Protein 2YTE (pdb70)

Nearest PDB structures (foldseek):
  2emv-assembly1_A  TM=5.825E-01  e=1.015E-03  Homo sapiens
  2emm-assembly1_A  TM=7.007E-01  e=7.343E-03  Homo sapiens
  2eme-assembly1_A  TM=6.627E-01  e=1.140E-02  Homo sapiens
  2eoz-assembly1_A  TM=6.169E-01  e=3.682E-02  Homo sapiens
  2eps-assembly1_A  TM=5.722E-01  e=1.105E-01  Homo sapiens

Organism: Homo sapiens (NCBI:txid9606)

Secondary structure (DSSP, 8-state):
--SSS-S--S-B-TTT--B-SSHHHHHHHHHHTS--SS----

Solvent-accessible surface area: 3891 Å² total; per-residue (Å²): 136,101,126,50,122,67,64,174,63,112,73,84,15,101,121,58,149,74,47,12,66,65,63,114,163,16,70,106,21,105,128,121,73,98,97,185,120,44,132,112,123,120

Foldseek 3Di:
DDPDPADPAPDFDPPPGHHDNDVVVVVVVVCVVPDDDDPDDD

InterPro domains:
  IPR001909 Krueppel-associated box [PF01352] (6-46)
  IPR001909 Krueppel-associated box [PS50805] (6-75)
  IPR001909 Krueppel-associated box [SM00349] (6-64)
  IPR001909 Krueppel-associated box [cd07765] (6-45)
  IPR013087 Zinc finger C2H2-type [PF00096] (209-231)
  IPR013087 Zinc finger C2H2-type [PF00096] (320-342)
  IPR013087 Zinc finger C2H2-type [PF00096] (347-369)
  IPR013087 Zinc finger C2H2-type [PF00096] (376-397)
  IPR013087 Zinc finger C2H2-type [PF00096] (431-453)
  IPR013087 Zinc finger C2H2-type [PF00096] (459-481)
  IPR013087 Zinc finger C2H2-type [PF00096] (487-509)
  IPR013087 Zinc finger C2H2-type [PF00096] (591-613)
  IPR013087 Zinc finger C2H2-type [PF00096] (646-668)
  IPR013087 Zinc finger C2H2-type [PF00096] (674-696)
  IPR013087 Zinc finger C2H2-type [PF00096] (703-724)
  IPR013087 Zinc finger C2H2-type [PF00096] (730-752)
  IPR013087 Zinc finger C2H2-type [PF00096] (758-780)
  IPR013087 Zinc finger C2H2-type [PF00096] (786-808)
  IPR013087 Zinc finger C2H2-type [PF00096] (814-836)
  IPR013087 Zinc finger C2H2-type [PS00028] (211-231)

Sequence (42 aa):
GSSGSSGEKPYSCAECKETFSDNNRLVQHQKMHTVKSGPSSGGSSGSSGEKPYSCAECKETFSDNNRLVQHQKMHTVKSGPSSGGSSGSSGEKPYSCAECKETFSDNNRLVQHQKMHTVKSGPSSGGSSGSSGEKPYSCAECKETFSDNNRLVQHQKMHTVKSGPSSGGSSGSSGEKPYSCAECKETFSDNNRLVQHQKMHTVKSGPSSGGSSGSSGEKPYSCAECKETFSDNNRLVQHQKMHTVKSGPSSGGSSGSSGEKPYSCAECKETFSDNNRLVQHQKMHTVKSGPSSGGSSGSSGEKPYSCAECKETFSDNNRLVQHQKMHTVKSGPSSGGSSGSSGEKPYSCAECKETFSDNNRLVQHQKMHTVKSGPSSGGSSGSSGEKPYSCAECKETFSDNNRLVQHQKMHTVKSGPSSGGSSGSSGEKPYSCAECKETFSDNNRLVQHQKMHTVKSGPSSGGSSGSSGEKPYSCAECKETFSDNNRLVQHQKMHTVKSGPSSGGSSGSSGEKPYSCAECKETFSDNNRLVQHQKMHTVKSGPSSGGSSGSSGEKPYSCAECKETFSDNNRLVQHQKMHTVKSGPSSGGSSGSSGEKPYSCAECKETFSDNNRLVQHQKMHTVKSGPSSGGSSGSSGEKPYSCAECKETFSDNNRLVQHQKMHTVKSGPSSGGSSGSSGEKPYSCAECKETFSDNNRLVQHQKMHTVKSGPSSGGSSGSSGEKPYSCAECKETFSDNNRLVQHQKMHTVKSGPSSGGSSGSSGEKPYSCAECKETFSDNNRLVQHQKMHTVKSGPSSGGSSGSSGEKPYSCAECKETFSDNNRLVQHQKMHTVKSGPSSG

CATH classification: 3.30.160.60

GO terms:
  GO:0005515 protein binding (F, IPI)
  GO:0005654 nucleoplasm (C, TAS)
  GO:0005654 nucleoplasm (C, IDA)
  GO:0015030 Cajal body (C, IDA)
  GO:0006398 mRNA 3'-end processing by stem-loop binding and cleavage (P, IDA)

Structure (mmCIF, N/CA/C/O backbone):
data_2YTE
#
_entry.id   2YTE
#
loop_
_entity.id
_entity.type
_entity.pdbx_description
1 polymer 'Zinc finger protein 473'
2 non-polymer 'ZINC ION'
#
loop_
_atom_site.group_PDB
_atom_site.id
_atom_site.type_symbol
_atom_site.label_atom_id
_atom_site.label_alt_id
_atom_site.label_comp_id
_atom_site.label_asym_id
_atom_site.label_entity_id
_atom_site.label_seq_id
_atom_site.pdbx_PDB_ins_code
_atom_site.Cartn_x
_atom_site.Cartn_y
_atom_site.Cartn_z
_atom_site.occupancy
_atom_site.B_iso_or_equiv
_atom_site.auth_seq_id
_atom_site.auth_comp_id
_atom_site.auth_asym_id
_atom_site.auth_atom_id
_atom_site.pdbx_PDB_model_num
ATOM 1 N N . GLY A 1 1 ? -8.564 -13.292 10.729 1.00 0.00 1 GLY A N 1
ATOM 2 C CA . GLY A 1 1 ? -8.874 -11.891 10.949 1.00 0.00 1 GLY A CA 1
ATOM 3 C C . GLY A 1 1 ? -7.632 -11.025 11.009 1.00 0.00 1 GLY A C 1
ATOM 4 O O . GLY A 1 1 ? -7.216 -10.599 12.087 1.00 0.00 1 GLY A O 1
ATOM 8 N N . SER A 1 2 ? -7.036 -10.765 9.850 1.00 0.00 2 SER A N 1
ATOM 9 C CA . SER A 1 2 ? -5.830 -9.948 9.776 1.00 0.00 2 SER A CA 1
ATOM 10 C C . SER A 1 2 ? -5.811 -9.123 8.493 1.00 0.00 2 SER A C 1
ATOM 11 O O . SER A 1 2 ? -6.632 -9.326 7.599 1.00 0.00 2 SER A O 1
ATOM 19 N N . SER A 1 3 ? -4.867 -8.190 8.411 1.00 0.00 3 SER A N 1
ATOM 20 C CA . SER A 1 3 ? -4.742 -7.330 7.240 1.00 0.00 3 SER A CA 1
ATOM 21 C C . SER A 1 3 ? -3.411 -7.567 6.532 1.00 0.00 3 SER A C 1
ATOM 22 O O . SER A 1 3 ? -2.439 -6.847 6.757 1.00 0.00 3 SER A O 1
ATOM 30 N N . GLY A 1 4 ? -3.377 -8.582 5.674 1.00 0.00 4 GLY A N 1
ATOM 31 C CA . GLY A 1 4 ? -2.161 -8.896 4.945 1.00 0.00 4 GLY A CA 1
ATOM 32 C C . GLY A 1 4 ? -2.278 -10.181 4.149 1.00 0.00 4 GLY A C 1
ATOM 33 O O . GLY A 1 4 ? -2.652 -11.222 4.689 1.00 0.00 4 GLY A O 1
ATOM 37 N N . SER A 1 5 ? -1.959 -10.108 2.861 1.00 0.00 5 SER A N 1
ATOM 38 C CA . SER A 1 5 ? -2.036 -11.273 1.987 1.00 0.00 5 SER A CA 1
ATOM 39 C C . SER A 1 5 ? -3.354 -12.015 2.186 1.00 0.00 5 SER A C 1
ATOM 40 O O . SER A 1 5 ? -3.381 -13.243 2.266 1.00 0.00 5 SER A O 1
ATOM 48 N N . SER A 1 6 ? -4.445 -11.260 2.266 1.00 0.00 6 SER A N 1
ATOM 49 C CA . SER A 1 6 ? -5.767 -11.845 2.459 1.00 0.00 6 SER A CA 1
ATOM 50 C C . SER A 1 6 ? -6.792 -11.187 1.541 1.00 0.00 6 SER A C 1
ATOM 51 O O . SER A 1 6 ? -7.196 -10.046 1.760 1.00 0.00 6 SER A O 1
ATOM 59 N N . GLY A 1 7 ? -7.208 -11.916 0.510 1.00 0.00 7 GLY A N 1
ATOM 60 C CA . GLY A 1 7 ? -8.182 -11.388 -0.427 1.00 0.00 7 GLY A CA 1
ATOM 61 C C . GLY A 1 7 ? -7.534 -10.767 -1.649 1.00 0.00 7 GLY A C 1
ATOM 62 O O . GLY A 1 7 ? -6.317 -10.592 -1.692 1.00 0.00 7 GLY A O 1
ATOM 66 N N . GLU A 1 8 ? -8.349 -10.436 -2.646 1.00 0.00 8 GLU A N 1
ATOM 67 C CA . GLU A 1 8 ? -7.846 -9.834 -3.875 1.00 0.00 8 GLU A CA 1
ATOM 68 C C . GLU A 1 8 ? -8.288 -8.378 -3.989 1.00 0.00 8 GLU A C 1
ATOM 69 O O . GLU A 1 8 ? -9.470 -8.063 -3.845 1.00 0.00 8 GLU A O 1
ATOM 81 N N . LYS A 1 9 ? -7.331 -7.494 -4.247 1.00 0.00 9 LYS A N 1
ATOM 82 C CA . LYS A 1 9 ? -7.619 -6.071 -4.381 1.00 0.00 9 LYS A CA 1
ATOM 83 C C . LYS A 1 9 ? -7.112 -5.536 -5.716 1.00 0.00 9 LYS A C 1
ATOM 84 O O . LYS A 1 9 ? -6.066 -5.948 -6.220 1.00 0.00 9 LYS A O 1
ATOM 103 N N . PRO A 1 10 ? -7.867 -4.596 -6.303 1.00 0.00 10 PRO A N 1
ATOM 104 C CA . PRO A 1 10 ? -7.511 -3.983 -7.587 1.00 0.00 10 PRO A CA 1
ATOM 105 C C . PRO A 1 10 ? -6.292 -3.075 -7.478 1.00 0.00 10 PRO A C 1
ATOM 106 O O . PRO A 1 10 ? -5.847 -2.495 -8.469 1.00 0.00 10 PRO A O 1
ATOM 117 N N . TYR A 1 11 ? -5.755 -2.956 -6.269 1.00 0.00 11 TYR A N 1
ATOM 118 C CA . TYR A 1 11 ? -4.587 -2.116 -6.030 1.00 0.00 11 TYR A CA 1
ATOM 119 C C . TYR A 1 11 ? -3.488 -2.900 -5.319 1.00 0.00 11 TYR A C 1
ATOM 120 O O . TYR A 1 11 ? -3.626 -3.263 -4.151 1.00 0.00 11 TYR A O 1
ATOM 138 N N . SER A 1 12 ? -2.397 -3.157 -6.033 1.00 0.00 12 SER A N 1
ATOM 139 C CA . SER A 1 12 ? -1.275 -3.901 -5.472 1.00 0.00 12 SER A CA 1
ATOM 140 C C . SER A 1 12 ? 0.025 -3.115 -5.619 1.00 0.00 12 SER A C 1
ATOM 141 O O . SER A 1 12 ? 0.160 -2.277 -6.511 1.00 0.00 12 SER A O 1
ATOM 149 N N . CYS A 1 13 ? 0.979 -3.391 -4.736 1.00 0.00 13 CYS A N 1
ATOM 150 C CA . CYS A 1 13 ? 2.268 -2.711 -4.764 1.00 0.00 13 CYS A CA 1
ATOM 151 C C . CYS A 1 13 ? 3.372 -3.658 -5.226 1.00 0.00 13 CYS A C 1
ATOM 152 O O . CYS A 1 13 ? 3.625 -4.686 -4.597 1.00 0.00 13 CYS A O 1
ATOM 159 N N . ALA A 1 14 ? 4.026 -3.304 -6.327 1.00 0.00 14 ALA A N 1
ATOM 160 C CA . ALA A 1 14 ? 5.104 -4.120 -6.871 1.00 0.00 14 ALA A CA 1
ATOM 161 C C . ALA A 1 14 ? 6.440 -3.765 -6.228 1.00 0.00 14 ALA A C 1
ATOM 162 O O . ALA A 1 14 ? 7.491 -3.879 -6.857 1.00 0.00 14 ALA A O 1
ATOM 169 N N . GLU A 1 15 ? 6.391 -3.333 -4.972 1.00 0.00 15 GLU A N 1
ATOM 170 C CA . GLU A 1 15 ? 7.598 -2.959 -4.245 1.00 0.00 15 GLU A CA 1
ATOM 171 C C . GLU A 1 15 ? 7.698 -3.722 -2.927 1.00 0.00 15 GLU A C 1
ATOM 172 O O . GLU A 1 15 ? 8.700 -4.385 -2.655 1.00 0.00 15 GLU A O 1
ATOM 184 N N . CYS A 1 16 ? 6.654 -3.622 -2.112 1.00 0.00 16 CYS A N 1
ATOM 185 C CA . CYS A 1 16 ? 6.622 -4.301 -0.822 1.00 0.00 16 CYS A CA 1
ATOM 186 C C . CYS A 1 16 ? 5.643 -5.471 -0.847 1.00 0.00 16 CYS A C 1
ATOM 187 O O . CYS A 1 16 ? 5.576 -6.260 0.096 1.00 0.00 16 CYS A O 1
ATOM 194 N N . LYS A 1 17 ? 4.884 -5.577 -1.933 1.00 0.00 17 LYS A N 1
ATOM 195 C CA . LYS A 1 17 ? 3.909 -6.651 -2.083 1.00 0.00 17 LYS A CA 1
ATOM 196 C C . LYS A 1 17 ? 2.746 -6.470 -1.112 1.00 0.00 17 LYS A C 1
ATOM 197 O O . LYS A 1 17 ? 2.377 -7.397 -0.393 1.00 0.00 17 LYS A O 1
ATOM 216 N N . GLU A 1 18 ? 2.173 -5.271 -1.100 1.00 0.00 18 GLU A N 1
ATOM 217 C CA . GLU A 1 18 ? 1.052 -4.970 -0.218 1.00 0.00 18 GLU A CA 1
ATOM 218 C C . GLU A 1 18 ? -0.216 -4.699 -1.022 1.00 0.00 18 GLU A C 1
ATOM 219 O O . GLU A 1 18 ? -0.163 -4.139 -2.118 1.00 0.00 18 GLU A O 1
ATOM 231 N N . THR A 1 19 ? -1.357 -5.101 -0.471 1.00 0.00 19 THR A N 1
ATOM 232 C CA . THR A 1 19 ? -2.639 -4.905 -1.136 1.00 0.00 19 THR A CA 1
ATOM 233 C C . THR A 1 19 ? -3.432 -3.779 -0.481 1.00 0.00 19 THR A C 1
ATOM 234 O O . THR A 1 19 ? -3.300 -3.529 0.717 1.00 0.00 19 THR A O 1
ATOM 245 N N . PHE A 1 20 ? -4.256 -3.103 -1.274 1.00 0.00 20 PHE A N 1
ATOM 246 C CA . PHE A 1 20 ? -5.071 -2.003 -0.771 1.00 0.00 20 PHE A CA 1
ATOM 247 C C . PHE A 1 20 ? -6.465 -2.031 -1.391 1.00 0.00 20 PHE A C 1
ATOM 248 O O . PHE A 1 20 ? -6.639 -1.718 -2.569 1.00 0.00 20 PHE A O 1
ATOM 265 N N . SER A 1 21 ? -7.455 -2.408 -0.588 1.00 0.00 21 SER A N 1
ATOM 266 C CA . SER A 1 21 ? -8.834 -2.481 -1.058 1.00 0.00 21 SER A CA 1
ATOM 267 C C . SER A 1 21 ? -9.268 -1.157 -1.678 1.00 0.00 21 SER A C 1
ATOM 268 O O . SER A 1 21 ? -10.091 -1.127 -2.593 1.00 0.00 21 SER A O 1
ATOM 276 N N . ASP A 1 22 ? -8.708 -0.063 -1.172 1.00 0.00 22 ASP A N 1
ATOM 277 C CA . ASP A 1 22 ? -9.035 1.266 -1.676 1.00 0.00 22 ASP A CA 1
ATOM 278 C C . ASP A 1 22 ? -7.791 1.963 -2.217 1.00 0.00 22 ASP A C 1
ATOM 279 O O . ASP A 1 22 ? -6.699 1.821 -1.668 1.00 0.00 22 ASP A O 1
ATOM 288 N N . ASN A 1 23 ? -7.964 2.717 -3.298 1.00 0.00 23 ASN A N 1
ATOM 289 C CA . ASN A 1 23 ? -6.855 3.435 -3.915 1.00 0.00 23 ASN A CA 1
ATOM 290 C C . ASN A 1 23 ? -6.239 4.430 -2.936 1.00 0.00 23 ASN A C 1
ATOM 291 O O . ASN A 1 23 ? -5.036 4.403 -2.683 1.00 0.00 23 ASN A O 1
ATOM 302 N N . ASN A 1 24 ? -7.075 5.306 -2.388 1.00 0.00 24 ASN A N 1
ATOM 303 C CA . ASN A 1 24 ? -6.613 6.310 -1.436 1.00 0.00 24 ASN A CA 1
ATOM 304 C C . ASN A 1 24 ? -5.487 5.758 -0.566 1.00 0.00 24 ASN A C 1
ATOM 305 O O . ASN A 1 24 ? -4.393 6.319 -0.520 1.00 0.00 24 ASN A O 1
ATOM 316 N N . ARG A 1 25 ? -5.764 4.654 0.121 1.00 0.00 25 ARG A N 1
ATOM 317 C CA . ARG A 1 25 ? -4.776 4.026 0.989 1.00 0.00 25 ARG A CA 1
ATOM 318 C C . ARG A 1 25 ? -3.476 3.764 0.233 1.00 0.00 25 ARG A C 1
ATOM 319 O O . ARG A 1 25 ? -2.386 4.019 0.745 1.00 0.00 25 ARG A O 1
ATOM 340 N N . LEU A 1 26 ? -3.601 3.254 -0.987 1.00 0.00 26 LEU A N 1
ATOM 341 C CA . LEU A 1 26 ? -2.436 2.956 -1.814 1.00 0.00 26 LEU A CA 1
ATOM 342 C C . LEU A 1 26 ? -1.679 4.232 -2.167 1.00 0.00 26 LEU A C 1
ATOM 343 O O . LEU A 1 26 ? -0.457 4.299 -2.031 1.00 0.00 26 LEU A O 1
ATOM 359 N N . VAL A 1 27 ? -2.413 5.245 -2.617 1.00 0.00 27 VAL A N 1
ATOM 360 C CA . VAL A 1 27 ? -1.811 6.521 -2.986 1.00 0.00 27 VAL A CA 1
ATOM 361 C C . VAL A 1 27 ? -0.876 7.024 -1.892 1.00 0.00 27 VAL A C 1
ATOM 362 O O . VAL A 1 27 ? 0.289 7.327 -2.149 1.00 0.00 27 VAL A O 1
ATOM 375 N N . GLN A 1 28 ? -1.394 7.110 -0.671 1.00 0.00 28 GLN A N 1
ATOM 376 C CA . GLN A 1 28 ? -0.605 7.576 0.463 1.00 0.00 28 GLN A CA 1
ATOM 377 C C . GLN A 1 28 ? 0.533 6.608 0.769 1.00 0.00 28 GLN A C 1
ATOM 378 O O . GLN A 1 28 ? 1.615 7.019 1.189 1.00 0.00 28 GLN A O 1
ATOM 392 N N . HIS A 1 29 ? 0.280 5.320 0.558 1.00 0.00 29 HIS A N 1
ATOM 393 C CA . HIS A 1 29 ? 1.284 4.293 0.812 1.00 0.00 29 HIS A CA 1
ATOM 394 C C . HIS A 1 29 ? 2.429 4.392 -0.192 1.00 0.00 29 HIS A C 1
ATOM 395 O O . HIS A 1 29 ? 3.580 4.105 0.137 1.00 0.00 29 HIS A O 1
ATOM 409 N N . GLN A 1 30 ? 2.104 4.799 -1.414 1.00 0.00 30 GLN A N 1
ATOM 410 C CA . GLN A 1 30 ? 3.106 4.934 -2.465 1.00 0.00 30 GLN A CA 1
ATOM 411 C C . GLN A 1 30 ? 4.173 5.950 -2.072 1.00 0.00 30 GLN A C 1
ATOM 412 O O . GLN A 1 30 ? 5.369 5.660 -2.117 1.00 0.00 30 GLN A O 1
ATOM 426 N N . LYS A 1 31 ? 3.734 7.144 -1.688 1.00 0.00 31 LYS A N 1
ATOM 427 C CA . LYS A 1 31 ? 4.650 8.204 -1.286 1.00 0.00 31 LYS A CA 1
ATOM 428 C C . LYS A 1 31 ? 5.380 7.834 0.001 1.00 0.00 31 LYS A C 1
ATOM 429 O O . LYS A 1 31 ? 6.567 8.120 0.157 1.00 0.00 31 LYS A O 1
ATOM 448 N N . MET A 1 32 ? 4.664 7.194 0.920 1.00 0.00 32 MET A N 1
ATOM 449 C CA . MET A 1 32 ? 5.245 6.782 2.192 1.00 0.00 32 MET A CA 1
ATOM 450 C C . MET A 1 32 ? 6.580 6.076 1.976 1.00 0.00 32 MET A C 1
ATOM 451 O O . MET A 1 32 ? 7.458 6.108 2.839 1.00 0.00 32 MET A O 1
ATOM 465 N N . HIS A 1 33 ? 6.727 5.438 0.819 1.00 0.00 33 HIS A N 1
ATOM 466 C CA . HIS A 1 33 ? 7.956 4.724 0.490 1.00 0.00 33 HIS A CA 1
ATOM 467 C C . HIS A 1 33 ? 9.126 5.693 0.350 1.00 0.00 33 HIS A C 1
ATOM 468 O O . HIS A 1 33 ? 10.258 5.374 0.718 1.00 0.00 33 HIS A O 1
ATOM 482 N N . THR A 1 34 ? 8.847 6.878 -0.184 1.00 0.00 34 THR A N 1
ATOM 483 C CA . THR A 1 34 ? 9.876 7.892 -0.374 1.00 0.00 34 THR A CA 1
ATOM 484 C C . THR A 1 34 ? 9.743 9.010 0.654 1.00 0.00 34 THR A C 1
ATOM 485 O O . THR A 1 34 ? 9.159 10.057 0.376 1.00 0.00 34 THR A O 1
ATOM 496 N N . VAL A 1 35 ? 10.289 8.781 1.844 1.00 0.00 35 VAL A N 1
ATOM 497 C CA . VAL A 1 35 ? 10.233 9.769 2.914 1.00 0.00 35 VAL A CA 1
ATOM 498 C C . VAL A 1 35 ? 11.595 10.419 3.134 1.00 0.00 35 VAL A C 1
ATOM 499 O O . VAL A 1 35 ? 12.617 9.736 3.207 1.00 0.00 35 VAL A O 1
ATOM 512 N N . LYS A 1 36 ? 11.602 11.743 3.240 1.00 0.00 36 LYS A N 1
ATOM 513 C CA . LYS A 1 36 ? 12.838 12.488 3.454 1.00 0.00 36 LYS A CA 1
ATOM 514 C C . LYS A 1 36 ? 12.665 13.522 4.561 1.00 0.00 36 LYS A C 1
ATOM 515 O O . LYS A 1 36 ? 13.156 14.646 4.456 1.00 0.00 36 LYS A O 1
ATOM 534 N N . SER A 1 37 ? 11.966 13.134 5.623 1.00 0.00 37 SER A N 1
ATOM 535 C CA . SER A 1 37 ? 11.727 14.029 6.749 1.00 0.00 37 SER A CA 1
ATOM 536 C C . SER A 1 37 ? 12.323 13.459 8.033 1.00 0.00 37 SER A C 1
ATOM 537 O O . SER A 1 37 ? 13.153 14.094 8.681 1.00 0.00 37 SER A O 1
ATOM 545 N N . GLY A 1 38 ? 11.892 12.254 8.393 1.00 0.00 38 GLY A N 1
ATOM 546 C CA . GLY A 1 38 ? 12.392 11.616 9.597 1.00 0.00 38 GLY A CA 1
ATOM 547 C C . GLY A 1 38 ? 12.858 10.195 9.350 1.00 0.00 38 GLY A C 1
ATOM 548 O O . GLY A 1 38 ? 12.311 9.476 8.514 1.00 0.00 38 GLY A O 1
ATOM 552 N N . PRO A 1 39 ? 13.894 9.771 10.089 1.00 0.00 39 PRO A N 1
ATOM 553 C CA . PRO A 1 39 ? 14.457 8.424 9.963 1.00 0.00 39 PRO A CA 1
ATOM 554 C C . PRO A 1 39 ? 13.513 7.349 10.492 1.00 0.00 39 PRO A C 1
ATOM 555 O O . PRO A 1 39 ? 12.578 7.643 11.237 1.00 0.00 39 PRO A O 1
ATOM 566 N N . SER A 1 40 ? 13.765 6.103 10.103 1.00 0.00 40 SER A N 1
ATOM 567 C CA . SER A 1 40 ? 12.935 4.985 10.536 1.00 0.00 40 SER A CA 1
ATOM 568 C C . SER A 1 40 ? 12.768 4.988 12.053 1.00 0.00 40 SER A C 1
ATOM 569 O O . SER A 1 40 ? 13.329 5.834 12.749 1.00 0.00 40 SER A O 1
ATOM 577 N N . SER A 1 41 ? 11.992 4.034 12.558 1.00 0.00 41 SER A N 1
ATOM 578 C CA . SER A 1 41 ? 11.746 3.928 13.991 1.00 0.00 41 SER A CA 1
ATOM 579 C C . SER A 1 41 ? 12.513 2.751 14.588 1.00 0.00 41 SER A C 1
ATOM 580 O O . SER A 1 41 ? 13.186 2.888 15.608 1.00 0.00 41 SER A O 1
ATOM 588 N N . GLY A 1 42 ? 12.405 1.594 13.942 1.00 0.00 42 GLY A N 1
ATOM 589 C CA . GLY A 1 42 ? 13.092 0.409 14.422 1.00 0.00 42 GLY A CA 1
ATOM 590 C C . GLY A 1 42 ? 12.493 -0.128 15.706 1.00 0.00 42 GLY A C 1
ATOM 591 O O . GLY A 1 42 ? 13.203 -0.218 16.707 1.00 0.00 42 GLY A O 1
ATOM 596 N N . GLY A 1 1 ? 3.861 -11.689 2.597 1.00 0.00 1 GLY A N 2
ATOM 597 C CA . GLY A 1 1 ? 3.080 -12.697 1.905 1.00 0.00 1 GLY A CA 2
ATOM 598 C C . GLY A 1 1 ? 1.752 -12.968 2.582 1.00 0.00 1 GLY A C 2
ATOM 599 O O . GLY A 1 1 ? 1.518 -12.522 3.706 1.00 0.00 1 GLY A O 2
ATOM 603 N N . SER A 1 2 ? 0.878 -13.698 1.898 1.00 0.00 2 SER A N 2
ATOM 604 C CA . SER A 1 2 ? -0.437 -14.023 2.438 1.00 0.00 2 SER A CA 2
ATOM 605 C C . SER A 1 2 ? -0.311 -14.847 3.716 1.00 0.00 2 SER A C 2
ATOM 606 O O . SER A 1 2 ? -0.800 -14.451 4.774 1.00 0.00 2 SER A O 2
ATOM 614 N N . SER A 1 3 ? 0.349 -15.996 3.609 1.00 0.00 3 SER A N 2
ATOM 615 C CA . SER A 1 3 ? 0.537 -16.879 4.754 1.00 0.00 3 SER A CA 2
ATOM 616 C C . SER A 1 3 ? -0.807 -17.299 5.342 1.00 0.00 3 SER A C 2
ATOM 617 O O . SER A 1 3 ? -0.979 -17.341 6.560 1.00 0.00 3 SER A O 2
ATOM 625 N N . GLY A 1 4 ? -1.758 -17.609 4.467 1.00 0.00 4 GLY A N 2
ATOM 626 C CA . GLY A 1 4 ? -3.075 -18.022 4.917 1.00 0.00 4 GLY A CA 2
ATOM 627 C C . GLY A 1 4 ? -4.182 -17.506 4.020 1.00 0.00 4 GLY A C 2
ATOM 628 O O . GLY A 1 4 ? -4.088 -17.588 2.795 1.00 0.00 4 GLY A O 2
ATOM 632 N N . SER A 1 5 ? -5.236 -16.974 4.630 1.00 0.00 5 SER A N 2
ATOM 633 C CA . SER A 1 5 ? -6.370 -16.448 3.879 1.00 0.00 5 SER A CA 2
ATOM 634 C C . SER A 1 5 ? -6.248 -14.938 3.699 1.00 0.00 5 SER A C 2
ATOM 635 O O . SER A 1 5 ? -6.020 -14.204 4.661 1.00 0.00 5 SER A O 2
ATOM 643 N N . SER A 1 6 ? -6.403 -14.481 2.461 1.00 0.00 6 SER A N 2
ATOM 644 C CA . SER A 1 6 ? -6.307 -13.059 2.153 1.00 0.00 6 SER A CA 2
ATOM 645 C C . SER A 1 6 ? -7.177 -12.703 0.951 1.00 0.00 6 SER A C 2
ATOM 646 O O . SER A 1 6 ? -7.179 -13.407 -0.058 1.00 0.00 6 SER A O 2
ATOM 654 N N . GLY A 1 7 ? -7.915 -11.604 1.068 1.00 0.00 7 GLY A N 2
ATOM 655 C CA . GLY A 1 7 ? -8.780 -11.173 -0.015 1.00 0.00 7 GLY A CA 2
ATOM 656 C C . GLY A 1 7 ? -8.027 -10.419 -1.093 1.00 0.00 7 GLY A C 2
ATOM 657 O O . GLY A 1 7 ? -7.349 -9.432 -0.811 1.00 0.00 7 GLY A O 2
ATOM 661 N N . GLU A 1 8 ? -8.145 -10.887 -2.332 1.00 0.00 8 GLU A N 2
ATOM 662 C CA . GLU A 1 8 ? -7.467 -10.250 -3.456 1.00 0.00 8 GLU A CA 2
ATOM 663 C C . GLU A 1 8 ? -8.039 -8.861 -3.721 1.00 0.00 8 GLU A C 2
ATOM 664 O O . GLU A 1 8 ? -9.255 -8.683 -3.802 1.00 0.00 8 GLU A O 2
ATOM 676 N N . LYS A 1 9 ? -7.154 -7.879 -3.854 1.00 0.00 9 LYS A N 2
ATOM 677 C CA . LYS A 1 9 ? -7.569 -6.504 -4.111 1.00 0.00 9 LYS A CA 2
ATOM 678 C C . LYS A 1 9 ? -7.049 -6.022 -5.461 1.00 0.00 9 LYS A C 2
ATOM 679 O O . LYS A 1 9 ? -5.987 -6.436 -5.928 1.00 0.00 9 LYS A O 2
ATOM 698 N N . PRO A 1 10 ? -7.811 -5.125 -6.104 1.00 0.00 10 PRO A N 2
ATOM 699 C CA . PRO A 1 10 ? -7.445 -4.566 -7.409 1.00 0.00 10 PRO A CA 2
ATOM 700 C C . PRO A 1 10 ? -6.245 -3.629 -7.322 1.00 0.00 10 PRO A C 2
ATOM 701 O O . PRO A 1 10 ? -5.717 -3.185 -8.341 1.00 0.00 10 PRO A O 2
ATOM 712 N N . TYR A 1 11 ? -5.819 -3.333 -6.099 1.00 0.00 11 TYR A N 2
ATOM 713 C CA . TYR A 1 11 ? -4.682 -2.447 -5.879 1.00 0.00 11 TYR A CA 2
ATOM 714 C C . TYR A 1 11 ? -3.513 -3.205 -5.258 1.00 0.00 11 TYR A C 2
ATOM 715 O O . TYR A 1 11 ? -3.665 -3.869 -4.233 1.00 0.00 11 TYR A O 2
ATOM 733 N N . SER A 1 12 ? -2.347 -3.099 -5.886 1.00 0.00 12 SER A N 2
ATOM 734 C CA . SER A 1 12 ? -1.151 -3.776 -5.397 1.00 0.00 12 SER A CA 2
ATOM 735 C C . SER A 1 12 ? 0.066 -2.861 -5.488 1.00 0.00 12 SER A C 2
ATOM 736 O O . SER A 1 12 ? 0.174 -2.039 -6.398 1.00 0.00 12 SER A O 2
ATOM 744 N N . CYS A 1 13 ? 0.982 -3.010 -4.536 1.00 0.00 13 CYS A N 2
ATOM 745 C CA . CYS A 1 13 ? 2.193 -2.198 -4.506 1.00 0.00 13 CYS A CA 2
ATOM 746 C C . CYS A 1 13 ? 3.377 -2.965 -5.087 1.00 0.00 13 CYS A C 2
ATOM 747 O O . CYS A 1 13 ? 3.689 -4.071 -4.647 1.00 0.00 13 CYS A O 2
ATOM 754 N N . ALA A 1 14 ? 4.032 -2.370 -6.078 1.00 0.00 14 ALA A N 2
ATOM 755 C CA . ALA A 1 14 ? 5.182 -2.995 -6.718 1.00 0.00 14 ALA A CA 2
ATOM 756 C C . ALA A 1 14 ? 6.462 -2.722 -5.935 1.00 0.00 14 ALA A C 2
ATOM 757 O O . ALA A 1 14 ? 7.557 -2.732 -6.496 1.00 0.00 14 ALA A O 2
ATOM 764 N N . GLU A 1 15 ? 6.315 -2.477 -4.637 1.00 0.00 15 GLU A N 2
ATOM 765 C CA . GLU A 1 15 ? 7.460 -2.199 -3.778 1.00 0.00 15 GLU A CA 2
ATOM 766 C C . GLU A 1 15 ? 7.516 -3.181 -2.611 1.00 0.00 15 GLU A C 2
ATOM 767 O O . GLU A 1 15 ? 8.589 -3.653 -2.233 1.00 0.00 15 GLU A O 2
ATOM 779 N N . CYS A 1 16 ? 6.353 -3.484 -2.044 1.00 0.00 16 CYS A N 2
ATOM 780 C CA . CYS A 1 16 ? 6.267 -4.408 -0.920 1.00 0.00 16 CYS A CA 2
ATOM 781 C C . CYS A 1 16 ? 5.233 -5.497 -1.189 1.00 0.00 16 CYS A C 2
ATOM 782 O O . CYS A 1 16 ? 5.067 -6.422 -0.393 1.00 0.00 16 CYS A O 2
ATOM 789 N N . LYS A 1 17 ? 4.541 -5.382 -2.317 1.00 0.00 17 LYS A N 2
ATOM 790 C CA . LYS A 1 17 ? 3.524 -6.357 -2.694 1.00 0.00 17 LYS A CA 2
ATOM 791 C C . LYS A 1 17 ? 2.384 -6.374 -1.680 1.00 0.00 17 LYS A C 2
ATOM 792 O O . LYS A 1 17 ? 1.924 -7.438 -1.268 1.00 0.00 17 LYS A O 2
ATOM 811 N N . GLU A 1 18 ? 1.933 -5.188 -1.283 1.00 0.00 18 GLU A N 2
ATOM 812 C CA . GLU A 1 18 ? 0.847 -5.068 -0.318 1.00 0.00 18 GLU A CA 2
ATOM 813 C C . GLU A 1 18 ? -0.477 -4.786 -1.021 1.00 0.00 18 GLU A C 2
ATOM 814 O O . GLU A 1 18 ? -0.521 -4.076 -2.026 1.00 0.00 18 GLU A O 2
ATOM 826 N N . THR A 1 19 ? -1.556 -5.349 -0.486 1.00 0.00 19 THR A N 2
ATOM 827 C CA . THR A 1 19 ? -2.882 -5.160 -1.062 1.00 0.00 19 THR A CA 2
ATOM 828 C C . THR A 1 19 ? -3.638 -4.046 -0.348 1.00 0.00 19 THR A C 2
ATOM 829 O O . THR A 1 19 ? -3.484 -3.851 0.858 1.00 0.00 19 THR A O 2
ATOM 840 N N . PHE A 1 20 ? -4.457 -3.317 -1.099 1.00 0.00 20 PHE A N 2
ATOM 841 C CA . PHE A 1 20 ? -5.238 -2.222 -0.537 1.00 0.00 20 PHE A CA 2
ATOM 842 C C . PHE A 1 20 ? -6.674 -2.256 -1.054 1.00 0.00 20 PHE A C 2
ATOM 843 O O . PHE A 1 20 ? -6.909 -2.334 -2.260 1.00 0.00 20 PHE A O 2
ATOM 860 N N . SER A 1 21 ? -7.630 -2.197 -0.133 1.00 0.00 21 SER A N 2
ATOM 861 C CA . SER A 1 21 ? -9.042 -2.226 -0.494 1.00 0.00 21 SER A CA 2
ATOM 862 C C . SER A 1 21 ? -9.371 -1.116 -1.487 1.00 0.00 21 SER A C 2
ATOM 863 O O . SER A 1 21 ? -10.153 -1.313 -2.418 1.00 0.00 21 SER A O 2
ATOM 871 N N . ASP A 1 22 ? -8.770 0.050 -1.282 1.00 0.00 22 ASP A N 2
ATOM 872 C CA . ASP A 1 22 ? -8.997 1.193 -2.159 1.00 0.00 22 ASP A CA 2
ATOM 873 C C . ASP A 1 22 ? -7.674 1.781 -2.640 1.00 0.00 22 ASP A C 2
ATOM 874 O O . ASP A 1 22 ? -6.602 1.306 -2.269 1.00 0.00 22 ASP A O 2
ATOM 883 N N . ASN A 1 23 ? -7.759 2.817 -3.468 1.00 0.00 23 ASN A N 2
ATOM 884 C CA . ASN A 1 23 ? -6.568 3.469 -4.001 1.00 0.00 23 ASN A CA 2
ATOM 885 C C . ASN A 1 23 ? -5.996 4.463 -2.995 1.00 0.00 23 ASN A C 2
ATOM 886 O O . ASN A 1 23 ? -4.810 4.421 -2.672 1.00 0.00 23 ASN A O 2
ATOM 897 N N . ASN A 1 24 ? -6.849 5.356 -2.503 1.00 0.00 24 ASN A N 2
ATOM 898 C CA . ASN A 1 24 ? -6.428 6.360 -1.533 1.00 0.00 24 ASN A CA 2
ATOM 899 C C . ASN A 1 24 ? -5.395 5.786 -0.568 1.00 0.00 24 ASN A C 2
ATOM 900 O O . ASN A 1 24 ? -4.386 6.426 -0.270 1.00 0.00 24 ASN A O 2
ATOM 911 N N . ARG A 1 25 ? -5.653 4.576 -0.085 1.00 0.00 25 ARG A N 2
ATOM 912 C CA . ARG A 1 25 ? -4.747 3.916 0.847 1.00 0.00 25 ARG A CA 2
ATOM 913 C C . ARG A 1 25 ? -3.413 3.601 0.176 1.00 0.00 25 ARG A C 2
ATOM 914 O O . ARG A 1 25 ? -2.349 3.781 0.770 1.00 0.00 25 ARG A O 2
ATOM 935 N N . LEU A 1 26 ? -3.477 3.130 -1.065 1.00 0.00 26 LEU A N 2
ATOM 936 C CA . LEU A 1 26 ? -2.275 2.789 -1.817 1.00 0.00 26 LEU A CA 2
ATOM 937 C C . LEU A 1 26 ? -1.495 4.045 -2.196 1.00 0.00 26 LEU A C 2
ATOM 938 O O . LEU A 1 26 ? -0.319 4.184 -1.858 1.00 0.00 26 LEU A O 2
ATOM 954 N N . VAL A 1 27 ? -2.159 4.958 -2.897 1.00 0.00 27 VAL A N 2
ATOM 955 C CA . VAL A 1 27 ? -1.530 6.204 -3.318 1.00 0.00 27 VAL A CA 2
ATOM 956 C C . VAL A 1 27 ? -0.802 6.873 -2.158 1.00 0.00 27 VAL A C 2
ATOM 957 O O . VAL A 1 27 ? 0.301 7.393 -2.322 1.00 0.00 27 VAL A O 2
ATOM 970 N N . GLN A 1 28 ? -1.427 6.853 -0.985 1.00 0.00 28 GLN A N 2
ATOM 971 C CA . GLN A 1 28 ? -0.838 7.458 0.204 1.00 0.00 28 GLN A CA 2
ATOM 972 C C . GLN A 1 28 ? 0.297 6.596 0.748 1.00 0.00 28 GLN A C 2
ATOM 973 O O . GLN A 1 28 ? 1.158 7.077 1.486 1.00 0.00 28 GLN A O 2
ATOM 987 N N . HIS A 1 29 ? 0.292 5.319 0.379 1.00 0.00 29 HIS A N 2
ATOM 988 C CA . HIS A 1 29 ? 1.322 4.389 0.830 1.00 0.00 29 HIS A CA 2
ATOM 989 C C . HIS A 1 29 ? 2.518 4.402 -0.117 1.00 0.00 29 HIS A C 2
ATOM 990 O O . HIS A 1 29 ? 3.648 4.140 0.293 1.00 0.00 29 HIS A O 2
ATOM 1004 N N . GLN A 1 30 ? 2.260 4.707 -1.384 1.00 0.00 30 GLN A N 2
ATOM 1005 C CA . GLN A 1 30 ? 3.315 4.752 -2.389 1.00 0.00 30 GLN A CA 2
ATOM 1006 C C . GLN A 1 30 ? 4.354 5.813 -2.041 1.00 0.00 30 GLN A C 2
ATOM 1007 O O . GLN A 1 30 ? 5.557 5.587 -2.173 1.00 0.00 30 GLN A O 2
ATOM 1021 N N . LYS A 1 31 ? 3.881 6.973 -1.597 1.00 0.00 31 LYS A N 2
ATOM 1022 C CA . LYS A 1 31 ? 4.767 8.070 -1.228 1.00 0.00 31 LYS A CA 2
ATOM 1023 C C . LYS A 1 31 ? 5.525 7.750 0.056 1.00 0.00 31 LYS A C 2
ATOM 1024 O O . LYS A 1 31 ? 6.634 8.238 0.272 1.00 0.00 31 LYS A O 2
ATOM 1043 N N . MET A 1 32 ? 4.920 6.925 0.905 1.00 0.00 32 MET A N 2
ATOM 1044 C CA . MET A 1 32 ? 5.540 6.538 2.167 1.00 0.00 32 MET A CA 2
ATOM 1045 C C . MET A 1 32 ? 6.867 5.825 1.924 1.00 0.00 32 MET A C 2
ATOM 1046 O O . MET A 1 32 ? 7.777 5.889 2.751 1.00 0.00 32 MET A O 2
ATOM 1060 N N . HIS A 1 33 ? 6.970 5.147 0.786 1.00 0.00 33 HIS A N 2
ATOM 1061 C CA . HIS A 1 33 ? 8.186 4.423 0.435 1.00 0.00 33 HIS A CA 2
ATOM 1062 C C . HIS A 1 33 ? 9.343 5.388 0.195 1.00 0.00 33 HIS A C 2
ATOM 1063 O O . HIS A 1 33 ? 10.511 5.016 0.315 1.00 0.00 33 HIS A O 2
ATOM 1077 N N . THR A 1 34 ? 9.011 6.629 -0.145 1.00 0.00 34 THR A N 2
ATOM 1078 C CA . THR A 1 34 ? 10.022 7.647 -0.404 1.00 0.00 34 THR A CA 2
ATOM 1079 C C . THR A 1 34 ? 11.213 7.490 0.534 1.00 0.00 34 THR A C 2
ATOM 1080 O O . THR A 1 34 ? 11.062 7.069 1.681 1.00 0.00 34 THR A O 2
ATOM 1091 N N . VAL A 1 35 ? 12.399 7.831 0.040 1.00 0.00 35 VAL A N 2
ATOM 1092 C CA . VAL A 1 35 ? 13.617 7.729 0.835 1.00 0.00 35 VAL A CA 2
ATOM 1093 C C . VAL A 1 35 ? 14.168 9.109 1.176 1.00 0.00 35 VAL A C 2
ATOM 1094 O O . VAL A 1 35 ? 14.239 9.991 0.320 1.00 0.00 35 VAL A O 2
ATOM 1107 N N . LYS A 1 36 ? 14.556 9.290 2.434 1.00 0.00 36 LYS A N 2
ATOM 1108 C CA . LYS A 1 36 ? 15.103 10.563 2.890 1.00 0.00 36 LYS A CA 2
ATOM 1109 C C . LYS A 1 36 ? 16.421 10.355 3.629 1.00 0.00 36 LYS A C 2
ATOM 1110 O O . LYS A 1 36 ? 16.466 10.384 4.859 1.00 0.00 36 LYS A O 2
ATOM 1129 N N . SER A 1 37 ? 17.492 10.147 2.871 1.00 0.00 37 SER A N 2
ATOM 1130 C CA . SER A 1 37 ? 18.812 9.932 3.454 1.00 0.00 37 SER A CA 2
ATOM 1131 C C . SER A 1 37 ? 19.440 11.256 3.879 1.00 0.00 37 SER A C 2
ATOM 1132 O O . SER A 1 37 ? 19.392 12.242 3.146 1.00 0.00 37 SER A O 2
ATOM 1140 N N . GLY A 1 38 ? 20.029 11.268 5.071 1.00 0.00 38 GLY A N 2
ATOM 1141 C CA . GLY A 1 38 ? 20.658 12.475 5.575 1.00 0.00 38 GLY A CA 2
ATOM 1142 C C . GLY A 1 38 ? 20.387 12.698 7.049 1.00 0.00 38 GLY A C 2
ATOM 1143 O O . GLY A 1 38 ? 19.501 12.080 7.640 1.00 0.00 38 GLY A O 2
ATOM 1147 N N . PRO A 1 39 ? 21.163 13.601 7.668 1.00 0.00 39 PRO A N 2
ATOM 1148 C CA . PRO A 1 39 ? 21.022 13.924 9.091 1.00 0.00 39 PRO A CA 2
ATOM 1149 C C . PRO A 1 39 ? 19.734 14.684 9.387 1.00 0.00 39 PRO A C 2
ATOM 1150 O O . PRO A 1 39 ? 19.293 15.512 8.591 1.00 0.00 39 PRO A O 2
ATOM 1161 N N . SER A 1 40 ? 19.134 14.397 10.538 1.00 0.00 40 SER A N 2
ATOM 1162 C CA . SER A 1 40 ? 17.894 15.051 10.938 1.00 0.00 40 SER A CA 2
ATOM 1163 C C . SER A 1 40 ? 17.995 15.580 12.366 1.00 0.00 40 SER A C 2
ATOM 1164 O O . SER A 1 40 ? 17.501 14.958 13.306 1.00 0.00 40 SER A O 2
ATOM 1172 N N . SER A 1 41 ? 18.638 16.733 12.519 1.00 0.00 41 SER A N 2
ATOM 1173 C CA . SER A 1 41 ? 18.808 17.345 13.832 1.00 0.00 41 SER A CA 2
ATOM 1174 C C . SER A 1 41 ? 18.947 18.859 13.712 1.00 0.00 41 SER A C 2
ATOM 1175 O O . SER A 1 41 ? 19.248 19.383 12.640 1.00 0.00 41 SER A O 2
ATOM 1183 N N . GLY A 1 42 ? 18.725 19.558 14.821 1.00 0.00 42 GLY A N 2
ATOM 1184 C CA . GLY A 1 42 ? 18.829 21.005 14.819 1.00 0.00 42 GLY A CA 2
ATOM 1185 C C . GLY A 1 42 ? 17.693 21.669 15.573 1.00 0.00 42 GLY A C 2
ATOM 1186 O O . GLY A 1 42 ? 17.767 22.869 15.832 1.00 0.00 42 GLY A O 2
ATOM 1191 N N . GLY A 1 1 ? 0.466 -26.709 2.585 1.00 0.00 1 GLY A N 3
ATOM 1192 C CA . GLY A 1 1 ? 0.295 -25.650 3.562 1.00 0.00 1 GLY A CA 3
ATOM 1193 C C . GLY A 1 1 ? -0.437 -24.450 2.994 1.00 0.00 1 GLY A C 3
ATOM 1194 O O . GLY A 1 1 ? -1.512 -24.590 2.410 1.00 0.00 1 GLY A O 3
ATOM 1198 N N . SER A 1 2 ? 0.144 -23.268 3.168 1.00 0.00 2 SER A N 3
ATOM 1199 C CA . SER A 1 2 ? -0.463 -22.038 2.673 1.00 0.00 2 SER A CA 3
ATOM 1200 C C . SER A 1 2 ? -0.230 -21.881 1.174 1.00 0.00 2 SER A C 3
ATOM 1201 O O . SER A 1 2 ? 0.695 -21.191 0.747 1.00 0.00 2 SER A O 3
ATOM 1209 N N . SER A 1 3 ? -1.076 -22.528 0.379 1.00 0.00 3 SER A N 3
ATOM 1210 C CA . SER A 1 3 ? -0.961 -22.466 -1.073 1.00 0.00 3 SER A CA 3
ATOM 1211 C C . SER A 1 3 ? -2.291 -22.070 -1.707 1.00 0.00 3 SER A C 3
ATOM 1212 O O . SER A 1 3 ? -3.309 -22.732 -1.508 1.00 0.00 3 SER A O 3
ATOM 1220 N N . GLY A 1 4 ? -2.275 -20.983 -2.473 1.00 0.00 4 GLY A N 3
ATOM 1221 C CA . GLY A 1 4 ? -3.485 -20.516 -3.124 1.00 0.00 4 GLY A CA 3
ATOM 1222 C C . GLY A 1 4 ? -3.341 -19.111 -3.675 1.00 0.00 4 GLY A C 3
ATOM 1223 O O . GLY A 1 4 ? -2.229 -18.605 -3.823 1.00 0.00 4 GLY A O 3
ATOM 1227 N N . SER A 1 5 ? -4.470 -18.478 -3.980 1.00 0.00 5 SER A N 3
ATOM 1228 C CA . SER A 1 5 ? -4.466 -17.125 -4.522 1.00 0.00 5 SER A CA 3
ATOM 1229 C C . SER A 1 5 ? -4.236 -16.098 -3.418 1.00 0.00 5 SER A C 3
ATOM 1230 O O . SER A 1 5 ? -5.067 -15.933 -2.525 1.00 0.00 5 SER A O 3
ATOM 1238 N N . SER A 1 6 ? -3.101 -15.409 -3.486 1.00 0.00 6 SER A N 3
ATOM 1239 C CA . SER A 1 6 ? -2.758 -14.400 -2.490 1.00 0.00 6 SER A CA 3
ATOM 1240 C C . SER A 1 6 ? -2.884 -12.996 -3.074 1.00 0.00 6 SER A C 3
ATOM 1241 O O . SER A 1 6 ? -2.289 -12.685 -4.105 1.00 0.00 6 SER A O 3
ATOM 1249 N N . GLY A 1 7 ? -3.664 -12.152 -2.406 1.00 0.00 7 GLY A N 3
ATOM 1250 C CA . GLY A 1 7 ? -3.855 -10.791 -2.872 1.00 0.00 7 GLY A CA 3
ATOM 1251 C C . GLY A 1 7 ? -4.914 -10.691 -3.951 1.00 0.00 7 GLY A C 3
ATOM 1252 O O . GLY A 1 7 ? -4.603 -10.734 -5.141 1.00 0.00 7 GLY A O 3
ATOM 1256 N N . GLU A 1 8 ? -6.170 -10.560 -3.535 1.00 0.00 8 GLU A N 3
ATOM 1257 C CA . GLU A 1 8 ? -7.279 -10.457 -4.476 1.00 0.00 8 GLU A CA 3
ATOM 1258 C C . GLU A 1 8 ? -7.827 -9.033 -4.518 1.00 0.00 8 GLU A C 3
ATOM 1259 O O . GLU A 1 8 ? -9.039 -8.822 -4.544 1.00 0.00 8 GLU A O 3
ATOM 1271 N N . LYS A 1 9 ? -6.924 -8.058 -4.523 1.00 0.00 9 LYS A N 3
ATOM 1272 C CA . LYS A 1 9 ? -7.314 -6.654 -4.562 1.00 0.00 9 LYS A CA 3
ATOM 1273 C C . LYS A 1 9 ? -6.799 -5.981 -5.831 1.00 0.00 9 LYS A C 3
ATOM 1274 O O . LYS A 1 9 ? -5.711 -6.281 -6.323 1.00 0.00 9 LYS A O 3
ATOM 1293 N N . PRO A 1 10 ? -7.597 -5.049 -6.373 1.00 0.00 10 PRO A N 3
ATOM 1294 C CA . PRO A 1 10 ? -7.242 -4.314 -7.590 1.00 0.00 10 PRO A CA 3
ATOM 1295 C C . PRO A 1 10 ? -6.092 -3.338 -7.362 1.00 0.00 10 PRO A C 3
ATOM 1296 O O . PRO A 1 10 ? -5.578 -2.739 -8.307 1.00 0.00 10 PRO A O 3
ATOM 1307 N N . TYR A 1 11 ? -5.694 -3.183 -6.105 1.00 0.00 11 TYR A N 3
ATOM 1308 C CA . TYR A 1 11 ? -4.606 -2.278 -5.754 1.00 0.00 11 TYR A CA 3
ATOM 1309 C C . TYR A 1 11 ? -3.432 -3.045 -5.151 1.00 0.00 11 TYR A C 3
ATOM 1310 O O . TYR A 1 11 ? -3.545 -3.630 -4.074 1.00 0.00 11 TYR A O 3
ATOM 1328 N N . SER A 1 12 ? -2.305 -3.037 -5.856 1.00 0.00 12 SER A N 3
ATOM 1329 C CA . SER A 1 12 ? -1.110 -3.734 -5.394 1.00 0.00 12 SER A CA 3
ATOM 1330 C C . SER A 1 12 ? 0.100 -2.804 -5.406 1.00 0.00 12 SER A C 3
ATOM 1331 O O . SER A 1 12 ? 0.152 -1.844 -6.175 1.00 0.00 12 SER A O 3
ATOM 1339 N N . CYS A 1 13 ? 1.072 -3.097 -4.549 1.00 0.00 13 CYS A N 3
ATOM 1340 C CA . CYS A 1 13 ? 2.282 -2.290 -4.460 1.00 0.00 13 CYS A CA 3
ATOM 1341 C C . CYS A 1 13 ? 3.478 -3.034 -5.047 1.00 0.00 13 CYS A C 3
ATOM 1342 O O . CYS A 1 13 ? 3.824 -4.126 -4.598 1.00 0.00 13 CYS A O 3
ATOM 1349 N N . ALA A 1 14 ? 4.105 -2.434 -6.054 1.00 0.00 14 ALA A N 3
ATOM 1350 C CA . ALA A 1 14 ? 5.262 -3.038 -6.702 1.00 0.00 14 ALA A CA 3
ATOM 1351 C C . ALA A 1 14 ? 6.546 -2.714 -5.945 1.00 0.00 14 ALA A C 3
ATOM 1352 O O . ALA A 1 14 ? 7.608 -2.557 -6.547 1.00 0.00 14 ALA A O 3
ATOM 1359 N N . GLU A 1 15 ? 6.440 -2.615 -4.624 1.00 0.00 15 GLU A N 3
ATOM 1360 C CA . GLU A 1 15 ? 7.593 -2.308 -3.787 1.00 0.00 15 GLU A CA 3
ATOM 1361 C C . GLU A 1 15 ? 7.655 -3.242 -2.581 1.00 0.00 15 GLU A C 3
ATOM 1362 O O . GLU A 1 15 ? 8.711 -3.785 -2.256 1.00 0.00 15 GLU A O 3
ATOM 1374 N N . CYS A 1 16 ? 6.515 -3.424 -1.922 1.00 0.00 16 CYS A N 3
ATOM 1375 C CA . CYS A 1 16 ? 6.438 -4.290 -0.753 1.00 0.00 16 CYS A CA 3
ATOM 1376 C C . CYS A 1 16 ? 5.468 -5.444 -0.994 1.00 0.00 16 CYS A C 3
ATOM 1377 O O . CYS A 1 16 ? 5.317 -6.330 -0.152 1.00 0.00 16 CYS A O 3
ATOM 1384 N N . LYS A 1 17 ? 4.813 -5.427 -2.150 1.00 0.00 17 LYS A N 3
ATOM 1385 C CA . LYS A 1 17 ? 3.860 -6.471 -2.505 1.00 0.00 17 LYS A CA 3
ATOM 1386 C C . LYS A 1 17 ? 2.694 -6.501 -1.521 1.00 0.00 17 LYS A C 3
ATOM 1387 O O . LYS A 1 17 ? 2.329 -7.559 -1.010 1.00 0.00 17 LYS A O 3
ATOM 1406 N N . GLU A 1 18 ? 2.115 -5.333 -1.261 1.00 0.00 18 GLU A N 3
ATOM 1407 C CA . GLU A 1 18 ? 0.990 -5.228 -0.339 1.00 0.00 18 GLU A CA 3
ATOM 1408 C C . GLU A 1 18 ? -0.328 -5.117 -1.098 1.00 0.00 18 GLU A C 3
ATOM 1409 O O . GLU A 1 18 ? -0.346 -5.044 -2.328 1.00 0.00 18 GLU A O 3
ATOM 1421 N N . THR A 1 19 ? -1.432 -5.108 -0.358 1.00 0.00 19 THR A N 3
ATOM 1422 C CA . THR A 1 19 ? -2.756 -5.009 -0.960 1.00 0.00 19 THR A CA 3
ATOM 1423 C C . THR A 1 19 ? -3.601 -3.950 -0.260 1.00 0.00 19 THR A C 3
ATOM 1424 O O . THR A 1 19 ? -3.482 -3.746 0.948 1.00 0.00 19 THR A O 3
ATOM 1435 N N . PHE A 1 20 ? -4.454 -3.280 -1.027 1.00 0.00 20 PHE A N 3
ATOM 1436 C CA . PHE A 1 20 ? -5.320 -2.241 -0.479 1.00 0.00 20 PHE A CA 3
ATOM 1437 C C . PHE A 1 20 ? -6.729 -2.350 -1.053 1.00 0.00 20 PHE A C 3
ATOM 1438 O O . PHE A 1 20 ? -6.909 -2.582 -2.248 1.00 0.00 20 PHE A O 3
ATOM 1455 N N . SER A 1 21 ? -7.727 -2.181 -0.191 1.00 0.00 21 SER A N 3
ATOM 1456 C CA . SER A 1 21 ? -9.121 -2.265 -0.609 1.00 0.00 21 SER A CA 3
ATOM 1457 C C . SER A 1 21 ? -9.498 -1.073 -1.484 1.00 0.00 21 SER A C 3
ATOM 1458 O O . SER A 1 21 ? -10.234 -1.214 -2.460 1.00 0.00 21 SER A O 3
ATOM 1466 N N . ASP A 1 22 ? -8.988 0.100 -1.125 1.00 0.00 22 ASP A N 3
ATOM 1467 C CA . ASP A 1 22 ? -9.269 1.318 -1.877 1.00 0.00 22 ASP A CA 3
ATOM 1468 C C . ASP A 1 22 ? -7.996 1.875 -2.505 1.00 0.00 22 ASP A C 3
ATOM 1469 O O . ASP A 1 22 ? -6.898 1.382 -2.248 1.00 0.00 22 ASP A O 3
ATOM 1478 N N . ASN A 1 23 ? -8.151 2.905 -3.331 1.00 0.00 23 ASN A N 3
ATOM 1479 C CA . ASN A 1 23 ? -7.014 3.528 -3.998 1.00 0.00 23 ASN A CA 3
ATOM 1480 C C . ASN A 1 23 ? -6.327 4.533 -3.078 1.00 0.00 23 ASN A C 3
ATOM 1481 O O . ASN A 1 23 ? -5.103 4.543 -2.957 1.00 0.00 23 ASN A O 3
ATOM 1492 N N . ASN A 1 24 ? -7.125 5.376 -2.431 1.00 0.00 24 ASN A N 3
ATOM 1493 C CA . ASN A 1 24 ? -6.595 6.385 -1.522 1.00 0.00 24 ASN A CA 3
ATOM 1494 C C . ASN A 1 24 ? -5.454 5.816 -0.684 1.00 0.00 24 ASN A C 3
ATOM 1495 O O . ASN A 1 24 ? -4.422 6.463 -0.502 1.00 0.00 24 ASN A O 3
ATOM 1506 N N . ARG A 1 25 ? -5.645 4.602 -0.179 1.00 0.00 25 ARG A N 3
ATOM 1507 C CA . ARG A 1 25 ? -4.632 3.947 0.640 1.00 0.00 25 ARG A CA 3
ATOM 1508 C C . ARG A 1 25 ? -3.366 3.683 -0.170 1.00 0.00 25 ARG A C 3
ATOM 1509 O O . ARG A 1 25 ? -2.253 3.889 0.314 1.00 0.00 25 ARG A O 3
ATOM 1530 N N . LEU A 1 26 ? -3.545 3.226 -1.405 1.00 0.00 26 LEU A N 3
ATOM 1531 C CA . LEU A 1 26 ? -2.417 2.933 -2.282 1.00 0.00 26 LEU A CA 3
ATOM 1532 C C . LEU A 1 26 ? -1.617 4.197 -2.581 1.00 0.00 26 LEU A C 3
ATOM 1533 O O . LEU A 1 26 ? -0.387 4.193 -2.529 1.00 0.00 26 LEU A O 3
ATOM 1549 N N . VAL A 1 27 ? -2.324 5.278 -2.893 1.00 0.00 27 VAL A N 3
ATOM 1550 C CA . VAL A 1 27 ? -1.681 6.551 -3.197 1.00 0.00 27 VAL A CA 3
ATOM 1551 C C . VAL A 1 27 ? -0.813 7.019 -2.035 1.00 0.00 27 VAL A C 3
ATOM 1552 O O . VAL A 1 27 ? 0.391 7.223 -2.190 1.00 0.00 27 VAL A O 3
ATOM 1565 N N . GLN A 1 28 ? -1.432 7.187 -0.871 1.00 0.00 28 GLN A N 3
ATOM 1566 C CA . GLN A 1 28 ? -0.715 7.632 0.318 1.00 0.00 28 GLN A CA 3
ATOM 1567 C C . GLN A 1 28 ? 0.400 6.656 0.678 1.00 0.00 28 GLN A C 3
ATOM 1568 O O . GLN A 1 28 ? 1.511 7.065 1.018 1.00 0.00 28 GLN A O 3
ATOM 1582 N N . HIS A 1 29 ? 0.097 5.364 0.602 1.00 0.00 29 HIS A N 3
ATOM 1583 C CA . HIS A 1 29 ? 1.075 4.329 0.919 1.00 0.00 29 HIS A CA 3
ATOM 1584 C C . HIS A 1 29 ? 2.304 4.449 0.023 1.00 0.00 29 HIS A C 3
ATOM 1585 O O . HIS A 1 29 ? 3.432 4.518 0.509 1.00 0.00 29 HIS A O 3
ATOM 1599 N N . GLN A 1 30 ? 2.075 4.472 -1.286 1.00 0.00 30 GLN A N 3
ATOM 1600 C CA . GLN A 1 30 ? 3.164 4.583 -2.249 1.00 0.00 30 GLN A CA 3
ATOM 1601 C C . GLN A 1 30 ? 4.194 5.610 -1.791 1.00 0.00 30 GLN A C 3
ATOM 1602 O O . GLN A 1 30 ? 5.397 5.344 -1.796 1.00 0.00 30 GLN A O 3
ATOM 1616 N N . LYS A 1 31 ? 3.716 6.785 -1.396 1.00 0.00 31 LYS A N 3
ATOM 1617 C CA . LYS A 1 31 ? 4.594 7.853 -0.934 1.00 0.00 31 LYS A CA 3
ATOM 1618 C C . LYS A 1 31 ? 5.501 7.363 0.190 1.00 0.00 31 LYS A C 3
ATOM 1619 O O . LYS A 1 31 ? 6.664 7.755 0.277 1.00 0.00 31 LYS A O 3
ATOM 1638 N N . MET A 1 32 ? 4.961 6.504 1.049 1.00 0.00 32 MET A N 3
ATOM 1639 C CA . MET A 1 32 ? 5.724 5.959 2.166 1.00 0.00 32 MET A CA 3
ATOM 1640 C C . MET A 1 32 ? 7.063 5.406 1.691 1.00 0.00 32 MET A C 3
ATOM 1641 O O . MET A 1 32 ? 8.035 5.370 2.447 1.00 0.00 32 MET A O 3
ATOM 1655 N N . HIS A 1 33 ? 7.109 4.975 0.434 1.00 0.00 33 HIS A N 3
ATOM 1656 C CA . HIS A 1 33 ? 8.331 4.424 -0.141 1.00 0.00 33 HIS A CA 3
ATOM 1657 C C . HIS A 1 33 ? 9.208 5.531 -0.717 1.00 0.00 33 HIS A C 3
ATOM 1658 O O . HIS A 1 33 ? 10.074 5.280 -1.556 1.00 0.00 33 HIS A O 3
ATOM 1672 N N . THR A 1 34 ? 8.979 6.759 -0.261 1.00 0.00 34 THR A N 3
ATOM 1673 C CA . THR A 1 34 ? 9.746 7.905 -0.731 1.00 0.00 34 THR A CA 3
ATOM 1674 C C . THR A 1 34 ? 10.342 8.684 0.436 1.00 0.00 34 THR A C 3
ATOM 1675 O O . THR A 1 34 ? 10.299 9.914 0.460 1.00 0.00 34 THR A O 3
ATOM 1686 N N . VAL A 1 35 ? 10.898 7.961 1.402 1.00 0.00 35 VAL A N 3
ATOM 1687 C CA . VAL A 1 35 ? 11.504 8.586 2.572 1.00 0.00 35 VAL A CA 3
ATOM 1688 C C . VAL A 1 35 ? 13.020 8.426 2.557 1.00 0.00 35 VAL A C 3
ATOM 1689 O O . VAL A 1 35 ? 13.575 7.740 1.697 1.00 0.00 35 VAL A O 3
ATOM 1702 N N . LYS A 1 36 ? 13.687 9.063 3.513 1.00 0.00 36 LYS A N 3
ATOM 1703 C CA . LYS A 1 36 ? 15.140 8.991 3.613 1.00 0.00 36 LYS A CA 3
ATOM 1704 C C . LYS A 1 36 ? 15.565 8.438 4.969 1.00 0.00 36 LYS A C 3
ATOM 1705 O O . LYS A 1 36 ? 15.166 8.953 6.013 1.00 0.00 36 LYS A O 3
ATOM 1724 N N . SER A 1 37 ? 16.379 7.387 4.945 1.00 0.00 37 SER A N 3
ATOM 1725 C CA . SER A 1 37 ? 16.858 6.763 6.173 1.00 0.00 37 SER A CA 3
ATOM 1726 C C . SER A 1 37 ? 18.009 7.562 6.776 1.00 0.00 37 SER A C 3
ATOM 1727 O O . SER A 1 37 ? 18.711 8.288 6.073 1.00 0.00 37 SER A O 3
ATOM 1735 N N . GLY A 1 38 ? 18.196 7.422 8.085 1.00 0.00 38 GLY A N 3
ATOM 1736 C CA . GLY A 1 38 ? 19.263 8.137 8.762 1.00 0.00 38 GLY A CA 3
ATOM 1737 C C . GLY A 1 38 ? 20.578 8.061 8.013 1.00 0.00 38 GLY A C 3
ATOM 1738 O O . GLY A 1 38 ? 20.878 7.074 7.340 1.00 0.00 38 GLY A O 3
ATOM 1742 N N . PRO A 1 39 ? 21.389 9.123 8.124 1.00 0.00 39 PRO A N 3
ATOM 1743 C CA . PRO A 1 39 ? 22.693 9.197 7.458 1.00 0.00 39 PRO A CA 3
ATOM 1744 C C . PRO A 1 39 ? 23.709 8.235 8.063 1.00 0.00 39 PRO A C 3
ATOM 1745 O O . PRO A 1 39 ? 24.437 7.552 7.343 1.00 0.00 39 PRO A O 3
ATOM 1756 N N . SER A 1 40 ? 23.753 8.185 9.391 1.00 0.00 40 SER A N 3
ATOM 1757 C CA . SER A 1 40 ? 24.682 7.308 10.093 1.00 0.00 40 SER A CA 3
ATOM 1758 C C . SER A 1 40 ? 23.953 6.107 10.686 1.00 0.00 40 SER A C 3
ATOM 1759 O O . SER A 1 40 ? 22.726 6.023 10.633 1.00 0.00 40 SER A O 3
ATOM 1767 N N . SER A 1 41 ? 24.718 5.178 11.251 1.00 0.00 41 SER A N 3
ATOM 1768 C CA . SER A 1 41 ? 24.146 3.979 11.852 1.00 0.00 41 SER A CA 3
ATOM 1769 C C . SER A 1 41 ? 24.439 3.928 13.348 1.00 0.00 41 SER A C 3
ATOM 1770 O O . SER A 1 41 ? 23.527 3.833 14.168 1.00 0.00 41 SER A O 3
ATOM 1778 N N . GLY A 1 42 ? 25.721 3.992 13.697 1.00 0.00 42 GLY A N 3
ATOM 1779 C CA . GLY A 1 42 ? 26.113 3.952 15.093 1.00 0.00 42 GLY A CA 3
ATOM 1780 C C . GLY A 1 42 ? 25.294 2.961 15.897 1.00 0.00 42 GLY A C 3
ATOM 1781 O O . GLY A 1 42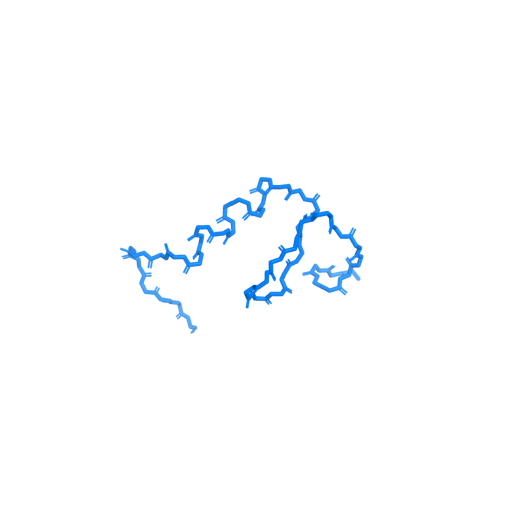 ? 25.029 1.865 15.405 1.00 0.00 42 GLY A O 3
ATOM 1786 N N . GLY A 1 1 ? -17.896 -27.454 1.521 1.00 0.00 1 GLY A N 4
ATOM 1787 C CA . GLY A 1 1 ? -18.633 -26.219 1.330 1.00 0.00 1 GLY A CA 4
ATOM 1788 C C . GLY A 1 1 ? -18.019 -25.055 2.082 1.00 0.00 1 GLY A C 4
ATOM 1789 O O . GLY A 1 1 ? -17.637 -25.190 3.245 1.00 0.00 1 GLY A O 4
ATOM 1793 N N . SER A 1 2 ? -17.921 -23.909 1.417 1.00 0.00 2 SER A N 4
ATOM 1794 C CA . SER A 1 2 ? -17.343 -22.717 2.027 1.00 0.00 2 SER A CA 4
ATOM 1795 C C . SER A 1 2 ? -18.020 -21.455 1.503 1.00 0.00 2 SER A C 4
ATOM 1796 O O . SER A 1 2 ? -18.230 -21.304 0.300 1.00 0.00 2 SER A O 4
ATOM 1804 N N . SER A 1 3 ? -18.359 -20.550 2.416 1.00 0.00 3 SER A N 4
ATOM 1805 C CA . SER A 1 3 ? -19.017 -19.302 2.047 1.00 0.00 3 SER A CA 4
ATOM 1806 C C . SER A 1 3 ? -18.272 -18.611 0.909 1.00 0.00 3 SER A C 4
ATOM 1807 O O . SER A 1 3 ? -18.874 -18.204 -0.084 1.00 0.00 3 SER A O 4
ATOM 1815 N N . GLY A 1 4 ? -16.957 -18.484 1.061 1.00 0.00 4 GLY A N 4
ATOM 1816 C CA . GLY A 1 4 ? -16.151 -17.843 0.039 1.00 0.00 4 GLY A CA 4
ATOM 1817 C C . GLY A 1 4 ? -15.071 -16.955 0.624 1.00 0.00 4 GLY A C 4
ATOM 1818 O O . GLY A 1 4 ? -15.366 -15.928 1.235 1.00 0.00 4 GLY A O 4
ATOM 1822 N N . SER A 1 5 ? -13.816 -17.353 0.440 1.00 0.00 5 SER A N 4
ATOM 1823 C CA . SER A 1 5 ? -12.688 -16.588 0.959 1.00 0.00 5 SER A CA 4
ATOM 1824 C C . SER A 1 5 ? -11.967 -15.852 -0.165 1.00 0.00 5 SER A C 4
ATOM 1825 O O . SER A 1 5 ? -10.817 -16.155 -0.483 1.00 0.00 5 SER A O 4
ATOM 1833 N N . SER A 1 6 ? -12.651 -14.882 -0.763 1.00 0.00 6 SER A N 4
ATOM 1834 C CA . SER A 1 6 ? -12.079 -14.104 -1.855 1.00 0.00 6 SER A CA 4
ATOM 1835 C C . SER A 1 6 ? -10.643 -13.696 -1.537 1.00 0.00 6 SER A C 4
ATOM 1836 O O . SER A 1 6 ? -10.315 -13.378 -0.395 1.00 0.00 6 SER A O 4
ATOM 1844 N N . GLY A 1 7 ? -9.791 -13.708 -2.558 1.00 0.00 7 GLY A N 4
ATOM 1845 C CA . GLY A 1 7 ? -8.401 -13.338 -2.368 1.00 0.00 7 GLY A CA 4
ATOM 1846 C C . GLY A 1 7 ? -7.832 -12.592 -3.559 1.00 0.00 7 GLY A C 4
ATOM 1847 O O . GLY A 1 7 ? -7.112 -13.169 -4.374 1.00 0.00 7 GLY A O 4
ATOM 1851 N N . GLU A 1 8 ? -8.156 -11.307 -3.660 1.00 0.00 8 GLU A N 4
ATOM 1852 C CA . GLU A 1 8 ? -7.673 -10.483 -4.762 1.00 0.00 8 GLU A CA 4
ATOM 1853 C C . GLU A 1 8 ? -8.087 -9.026 -4.574 1.00 0.00 8 GLU A C 4
ATOM 1854 O O . GLU A 1 8 ? -9.165 -8.737 -4.055 1.00 0.00 8 GLU A O 4
ATOM 1866 N N . LYS A 1 9 ? -7.222 -8.112 -5.000 1.00 0.00 9 LYS A N 4
ATOM 1867 C CA . LYS A 1 9 ? -7.496 -6.685 -4.881 1.00 0.00 9 LYS A CA 4
ATOM 1868 C C . LYS A 1 9 ? -7.002 -5.931 -6.112 1.00 0.00 9 LYS A C 4
ATOM 1869 O O . LYS A 1 9 ? -5.974 -6.264 -6.702 1.00 0.00 9 LYS A O 4
ATOM 1888 N N . PRO A 1 10 ? -7.749 -4.890 -6.508 1.00 0.00 10 PRO A N 4
ATOM 1889 C CA . PRO A 1 10 ? -7.405 -4.066 -7.671 1.00 0.00 10 PRO A CA 4
ATOM 1890 C C . PRO A 1 10 ? -6.165 -3.211 -7.430 1.00 0.00 10 PRO A C 4
ATOM 1891 O O . PRO A 1 10 ? -5.516 -2.762 -8.374 1.00 0.00 10 PRO A O 4
ATOM 1902 N N . TYR A 1 11 ? -5.843 -2.991 -6.160 1.00 0.00 11 TYR A N 4
ATOM 1903 C CA . TYR A 1 11 ? -4.682 -2.187 -5.795 1.00 0.00 11 TYR A CA 4
ATOM 1904 C C . TYR A 1 11 ? -3.606 -3.050 -5.143 1.00 0.00 11 TYR A C 4
ATOM 1905 O O . TYR A 1 11 ? -3.819 -3.627 -4.077 1.00 0.00 11 TYR A O 4
ATOM 1923 N N . SER A 1 12 ? -2.449 -3.133 -5.792 1.00 0.00 12 SER A N 4
ATOM 1924 C CA . SER A 1 12 ? -1.339 -3.927 -5.278 1.00 0.00 12 SER A CA 4
ATOM 1925 C C . SER A 1 12 ? -0.009 -3.217 -5.512 1.00 0.00 12 SER A C 4
ATOM 1926 O O . SER A 1 12 ? 0.263 -2.728 -6.608 1.00 0.00 12 SER A O 4
ATOM 1934 N N . CYS A 1 13 ? 0.818 -3.166 -4.473 1.00 0.00 13 CYS A N 4
ATOM 1935 C CA . CYS A 1 13 ? 2.120 -2.516 -4.562 1.00 0.00 13 CYS A CA 4
ATOM 1936 C C . CYS A 1 13 ? 3.147 -3.443 -5.207 1.00 0.00 13 CYS A C 4
ATOM 1937 O O . CYS A 1 13 ? 2.931 -4.650 -5.308 1.00 0.00 13 CYS A O 4
ATOM 1944 N N . ALA A 1 14 ? 4.263 -2.868 -5.642 1.00 0.00 14 ALA A N 4
ATOM 1945 C CA . ALA A 1 14 ? 5.324 -3.642 -6.275 1.00 0.00 14 ALA A CA 4
ATOM 1946 C C . ALA A 1 14 ? 6.569 -3.689 -5.396 1.00 0.00 14 ALA A C 4
ATOM 1947 O O . ALA A 1 14 ? 7.260 -4.705 -5.339 1.00 0.00 14 ALA A O 4
ATOM 1954 N N . GLU A 1 15 ? 6.847 -2.584 -4.712 1.00 0.00 15 GLU A N 4
ATOM 1955 C CA . GLU A 1 15 ? 8.010 -2.501 -3.836 1.00 0.00 15 GLU A CA 4
ATOM 1956 C C . GLU A 1 15 ? 7.831 -3.389 -2.608 1.00 0.00 15 GLU A C 4
ATOM 1957 O O . GLU A 1 15 ? 8.674 -4.236 -2.313 1.00 0.00 15 GLU A O 4
ATOM 1969 N N . CYS A 1 16 ? 6.727 -3.188 -1.896 1.00 0.00 16 CYS A N 4
ATOM 1970 C CA . CYS A 1 16 ? 6.436 -3.968 -0.700 1.00 0.00 16 CYS A CA 4
ATOM 1971 C C . CYS A 1 16 ? 5.523 -5.146 -1.027 1.00 0.00 16 CYS A C 4
ATOM 1972 O O . CYS A 1 16 ? 5.495 -6.144 -0.306 1.00 0.00 16 CYS A O 4
ATOM 1979 N N . LYS A 1 17 ? 4.778 -5.024 -2.120 1.00 0.00 17 LYS A N 4
ATOM 1980 C CA . LYS A 1 17 ? 3.864 -6.077 -2.546 1.00 0.00 17 LYS A CA 4
ATOM 1981 C C . LYS A 1 17 ? 2.701 -6.217 -1.569 1.00 0.00 17 LYS A C 4
ATOM 1982 O O . LYS A 1 17 ? 2.407 -7.312 -1.093 1.00 0.00 17 LYS A O 4
ATOM 2001 N N . GLU A 1 18 ? 2.043 -5.099 -1.276 1.00 0.00 18 GLU A N 4
ATOM 2002 C CA . GLU A 1 18 ? 0.912 -5.099 -0.356 1.00 0.00 18 GLU A CA 4
ATOM 2003 C C . GLU A 1 18 ? -0.394 -4.836 -1.100 1.00 0.00 18 GLU A C 4
ATOM 2004 O O . GLU A 1 18 ? -0.464 -3.967 -1.971 1.00 0.00 18 GLU A O 4
ATOM 2016 N N . THR A 1 19 ? -1.430 -5.594 -0.752 1.00 0.00 19 THR A N 4
ATOM 2017 C CA . THR A 1 19 ? -2.733 -5.446 -1.387 1.00 0.00 19 THR A CA 4
ATOM 2018 C C . THR A 1 19 ? -3.614 -4.473 -0.613 1.00 0.00 19 THR A C 4
ATOM 2019 O O . THR A 1 19 ? -3.749 -4.577 0.607 1.00 0.00 19 THR A O 4
ATOM 2030 N N . PHE A 1 20 ? -4.214 -3.527 -1.328 1.00 0.00 20 PHE A N 4
ATOM 2031 C CA . PHE A 1 20 ? -5.083 -2.534 -0.707 1.00 0.00 20 PHE A CA 4
ATOM 2032 C C . PHE A 1 20 ? -6.499 -2.623 -1.270 1.00 0.00 20 PHE A C 4
ATOM 2033 O O . PHE A 1 20 ? -6.707 -3.108 -2.382 1.00 0.00 20 PHE A O 4
ATOM 2050 N N . SER A 1 21 ? -7.468 -2.151 -0.492 1.00 0.00 21 SER A N 4
ATOM 2051 C CA . SER A 1 21 ? -8.865 -2.181 -0.910 1.00 0.00 21 SER A CA 4
ATOM 2052 C C . SER A 1 21 ? -9.254 -0.875 -1.597 1.00 0.00 21 SER A C 4
ATOM 2053 O O . SER A 1 21 ? -9.929 -0.881 -2.627 1.00 0.00 21 SER A O 4
ATOM 2061 N N . ASP A 1 22 ? -8.824 0.241 -1.020 1.00 0.00 22 ASP A N 4
ATOM 2062 C CA . ASP A 1 22 ? -9.126 1.555 -1.577 1.00 0.00 22 ASP A CA 4
ATOM 2063 C C . ASP A 1 22 ? -7.874 2.194 -2.171 1.00 0.00 22 ASP A C 4
ATOM 2064 O O . ASP A 1 22 ? -6.768 1.999 -1.669 1.00 0.00 22 ASP A O 4
ATOM 2073 N N . ASN A 1 23 ? -8.058 2.956 -3.244 1.00 0.00 23 ASN A N 4
ATOM 2074 C CA . ASN A 1 23 ? -6.943 3.623 -3.907 1.00 0.00 23 ASN A CA 4
ATOM 2075 C C . ASN A 1 23 ? -6.271 4.622 -2.971 1.00 0.00 23 ASN A C 4
ATOM 2076 O O . ASN A 1 23 ? -5.052 4.608 -2.804 1.00 0.00 23 ASN A O 4
ATOM 2087 N N . ASN A 1 24 ? -7.075 5.487 -2.362 1.00 0.00 24 ASN A N 4
ATOM 2088 C CA . ASN A 1 24 ? -6.558 6.494 -1.442 1.00 0.00 24 ASN A CA 4
ATOM 2089 C C . ASN A 1 24 ? -5.509 5.892 -0.511 1.00 0.00 24 ASN A C 4
ATOM 2090 O O . ASN A 1 24 ? -4.516 6.538 -0.179 1.00 0.00 24 ASN A O 4
ATOM 2101 N N . ARG A 1 25 ? -5.738 4.651 -0.094 1.00 0.00 25 ARG A N 4
ATOM 2102 C CA . ARG A 1 25 ? -4.814 3.962 0.799 1.00 0.00 25 ARG A CA 4
ATOM 2103 C C . ARG A 1 25 ? -3.506 3.639 0.083 1.00 0.00 25 ARG A C 4
ATOM 2104 O O . ARG A 1 25 ? -2.429 3.694 0.679 1.00 0.00 25 ARG A O 4
ATOM 2125 N N . LEU A 1 26 ? -3.607 3.300 -1.198 1.00 0.00 26 LEU A N 4
ATOM 2126 C CA . LEU A 1 26 ? -2.432 2.967 -1.996 1.00 0.00 26 LEU A CA 4
ATOM 2127 C C . LEU A 1 26 ? -1.676 4.228 -2.405 1.00 0.00 26 LEU A C 4
ATOM 2128 O O . LEU A 1 26 ? -0.487 4.372 -2.119 1.00 0.00 26 LEU A O 4
ATOM 2144 N N . VAL A 1 27 ? -2.374 5.140 -3.074 1.00 0.00 27 VAL A N 4
ATOM 2145 C CA . VAL A 1 27 ? -1.770 6.390 -3.519 1.00 0.00 27 VAL A CA 4
ATOM 2146 C C . VAL A 1 27 ? -1.072 7.103 -2.367 1.00 0.00 27 VAL A C 4
ATOM 2147 O O . VAL A 1 27 ? -0.090 7.816 -2.571 1.00 0.00 27 VAL A O 4
ATOM 2160 N N . GLN A 1 28 ? -1.586 6.906 -1.157 1.00 0.00 28 GLN A N 4
ATOM 2161 C CA . GLN A 1 28 ? -1.011 7.532 0.028 1.00 0.00 28 GLN A CA 4
ATOM 2162 C C . GLN A 1 28 ? 0.117 6.680 0.600 1.00 0.00 28 GLN A C 4
ATOM 2163 O O . GLN A 1 28 ? 1.130 7.203 1.064 1.00 0.00 28 GLN A O 4
ATOM 2177 N N . HIS A 1 29 ? -0.066 5.363 0.565 1.00 0.00 29 HIS A N 4
ATOM 2178 C CA . HIS A 1 29 ? 0.936 4.438 1.081 1.00 0.00 29 HIS A CA 4
ATOM 2179 C C . HIS A 1 29 ? 2.224 4.523 0.266 1.00 0.00 29 HIS A C 4
ATOM 2180 O O . HIS A 1 29 ? 3.321 4.544 0.824 1.00 0.00 29 HIS A O 4
ATOM 2194 N N . GLN A 1 30 ? 2.081 4.571 -1.054 1.00 0.00 30 GLN A N 4
ATOM 2195 C CA . GLN A 1 30 ? 3.233 4.652 -1.944 1.00 0.00 30 GLN A CA 4
ATOM 2196 C C . GLN A 1 30 ? 4.155 5.798 -1.539 1.00 0.00 30 GLN A C 4
ATOM 2197 O O . GLN A 1 30 ? 5.363 5.748 -1.767 1.00 0.00 30 GLN A O 4
ATOM 2211 N N . LYS A 1 31 ? 3.576 6.832 -0.937 1.00 0.00 31 LYS A N 4
ATOM 2212 C CA . LYS A 1 31 ? 4.344 7.991 -0.498 1.00 0.00 31 LYS A CA 4
ATOM 2213 C C . LYS A 1 31 ? 5.484 7.571 0.424 1.00 0.00 31 LYS A C 4
ATOM 2214 O O . LYS A 1 31 ? 6.572 8.144 0.381 1.00 0.00 31 LYS A O 4
ATOM 2233 N N . MET A 1 32 ? 5.227 6.567 1.255 1.00 0.00 32 MET A N 4
ATOM 2234 C CA . MET A 1 32 ? 6.234 6.069 2.186 1.00 0.00 32 MET A CA 4
ATOM 2235 C C . MET A 1 32 ? 7.423 5.478 1.435 1.00 0.00 32 MET A C 4
ATOM 2236 O O . MET A 1 32 ? 8.523 5.373 1.979 1.00 0.00 32 MET A O 4
ATOM 2250 N N . HIS A 1 33 ? 7.195 5.094 0.183 1.00 0.00 33 HIS A N 4
ATOM 2251 C CA . HIS A 1 33 ? 8.249 4.514 -0.643 1.00 0.00 33 HIS A CA 4
ATOM 2252 C C . HIS A 1 33 ? 9.090 5.606 -1.296 1.00 0.00 33 HIS A C 4
ATOM 2253 O O . HIS A 1 33 ? 9.751 5.374 -2.309 1.00 0.00 33 HIS A O 4
ATOM 2267 N N . THR A 1 34 ? 9.061 6.799 -0.711 1.00 0.00 34 THR A N 4
ATOM 2268 C CA . THR A 1 34 ? 9.819 7.927 -1.237 1.00 0.00 34 THR A CA 4
ATOM 2269 C C . THR A 1 34 ? 11.158 8.071 -0.522 1.00 0.00 34 THR A C 4
ATOM 2270 O O . THR A 1 34 ? 11.268 7.799 0.674 1.00 0.00 34 THR A O 4
ATOM 2281 N N . VAL A 1 35 ? 12.175 8.503 -1.261 1.00 0.00 35 VAL A N 4
ATOM 2282 C CA . VAL A 1 35 ? 13.507 8.685 -0.697 1.00 0.00 35 VAL A CA 4
ATOM 2283 C C . VAL A 1 35 ? 13.693 10.105 -0.176 1.00 0.00 35 VAL A C 4
ATOM 2284 O O . VAL A 1 35 ? 13.788 11.057 -0.952 1.00 0.00 35 VAL A O 4
ATOM 2297 N N . LYS A 1 36 ? 13.746 10.243 1.145 1.00 0.00 36 LYS A N 4
ATOM 2298 C CA . LYS A 1 36 ? 13.923 11.547 1.772 1.00 0.00 36 LYS A CA 4
ATOM 2299 C C . LYS A 1 36 ? 15.384 11.775 2.149 1.00 0.00 36 LYS A C 4
ATOM 2300 O O . LYS A 1 36 ? 15.870 12.906 2.129 1.00 0.00 36 LYS A O 4
ATOM 2319 N N . SER A 1 37 ? 16.078 10.695 2.491 1.00 0.00 37 SER A N 4
ATOM 2320 C CA . SER A 1 37 ? 17.483 10.779 2.874 1.00 0.00 37 SER A CA 4
ATOM 2321 C C . SER A 1 37 ? 18.386 10.333 1.728 1.00 0.00 37 SER A C 4
ATOM 2322 O O . SER A 1 37 ? 18.808 9.179 1.668 1.00 0.00 37 SER A O 4
ATOM 2330 N N . GLY A 1 38 ? 18.679 11.259 0.820 1.00 0.00 38 GLY A N 4
ATOM 2331 C CA . GLY A 1 38 ? 19.530 10.944 -0.312 1.00 0.00 38 GLY A CA 4
ATOM 2332 C C . GLY A 1 38 ? 19.189 11.766 -1.540 1.00 0.00 38 GLY A C 4
ATOM 2333 O O . GLY A 1 38 ? 18.238 12.547 -1.546 1.00 0.00 38 GLY A O 4
ATOM 2337 N N . PRO A 1 39 ? 19.980 11.594 -2.610 1.00 0.00 39 PRO A N 4
ATOM 2338 C CA . PRO A 1 39 ? 19.777 12.318 -3.868 1.00 0.00 39 PRO A CA 4
ATOM 2339 C C . PRO A 1 39 ? 18.520 11.864 -4.602 1.00 0.00 39 PRO A C 4
ATOM 2340 O O . PRO A 1 39 ? 18.119 10.704 -4.508 1.00 0.00 39 PRO A O 4
ATOM 2351 N N . SER A 1 40 ? 17.902 12.786 -5.334 1.00 0.00 40 SER A N 4
ATOM 2352 C CA . SER A 1 40 ? 16.688 12.481 -6.081 1.00 0.00 40 SER A CA 4
ATOM 2353 C C . SER A 1 40 ? 16.912 11.304 -7.025 1.00 0.00 40 SER A C 4
ATOM 2354 O O . SER A 1 40 ? 17.818 11.326 -7.859 1.00 0.00 40 SER A O 4
ATOM 2362 N N . SER A 1 41 ? 16.081 10.276 -6.887 1.00 0.00 41 SER A N 4
ATOM 2363 C CA . SER A 1 41 ? 16.190 9.087 -7.724 1.00 0.00 41 SER A CA 4
ATOM 2364 C C . SER A 1 41 ? 17.622 8.562 -7.738 1.00 0.00 41 SER A C 4
ATOM 2365 O O . SER A 1 41 ? 18.170 8.249 -8.794 1.00 0.00 41 SER A O 4
ATOM 2373 N N . GLY A 1 42 ? 18.223 8.468 -6.555 1.00 0.00 42 GLY A N 4
ATOM 2374 C CA . GLY A 1 42 ? 19.586 7.980 -6.452 1.00 0.00 42 GLY A CA 4
ATOM 2375 C C . GLY A 1 42 ? 19.667 6.468 -6.507 1.00 0.00 42 GLY A C 4
ATOM 2376 O O . GLY A 1 42 ? 19.297 5.885 -7.525 1.00 0.00 42 GLY A O 4
ATOM 2381 N N . GLY A 1 1 ? -11.867 -28.039 -5.900 1.00 0.00 1 GLY A N 5
ATOM 2382 C CA . GLY A 1 1 ? -13.074 -27.316 -5.545 1.00 0.00 1 GLY A CA 5
ATOM 2383 C C . GLY A 1 1 ? -12.833 -25.828 -5.388 1.00 0.00 1 GLY A C 5
ATOM 2384 O O . GLY A 1 1 ? -11.741 -25.405 -5.009 1.00 0.00 1 GLY A O 5
ATOM 2388 N N . SER A 1 2 ? -13.855 -25.030 -5.683 1.00 0.00 2 SER A N 5
ATOM 2389 C CA . SER A 1 2 ? -13.747 -23.580 -5.578 1.00 0.00 2 SER A CA 5
ATOM 2390 C C . SER A 1 2 ? -14.278 -23.092 -4.233 1.00 0.00 2 SER A C 5
ATOM 2391 O O . SER A 1 2 ? -14.974 -22.079 -4.159 1.00 0.00 2 SER A O 5
ATOM 2399 N N . SER A 1 3 ? -13.942 -23.819 -3.173 1.00 0.00 3 SER A N 5
ATOM 2400 C CA . SER A 1 3 ? -14.387 -23.464 -1.830 1.00 0.00 3 SER A CA 5
ATOM 2401 C C . SER A 1 3 ? -13.566 -22.304 -1.275 1.00 0.00 3 SER A C 5
ATOM 2402 O O . SER A 1 3 ? -14.100 -21.236 -0.981 1.00 0.00 3 SER A O 5
ATOM 2410 N N . GLY A 1 4 ? -12.262 -22.524 -1.135 1.00 0.00 4 GLY A N 5
ATOM 2411 C CA . GLY A 1 4 ? -11.387 -21.489 -0.615 1.00 0.00 4 GLY A CA 5
ATOM 2412 C C . GLY A 1 4 ? -11.260 -20.310 -1.559 1.00 0.00 4 GLY A C 5
ATOM 2413 O O . GLY A 1 4 ? -10.619 -20.410 -2.605 1.00 0.00 4 GLY A O 5
ATOM 2417 N N . SER A 1 5 ? -11.873 -19.190 -1.190 1.00 0.00 5 SER A N 5
ATOM 2418 C CA . SER A 1 5 ? -11.830 -17.988 -2.015 1.00 0.00 5 SER A CA 5
ATOM 2419 C C . SER A 1 5 ? -10.555 -17.193 -1.750 1.00 0.00 5 SER A C 5
ATOM 2420 O O . SER A 1 5 ? -10.445 -16.491 -0.745 1.00 0.00 5 SER A O 5
ATOM 2428 N N . SER A 1 6 ? -9.593 -17.311 -2.660 1.00 0.00 6 SER A N 5
ATOM 2429 C CA . SER A 1 6 ? -8.323 -16.607 -2.525 1.00 0.00 6 SER A CA 5
ATOM 2430 C C . SER A 1 6 ? -7.998 -15.824 -3.793 1.00 0.00 6 SER A C 5
ATOM 2431 O O . SER A 1 6 ? -7.347 -16.337 -4.703 1.00 0.00 6 SER A O 5
ATOM 2439 N N . GLY A 1 7 ? -8.456 -14.577 -3.845 1.00 0.00 7 GLY A N 5
ATOM 2440 C CA . GLY A 1 7 ? -8.205 -13.742 -5.006 1.00 0.00 7 GLY A CA 5
ATOM 2441 C C . GLY A 1 7 ? -7.219 -12.628 -4.716 1.00 0.00 7 GLY A C 5
ATOM 2442 O O . GLY A 1 7 ? -6.378 -12.752 -3.827 1.00 0.00 7 GLY A O 5
ATOM 2446 N N . GLU A 1 8 ? -7.323 -11.538 -5.469 1.00 0.00 8 GLU A N 5
ATOM 2447 C CA . GLU A 1 8 ? -6.431 -10.398 -5.289 1.00 0.00 8 GLU A CA 5
ATOM 2448 C C . GLU A 1 8 ? -7.173 -9.085 -5.517 1.00 0.00 8 GLU A C 5
ATOM 2449 O O . GLU A 1 8 ? -8.128 -9.024 -6.292 1.00 0.00 8 GLU A O 5
ATOM 2461 N N . LYS A 1 9 ? -6.727 -8.034 -4.836 1.00 0.00 9 LYS A N 5
ATOM 2462 C CA . LYS A 1 9 ? -7.347 -6.721 -4.964 1.00 0.00 9 LYS A CA 5
ATOM 2463 C C . LYS A 1 9 ? -6.739 -5.943 -6.126 1.00 0.00 9 LYS A C 5
ATOM 2464 O O . LYS A 1 9 ? -5.587 -6.150 -6.508 1.00 0.00 9 LYS A O 5
ATOM 2483 N N . PRO A 1 10 ? -7.529 -5.025 -6.703 1.00 0.00 10 PRO A N 5
ATOM 2484 C CA . PRO A 1 10 ? -7.088 -4.196 -7.829 1.00 0.00 10 PRO A CA 5
ATOM 2485 C C . PRO A 1 10 ? -6.034 -3.174 -7.419 1.00 0.00 10 PRO A C 5
ATOM 2486 O O . PRO A 1 10 ? -5.523 -2.426 -8.253 1.00 0.00 10 PRO A O 5
ATOM 2497 N N . TYR A 1 11 ? -5.714 -3.146 -6.130 1.00 0.00 11 TYR A N 5
ATOM 2498 C CA . TYR A 1 11 ? -4.721 -2.213 -5.609 1.00 0.00 11 TYR A CA 5
ATOM 2499 C C . TYR A 1 11 ? -3.558 -2.960 -4.963 1.00 0.00 11 TYR A C 5
ATOM 2500 O O . TYR A 1 11 ? -3.663 -3.437 -3.834 1.00 0.00 11 TYR A O 5
ATOM 2518 N N . SER A 1 12 ? -2.449 -3.056 -5.690 1.00 0.00 12 SER A N 5
ATOM 2519 C CA . SER A 1 12 ? -1.266 -3.747 -5.190 1.00 0.00 12 SER A CA 5
ATOM 2520 C C . SER A 1 12 ? -0.031 -2.858 -5.302 1.00 0.00 12 SER A C 5
ATOM 2521 O O . SER A 1 12 ? -0.001 -1.911 -6.088 1.00 0.00 12 SER A O 5
ATOM 2529 N N . CYS A 1 13 ? 0.989 -3.171 -4.508 1.00 0.00 13 CYS A N 5
ATOM 2530 C CA . CYS A 1 13 ? 2.228 -2.402 -4.516 1.00 0.00 13 CYS A CA 5
ATOM 2531 C C . CYS A 1 13 ? 3.383 -3.238 -5.059 1.00 0.00 13 CYS A C 5
ATOM 2532 O O . CYS A 1 13 ? 3.693 -4.305 -4.531 1.00 0.00 13 CYS A O 5
ATOM 2539 N N . ALA A 1 14 ? 4.016 -2.744 -6.118 1.00 0.00 14 ALA A N 5
ATOM 2540 C CA . ALA A 1 14 ? 5.138 -3.443 -6.732 1.00 0.00 14 ALA A CA 5
ATOM 2541 C C . ALA A 1 14 ? 6.450 -3.088 -6.041 1.00 0.00 14 ALA A C 5
ATOM 2542 O O . ALA A 1 14 ? 7.522 -3.188 -6.637 1.00 0.00 14 ALA A O 5
ATOM 2549 N N . GLU A 1 15 ? 6.357 -2.674 -4.781 1.00 0.00 15 GLU A N 5
ATOM 2550 C CA . GLU A 1 15 ? 7.538 -2.303 -4.011 1.00 0.00 15 GLU A CA 5
ATOM 2551 C C . GLU A 1 15 ? 7.674 -3.178 -2.768 1.00 0.00 15 GLU A C 5
ATOM 2552 O O . GLU A 1 15 ? 8.776 -3.584 -2.398 1.00 0.00 15 GLU A O 5
ATOM 2564 N N . CYS A 1 16 ? 6.546 -3.464 -2.127 1.00 0.00 16 CYS A N 5
ATOM 2565 C CA . CYS A 1 16 ? 6.536 -4.290 -0.926 1.00 0.00 16 CYS A CA 5
ATOM 2566 C C . CYS A 1 16 ? 5.528 -5.428 -1.056 1.00 0.00 16 CYS A C 5
ATOM 2567 O O . CYS A 1 16 ? 5.424 -6.284 -0.176 1.00 0.00 16 CYS A O 5
ATOM 2574 N N . LYS A 1 17 ? 4.788 -5.432 -2.159 1.00 0.00 17 LYS A N 5
ATOM 2575 C CA . LYS A 1 17 ? 3.789 -6.465 -2.407 1.00 0.00 17 LYS A CA 5
ATOM 2576 C C . LYS A 1 17 ? 2.676 -6.406 -1.366 1.00 0.00 17 LYS A C 5
ATOM 2577 O O . LYS A 1 17 ? 2.371 -7.404 -0.713 1.00 0.00 17 LYS A O 5
ATOM 2596 N N . GLU A 1 18 ? 2.072 -5.231 -1.217 1.00 0.00 18 GLU A N 5
ATOM 2597 C CA . GLU A 1 18 ? 0.992 -5.044 -0.256 1.00 0.00 18 GLU A CA 5
ATOM 2598 C C . GLU A 1 18 ? -0.314 -4.695 -0.965 1.00 0.00 18 GLU A C 5
ATOM 2599 O O . GLU A 1 18 ? -0.368 -3.764 -1.769 1.00 0.00 18 GLU A O 5
ATOM 2611 N N . THR A 1 19 ? -1.365 -5.449 -0.661 1.00 0.00 19 THR A N 5
ATOM 2612 C CA . THR A 1 19 ? -2.670 -5.222 -1.269 1.00 0.00 19 THR A CA 5
ATOM 2613 C C . THR A 1 19 ? -3.490 -4.226 -0.457 1.00 0.00 19 THR A C 5
ATOM 2614 O O . THR A 1 19 ? -3.323 -4.114 0.758 1.00 0.00 19 THR A O 5
ATOM 2625 N N . PHE A 1 20 ? -4.376 -3.504 -1.135 1.00 0.00 20 PHE A N 5
ATOM 2626 C CA . PHE A 1 20 ? -5.222 -2.516 -0.475 1.00 0.00 20 PHE A CA 5
ATOM 2627 C C . PHE A 1 20 ? -6.657 -2.602 -0.985 1.00 0.00 20 PHE A C 5
ATOM 2628 O O . PHE A 1 20 ? -6.911 -3.118 -2.074 1.00 0.00 20 PHE A O 5
ATOM 2645 N N . SER A 1 21 ? -7.593 -2.094 -0.190 1.00 0.00 21 SER A N 5
ATOM 2646 C CA . SER A 1 21 ? -9.004 -2.117 -0.558 1.00 0.00 21 SER A CA 5
ATOM 2647 C C . SER A 1 21 ? -9.348 -0.941 -1.466 1.00 0.00 21 SER A C 5
ATOM 2648 O O . SER A 1 21 ? -9.944 -1.116 -2.529 1.00 0.00 21 SER A O 5
ATOM 2656 N N . ASP A 1 22 ? -8.968 0.259 -1.039 1.00 0.00 22 ASP A N 5
ATOM 2657 C CA . ASP A 1 22 ? -9.234 1.465 -1.814 1.00 0.00 22 ASP A CA 5
ATOM 2658 C C . ASP A 1 22 ? -7.952 2.001 -2.443 1.00 0.00 22 ASP A C 5
ATOM 2659 O O . ASP A 1 22 ? -6.853 1.567 -2.101 1.00 0.00 22 ASP A O 5
ATOM 2668 N N . ASN A 1 23 ? -8.102 2.946 -3.366 1.00 0.00 23 ASN A N 5
ATOM 2669 C CA . ASN A 1 23 ? -6.957 3.540 -4.045 1.00 0.00 23 ASN A CA 5
ATOM 2670 C C . ASN A 1 23 ? -6.253 4.549 -3.143 1.00 0.00 23 ASN A C 5
ATOM 2671 O O . ASN A 1 23 ? -5.028 4.544 -3.026 1.00 0.00 23 ASN A O 5
ATOM 2682 N N . ASN A 1 24 ? -7.037 5.414 -2.508 1.00 0.00 24 ASN A N 5
ATOM 2683 C CA . ASN A 1 24 ? -6.489 6.430 -1.616 1.00 0.00 24 ASN A CA 5
ATOM 2684 C C . ASN A 1 24 ? -5.374 5.851 -0.752 1.00 0.00 24 ASN A C 5
ATOM 2685 O O . ASN A 1 24 ? -4.279 6.409 -0.678 1.00 0.00 24 ASN A O 5
ATOM 2696 N N . ARG A 1 25 ? -5.659 4.729 -0.100 1.00 0.00 25 ARG A N 5
ATOM 2697 C CA . ARG A 1 25 ? -4.681 4.074 0.759 1.00 0.00 25 ARG A CA 5
ATOM 2698 C C . ARG A 1 25 ? -3.414 3.733 -0.020 1.00 0.00 25 ARG A C 5
ATOM 2699 O O . ARG A 1 25 ? -2.301 4.000 0.435 1.00 0.00 25 ARG A O 5
ATOM 2720 N N . LEU A 1 26 ? -3.591 3.142 -1.197 1.00 0.00 26 LEU A N 5
ATOM 2721 C CA . LEU A 1 26 ? -2.462 2.764 -2.040 1.00 0.00 26 LEU A CA 5
ATOM 2722 C C . LEU A 1 26 ? -1.613 3.982 -2.391 1.00 0.00 26 LEU A C 5
ATOM 2723 O O . LEU A 1 26 ? -0.395 3.976 -2.209 1.00 0.00 26 LEU A O 5
ATOM 2739 N N . VAL A 1 27 ? -2.263 5.026 -2.894 1.00 0.00 27 VAL A N 5
ATOM 2740 C CA . VAL A 1 27 ? -1.569 6.252 -3.267 1.00 0.00 27 VAL A CA 5
ATOM 2741 C C . VAL A 1 27 ? -0.735 6.786 -2.107 1.00 0.00 27 VAL A C 5
ATOM 2742 O O . VAL A 1 27 ? 0.482 6.928 -2.220 1.00 0.00 27 VAL A O 5
ATOM 2755 N N . GLN A 1 28 ? -1.400 7.080 -0.995 1.00 0.00 28 GLN A N 5
ATOM 2756 C CA . GLN A 1 28 ? -0.719 7.599 0.186 1.00 0.00 28 GLN A CA 5
ATOM 2757 C C . GLN A 1 28 ? 0.376 6.644 0.647 1.00 0.00 28 GLN A C 5
ATOM 2758 O O . GLN A 1 28 ? 1.414 7.071 1.154 1.00 0.00 28 GLN A O 5
ATOM 2772 N N . HIS A 1 29 ? 0.139 5.348 0.468 1.00 0.00 29 HIS A N 5
ATOM 2773 C CA . HIS A 1 29 ? 1.106 4.331 0.865 1.00 0.00 29 HIS A CA 5
ATOM 2774 C C . HIS A 1 29 ? 2.355 4.399 -0.008 1.00 0.00 29 HIS A C 5
ATOM 2775 O O . HIS A 1 29 ? 3.478 4.351 0.494 1.00 0.00 29 HIS A O 5
ATOM 2789 N N . GLN A 1 30 ? 2.151 4.510 -1.317 1.00 0.00 30 GLN A N 5
ATOM 2790 C CA . GLN A 1 30 ? 3.262 4.583 -2.259 1.00 0.00 30 GLN A CA 5
ATOM 2791 C C . GLN A 1 30 ? 4.172 5.764 -1.939 1.00 0.00 30 GLN A C 5
ATOM 2792 O O . GLN A 1 30 ? 5.350 5.768 -2.294 1.00 0.00 30 GLN A O 5
ATOM 2806 N N . LYS A 1 31 ? 3.617 6.766 -1.265 1.00 0.00 31 LYS A N 5
ATOM 2807 C CA . LYS A 1 31 ? 4.378 7.953 -0.895 1.00 0.00 31 LYS A CA 5
ATOM 2808 C C . LYS A 1 31 ? 5.392 7.631 0.198 1.00 0.00 31 LYS A C 5
ATOM 2809 O O . LYS A 1 31 ? 6.551 8.037 0.122 1.00 0.00 31 LYS A O 5
ATOM 2828 N N . MET A 1 32 ? 4.948 6.897 1.213 1.00 0.00 32 MET A N 5
ATOM 2829 C CA . MET A 1 32 ? 5.818 6.518 2.320 1.00 0.00 32 MET A CA 5
ATOM 2830 C C . MET A 1 32 ? 7.080 5.830 1.809 1.00 0.00 32 MET A C 5
ATOM 2831 O O . MET A 1 32 ? 8.138 5.909 2.433 1.00 0.00 32 MET A O 5
ATOM 2845 N N . HIS A 1 33 ? 6.960 5.155 0.670 1.00 0.00 33 HIS A N 5
ATOM 2846 C CA . HIS A 1 33 ? 8.092 4.453 0.075 1.00 0.00 33 HIS A CA 5
ATOM 2847 C C . HIS A 1 33 ? 9.147 5.440 -0.414 1.00 0.00 33 HIS A C 5
ATOM 2848 O O . HIS A 1 33 ? 10.334 5.117 -0.476 1.00 0.00 33 HIS A O 5
ATOM 2862 N N . THR A 1 34 ? 8.708 6.646 -0.761 1.00 0.00 34 THR A N 5
ATOM 2863 C CA . THR A 1 34 ? 9.614 7.680 -1.245 1.00 0.00 34 THR A CA 5
ATOM 2864 C C . THR A 1 34 ? 10.972 7.586 -0.559 1.00 0.00 34 THR A C 5
ATOM 2865 O O . THR A 1 34 ? 11.066 7.189 0.602 1.00 0.00 34 THR A O 5
ATOM 2876 N N . VAL A 1 35 ? 12.023 7.956 -1.284 1.00 0.00 35 VAL A N 5
ATOM 2877 C CA . VAL A 1 35 ? 13.377 7.915 -0.744 1.00 0.00 35 VAL A CA 5
ATOM 2878 C C . VAL A 1 35 ? 13.878 9.317 -0.412 1.00 0.00 35 VAL A C 5
ATOM 2879 O O . VAL A 1 35 ? 14.115 10.131 -1.305 1.00 0.00 35 VAL A O 5
ATOM 2892 N N . LYS A 1 36 ? 14.038 9.592 0.877 1.00 0.00 36 LYS A N 5
ATOM 2893 C CA . LYS A 1 36 ? 14.513 10.894 1.329 1.00 0.00 36 LYS A CA 5
ATOM 2894 C C . LYS A 1 36 ? 15.355 10.758 2.594 1.00 0.00 36 LYS A C 5
ATOM 2895 O O . LYS A 1 36 ? 14.993 10.028 3.516 1.00 0.00 36 LYS A O 5
ATOM 2914 N N . SER A 1 37 ? 16.479 11.466 2.630 1.00 0.00 37 SER A N 5
ATOM 2915 C CA . SER A 1 37 ? 17.374 11.421 3.780 1.00 0.00 37 SER A CA 5
ATOM 2916 C C . SER A 1 37 ? 17.173 12.643 4.672 1.00 0.00 37 SER A C 5
ATOM 2917 O O . SER A 1 37 ? 17.318 13.781 4.228 1.00 0.00 37 SER A O 5
ATOM 2925 N N . GLY A 1 38 ? 16.838 12.397 5.935 1.00 0.00 38 GLY A N 5
ATOM 2926 C CA . GLY A 1 38 ? 16.622 13.485 6.871 1.00 0.00 38 GLY A CA 5
ATOM 2927 C C . GLY A 1 38 ? 15.155 13.841 7.017 1.00 0.00 38 GLY A C 5
ATOM 2928 O O . GLY A 1 38 ? 14.271 13.133 6.534 1.00 0.00 38 GLY A O 5
ATOM 2932 N N . PRO A 1 39 ? 14.880 14.962 7.700 1.00 0.00 39 PRO A N 5
ATOM 2933 C CA . PRO A 1 39 ? 13.511 15.435 7.926 1.00 0.00 39 PRO A CA 5
ATOM 2934 C C . PRO A 1 39 ? 12.852 15.936 6.646 1.00 0.00 39 PRO A C 5
ATOM 2935 O O . PRO A 1 39 ? 13.417 15.819 5.559 1.00 0.00 39 PRO A O 5
ATOM 2946 N N . SER A 1 40 ? 11.654 16.495 6.782 1.00 0.00 40 SER A N 5
ATOM 2947 C CA . SER A 1 40 ? 10.917 17.012 5.635 1.00 0.00 40 SER A CA 5
ATOM 2948 C C . SER A 1 40 ? 11.342 18.442 5.315 1.00 0.00 40 SER A C 5
ATOM 2949 O O . SER A 1 40 ? 11.385 19.300 6.196 1.00 0.00 40 SER A O 5
ATOM 2957 N N . SER A 1 41 ? 11.655 18.689 4.047 1.00 0.00 41 SER A N 5
ATOM 2958 C CA . SER A 1 41 ? 12.081 20.013 3.610 1.00 0.00 41 SER A CA 5
ATOM 2959 C C . SER A 1 41 ? 13.359 20.438 4.327 1.00 0.00 41 SER A C 5
ATOM 2960 O O . SER A 1 41 ? 13.495 21.585 4.750 1.00 0.00 41 SER A O 5
ATOM 2968 N N . GLY A 1 42 ? 14.294 19.502 4.462 1.00 0.00 42 GLY A N 5
ATOM 2969 C CA . GLY A 1 42 ? 15.549 19.797 5.128 1.00 0.00 42 GLY A CA 5
ATOM 2970 C C . GLY A 1 42 ? 15.365 20.686 6.342 1.00 0.00 42 GLY A C 5
ATOM 2971 O O . GLY A 1 42 ? 15.236 20.168 7.450 1.00 0.00 42 GLY A O 5
ATOM 2976 N N . GLY A 1 1 ? 2.572 -13.778 2.916 1.00 0.00 1 GLY A N 6
ATOM 2977 C CA . GLY A 1 1 ? 1.157 -13.529 2.712 1.00 0.00 1 GLY A CA 6
ATOM 2978 C C . GLY A 1 1 ? 0.291 -14.230 3.739 1.00 0.00 1 GLY A C 6
ATOM 2979 O O . GLY A 1 1 ? 0.449 -15.427 3.982 1.00 0.00 1 GLY A O 6
ATOM 2983 N N . SER A 1 2 ? -0.627 -13.484 4.346 1.00 0.00 2 SER A N 6
ATOM 2984 C CA . SER A 1 2 ? -1.518 -14.041 5.357 1.00 0.00 2 SER A CA 6
ATOM 2985 C C . SER A 1 2 ? -2.629 -14.862 4.710 1.00 0.00 2 SER A C 6
ATOM 2986 O O . SER A 1 2 ? -3.178 -14.479 3.677 1.00 0.00 2 SER A O 6
ATOM 2994 N N . SER A 1 3 ? -2.953 -15.996 5.324 1.00 0.00 3 SER A N 6
ATOM 2995 C CA . SER A 1 3 ? -3.995 -16.875 4.807 1.00 0.00 3 SER A CA 6
ATOM 2996 C C . SER A 1 3 ? -5.327 -16.138 4.708 1.00 0.00 3 SER A C 6
ATOM 2997 O O . SER A 1 3 ? -5.771 -15.504 5.664 1.00 0.00 3 SER A O 6
ATOM 3005 N N . GLY A 1 4 ? -5.961 -16.228 3.542 1.00 0.00 4 GLY A N 6
ATOM 3006 C CA . GLY A 1 4 ? -7.236 -15.566 3.338 1.00 0.00 4 GLY A CA 6
ATOM 3007 C C . GLY A 1 4 ? -8.243 -16.451 2.631 1.00 0.00 4 GLY A C 6
ATOM 3008 O O . GLY A 1 4 ? -8.089 -17.672 2.596 1.00 0.00 4 GLY A O 6
ATOM 3012 N N . SER A 1 5 ? -9.277 -15.836 2.067 1.00 0.00 5 SER A N 6
ATOM 3013 C CA . SER A 1 5 ? -10.316 -16.577 1.362 1.00 0.00 5 SER A CA 6
ATOM 3014 C C . SER A 1 5 ? -10.276 -16.279 -0.134 1.00 0.00 5 SER A C 6
ATOM 3015 O O . SER A 1 5 ? -11.303 -15.992 -0.748 1.00 0.00 5 SER A O 6
ATOM 3023 N N . SER A 1 6 ? -9.082 -16.350 -0.713 1.00 0.00 6 SER A N 6
ATOM 3024 C CA . SER A 1 6 ? -8.906 -16.084 -2.136 1.00 0.00 6 SER A CA 6
ATOM 3025 C C . SER A 1 6 ? -9.311 -14.653 -2.476 1.00 0.00 6 SER A C 6
ATOM 3026 O O . SER A 1 6 ? -10.001 -14.410 -3.465 1.00 0.00 6 SER A O 6
ATOM 3034 N N . GLY A 1 7 ? -8.876 -13.709 -1.647 1.00 0.00 7 GLY A N 6
ATOM 3035 C CA . GLY A 1 7 ? -9.203 -12.313 -1.876 1.00 0.00 7 GLY A CA 6
ATOM 3036 C C . GLY A 1 7 ? -8.068 -11.552 -2.531 1.00 0.00 7 GLY A C 6
ATOM 3037 O O . GLY A 1 7 ? -6.981 -11.440 -1.967 1.00 0.00 7 GLY A O 6
ATOM 3041 N N . GLU A 1 8 ? -8.322 -11.028 -3.726 1.00 0.00 8 GLU A N 6
ATOM 3042 C CA . GLU A 1 8 ? -7.311 -10.275 -4.460 1.00 0.00 8 GLU A CA 6
ATOM 3043 C C . GLU A 1 8 ? -7.781 -8.848 -4.724 1.00 0.00 8 GLU A C 6
ATOM 3044 O O . GLU A 1 8 ? -8.792 -8.627 -5.391 1.00 0.00 8 GLU A O 6
ATOM 3056 N N . LYS A 1 9 ? -7.040 -7.880 -4.194 1.00 0.00 9 LYS A N 6
ATOM 3057 C CA . LYS A 1 9 ? -7.378 -6.473 -4.372 1.00 0.00 9 LYS A CA 6
ATOM 3058 C C . LYS A 1 9 ? -6.752 -5.920 -5.648 1.00 0.00 9 LYS A C 6
ATOM 3059 O O . LYS A 1 9 ? -5.643 -6.287 -6.034 1.00 0.00 9 LYS A O 6
ATOM 3078 N N . PRO A 1 10 ? -7.479 -5.014 -6.320 1.00 0.00 10 PRO A N 6
ATOM 3079 C CA . PRO A 1 10 ? -7.014 -4.390 -7.562 1.00 0.00 10 PRO A CA 6
ATOM 3080 C C . PRO A 1 10 ? -5.852 -3.430 -7.328 1.00 0.00 10 PRO A C 6
ATOM 3081 O O . PRO A 1 10 ? -5.191 -2.999 -8.273 1.00 0.00 10 PRO A O 6
ATOM 3092 N N . TYR A 1 11 ? -5.609 -3.099 -6.065 1.00 0.00 11 TYR A N 6
ATOM 3093 C CA . TYR A 1 11 ? -4.528 -2.188 -5.708 1.00 0.00 11 TYR A CA 6
ATOM 3094 C C . TYR A 1 11 ? -3.375 -2.941 -5.051 1.00 0.00 11 TYR A C 6
ATOM 3095 O O . TYR A 1 11 ? -3.453 -3.320 -3.882 1.00 0.00 11 TYR A O 6
ATOM 3113 N N . SER A 1 12 ? -2.306 -3.154 -5.812 1.00 0.00 12 SER A N 6
ATOM 3114 C CA . SER A 1 12 ? -1.138 -3.865 -5.306 1.00 0.00 12 SER A CA 6
ATOM 3115 C C . SER A 1 12 ? 0.116 -3.003 -5.425 1.00 0.00 12 SER A C 6
ATOM 3116 O O . SER A 1 12 ? 0.369 -2.396 -6.465 1.00 0.00 12 SER A O 6
ATOM 3124 N N . CYS A 1 13 ? 0.896 -2.954 -4.350 1.00 0.00 13 CYS A N 6
ATOM 3125 C CA . CYS A 1 13 ? 2.123 -2.167 -4.332 1.00 0.00 13 CYS A CA 6
ATOM 3126 C C . CYS A 1 13 ? 3.268 -2.928 -4.996 1.00 0.00 13 CYS A C 6
ATOM 3127 O O . CYS A 1 13 ? 3.592 -4.048 -4.603 1.00 0.00 13 CYS A O 6
ATOM 3134 N N . ALA A 1 14 ? 3.875 -2.310 -6.004 1.00 0.00 14 ALA A N 6
ATOM 3135 C CA . ALA A 1 14 ? 4.984 -2.927 -6.721 1.00 0.00 14 ALA A CA 6
ATOM 3136 C C . ALA A 1 14 ? 6.302 -2.711 -5.985 1.00 0.00 14 ALA A C 6
ATOM 3137 O O . ALA A 1 14 ? 7.376 -2.797 -6.579 1.00 0.00 14 ALA A O 6
ATOM 3144 N N . GLU A 1 15 ? 6.211 -2.429 -4.689 1.00 0.00 15 GLU A N 6
ATOM 3145 C CA . GLU A 1 15 ? 7.397 -2.199 -3.873 1.00 0.00 15 GLU A CA 6
ATOM 3146 C C . GLU A 1 15 ? 7.504 -3.240 -2.762 1.00 0.00 15 GLU A C 6
ATOM 3147 O O . GLU A 1 15 ? 8.521 -3.922 -2.631 1.00 0.00 15 GLU A O 6
ATOM 3159 N N . CYS A 1 16 ? 6.447 -3.357 -1.965 1.00 0.00 16 CYS A N 6
ATOM 3160 C CA . CYS A 1 16 ? 6.421 -4.313 -0.865 1.00 0.00 16 CYS A CA 6
ATOM 3161 C C . CYS A 1 16 ? 5.408 -5.423 -1.134 1.00 0.00 16 CYS A C 6
ATOM 3162 O O . CYS A 1 16 ? 5.276 -6.362 -0.348 1.00 0.00 16 CYS A O 6
ATOM 3169 N N . LYS A 1 17 ? 4.695 -5.309 -2.249 1.00 0.00 17 LYS A N 6
ATOM 3170 C CA . LYS A 1 17 ? 3.695 -6.301 -2.624 1.00 0.00 17 LYS A CA 6
ATOM 3171 C C . LYS A 1 17 ? 2.568 -6.353 -1.598 1.00 0.00 17 LYS A C 6
ATOM 3172 O O . LYS A 1 17 ? 2.234 -7.419 -1.084 1.00 0.00 17 LYS A O 6
ATOM 3191 N N . GLU A 1 1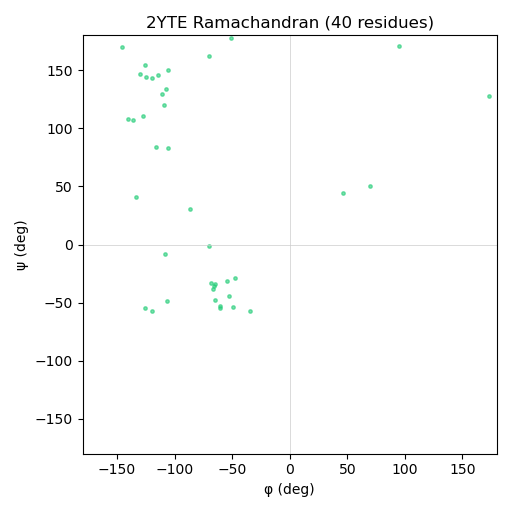8 ? 1.986 -5.194 -1.306 1.0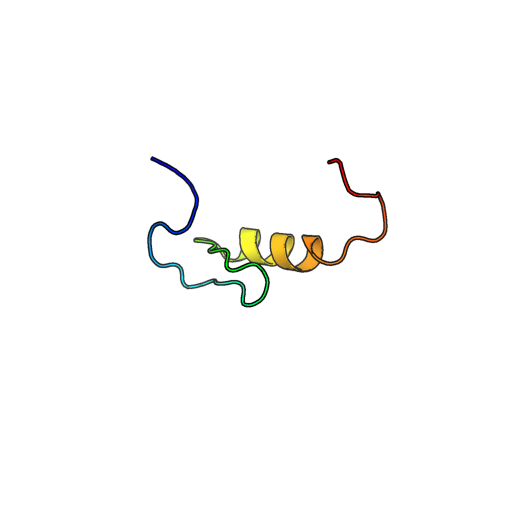0 0.00 18 GLU A N 6
ATOM 3192 C CA . GLU A 1 18 ? 0.896 -5.109 -0.342 1.00 0.00 18 GLU A CA 6
ATOM 3193 C C . GLU A 1 18 ? -0.438 -4.876 -1.047 1.00 0.00 18 GLU A C 6
ATOM 3194 O O . GLU A 1 18 ? -0.496 -4.228 -2.093 1.00 0.00 18 GLU A O 6
ATOM 3206 N N . THR A 1 19 ? -1.508 -5.410 -0.467 1.00 0.00 19 THR A N 6
ATOM 3207 C CA . THR A 1 19 ? -2.840 -5.263 -1.040 1.00 0.00 19 THR A CA 6
ATOM 3208 C C . THR A 1 19 ? -3.630 -4.174 -0.323 1.00 0.00 19 THR A C 6
ATOM 3209 O O . THR A 1 19 ? -3.468 -3.966 0.880 1.00 0.00 19 THR A O 6
ATOM 3220 N N . PHE A 1 20 ? -4.485 -3.482 -1.068 1.00 0.00 20 PHE A N 6
ATOM 3221 C CA . PHE A 1 20 ? -5.300 -2.413 -0.502 1.00 0.00 20 PHE A CA 6
ATOM 3222 C C . PHE A 1 20 ? -6.731 -2.485 -1.027 1.00 0.00 20 PHE A C 6
ATOM 3223 O O . PHE A 1 20 ? -6.960 -2.786 -2.198 1.00 0.00 20 PHE A O 6
ATOM 3240 N N . SER A 1 21 ? -7.691 -2.207 -0.150 1.00 0.00 21 SER A N 6
ATOM 3241 C CA . SER A 1 21 ? -9.101 -2.245 -0.522 1.00 0.00 21 SER A CA 6
ATOM 3242 C C . SER A 1 21 ? -9.443 -1.099 -1.470 1.00 0.00 21 SER A C 6
ATOM 3243 O O . SER A 1 21 ? -10.128 -1.294 -2.474 1.00 0.00 21 SER A O 6
ATOM 3251 N N . ASP A 1 22 ? -8.961 0.095 -1.143 1.00 0.00 22 ASP A N 6
ATOM 3252 C CA . ASP A 1 22 ? -9.214 1.272 -1.965 1.00 0.00 22 ASP A CA 6
ATOM 3253 C C . ASP A 1 22 ? -7.920 1.790 -2.585 1.00 0.00 22 ASP A C 6
ATOM 3254 O O . ASP A 1 22 ? -6.840 1.260 -2.327 1.00 0.00 22 ASP A O 6
ATOM 3263 N N . ASN A 1 23 ? -8.037 2.829 -3.406 1.00 0.00 23 ASN A N 6
ATOM 3264 C CA . ASN A 1 23 ? -6.877 3.418 -4.064 1.00 0.00 23 ASN A CA 6
ATOM 3265 C C . ASN A 1 23 ? -6.190 4.431 -3.153 1.00 0.00 23 ASN A C 6
ATOM 3266 O O . ASN A 1 23 ? -4.986 4.348 -2.913 1.00 0.00 23 ASN A O 6
ATOM 3277 N N . ASN A 1 24 ? -6.964 5.385 -2.648 1.00 0.00 24 ASN A N 6
ATOM 3278 C CA . ASN A 1 24 ? -6.431 6.414 -1.763 1.00 0.00 24 ASN A CA 6
ATOM 3279 C C . ASN A 1 24 ? -5.363 5.837 -0.839 1.00 0.00 24 ASN A C 6
ATOM 3280 O O . ASN A 1 24 ? -4.255 6.366 -0.748 1.00 0.00 24 ASN A O 6
ATOM 3291 N N . ARG A 1 25 ? -5.704 4.748 -0.157 1.00 0.00 25 ARG A N 6
ATOM 3292 C CA . ARG A 1 25 ? -4.774 4.099 0.760 1.00 0.00 25 ARG A CA 6
ATOM 3293 C C . ARG A 1 25 ? -3.465 3.755 0.055 1.00 0.00 25 ARG A C 6
ATOM 3294 O O . ARG A 1 25 ? -2.380 3.983 0.591 1.00 0.00 25 ARG A O 6
ATOM 3315 N N . LEU A 1 26 ? -3.575 3.206 -1.150 1.00 0.00 26 LEU A N 6
ATOM 3316 C CA . LEU A 1 26 ? -2.400 2.830 -1.929 1.00 0.00 26 LEU A CA 6
ATOM 3317 C C . LEU A 1 26 ? -1.546 4.053 -2.250 1.00 0.00 26 LEU A C 6
ATOM 3318 O O . LEU A 1 26 ? -0.362 4.100 -1.916 1.00 0.00 26 LEU A O 6
ATOM 3334 N N . VAL A 1 27 ? -2.155 5.041 -2.898 1.00 0.00 27 VAL A N 6
ATOM 3335 C CA . VAL A 1 27 ? -1.451 6.265 -3.261 1.00 0.00 27 VAL A CA 6
ATOM 3336 C C . VAL A 1 27 ? -0.746 6.872 -2.053 1.00 0.00 27 VAL A C 6
ATOM 3337 O O . VAL A 1 27 ? 0.411 7.282 -2.140 1.00 0.00 27 VAL A O 6
ATOM 3350 N N . GLN A 1 28 ? -1.452 6.925 -0.928 1.00 0.00 28 GLN A N 6
ATOM 3351 C CA . GLN A 1 28 ? -0.893 7.483 0.298 1.00 0.00 28 GLN A CA 6
ATOM 3352 C C . GLN A 1 28 ? 0.193 6.573 0.864 1.00 0.00 28 GLN A C 6
ATOM 3353 O O . GLN A 1 28 ? 1.017 7.002 1.672 1.00 0.00 28 GLN A O 6
ATOM 3367 N N . HIS A 1 29 ? 0.187 5.315 0.435 1.00 0.00 29 HIS A N 6
ATOM 3368 C CA . HIS A 1 29 ? 1.172 4.345 0.899 1.00 0.00 29 HIS A CA 6
ATOM 3369 C C . HIS A 1 29 ? 2.382 4.312 -0.030 1.00 0.00 29 HIS A C 6
ATOM 3370 O O . HIS A 1 29 ? 3.497 4.014 0.399 1.00 0.00 29 HIS A O 6
ATOM 3384 N N . GLN A 1 30 ? 2.154 4.619 -1.302 1.00 0.00 30 GLN A N 6
ATOM 3385 C CA . GLN A 1 30 ? 3.226 4.622 -2.291 1.00 0.00 30 GLN A CA 6
ATOM 3386 C C . GLN A 1 30 ? 4.314 5.620 -1.909 1.00 0.00 30 GLN A C 6
ATOM 3387 O O . GLN A 1 30 ? 5.503 5.300 -1.939 1.00 0.00 30 GLN A O 6
ATOM 3401 N N . LYS A 1 31 ? 3.901 6.831 -1.551 1.00 0.00 31 LYS A N 6
ATOM 3402 C CA . LYS A 1 31 ? 4.840 7.876 -1.163 1.00 0.00 31 LYS A CA 6
ATOM 3403 C C . LYS A 1 31 ? 5.652 7.453 0.057 1.00 0.00 31 LYS A C 6
ATOM 3404 O O . LYS A 1 31 ? 6.835 7.772 0.169 1.00 0.00 31 LYS A O 6
ATOM 3423 N N . MET A 1 32 ? 5.008 6.731 0.969 1.00 0.00 32 MET A N 6
ATOM 3424 C CA . MET A 1 32 ? 5.672 6.262 2.180 1.00 0.00 32 MET A CA 6
ATOM 3425 C C . MET A 1 32 ? 6.991 5.572 1.844 1.00 0.00 32 MET A C 6
ATOM 3426 O O . MET A 1 32 ? 7.854 5.407 2.707 1.00 0.00 32 MET A O 6
ATOM 3440 N N . HIS A 1 33 ? 7.140 5.171 0.586 1.00 0.00 33 HIS A N 6
ATOM 3441 C CA . HIS A 1 33 ? 8.355 4.499 0.137 1.00 0.00 33 HIS A CA 6
ATOM 3442 C C . HIS A 1 33 ? 9.398 5.513 -0.323 1.00 0.00 33 HIS A C 6
ATOM 3443 O O . HIS A 1 33 ? 10.317 5.179 -1.072 1.00 0.00 33 HIS A O 6
ATOM 3457 N N . THR A 1 34 ? 9.250 6.754 0.130 1.00 0.00 34 THR A N 6
ATOM 3458 C CA . THR A 1 34 ? 10.177 7.817 -0.236 1.00 0.00 34 THR A CA 6
ATOM 3459 C C . THR A 1 34 ? 11.336 7.899 0.751 1.00 0.00 34 THR A C 6
ATOM 3460 O O . THR A 1 34 ? 12.068 8.889 0.784 1.00 0.00 34 THR A O 6
ATOM 3471 N N . VAL A 1 35 ? 11.500 6.852 1.553 1.00 0.00 35 VAL A N 6
ATOM 3472 C CA . VAL A 1 35 ? 12.572 6.805 2.540 1.00 0.00 35 VAL A CA 6
ATOM 3473 C C . VAL A 1 35 ? 12.679 5.421 3.170 1.00 0.00 35 VAL A C 6
ATOM 3474 O O . VAL A 1 35 ? 11.683 4.710 3.308 1.00 0.00 35 VAL A O 6
ATOM 3487 N N . LYS A 1 36 ? 13.894 5.043 3.552 1.00 0.00 36 LYS A N 6
ATOM 3488 C CA . LYS A 1 36 ? 14.133 3.744 4.170 1.00 0.00 36 LYS A CA 6
ATOM 3489 C C . LYS A 1 36 ? 13.239 3.549 5.390 1.00 0.00 36 LYS A C 6
ATOM 3490 O O . LYS A 1 36 ? 12.618 2.499 5.556 1.00 0.00 36 LYS A O 6
ATOM 3509 N N . SER A 1 37 ? 13.176 4.568 6.241 1.00 0.00 37 SER A N 6
ATOM 3510 C CA . SER A 1 37 ? 12.359 4.508 7.448 1.00 0.00 37 SER A CA 6
ATOM 3511 C C . SER A 1 37 ? 12.604 3.206 8.205 1.00 0.00 37 SER A C 6
ATOM 3512 O O . SER A 1 37 ? 11.664 2.496 8.561 1.00 0.00 37 SER A O 6
ATOM 3520 N N . GLY A 1 38 ? 13.875 2.899 8.447 1.00 0.00 38 GLY A N 6
ATOM 3521 C CA . GLY A 1 38 ? 14.222 1.684 9.160 1.00 0.00 38 GLY A CA 6
ATOM 3522 C C . GLY A 1 38 ? 14.363 0.490 8.236 1.00 0.00 38 GLY A C 6
ATOM 3523 O O . GLY A 1 38 ? 13.466 -0.346 8.125 1.00 0.00 38 GLY A O 6
ATOM 3527 N N . PRO A 1 39 ? 15.513 0.400 7.551 1.00 0.00 39 PRO A N 6
ATOM 3528 C CA . PRO A 1 39 ? 15.795 -0.695 6.618 1.00 0.00 39 PRO A CA 6
ATOM 3529 C C . PRO A 1 39 ? 16.004 -2.026 7.333 1.00 0.00 39 PRO A C 6
ATOM 3530 O O . PRO A 1 39 ? 15.947 -3.089 6.716 1.00 0.00 39 PRO A O 6
ATOM 3541 N N . SER A 1 40 ? 16.244 -1.959 8.639 1.00 0.00 40 SER A N 6
ATOM 3542 C CA . SER A 1 40 ? 16.465 -3.159 9.438 1.00 0.00 40 SER A CA 6
ATOM 3543 C C . SER A 1 40 ? 15.598 -4.311 8.938 1.00 0.00 40 SER A C 6
ATOM 3544 O O . SER A 1 40 ? 14.435 -4.119 8.585 1.00 0.00 40 SER A O 6
ATOM 3552 N N . SER A 1 41 ? 16.175 -5.508 8.911 1.00 0.00 41 SER A N 6
ATOM 3553 C CA . SER A 1 41 ? 15.458 -6.692 8.451 1.00 0.00 41 SER A CA 6
ATOM 3554 C C . SER A 1 41 ? 14.567 -6.358 7.258 1.00 0.00 41 SER A C 6
ATOM 3555 O O . SER A 1 41 ? 13.407 -6.762 7.203 1.00 0.00 41 SER A O 6
ATOM 3563 N N . GLY A 1 42 ? 15.121 -5.616 6.303 1.00 0.00 42 GLY A N 6
ATOM 3564 C CA . GLY A 1 42 ? 14.364 -5.239 5.124 1.00 0.00 42 GLY A CA 6
ATOM 3565 C C . GLY A 1 42 ? 13.973 -3.774 5.129 1.00 0.00 42 GLY A C 6
ATOM 3566 O O . GLY A 1 42 ? 14.653 -2.971 4.492 1.00 0.00 42 GLY A O 6
ATOM 3571 N N . GLY A 1 1 ? 0.837 -19.282 -1.805 1.00 0.00 1 GLY A N 7
ATOM 3572 C CA . GLY A 1 1 ? -0.601 -19.430 -1.677 1.00 0.00 1 GLY A CA 7
ATOM 3573 C C . GLY A 1 1 ? -1.361 -18.278 -2.303 1.00 0.00 1 GLY A C 7
ATOM 3574 O O . GLY A 1 1 ? -0.987 -17.784 -3.367 1.00 0.00 1 GLY A O 7
ATOM 3578 N N . SER A 1 2 ? -2.432 -17.849 -1.643 1.00 0.00 2 SER A N 7
ATOM 3579 C CA . SER A 1 2 ? -3.250 -16.752 -2.145 1.00 0.00 2 SER A CA 7
ATOM 3580 C C . SER A 1 2 ? -3.287 -15.600 -1.145 1.00 0.00 2 SER A C 7
ATOM 3581 O O . SER A 1 2 ? -4.275 -15.410 -0.436 1.00 0.00 2 SER A O 7
ATOM 3589 N N . SER A 1 3 ? -2.202 -14.834 -1.093 1.00 0.00 3 SER A N 7
ATOM 3590 C CA . SER A 1 3 ? -2.107 -13.704 -0.178 1.00 0.00 3 SER A CA 7
ATOM 3591 C C . SER A 1 3 ? -2.836 -14.000 1.129 1.00 0.00 3 SER A C 7
ATOM 3592 O O . SER A 1 3 ? -3.526 -13.141 1.677 1.00 0.00 3 SER A O 7
ATOM 3600 N N . GLY A 1 4 ? -2.677 -15.224 1.624 1.00 0.00 4 GLY A N 7
ATOM 3601 C CA . GLY A 1 4 ? -3.326 -15.614 2.862 1.00 0.00 4 GLY A CA 7
ATOM 3602 C C . GLY A 1 4 ? -4.754 -16.077 2.648 1.00 0.00 4 GLY A C 7
ATOM 3603 O O . GLY A 1 4 ? -5.665 -15.649 3.356 1.00 0.00 4 GLY A O 7
ATOM 3607 N N . SER A 1 5 ? -4.949 -16.952 1.667 1.00 0.00 5 SER A N 7
ATOM 3608 C CA . SER A 1 5 ? -6.277 -17.470 1.358 1.00 0.00 5 SER A CA 7
ATOM 3609 C C . SER A 1 5 ? -7.334 -16.381 1.515 1.00 0.00 5 SER A C 7
ATOM 3610 O O . SER A 1 5 ? -8.413 -16.621 2.057 1.00 0.00 5 SER A O 7
ATOM 3618 N N . SER A 1 6 ? -7.016 -15.182 1.037 1.00 0.00 6 SER A N 7
ATOM 3619 C CA . SER A 1 6 ? -7.936 -14.054 1.127 1.00 0.00 6 SER A CA 7
ATOM 3620 C C . SER A 1 6 ? -8.087 -13.367 -0.227 1.00 0.00 6 SER A C 7
ATOM 3621 O O . SER A 1 6 ? -7.132 -13.272 -0.997 1.00 0.00 6 SER A O 7
ATOM 3629 N N . GLY A 1 7 ? -9.295 -12.890 -0.510 1.00 0.00 7 GLY A N 7
ATOM 3630 C CA . GLY A 1 7 ? -9.551 -12.218 -1.770 1.00 0.00 7 GLY A CA 7
ATOM 3631 C C . GLY A 1 7 ? -8.400 -11.327 -2.196 1.00 0.00 7 GLY A C 7
ATOM 3632 O O . GLY A 1 7 ? -7.619 -10.871 -1.362 1.00 0.00 7 GLY A O 7
ATOM 3636 N N . GLU A 1 8 ? -8.295 -11.081 -3.499 1.00 0.00 8 GLU A N 7
ATOM 3637 C CA . GLU A 1 8 ? -7.229 -10.242 -4.033 1.00 0.00 8 GLU A CA 7
ATOM 3638 C C . GLU A 1 8 ? -7.744 -8.838 -4.337 1.00 0.00 8 GLU A C 7
ATOM 3639 O O . GLU A 1 8 ? -8.714 -8.666 -5.076 1.00 0.00 8 GLU A O 7
ATOM 3651 N N . LYS A 1 9 ? -7.087 -7.836 -3.762 1.00 0.00 9 LYS A N 7
ATOM 3652 C CA . LYS A 1 9 ? -7.476 -6.446 -3.971 1.00 0.00 9 LYS A CA 7
ATOM 3653 C C . LYS A 1 9 ? -7.009 -5.950 -5.336 1.00 0.00 9 LYS A C 7
ATOM 3654 O O . LYS A 1 9 ? -5.985 -6.383 -5.864 1.00 0.00 9 LYS A O 7
ATOM 3673 N N . PRO A 1 10 ? -7.776 -5.018 -5.922 1.00 0.00 10 PRO A N 7
ATOM 3674 C CA . PRO A 1 10 ? -7.459 -4.441 -7.232 1.00 0.00 10 PRO A CA 7
ATOM 3675 C C . PRO A 1 10 ? -6.229 -3.541 -7.187 1.00 0.00 10 PRO A C 7
ATOM 3676 O O . PRO A 1 10 ? -5.598 -3.285 -8.212 1.00 0.00 10 PRO A O 7
ATOM 3687 N N . TYR A 1 11 ? -5.893 -3.066 -5.993 1.00 0.00 11 TYR A N 7
ATOM 3688 C CA . TYR A 1 11 ? -4.739 -2.193 -5.815 1.00 0.00 11 TYR A CA 7
ATOM 3689 C C . TYR A 1 11 ? -3.618 -2.915 -5.073 1.00 0.00 11 TYR A C 7
ATOM 3690 O O . TYR A 1 11 ? -3.828 -3.464 -3.992 1.00 0.00 11 TYR A O 7
ATOM 3708 N N . SER A 1 12 ? -2.427 -2.910 -5.664 1.00 0.00 12 SER A N 7
ATOM 3709 C CA . SER A 1 12 ? -1.273 -3.566 -5.062 1.00 0.00 12 SER A CA 7
ATOM 3710 C C . SER A 1 12 ? -0.019 -2.713 -5.220 1.00 0.00 12 SER A C 7
ATOM 3711 O O . SER A 1 12 ? 0.034 -1.816 -6.063 1.00 0.00 12 SER A O 7
ATOM 3719 N N . CYS A 1 13 ? 0.990 -2.998 -4.404 1.00 0.00 13 CYS A N 7
ATOM 3720 C CA . CYS A 1 13 ? 2.246 -2.258 -4.451 1.00 0.00 13 CYS A CA 7
ATOM 3721 C C . CYS A 1 13 ? 3.346 -3.094 -5.098 1.00 0.00 13 CYS A C 7
ATOM 3722 O O . CYS A 1 13 ? 3.595 -4.230 -4.695 1.00 0.00 13 CYS A O 7
ATOM 3729 N N . ALA A 1 14 ? 4.001 -2.523 -6.104 1.00 0.00 14 ALA A N 7
ATOM 3730 C CA . ALA A 1 14 ? 5.076 -3.214 -6.805 1.00 0.00 14 ALA A CA 7
ATOM 3731 C C . ALA A 1 14 ? 6.420 -2.967 -6.129 1.00 0.00 14 ALA A C 7
ATOM 3732 O O . ALA A 1 14 ? 7.468 -3.030 -6.771 1.00 0.00 14 ALA A O 7
ATOM 3739 N N . GLU A 1 15 ? 6.381 -2.686 -4.830 1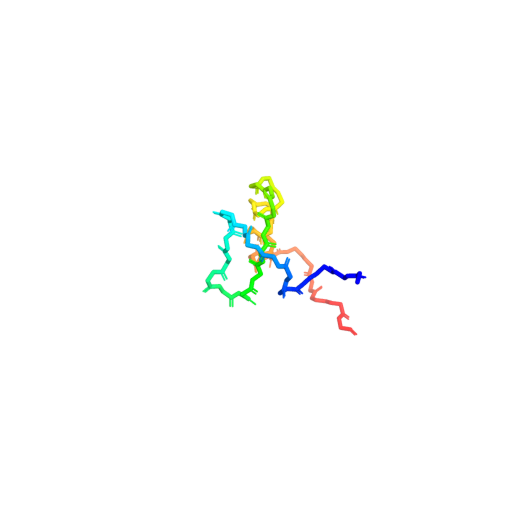.00 0.00 15 GLU A N 7
ATOM 3740 C CA . GLU A 1 15 ? 7.598 -2.428 -4.069 1.00 0.00 15 GLU A CA 7
ATOM 3741 C C . GLU A 1 15 ? 7.680 -3.342 -2.849 1.00 0.00 15 GLU A C 7
ATOM 3742 O O . GLU A 1 15 ? 8.710 -3.968 -2.597 1.00 0.00 15 GLU A O 7
ATOM 3754 N N . CYS A 1 16 ? 6.588 -3.413 -2.096 1.00 0.00 16 CYS A N 7
ATOM 3755 C CA . CYS A 1 16 ? 6.535 -4.249 -0.903 1.00 0.00 16 CYS A CA 7
ATOM 3756 C C . CYS A 1 16 ? 5.564 -5.410 -1.094 1.00 0.00 16 CYS A C 7
ATOM 3757 O O . CYS A 1 16 ? 5.446 -6.284 -0.235 1.00 0.00 16 CYS A O 7
ATOM 3764 N N . LYS A 1 17 ? 4.870 -5.413 -2.228 1.00 0.00 17 LYS A N 7
ATOM 3765 C CA . LYS A 1 17 ? 3.910 -6.466 -2.535 1.00 0.00 17 LYS A CA 7
ATOM 3766 C C . LYS A 1 17 ? 2.746 -6.447 -1.549 1.00 0.00 17 LYS A C 7
ATOM 3767 O O . LYS A 1 17 ? 2.372 -7.481 -0.996 1.00 0.00 17 LYS A O 7
ATOM 3786 N N . GLU A 1 18 ? 2.178 -5.264 -1.334 1.00 0.00 18 GLU A N 7
ATOM 3787 C CA . GLU A 1 18 ? 1.056 -5.112 -0.415 1.00 0.00 18 GLU A CA 7
ATOM 3788 C C . GLU A 1 18 ? -0.265 -5.046 -1.175 1.00 0.00 18 GLU A C 7
ATOM 3789 O O . GLU A 1 18 ? -0.293 -5.127 -2.403 1.00 0.00 18 GLU A O 7
ATOM 3801 N N . THR A 1 19 ? -1.360 -4.898 -0.435 1.00 0.00 19 THR A N 7
ATOM 3802 C CA . THR A 1 19 ? -2.685 -4.823 -1.037 1.00 0.00 19 THR A CA 7
ATOM 3803 C C . THR A 1 19 ? -3.562 -3.809 -0.311 1.00 0.00 19 THR A C 7
ATOM 3804 O O . THR A 1 19 ? -3.496 -3.679 0.912 1.00 0.00 19 THR A O 7
ATOM 3815 N N . PHE A 1 20 ? -4.384 -3.094 -1.071 1.00 0.00 20 PHE A N 7
ATOM 3816 C CA . PHE A 1 20 ? -5.275 -2.091 -0.499 1.00 0.00 20 PHE A CA 7
ATOM 3817 C C . PHE A 1 20 ? -6.636 -2.115 -1.189 1.00 0.00 20 PHE A C 7
ATOM 3818 O O . PHE A 1 20 ? -6.731 -1.932 -2.403 1.00 0.00 20 PHE A O 7
ATOM 3835 N N . SER A 1 21 ? -7.686 -2.342 -0.407 1.00 0.00 21 SER A N 7
ATOM 3836 C CA . SER A 1 21 ? -9.041 -2.395 -0.942 1.00 0.00 21 SER A CA 7
ATOM 3837 C C . SER A 1 21 ? -9.357 -1.137 -1.746 1.00 0.00 21 SER A C 7
ATOM 3838 O O . SER A 1 21 ? -9.952 -1.207 -2.821 1.00 0.00 21 SER A O 7
ATOM 3846 N N . ASP A 1 22 ? -8.954 0.013 -1.216 1.00 0.00 22 ASP A N 7
ATOM 3847 C CA . ASP A 1 22 ? -9.193 1.287 -1.882 1.00 0.00 22 ASP A CA 7
ATOM 3848 C C . ASP A 1 22 ? -7.905 1.831 -2.493 1.00 0.00 22 ASP A C 7
ATOM 3849 O O . ASP A 1 22 ? -6.808 1.407 -2.131 1.00 0.00 22 ASP A O 7
ATOM 3858 N N . ASN A 1 23 ? -8.047 2.770 -3.422 1.00 0.00 23 ASN A N 7
ATOM 3859 C CA . ASN A 1 23 ? -6.894 3.370 -4.085 1.00 0.00 23 ASN A CA 7
ATOM 3860 C C . ASN A 1 23 ? -6.210 4.384 -3.173 1.00 0.00 23 ASN A C 7
ATOM 3861 O O . ASN A 1 23 ? -5.001 4.318 -2.952 1.00 0.00 23 ASN A O 7
ATOM 3872 N N . ASN A 1 24 ? -6.992 5.321 -2.646 1.00 0.00 24 ASN A N 7
ATOM 3873 C CA . ASN A 1 24 ? -6.461 6.349 -1.758 1.00 0.00 24 ASN A CA 7
ATOM 3874 C C . ASN A 1 24 ? -5.385 5.774 -0.842 1.00 0.00 24 ASN A C 7
ATOM 3875 O O . ASN A 1 24 ? -4.265 6.283 -0.788 1.00 0.00 24 ASN A O 7
ATOM 3886 N N . ARG A 1 25 ? -5.732 4.710 -0.125 1.00 0.00 25 ARG A N 7
ATOM 3887 C CA . ARG A 1 25 ? -4.797 4.066 0.789 1.00 0.00 25 ARG A CA 7
ATOM 3888 C C . ARG A 1 25 ? -3.484 3.741 0.083 1.00 0.00 25 ARG A C 7
ATOM 3889 O O . ARG A 1 25 ? -2.401 3.981 0.619 1.00 0.00 25 ARG A O 7
ATOM 3910 N N . LEU A 1 26 ? -3.586 3.193 -1.123 1.00 0.00 26 LEU A N 7
ATOM 3911 C CA . LEU A 1 26 ? -2.407 2.834 -1.904 1.00 0.00 26 LEU A CA 7
ATOM 3912 C C . LEU A 1 26 ? -1.578 4.070 -2.237 1.00 0.00 26 LEU A C 7
ATOM 3913 O O . LEU A 1 26 ? -0.407 4.162 -1.869 1.00 0.00 26 LEU A O 7
ATOM 3929 N N . VAL A 1 27 ? -2.194 5.019 -2.934 1.00 0.00 27 VAL A N 7
ATOM 3930 C CA . VAL A 1 27 ? -1.513 6.252 -3.314 1.00 0.00 27 VAL A CA 7
ATOM 3931 C C . VAL A 1 27 ? -0.751 6.845 -2.135 1.00 0.00 27 VAL A C 7
ATOM 3932 O O . VAL A 1 27 ? 0.416 7.214 -2.261 1.00 0.00 27 VAL A O 7
ATOM 3945 N N . GLN A 1 28 ? -1.419 6.933 -0.989 1.00 0.00 28 GLN A N 7
ATOM 3946 C CA . GLN A 1 28 ? -0.804 7.481 0.214 1.00 0.00 28 GLN A CA 7
ATOM 3947 C C . GLN A 1 28 ? 0.297 6.561 0.730 1.00 0.00 28 GLN A C 7
ATOM 3948 O O . GLN A 1 28 ? 1.222 7.005 1.411 1.00 0.00 28 GLN A O 7
ATOM 3962 N N . HIS A 1 29 ? 0.192 5.278 0.401 1.00 0.00 29 HIS A N 7
ATOM 3963 C CA . HIS A 1 29 ? 1.179 4.295 0.832 1.00 0.00 29 HIS A CA 7
ATOM 3964 C C . HIS A 1 29 ? 2.373 4.272 -0.118 1.00 0.00 29 HIS A C 7
ATOM 3965 O O . HIS A 1 29 ? 3.485 3.921 0.277 1.00 0.00 29 HIS A O 7
ATOM 3979 N N . GLN A 1 30 ? 2.134 4.646 -1.370 1.00 0.00 30 GLN A N 7
ATOM 3980 C CA . GLN A 1 30 ? 3.189 4.667 -2.376 1.00 0.00 30 GLN A CA 7
ATOM 3981 C C . GLN A 1 30 ? 4.295 5.643 -1.985 1.00 0.00 30 GLN A C 7
ATOM 3982 O O . GLN A 1 30 ? 5.480 5.328 -2.087 1.00 0.00 30 GLN A O 7
ATOM 3996 N N . LYS A 1 31 ? 3.898 6.830 -1.538 1.00 0.00 31 LYS A N 7
ATOM 3997 C CA . LYS A 1 31 ? 4.854 7.853 -1.131 1.00 0.00 31 LYS A CA 7
ATOM 3998 C C . LYS A 1 31 ? 5.588 7.436 0.140 1.00 0.00 31 LYS A C 7
ATOM 3999 O O . LYS A 1 31 ? 6.780 7.700 0.294 1.00 0.00 31 LYS A O 7
ATOM 4018 N N . MET A 1 32 ? 4.868 6.784 1.047 1.00 0.00 32 MET A N 7
ATOM 4019 C CA . MET A 1 32 ? 5.453 6.329 2.303 1.00 0.00 32 MET A CA 7
ATOM 4020 C C . MET A 1 32 ? 6.778 5.615 2.058 1.00 0.00 32 MET A C 7
ATOM 4021 O O . MET A 1 32 ? 7.601 5.484 2.966 1.00 0.00 32 MET A O 7
ATOM 4035 N N . HIS A 1 33 ? 6.979 5.155 0.828 1.00 0.00 33 HIS A N 7
ATOM 4036 C CA . HIS A 1 33 ? 8.206 4.454 0.465 1.00 0.00 33 HIS A CA 7
ATOM 4037 C C . HIS A 1 33 ? 9.312 5.443 0.110 1.00 0.00 33 HIS A C 7
ATOM 4038 O O . HIS A 1 33 ? 10.286 5.090 -0.557 1.00 0.00 33 HIS A O 7
ATOM 4052 N N . THR A 1 34 ? 9.156 6.685 0.558 1.00 0.00 34 THR A N 7
ATOM 4053 C CA . THR A 1 34 ? 10.139 7.725 0.287 1.00 0.00 34 THR A CA 7
ATOM 4054 C C . THR A 1 34 ? 11.203 7.775 1.378 1.00 0.00 34 THR A C 7
ATOM 4055 O O . THR A 1 34 ? 10.992 7.285 2.487 1.00 0.00 34 THR A O 7
ATOM 4066 N N . VAL A 1 35 ? 12.347 8.371 1.056 1.00 0.00 35 VAL A N 7
ATOM 4067 C CA . VAL A 1 35 ? 13.443 8.486 2.010 1.00 0.00 35 VAL A CA 7
ATOM 4068 C C . VAL A 1 35 ? 13.843 9.943 2.213 1.00 0.00 35 VAL A C 7
ATOM 4069 O O . VAL A 1 35 ? 15.028 10.280 2.206 1.00 0.00 35 VAL A O 7
ATOM 4082 N N . LYS A 1 36 ? 12.848 10.804 2.396 1.00 0.00 36 LYS A N 7
ATOM 4083 C CA . LYS A 1 36 ? 13.095 12.226 2.603 1.00 0.00 36 LYS A CA 7
ATOM 4084 C C . LYS A 1 36 ? 13.110 12.564 4.090 1.00 0.00 36 LYS A C 7
ATOM 4085 O O . LYS A 1 36 ? 12.060 12.670 4.724 1.00 0.00 36 LYS A O 7
ATOM 4104 N N . SER A 1 37 ? 14.308 12.735 4.642 1.00 0.00 37 SER A N 7
ATOM 4105 C CA . SER A 1 37 ? 14.460 13.059 6.055 1.00 0.00 37 SER A CA 7
ATOM 4106 C C . SER A 1 37 ? 15.889 13.498 6.362 1.00 0.00 37 SER A C 7
ATOM 4107 O O . SER A 1 37 ? 16.777 13.394 5.516 1.00 0.00 37 SER A O 7
ATOM 4115 N N . GLY A 1 38 ? 16.102 13.989 7.579 1.00 0.00 38 GLY A N 7
ATOM 4116 C CA . GLY A 1 38 ? 17.424 14.437 7.976 1.00 0.00 38 GLY A CA 7
ATOM 4117 C C . GLY A 1 38 ? 18.458 13.330 7.901 1.00 0.00 38 GLY A C 7
ATOM 4118 O O . GLY A 1 38 ? 18.136 12.167 7.660 1.00 0.00 38 GLY A O 7
ATOM 4122 N N . PRO A 1 39 ? 19.733 13.691 8.110 1.00 0.00 39 PRO A N 7
ATOM 4123 C CA . PRO A 1 39 ? 20.843 12.735 8.069 1.00 0.00 39 PRO A CA 7
ATOM 4124 C C . PRO A 1 39 ? 20.820 11.769 9.248 1.00 0.00 39 PRO A C 7
ATOM 4125 O O . PRO A 1 39 ? 20.969 12.177 10.400 1.00 0.00 39 PRO A O 7
ATOM 4136 N N . SER A 1 40 ? 20.633 10.487 8.954 1.00 0.00 40 SER A N 7
ATOM 4137 C CA . SER A 1 40 ? 20.588 9.463 9.991 1.00 0.00 40 SER A CA 7
ATOM 4138 C C . SER A 1 40 ? 19.930 10.001 11.258 1.00 0.00 40 SER A C 7
ATOM 4139 O O . SER A 1 40 ? 20.394 9.744 12.369 1.00 0.00 40 SER A O 7
ATOM 4147 N N . SER A 1 41 ? 18.846 10.750 11.081 1.00 0.00 41 SER A N 7
ATOM 4148 C CA . SER A 1 41 ? 18.126 11.329 12.209 1.00 0.00 41 SER A CA 7
ATOM 4149 C C . SER A 1 41 ? 16.708 10.770 12.293 1.00 0.00 41 SER A C 7
ATOM 4150 O O . SER A 1 41 ? 15.752 11.405 11.850 1.00 0.00 41 SER A O 7
ATOM 4158 N N . GLY A 1 42 ? 16.582 9.576 12.864 1.00 0.00 42 GLY A N 7
ATOM 4159 C CA . GLY A 1 42 ? 15.279 8.951 12.996 1.00 0.00 42 GLY A CA 7
ATOM 4160 C C . GLY A 1 42 ? 15.152 7.695 12.158 1.00 0.00 42 GLY A C 7
ATOM 4161 O O . GLY A 1 42 ? 16.172 7.120 11.781 1.00 0.00 42 GLY A O 7
ATOM 4166 N N . GLY A 1 1 ? 6.089 -24.488 3.451 1.00 0.00 1 GLY A N 8
ATOM 4167 C CA . GLY A 1 1 ? 4.698 -24.390 3.852 1.00 0.00 1 GLY A CA 8
ATOM 4168 C C . GLY A 1 1 ? 3.917 -23.410 3.000 1.00 0.00 1 GLY A C 8
ATOM 4169 O O . GLY A 1 1 ? 4.474 -22.436 2.493 1.00 0.00 1 GLY A O 8
ATOM 4173 N N . SER A 1 2 ? 2.623 -23.667 2.839 1.00 0.00 2 SER A N 8
ATOM 4174 C CA . SER A 1 2 ? 1.765 -22.802 2.038 1.00 0.00 2 SER A CA 8
ATOM 4175 C C . SER A 1 2 ? 1.198 -21.666 2.883 1.00 0.00 2 SER A C 8
ATOM 4176 O O . SER A 1 2 ? 0.465 -21.898 3.844 1.00 0.00 2 SER A O 8
ATOM 4184 N N . SER A 1 3 ? 1.542 -20.436 2.516 1.00 0.00 3 SER A N 8
ATOM 4185 C CA . SER A 1 3 ? 1.071 -19.262 3.242 1.00 0.00 3 SER A CA 8
ATOM 4186 C C . SER A 1 3 ? -0.260 -18.773 2.679 1.00 0.00 3 SER A C 8
ATOM 4187 O O . SER A 1 3 ? -1.233 -18.606 3.413 1.00 0.00 3 SER A O 8
ATOM 4195 N N . GLY A 1 4 ? -0.293 -18.544 1.370 1.00 0.00 4 GLY A N 8
ATOM 4196 C CA . GLY A 1 4 ? -1.508 -18.076 0.729 1.00 0.00 4 GLY A CA 8
ATOM 4197 C C . GLY A 1 4 ? -1.374 -16.666 0.190 1.00 0.00 4 GLY A C 8
ATOM 4198 O O . GLY A 1 4 ? -0.539 -15.892 0.659 1.00 0.00 4 GLY A O 8
ATOM 4202 N N . SER A 1 5 ? -2.196 -16.331 -0.799 1.00 0.00 5 SER A N 8
ATOM 4203 C CA . SER A 1 5 ? -2.162 -15.006 -1.406 1.00 0.00 5 SER A CA 8
ATOM 4204 C C . SER A 1 5 ? -2.692 -13.951 -0.439 1.00 0.00 5 SER A C 8
ATOM 4205 O O . SER A 1 5 ? -2.048 -12.928 -0.205 1.00 0.00 5 SER A O 8
ATOM 4213 N N . SER A 1 6 ? -3.870 -14.209 0.120 1.00 0.00 6 SER A N 8
ATOM 4214 C CA . SER A 1 6 ? -4.490 -13.281 1.059 1.00 0.00 6 SER A CA 8
ATOM 4215 C C . SER A 1 6 ? -4.525 -11.869 0.483 1.00 0.00 6 SER A C 8
ATOM 4216 O O . SER A 1 6 ? -4.263 -10.893 1.185 1.00 0.00 6 SER A O 8
ATOM 4224 N N . GLY A 1 7 ? -4.852 -11.768 -0.802 1.00 0.00 7 GLY A N 8
ATOM 4225 C CA . GLY A 1 7 ? -4.916 -10.472 -1.452 1.00 0.00 7 GLY A CA 8
ATOM 4226 C C . GLY A 1 7 ? -5.914 -10.444 -2.593 1.00 0.00 7 GLY A C 8
ATOM 4227 O O . GLY A 1 7 ? -5.541 -10.603 -3.755 1.00 0.00 7 GLY A O 8
ATOM 4231 N N . GLU A 1 8 ? -7.185 -10.243 -2.261 1.00 0.00 8 GLU A N 8
ATOM 4232 C CA . GLU A 1 8 ? -8.239 -10.198 -3.267 1.00 0.00 8 GLU A CA 8
ATOM 4233 C C . GLU A 1 8 ? -8.599 -8.757 -3.614 1.00 0.00 8 GLU A C 8
ATOM 4234 O O . GLU A 1 8 ? -9.774 -8.410 -3.738 1.00 0.00 8 GLU A O 8
ATOM 4246 N N . LYS A 1 9 ? -7.578 -7.920 -3.770 1.00 0.00 9 LYS A N 8
ATOM 4247 C CA . LYS A 1 9 ? -7.784 -6.515 -4.104 1.00 0.00 9 LYS A CA 8
ATOM 4248 C C . LYS A 1 9 ? -7.054 -6.149 -5.392 1.00 0.00 9 LYS A C 8
ATOM 4249 O O . LYS A 1 9 ? -5.962 -6.641 -5.676 1.00 0.00 9 LYS A O 8
ATOM 4268 N N . PRO A 1 10 ? -7.670 -5.265 -6.191 1.00 0.00 10 PRO A N 8
ATOM 4269 C CA . PRO A 1 10 ? -7.095 -4.812 -7.461 1.00 0.00 10 PRO A CA 8
ATOM 4270 C C . PRO A 1 10 ? -5.870 -3.927 -7.260 1.00 0.00 10 PRO A C 8
ATOM 4271 O O . PRO A 1 10 ? -5.035 -3.794 -8.155 1.00 0.00 10 PRO A O 8
ATOM 4282 N N . TYR A 1 11 ? -5.768 -3.324 -6.081 1.00 0.00 11 TYR A N 8
ATOM 4283 C CA . TYR A 1 11 ? -4.646 -2.449 -5.764 1.00 0.00 11 TYR A CA 8
ATOM 4284 C C . TYR A 1 11 ? -3.476 -3.248 -5.197 1.00 0.00 11 TYR A C 8
ATOM 4285 O O . TYR A 1 11 ? -3.589 -3.871 -4.141 1.00 0.00 11 TYR A O 8
ATOM 4303 N N . SER A 1 12 ? -2.352 -3.224 -5.906 1.00 0.00 12 SER A N 8
ATOM 4304 C CA . SER A 1 12 ? -1.162 -3.948 -5.477 1.00 0.00 12 SER A CA 8
ATOM 4305 C C . SER A 1 12 ? 0.082 -3.075 -5.608 1.00 0.00 12 SER A C 8
ATOM 4306 O O . SER A 1 12 ? 0.200 -2.277 -6.538 1.00 0.00 12 SER A O 8
ATOM 4314 N N . CYS A 1 13 ? 1.009 -3.231 -4.668 1.00 0.00 13 CYS A N 8
ATOM 4315 C CA . CYS A 1 13 ? 2.244 -2.457 -4.676 1.00 0.00 13 CYS A CA 8
ATOM 4316 C C . CYS A 1 13 ? 3.406 -3.294 -5.204 1.00 0.00 13 CYS A C 8
ATOM 4317 O O . CYS A 1 13 ? 3.718 -4.354 -4.662 1.00 0.00 13 CYS A O 8
ATOM 4324 N N . ALA A 1 14 ? 4.043 -2.808 -6.264 1.00 0.00 14 ALA A N 8
ATOM 4325 C CA . ALA A 1 14 ? 5.172 -3.509 -6.864 1.00 0.00 14 ALA A CA 8
ATOM 4326 C C . ALA A 1 14 ? 6.473 -3.175 -6.142 1.00 0.00 14 ALA A C 8
ATOM 4327 O O . ALA A 1 14 ? 7.542 -3.150 -6.750 1.00 0.00 14 ALA A O 8
ATOM 4334 N N . GLU A 1 15 ? 6.373 -2.918 -4.841 1.00 0.00 15 GLU A N 8
ATOM 4335 C CA . GLU A 1 15 ? 7.542 -2.583 -4.037 1.00 0.00 15 GLU A CA 8
ATOM 4336 C C . GLU A 1 15 ? 7.596 -3.436 -2.773 1.00 0.00 15 GLU A C 8
ATOM 4337 O O . GLU A 1 15 ? 8.590 -4.113 -2.509 1.00 0.00 15 GLU A O 8
ATOM 4349 N N . CYS A 1 16 ? 6.519 -3.398 -1.995 1.00 0.00 16 CYS A N 8
ATOM 4350 C CA . CYS A 1 16 ? 6.442 -4.166 -0.758 1.00 0.00 16 CYS A CA 8
ATOM 4351 C C . CYS A 1 16 ? 5.520 -5.371 -0.923 1.00 0.00 16 CYS A C 8
ATOM 4352 O O . CYS A 1 16 ? 5.411 -6.210 -0.028 1.00 0.00 16 CYS A O 8
ATOM 4359 N N . LYS A 1 17 ? 4.859 -5.451 -2.072 1.00 0.00 17 LYS A N 8
ATOM 4360 C CA . LYS A 1 17 ? 3.948 -6.553 -2.357 1.00 0.00 17 LYS A CA 8
ATOM 4361 C C . LYS A 1 17 ? 2.755 -6.532 -1.406 1.00 0.00 17 LYS A C 8
ATOM 4362 O O . LYS A 1 17 ? 2.433 -7.541 -0.780 1.00 0.00 17 LYS A O 8
ATOM 4381 N N . GLU A 1 18 ? 2.104 -5.378 -1.305 1.00 0.00 18 GLU A N 8
ATOM 4382 C CA . GLU A 1 18 ? 0.947 -5.228 -0.430 1.00 0.00 18 GLU A CA 8
ATOM 4383 C C . GLU A 1 18 ? -0.333 -5.069 -1.245 1.00 0.00 18 GLU A C 8
ATOM 4384 O O . GLU A 1 18 ? -0.294 -4.965 -2.472 1.00 0.00 18 GLU A O 8
ATOM 4396 N N . THR A 1 19 ? -1.469 -5.051 -0.554 1.00 0.00 19 THR A N 8
ATOM 4397 C CA . THR A 1 19 ? -2.762 -4.906 -1.212 1.00 0.00 19 THR A CA 8
ATOM 4398 C C . THR A 1 19 ? -3.665 -3.949 -0.444 1.00 0.00 19 THR A C 8
ATOM 4399 O O . THR A 1 19 ? -3.667 -3.933 0.787 1.00 0.00 19 THR A O 8
ATOM 4410 N N . PHE A 1 20 ? -4.433 -3.150 -1.178 1.00 0.00 20 PHE A N 8
ATOM 4411 C CA . PHE A 1 20 ? -5.342 -2.189 -0.565 1.00 0.00 20 PHE A CA 8
ATOM 4412 C C . PHE A 1 20 ? -6.738 -2.295 -1.174 1.00 0.00 20 PHE A C 8
ATOM 4413 O O . PHE A 1 20 ? -6.887 -2.473 -2.383 1.00 0.00 20 PHE A O 8
ATOM 4430 N N . SER A 1 21 ? -7.756 -2.185 -0.327 1.00 0.00 21 SER A N 8
ATOM 4431 C CA . SER A 1 21 ? -9.140 -2.273 -0.779 1.00 0.00 21 SER A CA 8
ATOM 4432 C C . SER A 1 21 ? -9.618 -0.932 -1.327 1.00 0.00 21 SER A C 8
ATOM 4433 O O . SER A 1 21 ? -10.819 -0.696 -1.459 1.00 0.00 21 SER A O 8
ATOM 4441 N N . ASP A 1 22 ? -8.670 -0.058 -1.645 1.00 0.00 22 ASP A N 8
ATOM 4442 C CA . ASP A 1 22 ? -8.993 1.260 -2.180 1.00 0.00 22 ASP A CA 8
ATOM 4443 C C . ASP A 1 22 ? -7.754 1.926 -2.769 1.00 0.00 22 ASP A C 8
ATOM 4444 O O . ASP A 1 22 ? -6.654 1.377 -2.709 1.00 0.00 22 ASP A O 8
ATOM 4453 N N . ASN A 1 23 ? -7.940 3.112 -3.340 1.00 0.00 23 ASN A N 8
ATOM 4454 C CA . ASN A 1 23 ? -6.837 3.852 -3.942 1.00 0.00 23 ASN A CA 8
ATOM 4455 C C . ASN A 1 23 ? -6.237 4.840 -2.946 1.00 0.00 23 ASN A C 8
ATOM 4456 O O . ASN A 1 23 ? -5.018 4.949 -2.824 1.00 0.00 23 ASN A O 8
ATOM 4467 N N . ASN A 1 24 ? -7.103 5.556 -2.237 1.00 0.00 24 ASN A N 8
ATOM 4468 C CA . ASN A 1 24 ? -6.658 6.535 -1.251 1.00 0.00 24 ASN A CA 8
ATOM 4469 C C . ASN A 1 24 ? -5.601 5.936 -0.328 1.00 0.00 24 ASN A C 8
ATOM 4470 O O . ASN A 1 24 ? -4.660 6.617 0.079 1.00 0.00 24 ASN A O 8
ATOM 4481 N N . ARG A 1 25 ? -5.764 4.658 -0.002 1.00 0.00 25 ARG A N 8
ATOM 4482 C CA . ARG A 1 25 ? -4.825 3.967 0.873 1.00 0.00 25 ARG A CA 8
ATOM 4483 C C . ARG A 1 25 ? -3.509 3.695 0.152 1.00 0.00 25 ARG A C 8
ATOM 4484 O O . ARG A 1 25 ? -2.433 3.778 0.747 1.00 0.00 25 ARG A O 8
ATOM 4505 N N . LEU A 1 26 ? -3.600 3.369 -1.133 1.00 0.00 26 LEU A N 8
ATOM 4506 C CA . LEU A 1 26 ? -2.417 3.084 -1.936 1.00 0.00 26 LEU A CA 8
ATOM 4507 C C . LEU A 1 26 ? -1.638 4.362 -2.231 1.00 0.00 26 LEU A C 8
ATOM 4508 O O . LEU A 1 26 ? -0.455 4.470 -1.906 1.00 0.00 26 LEU A O 8
ATOM 4524 N N . VAL A 1 27 ? -2.310 5.329 -2.847 1.00 0.00 27 VAL A N 8
ATOM 4525 C CA . VAL A 1 27 ? -1.683 6.602 -3.183 1.00 0.00 27 VAL A CA 8
ATOM 4526 C C . VAL A 1 27 ? -0.878 7.145 -2.007 1.00 0.00 27 VAL A C 8
ATOM 4527 O O . VAL A 1 27 ? 0.272 7.553 -2.166 1.00 0.00 27 VAL A O 8
ATOM 4540 N N . GLN A 1 28 ? -1.491 7.146 -0.828 1.00 0.00 28 GLN A N 8
ATOM 4541 C CA . GLN A 1 28 ? -0.832 7.640 0.375 1.00 0.00 28 GLN A CA 8
ATOM 4542 C C . GLN A 1 28 ? 0.339 6.742 0.761 1.00 0.00 28 GLN A C 8
ATOM 4543 O O . GLN A 1 28 ? 1.367 7.218 1.244 1.00 0.00 28 GLN A O 8
ATOM 4557 N N . HIS A 1 29 ? 0.177 5.440 0.545 1.00 0.00 29 HIS A N 8
ATOM 4558 C CA . HIS A 1 29 ? 1.221 4.476 0.870 1.00 0.00 29 HIS A CA 8
ATOM 4559 C C . HIS A 1 29 ? 2.433 4.660 -0.039 1.00 0.00 29 HIS A C 8
ATOM 4560 O O . HIS A 1 29 ? 3.536 4.936 0.432 1.00 0.00 29 HIS A O 8
ATOM 4574 N N . GLN A 1 30 ? 2.219 4.503 -1.341 1.00 0.00 30 GLN A N 8
ATOM 4575 C CA . GLN A 1 30 ? 3.295 4.651 -2.315 1.00 0.00 30 GLN A CA 8
ATOM 4576 C C . GLN A 1 30 ? 4.241 5.778 -1.914 1.00 0.00 30 GLN A C 8
ATOM 4577 O O . GLN A 1 30 ? 5.451 5.692 -2.124 1.00 0.00 30 GLN A O 8
ATOM 4591 N N . LYS A 1 31 ? 3.681 6.836 -1.336 1.00 0.00 31 LYS A N 8
ATOM 4592 C CA . LYS A 1 31 ? 4.474 7.981 -0.904 1.00 0.00 31 LYS A CA 8
ATOM 4593 C C . LYS A 1 31 ? 5.455 7.581 0.193 1.00 0.00 31 LYS A C 8
ATOM 4594 O O . LYS A 1 31 ? 6.640 7.910 0.129 1.00 0.00 31 LYS A O 8
ATOM 4613 N N . MET A 1 32 ? 4.955 6.868 1.197 1.00 0.00 32 MET A N 8
ATOM 4614 C CA . MET A 1 32 ? 5.790 6.422 2.306 1.00 0.00 32 MET A CA 8
ATOM 4615 C C . MET A 1 32 ? 7.092 5.813 1.796 1.00 0.00 32 MET A C 8
ATOM 4616 O O . MET A 1 32 ? 8.145 5.963 2.418 1.00 0.00 32 MET A O 8
ATOM 4630 N N . HIS A 1 33 ? 7.014 5.125 0.662 1.00 0.00 33 HIS A N 8
ATOM 4631 C CA . HIS A 1 33 ? 8.188 4.494 0.068 1.00 0.00 33 HIS A CA 8
ATOM 4632 C C . HIS A 1 33 ? 9.215 5.541 -0.350 1.00 0.00 33 HIS A C 8
ATOM 4633 O O . HIS A 1 33 ? 10.422 5.317 -0.251 1.00 0.00 33 HIS A O 8
ATOM 4647 N N . THR A 1 34 ? 8.729 6.687 -0.818 1.00 0.00 34 THR A N 8
ATOM 4648 C CA . THR A 1 34 ? 9.604 7.768 -1.253 1.00 0.00 34 THR A CA 8
ATOM 4649 C C . THR A 1 34 ? 9.999 8.660 -0.082 1.00 0.00 34 THR A C 8
ATOM 4650 O O . THR A 1 34 ? 9.142 9.225 0.598 1.00 0.00 34 THR A O 8
ATOM 4661 N N . VAL A 1 35 ? 11.302 8.784 0.149 1.00 0.00 35 VAL A N 8
ATOM 4662 C CA . VAL A 1 35 ? 11.810 9.610 1.238 1.00 0.00 35 VAL A CA 8
ATOM 4663 C C . VAL A 1 35 ? 11.995 11.056 0.791 1.00 0.00 35 VAL A C 8
ATOM 4664 O O . VAL A 1 35 ? 11.413 11.975 1.368 1.00 0.00 35 VAL A O 8
ATOM 4677 N N . LYS A 1 36 ? 12.807 11.251 -0.242 1.00 0.00 36 LYS A N 8
ATOM 4678 C CA . LYS A 1 36 ? 13.068 12.585 -0.770 1.00 0.00 36 LYS A CA 8
ATOM 4679 C C . LYS A 1 36 ? 13.260 13.590 0.361 1.00 0.00 36 LYS A C 8
ATOM 4680 O O . LYS A 1 36 ? 12.754 14.711 0.301 1.00 0.00 36 LYS A O 8
ATOM 4699 N N . SER A 1 37 ? 13.994 13.182 1.391 1.00 0.00 37 SER A N 8
ATOM 4700 C CA . SER A 1 37 ? 14.251 14.046 2.538 1.00 0.00 37 SER A CA 8
ATOM 4701 C C . SER A 1 37 ? 15.148 15.216 2.146 1.00 0.00 37 SER A C 8
ATOM 4702 O O . SER A 1 37 ? 14.903 16.358 2.534 1.00 0.00 37 SER A O 8
ATOM 4710 N N . GLY A 1 38 ? 16.189 14.923 1.372 1.00 0.00 38 GLY A N 8
ATOM 4711 C CA . GLY A 1 38 ? 17.107 15.960 0.940 1.00 0.00 38 GLY A CA 8
ATOM 4712 C C . GLY A 1 38 ? 18.490 15.419 0.633 1.00 0.00 38 GLY A C 8
ATOM 4713 O O . GLY A 1 38 ? 18.763 14.944 -0.469 1.00 0.00 38 GLY A O 8
ATOM 4717 N N . PRO A 1 39 ? 19.390 15.489 1.625 1.00 0.00 39 PRO A N 8
ATOM 4718 C CA . PRO A 1 39 ? 20.767 15.008 1.479 1.00 0.00 39 PRO A CA 8
ATOM 4719 C C . PRO A 1 39 ? 20.844 13.488 1.385 1.00 0.00 39 PRO A C 8
ATOM 4720 O O . PRO A 1 39 ? 21.930 12.915 1.306 1.00 0.00 39 PRO A O 8
ATOM 4731 N N . SER A 1 40 ? 19.683 12.840 1.393 1.00 0.00 40 SER A N 8
ATOM 4732 C CA . SER A 1 40 ? 19.619 11.385 1.312 1.00 0.00 40 SER A CA 8
ATOM 4733 C C . SER A 1 40 ? 20.735 10.841 0.427 1.00 0.00 40 SER A C 8
ATOM 4734 O O . SER A 1 40 ? 20.994 11.364 -0.657 1.00 0.00 40 SER A O 8
ATOM 4742 N N . SER A 1 41 ? 21.394 9.786 0.897 1.00 0.00 41 SER A N 8
ATOM 4743 C CA . SER A 1 41 ? 22.486 9.172 0.151 1.00 0.00 41 SER A CA 8
ATOM 4744 C C . SER A 1 41 ? 21.972 8.528 -1.133 1.00 0.00 41 SER A C 8
ATOM 4745 O O . SER A 1 41 ? 22.540 8.719 -2.208 1.00 0.00 41 SER A O 8
ATOM 4753 N N . GLY A 1 42 ? 20.890 7.763 -1.013 1.00 0.00 42 GLY A N 8
ATOM 4754 C CA . GLY A 1 42 ? 20.317 7.102 -2.170 1.00 0.00 42 GLY A CA 8
ATOM 4755 C C . GLY A 1 42 ? 19.085 6.289 -1.823 1.00 0.00 42 GLY A C 8
ATOM 4756 O O . GLY A 1 42 ? 18.213 6.795 -1.119 1.00 0.00 42 GLY A O 8
ATOM 4761 N N . GLY A 1 1 ? 3.290 -25.318 3.170 1.00 0.00 1 GLY A N 9
ATOM 4762 C CA . GLY A 1 1 ? 2.019 -25.639 3.793 1.00 0.00 1 GLY A CA 9
ATOM 4763 C C . GLY A 1 1 ? 1.155 -24.413 4.013 1.00 0.00 1 GLY A C 9
ATOM 4764 O O . GLY A 1 1 ? 1.217 -23.455 3.242 1.00 0.00 1 GLY A O 9
ATOM 4768 N N . SER A 1 2 ? 0.346 -24.443 5.067 1.00 0.00 2 SER A N 9
ATOM 4769 C CA . SER A 1 2 ? -0.539 -23.327 5.383 1.00 0.00 2 SER A CA 9
ATOM 4770 C C . SER A 1 2 ? 0.208 -22.000 5.297 1.00 0.00 2 SER A C 9
ATOM 4771 O O . SER A 1 2 ? 0.911 -21.609 6.228 1.00 0.00 2 SER A O 9
ATOM 4779 N N . SER A 1 3 ? 0.049 -21.311 4.171 1.00 0.00 3 SER A N 9
ATOM 4780 C CA . SER A 1 3 ? 0.711 -20.029 3.960 1.00 0.00 3 SER A CA 9
ATOM 4781 C C . SER A 1 3 ? -0.161 -18.879 4.454 1.00 0.00 3 SER A C 9
ATOM 4782 O O . SER A 1 3 ? 0.272 -18.060 5.263 1.00 0.00 3 SER A O 9
ATOM 4790 N N . GLY A 1 4 ? -1.395 -18.826 3.960 1.00 0.00 4 GLY A N 9
ATOM 4791 C CA . GLY A 1 4 ? -2.310 -17.773 4.362 1.00 0.00 4 GLY A CA 9
ATOM 4792 C C . GLY A 1 4 ? -2.544 -16.757 3.261 1.00 0.00 4 GLY A C 9
ATOM 4793 O O . GLY A 1 4 ? -1.858 -15.738 3.192 1.00 0.00 4 GLY A O 9
ATOM 4797 N N . SER A 1 5 ? -3.515 -17.036 2.398 1.00 0.00 5 SER A N 9
ATOM 4798 C CA . SER A 1 5 ? -3.834 -16.141 1.291 1.00 0.00 5 SER A CA 9
ATOM 4799 C C . SER A 1 5 ? -4.865 -15.099 1.716 1.00 0.00 5 SER A C 9
ATOM 4800 O O . SER A 1 5 ? -5.714 -15.361 2.567 1.00 0.00 5 SER A O 9
ATOM 4808 N N . SER A 1 6 ? -4.782 -13.916 1.115 1.00 0.00 6 SER A N 9
ATOM 4809 C CA . SER A 1 6 ? -5.704 -12.832 1.433 1.00 0.00 6 SER A CA 9
ATOM 4810 C C . SER A 1 6 ? -6.760 -12.680 0.342 1.00 0.00 6 SER A C 9
ATOM 4811 O O . SER A 1 6 ? -7.959 -12.713 0.615 1.00 0.00 6 SER A O 9
ATOM 4819 N N . GLY A 1 7 ? -6.304 -12.513 -0.896 1.00 0.00 7 GLY A N 9
ATOM 4820 C CA . GLY A 1 7 ? -7.222 -12.359 -2.009 1.00 0.00 7 GLY A CA 9
ATOM 4821 C C . GLY A 1 7 ? -6.584 -11.659 -3.193 1.00 0.00 7 GLY A C 9
ATOM 4822 O O . GLY A 1 7 ? -5.364 -11.680 -3.350 1.00 0.00 7 GLY A O 9
ATOM 4826 N N . GLU A 1 8 ? -7.411 -11.039 -4.029 1.00 0.00 8 GLU A N 9
ATOM 4827 C CA . GLU A 1 8 ? -6.919 -10.333 -5.206 1.00 0.00 8 GLU A CA 9
ATOM 4828 C C . GLU A 1 8 ? -7.562 -8.953 -5.320 1.00 0.00 8 GLU A C 9
ATOM 4829 O O . GLU A 1 8 ? -8.608 -8.793 -5.950 1.00 0.00 8 GLU A O 9
ATOM 4841 N N . LYS A 1 9 ? -6.929 -7.959 -4.707 1.00 0.00 9 LYS A N 9
ATOM 4842 C CA . LYS A 1 9 ? -7.436 -6.593 -4.739 1.00 0.00 9 LYS A CA 9
ATOM 4843 C C . LYS A 1 9 ? -6.945 -5.859 -5.983 1.00 0.00 9 LYS A C 9
ATOM 4844 O O . LYS A 1 9 ? -5.848 -6.104 -6.485 1.00 0.00 9 LYS A O 9
ATOM 4863 N N . PRO A 1 10 ? -7.774 -4.937 -6.494 1.00 0.00 10 PRO A N 9
ATOM 4864 C CA . PRO A 1 10 ? -7.444 -4.147 -7.684 1.00 0.00 10 PRO A CA 9
ATOM 4865 C C . PRO A 1 10 ? -6.328 -3.142 -7.422 1.00 0.00 10 PRO A C 9
ATOM 4866 O O . PRO A 1 10 ? -5.942 -2.383 -8.311 1.00 0.00 10 PRO A O 9
ATOM 4877 N N . TYR A 1 11 ? -5.815 -3.141 -6.197 1.00 0.00 11 TYR A N 9
ATOM 4878 C CA . TYR A 1 11 ? -4.744 -2.227 -5.817 1.00 0.00 11 TYR A CA 9
ATOM 4879 C C . TYR A 1 11 ? -3.582 -2.983 -5.181 1.00 0.00 11 TYR A C 9
ATOM 4880 O O . TYR A 1 11 ? -3.696 -3.497 -4.068 1.00 0.00 11 TYR A O 9
ATOM 4898 N N . SER A 1 12 ? -2.463 -3.046 -5.895 1.00 0.00 12 SER A N 9
ATOM 4899 C CA . SER A 1 12 ? -1.280 -3.741 -5.403 1.00 0.00 12 SER A CA 9
ATOM 4900 C C . SER A 1 12 ? -0.049 -2.843 -5.482 1.00 0.00 12 SER A C 9
ATOM 4901 O O . SER A 1 12 ? 0.003 -1.911 -6.285 1.00 0.00 12 SER A O 9
ATOM 4909 N N . CYS A 1 13 ? 0.939 -3.129 -4.642 1.00 0.00 13 CYS A N 9
ATOM 4910 C CA . CYS A 1 13 ? 2.170 -2.348 -4.614 1.00 0.00 13 CYS A CA 9
ATOM 4911 C C . CYS A 1 13 ? 3.287 -3.066 -5.367 1.00 0.00 13 CYS A C 9
ATOM 4912 O O . CYS A 1 13 ? 3.194 -4.261 -5.644 1.00 0.00 13 CYS A O 9
ATOM 4919 N N . ALA A 1 14 ? 4.342 -2.327 -5.695 1.00 0.00 14 ALA A N 9
ATOM 4920 C CA . ALA A 1 14 ? 5.477 -2.892 -6.413 1.00 0.00 14 ALA A CA 9
ATOM 4921 C C . ALA A 1 14 ? 6.716 -2.948 -5.526 1.00 0.00 14 ALA A C 9
ATOM 4922 O O . ALA A 1 14 ? 7.654 -3.695 -5.801 1.00 0.00 14 ALA A O 9
ATOM 4929 N N . GLU A 1 15 ? 6.712 -2.152 -4.461 1.00 0.00 15 GLU A N 9
ATOM 4930 C CA . GLU A 1 15 ? 7.837 -2.110 -3.535 1.00 0.00 15 GLU A CA 9
ATOM 4931 C C . GLU A 1 15 ? 7.691 -3.177 -2.453 1.00 0.00 15 GLU A C 9
ATOM 4932 O O . GLU A 1 15 ? 8.608 -3.962 -2.212 1.00 0.00 15 GLU A O 9
ATOM 4944 N N . CYS A 1 16 ? 6.532 -3.198 -1.804 1.00 0.00 16 CYS A N 9
ATOM 4945 C CA . CYS A 1 16 ? 6.264 -4.166 -0.748 1.00 0.00 16 CYS A CA 9
ATOM 4946 C C . CYS A 1 16 ? 5.261 -5.217 -1.214 1.00 0.00 16 CYS A C 9
ATOM 4947 O O . CYS A 1 16 ? 5.120 -6.274 -0.598 1.00 0.00 16 CYS A O 9
ATOM 4954 N N . LYS A 1 17 ? 4.567 -4.921 -2.308 1.00 0.00 17 LYS A N 9
ATOM 4955 C CA . LYS A 1 17 ? 3.579 -5.839 -2.860 1.00 0.00 17 LYS A CA 9
ATOM 4956 C C . LYS A 1 17 ? 2.438 -6.068 -1.874 1.00 0.00 17 LYS A C 9
ATOM 4957 O O . LYS A 1 17 ? 2.021 -7.203 -1.647 1.00 0.00 17 LYS A O 9
ATOM 4976 N N . GLU A 1 18 ? 1.937 -4.982 -1.293 1.00 0.00 18 GLU A N 9
ATOM 4977 C CA . GLU A 1 18 ? 0.844 -5.066 -0.332 1.00 0.00 18 GLU A CA 9
ATOM 4978 C C . GLU A 1 18 ? -0.498 -4.803 -1.010 1.00 0.00 18 GLU A C 9
ATOM 4979 O O . GLU A 1 18 ? -0.574 -4.081 -2.004 1.00 0.00 18 GLU A O 9
ATOM 4991 N N . THR A 1 19 ? -1.556 -5.397 -0.465 1.00 0.00 19 THR A N 9
ATOM 4992 C CA . THR A 1 19 ? -2.894 -5.229 -1.017 1.00 0.00 19 THR A CA 9
ATOM 4993 C C . THR A 1 19 ? -3.649 -4.115 -0.301 1.00 0.00 19 THR A C 9
ATOM 4994 O O . THR A 1 19 ? -3.426 -3.862 0.883 1.00 0.00 19 THR A O 9
ATOM 5005 N N . PHE A 1 20 ? -4.543 -3.452 -1.026 1.00 0.00 20 PHE A N 9
ATOM 5006 C CA . PHE A 1 20 ? -5.331 -2.363 -0.460 1.00 0.00 20 PHE A CA 9
ATOM 5007 C C . PHE A 1 20 ? -6.763 -2.398 -0.985 1.00 0.00 20 PHE A C 9
ATOM 5008 O O . PHE A 1 20 ? -6.991 -2.505 -2.190 1.00 0.00 20 PHE A O 9
ATOM 5025 N N . SER A 1 21 ? -7.725 -2.306 -0.072 1.00 0.00 21 SER A N 9
ATOM 5026 C CA . SER A 1 21 ? -9.135 -2.331 -0.442 1.00 0.00 21 SER A CA 9
ATOM 5027 C C . SER A 1 21 ? -9.473 -1.172 -1.375 1.00 0.00 21 SER A C 9
ATOM 5028 O O . SER A 1 21 ? -10.166 -1.348 -2.377 1.00 0.00 21 SER A O 9
ATOM 5036 N N . ASP A 1 22 ? -8.978 0.014 -1.038 1.00 0.00 22 ASP A N 9
ATOM 5037 C CA . ASP A 1 22 ? -9.225 1.203 -1.845 1.00 0.00 22 ASP A CA 9
ATOM 5038 C C . ASP A 1 22 ? -7.933 1.707 -2.481 1.00 0.00 22 ASP A C 9
ATOM 5039 O O . ASP A 1 22 ? -6.857 1.161 -2.239 1.00 0.00 22 ASP A O 9
ATOM 5048 N N . ASN A 1 23 ? -8.048 2.750 -3.296 1.00 0.00 23 ASN A N 9
ATOM 5049 C CA . ASN A 1 23 ? -6.889 3.326 -3.969 1.00 0.00 23 ASN A CA 9
ATOM 5050 C C . ASN A 1 23 ? -6.189 4.342 -3.072 1.00 0.00 23 ASN A C 9
ATOM 5051 O O . ASN A 1 23 ? -4.971 4.303 -2.906 1.00 0.00 23 ASN A O 9
ATOM 5062 N N . ASN A 1 24 ? -6.969 5.251 -2.496 1.00 0.00 24 ASN A N 9
ATOM 5063 C CA . ASN A 1 24 ? -6.424 6.278 -1.615 1.00 0.00 24 ASN A CA 9
ATOM 5064 C C . ASN A 1 24 ? -5.299 5.714 -0.752 1.00 0.00 24 ASN A C 9
ATOM 5065 O O . ASN A 1 24 ? -4.204 6.273 -0.700 1.00 0.00 24 ASN A O 9
ATOM 5076 N N . ARG A 1 25 ? -5.578 4.603 -0.078 1.00 0.00 25 ARG A N 9
ATOM 5077 C CA . ARG A 1 25 ? -4.591 3.963 0.783 1.00 0.00 25 ARG A CA 9
ATOM 5078 C C . ARG A 1 25 ? -3.317 3.645 0.006 1.00 0.00 25 ARG A C 9
ATOM 5079 O O . ARG A 1 25 ? -2.211 3.947 0.455 1.00 0.00 25 ARG A O 9
ATOM 5100 N N . LEU A 1 26 ? -3.480 3.033 -1.162 1.00 0.00 26 LEU A N 9
ATOM 5101 C CA . LEU A 1 26 ? -2.343 2.673 -2.002 1.00 0.00 26 LEU A CA 9
ATOM 5102 C C . LEU A 1 26 ? -1.561 3.913 -2.421 1.00 0.00 26 LEU A C 9
ATOM 5103 O O . LEU A 1 26 ? -0.336 3.957 -2.304 1.00 0.00 26 LEU A O 9
ATOM 5119 N N . VAL A 1 27 ? -2.277 4.921 -2.909 1.00 0.00 27 VAL A N 9
ATOM 5120 C CA . VAL A 1 27 ? -1.651 6.165 -3.342 1.00 0.00 27 VAL A CA 9
ATOM 5121 C C . VAL A 1 27 ? -0.793 6.763 -2.233 1.00 0.00 27 VAL A C 9
ATOM 5122 O O . VAL A 1 27 ? 0.409 6.967 -2.407 1.00 0.00 27 VAL A O 9
ATOM 5135 N N . GLN A 1 28 ? -1.418 7.042 -1.094 1.00 0.00 28 GLN A N 9
ATOM 5136 C CA . GLN A 1 28 ? -0.711 7.618 0.044 1.00 0.00 28 GLN A CA 9
ATOM 5137 C C . GLN A 1 28 ? 0.423 6.705 0.499 1.00 0.00 28 GLN A C 9
ATOM 5138 O O . GLN A 1 28 ? 1.524 7.168 0.801 1.00 0.00 28 GLN A O 9
ATOM 5152 N N . HIS A 1 29 ? 0.147 5.406 0.546 1.00 0.00 29 HIS A N 9
ATOM 5153 C CA . HIS A 1 29 ? 1.144 4.427 0.965 1.00 0.00 29 HIS A CA 9
ATOM 5154 C C . HIS A 1 29 ? 2.382 4.499 0.076 1.00 0.00 29 HIS A C 9
ATOM 5155 O O . HIS A 1 29 ? 3.506 4.588 0.570 1.00 0.00 29 HIS A O 9
ATOM 5169 N N . GLN A 1 30 ? 2.167 4.459 -1.235 1.00 0.00 30 GLN A N 9
ATOM 5170 C CA . GLN A 1 30 ? 3.266 4.518 -2.191 1.00 0.00 30 GLN A CA 9
ATOM 5171 C C . GLN A 1 30 ? 4.313 5.538 -1.754 1.00 0.00 30 GLN A C 9
ATOM 5172 O O . GLN A 1 30 ? 5.477 5.198 -1.544 1.00 0.00 30 GLN A O 9
ATOM 5186 N N . LYS A 1 31 ? 3.891 6.791 -1.619 1.00 0.00 31 LYS A N 9
ATOM 5187 C CA . LYS A 1 31 ? 4.791 7.861 -1.207 1.00 0.00 31 LYS A CA 9
ATOM 5188 C C . LYS A 1 31 ? 5.657 7.422 -0.030 1.00 0.00 31 LYS A C 9
ATOM 5189 O O . LYS A 1 31 ? 6.850 7.719 0.019 1.00 0.00 31 LYS A O 9
ATOM 5208 N N . MET A 1 32 ? 5.048 6.712 0.914 1.00 0.00 32 MET A N 9
ATOM 5209 C CA . MET A 1 32 ? 5.764 6.229 2.088 1.00 0.00 32 MET A CA 9
ATOM 5210 C C . MET A 1 32 ? 7.114 5.635 1.696 1.00 0.00 32 MET A C 9
ATOM 5211 O O . MET A 1 32 ? 8.126 5.880 2.354 1.00 0.00 32 MET A O 9
ATOM 5225 N N . HIS A 1 33 ? 7.121 4.854 0.620 1.00 0.00 33 HIS A N 9
ATOM 5226 C CA . HIS A 1 33 ? 8.347 4.226 0.141 1.00 0.00 33 HIS A CA 9
ATOM 5227 C C . HIS A 1 33 ? 9.346 5.276 -0.335 1.00 0.00 33 HIS A C 9
ATOM 5228 O O . HIS A 1 33 ? 10.554 5.132 -0.143 1.00 0.00 33 HIS A O 9
ATOM 5242 N N . THR A 1 34 ? 8.834 6.334 -0.957 1.00 0.00 34 THR A N 9
ATOM 5243 C CA . THR A 1 34 ? 9.681 7.408 -1.461 1.00 0.00 34 THR A CA 9
ATOM 5244 C C . THR A 1 34 ? 10.043 8.390 -0.353 1.00 0.00 34 THR A C 9
ATOM 5245 O O . THR A 1 34 ? 9.184 9.107 0.159 1.00 0.00 34 THR A O 9
ATOM 5256 N N . VAL A 1 35 ? 11.320 8.417 0.013 1.00 0.00 35 VAL A N 9
ATOM 5257 C CA . VAL A 1 35 ? 11.797 9.313 1.061 1.00 0.00 35 VAL A CA 9
ATOM 5258 C C . VAL A 1 35 ? 12.852 10.274 0.524 1.00 0.00 35 VAL A C 9
ATOM 5259 O O . VAL A 1 35 ? 13.648 9.917 -0.344 1.00 0.00 35 VAL A O 9
ATOM 5272 N N . LYS A 1 36 ? 12.852 11.495 1.047 1.00 0.00 36 LYS A N 9
ATOM 5273 C CA . LYS A 1 36 ? 13.811 12.509 0.624 1.00 0.00 36 LYS A CA 9
ATOM 5274 C C . LYS A 1 36 ? 14.663 12.977 1.799 1.00 0.00 36 LYS A C 9
ATOM 5275 O O . LYS A 1 36 ? 14.212 13.764 2.630 1.00 0.00 36 LYS A O 9
ATOM 5294 N N . SER A 1 37 ? 15.898 12.489 1.860 1.00 0.00 37 SER A N 9
ATOM 5295 C CA . SER A 1 37 ? 16.813 12.856 2.935 1.00 0.00 37 SER A CA 9
ATOM 5296 C C . SER A 1 37 ? 18.105 13.439 2.372 1.00 0.00 37 SER A C 9
ATOM 5297 O O . SER A 1 37 ? 18.325 13.438 1.162 1.00 0.00 37 SER A O 9
ATOM 5305 N N . GLY A 1 38 ? 18.958 13.938 3.262 1.00 0.00 38 GLY A N 9
ATOM 5306 C CA . GLY A 1 38 ? 20.219 14.518 2.837 1.00 0.00 38 GLY A CA 9
ATOM 5307 C C . GLY A 1 38 ? 21.139 13.499 2.196 1.00 0.00 38 GLY A C 9
ATOM 5308 O O . GLY A 1 38 ? 21.480 13.593 1.016 1.00 0.00 38 GLY A O 9
ATOM 5312 N N . PRO A 1 39 ? 21.560 12.498 2.984 1.00 0.00 39 PRO A N 9
ATOM 5313 C CA . PRO A 1 39 ? 22.453 11.438 2.508 1.00 0.00 39 PRO A CA 9
ATOM 5314 C C . PRO A 1 39 ? 21.767 10.502 1.518 1.00 0.00 39 PRO A C 9
ATOM 5315 O O . PRO A 1 39 ? 20.633 10.076 1.736 1.00 0.00 39 PRO A O 9
ATOM 5326 N N . SER A 1 40 ? 22.463 10.186 0.430 1.00 0.00 40 SER A N 9
ATOM 5327 C CA . SER A 1 40 ? 21.919 9.303 -0.595 1.00 0.00 40 SER A CA 9
ATOM 5328 C C . SER A 1 40 ? 22.608 7.943 -0.562 1.00 0.00 40 SER A C 9
ATOM 5329 O O . SER A 1 40 ? 21.953 6.904 -0.488 1.00 0.00 40 SER A O 9
ATOM 5337 N N . SER A 1 41 ? 23.936 7.958 -0.618 1.00 0.00 41 SER A N 9
ATOM 5338 C CA . SER A 1 41 ? 24.717 6.727 -0.599 1.00 0.00 41 SER A CA 9
ATOM 5339 C C . SER A 1 41 ? 25.488 6.593 0.711 1.00 0.00 41 SER A C 9
ATOM 5340 O O . SER A 1 41 ? 25.428 5.560 1.377 1.00 0.00 41 SER A O 9
ATOM 5348 N N . GLY A 1 42 ? 26.214 7.647 1.073 1.00 0.00 42 GLY A N 9
ATOM 5349 C CA . GLY A 1 42 ? 26.987 7.628 2.301 1.00 0.00 42 GLY A CA 9
ATOM 5350 C C . GLY A 1 42 ? 26.412 8.543 3.363 1.00 0.00 42 GLY A C 9
ATOM 5351 O O . GLY A 1 42 ? 27.163 9.028 4.207 1.00 0.00 42 GLY A O 9
ATOM 5356 N N . GLY A 1 1 ? 4.863 -10.295 -13.409 1.00 0.00 1 GLY A N 10
ATOM 5357 C CA . GLY A 1 1 ? 3.773 -11.242 -13.554 1.00 0.00 1 GLY A CA 10
ATOM 5358 C C . GLY A 1 1 ? 3.121 -11.584 -12.229 1.00 0.00 1 GLY A C 10
ATOM 5359 O O . GLY A 1 1 ? 2.381 -10.776 -11.667 1.00 0.00 1 GLY A O 10
ATOM 5363 N N . SER A 1 2 ? 3.394 -12.784 -11.729 1.00 0.00 2 SER A N 10
ATOM 5364 C CA . SER A 1 2 ? 2.824 -13.233 -10.464 1.00 0.00 2 SER A CA 10
ATOM 5365 C C . SER A 1 2 ? 3.912 -13.401 -9.407 1.00 0.00 2 SER A C 10
ATOM 5366 O O . SER A 1 2 ? 4.610 -14.415 -9.374 1.00 0.00 2 SER A O 10
ATOM 5374 N N . SER A 1 3 ? 4.050 -12.400 -8.544 1.00 0.00 3 SER A N 10
ATOM 5375 C CA . SER A 1 3 ? 5.054 -12.434 -7.488 1.00 0.00 3 SER A CA 10
ATOM 5376 C C . SER A 1 3 ? 4.415 -12.758 -6.141 1.00 0.00 3 SER A C 10
ATOM 5377 O O . SER A 1 3 ? 4.738 -13.767 -5.515 1.00 0.00 3 SER A O 10
ATOM 5385 N N . GLY A 1 4 ? 3.506 -11.894 -5.701 1.00 0.00 4 GLY A N 10
ATOM 5386 C CA . GLY A 1 4 ? 2.836 -12.105 -4.431 1.00 0.00 4 GLY A CA 10
ATOM 5387 C C . GLY A 1 4 ? 2.271 -13.506 -4.299 1.00 0.00 4 GLY A C 10
ATOM 5388 O O . GLY A 1 4 ? 1.994 -14.167 -5.300 1.00 0.00 4 GLY A O 10
ATOM 5392 N N . SER A 1 5 ? 2.100 -13.959 -3.062 1.00 0.00 5 SER A N 10
ATOM 5393 C CA . SER A 1 5 ? 1.570 -15.293 -2.803 1.00 0.00 5 SER A CA 10
ATOM 5394 C C . SER A 1 5 ? 0.045 -15.289 -2.846 1.00 0.00 5 SER A C 10
ATOM 5395 O O . SER A 1 5 ? -0.568 -16.021 -3.623 1.00 0.00 5 SER A O 10
ATOM 5403 N N . SER A 1 6 ? -0.563 -14.457 -2.005 1.00 0.00 6 SER A N 10
ATOM 5404 C CA . SER A 1 6 ? -2.016 -14.359 -1.943 1.00 0.00 6 SER A CA 10
ATOM 5405 C C . SER A 1 6 ? -2.466 -12.903 -2.011 1.00 0.00 6 SER A C 10
ATOM 5406 O O . SER A 1 6 ? -1.674 -11.986 -1.796 1.00 0.00 6 SER A O 10
ATOM 5414 N N . GLY A 1 7 ? -3.745 -12.698 -2.312 1.00 0.00 7 GLY A N 10
ATOM 5415 C CA . GLY A 1 7 ? -4.279 -11.352 -2.403 1.00 0.00 7 GLY A CA 10
ATOM 5416 C C . GLY A 1 7 ? -5.154 -11.157 -3.625 1.00 0.00 7 GLY A C 10
ATOM 5417 O O . GLY A 1 7 ? -4.731 -11.428 -4.748 1.00 0.00 7 GLY A O 10
ATOM 5421 N N . GLU A 1 8 ? -6.378 -10.687 -3.406 1.00 0.00 8 GLU A N 10
ATOM 5422 C CA . GLU A 1 8 ? -7.316 -10.459 -4.499 1.00 0.00 8 GLU A CA 10
ATOM 5423 C C . GLU A 1 8 ? -7.862 -9.035 -4.460 1.00 0.00 8 GLU A C 10
ATOM 5424 O O . GLU A 1 8 ? -9.071 -8.823 -4.365 1.00 0.00 8 GLU A O 10
ATOM 5436 N N . LYS A 1 9 ? -6.962 -8.060 -4.532 1.00 0.00 9 LYS A N 10
ATOM 5437 C CA . LYS A 1 9 ? -7.351 -6.655 -4.505 1.00 0.00 9 LYS A CA 10
ATOM 5438 C C . LYS A 1 9 ? -6.924 -5.948 -5.788 1.00 0.00 9 LYS A C 10
ATOM 5439 O O . LYS A 1 9 ? -5.873 -6.233 -6.362 1.00 0.00 9 LYS A O 10
ATOM 5458 N N . PRO A 1 10 ? -7.756 -5.003 -6.249 1.00 0.00 10 PRO A N 10
ATOM 5459 C CA . PRO A 1 10 ? -7.485 -4.234 -7.467 1.00 0.00 10 PRO A CA 10
ATOM 5460 C C . PRO A 1 10 ? -6.322 -3.263 -7.293 1.00 0.00 10 PRO A C 10
ATOM 5461 O O . PRO A 1 10 ? -5.925 -2.579 -8.237 1.00 0.00 10 PRO A O 10
ATOM 5472 N N . TYR A 1 11 ? -5.780 -3.209 -6.082 1.00 0.00 11 TYR A N 10
ATOM 5473 C CA . TYR A 1 11 ? -4.663 -2.320 -5.784 1.00 0.00 11 TYR A CA 10
ATOM 5474 C C . TYR A 1 11 ? -3.503 -3.092 -5.163 1.00 0.00 11 TYR A C 10
ATOM 5475 O O . TYR A 1 11 ? -3.634 -3.671 -4.084 1.00 0.00 11 TYR A O 10
ATOM 5493 N N . SER A 1 12 ? -2.366 -3.095 -5.852 1.00 0.00 12 SER A N 10
ATOM 5494 C CA . SER A 1 12 ? -1.182 -3.798 -5.371 1.00 0.00 12 SER A CA 10
ATOM 5495 C C . SER A 1 12 ? 0.068 -2.942 -5.551 1.00 0.00 12 SER A C 10
ATOM 5496 O O . SER A 1 12 ? 0.117 -2.067 -6.416 1.00 0.00 12 SER A O 10
ATOM 5504 N N . CYS A 1 13 ? 1.077 -3.200 -4.726 1.00 0.00 13 CYS A N 10
ATOM 5505 C CA . CYS A 1 13 ? 2.329 -2.455 -4.791 1.00 0.00 13 CYS A CA 10
ATOM 5506 C C . CYS A 1 13 ? 3.465 -3.343 -5.289 1.00 0.00 13 CYS A C 10
ATOM 5507 O O . CYS A 1 13 ? 3.689 -4.434 -4.765 1.00 0.00 13 CYS A O 10
ATOM 5514 N N . ALA A 1 14 ? 4.180 -2.867 -6.303 1.00 0.00 14 ALA A N 10
ATOM 5515 C CA . ALA A 1 14 ? 5.295 -3.616 -6.870 1.00 0.00 14 ALA A CA 10
ATOM 5516 C C . ALA A 1 14 ? 6.591 -3.320 -6.123 1.00 0.00 14 ALA A C 10
ATOM 5517 O O . ALA A 1 14 ? 7.682 -3.486 -6.667 1.00 0.00 14 ALA A O 10
ATOM 5524 N N . GLU A 1 15 ? 6.463 -2.880 -4.876 1.00 0.00 15 GLU A N 10
ATOM 5525 C CA . GLU A 1 15 ? 7.626 -2.559 -4.056 1.00 0.00 15 GLU A CA 10
ATOM 5526 C C . GLU A 1 15 ? 7.663 -3.426 -2.801 1.00 0.00 15 GLU A C 10
ATOM 5527 O O . GLU A 1 15 ? 8.680 -4.046 -2.490 1.00 0.00 15 GLU A O 10
ATOM 5539 N N . CYS A 1 16 ? 6.546 -3.463 -2.082 1.00 0.00 16 CYS A N 10
ATOM 5540 C CA . CYS A 1 16 ? 6.449 -4.251 -0.859 1.00 0.00 16 CYS A CA 10
ATOM 5541 C C . CYS A 1 16 ? 5.426 -5.373 -1.016 1.00 0.00 16 CYS A C 10
ATOM 5542 O O . CYS A 1 16 ? 5.248 -6.196 -0.117 1.00 0.00 16 CYS A O 10
ATOM 5549 N N . LYS A 1 17 ? 4.755 -5.399 -2.163 1.00 0.00 17 LYS A N 10
ATOM 5550 C CA . LYS A 1 17 ? 3.751 -6.420 -2.439 1.00 0.00 17 LYS A CA 10
ATOM 5551 C C . LYS A 1 17 ? 2.606 -6.342 -1.435 1.00 0.00 17 LYS A C 10
ATOM 5552 O O . LYS A 1 17 ? 2.202 -7.354 -0.862 1.00 0.00 17 LYS A O 10
ATOM 5571 N N . GLU A 1 18 ? 2.087 -5.136 -1.228 1.00 0.00 18 GLU A N 10
ATOM 5572 C CA . GLU A 1 18 ? 0.987 -4.929 -0.292 1.00 0.00 18 GLU A CA 10
ATOM 5573 C C . GLU A 1 18 ? -0.333 -4.748 -1.036 1.00 0.00 18 GLU A C 10
ATOM 5574 O O . GLU A 1 18 ? -0.366 -4.218 -2.148 1.00 0.00 18 GLU A O 10
ATOM 5586 N N . THR A 1 19 ? -1.421 -5.192 -0.415 1.00 0.00 19 THR A N 10
ATOM 5587 C CA . THR A 1 19 ? -2.744 -5.081 -1.018 1.00 0.00 19 THR A CA 10
ATOM 5588 C C . THR A 1 19 ? -3.579 -4.014 -0.319 1.00 0.00 19 THR A C 10
ATOM 5589 O O . THR A 1 19 ? -3.430 -3.783 0.881 1.00 0.00 19 THR A O 10
ATOM 5600 N N . PHE A 1 20 ? -4.457 -3.367 -1.077 1.00 0.00 20 PHE A N 10
ATOM 5601 C CA . PHE A 1 20 ? -5.316 -2.323 -0.530 1.00 0.00 20 PHE A CA 10
ATOM 5602 C C . PHE A 1 20 ? -6.722 -2.414 -1.115 1.00 0.00 20 PHE A C 10
ATOM 5603 O O . PHE A 1 20 ? -6.894 -2.619 -2.317 1.00 0.00 20 PHE A O 10
ATOM 5620 N N . SER A 1 21 ? -7.725 -2.260 -0.257 1.00 0.00 21 SER A N 10
ATOM 5621 C CA . SER A 1 21 ? -9.117 -2.328 -0.687 1.00 0.00 21 SER A CA 10
ATOM 5622 C C . SER A 1 21 ? -9.491 -1.102 -1.515 1.00 0.00 21 SER A C 10
ATOM 5623 O O . SER A 1 21 ? -10.260 -1.197 -2.471 1.00 0.00 21 SER A O 10
ATOM 5631 N N . ASP A 1 22 ? -8.941 0.047 -1.139 1.00 0.00 22 ASP A N 10
ATOM 5632 C CA . ASP A 1 22 ? -9.215 1.293 -1.847 1.00 0.00 22 ASP A CA 10
ATOM 5633 C C . ASP A 1 22 ? -7.938 1.864 -2.456 1.00 0.00 22 ASP A C 10
ATOM 5634 O O . ASP A 1 22 ? -6.836 1.414 -2.145 1.00 0.00 22 ASP A O 10
ATOM 5643 N N . ASN A 1 23 ? -8.095 2.856 -3.325 1.00 0.00 23 ASN A N 10
ATOM 5644 C CA . ASN A 1 23 ? -6.955 3.488 -3.979 1.00 0.00 23 ASN A CA 10
ATOM 5645 C C . ASN A 1 23 ? -6.251 4.454 -3.032 1.00 0.00 23 ASN A C 10
ATOM 5646 O O . ASN A 1 23 ? -5.034 4.398 -2.862 1.00 0.00 23 ASN A O 10
ATOM 5657 N N . ASN A 1 24 ? -7.027 5.341 -2.416 1.00 0.00 24 ASN A N 10
ATOM 5658 C CA . ASN A 1 24 ? -6.478 6.320 -1.485 1.00 0.00 24 ASN A CA 10
ATOM 5659 C C . ASN A 1 24 ? -5.306 5.733 -0.706 1.00 0.00 24 ASN A C 10
ATOM 5660 O O . ASN A 1 24 ? -4.196 6.266 -0.738 1.00 0.00 24 ASN A O 10
ATOM 5671 N N . ARG A 1 25 ? -5.559 4.631 -0.007 1.00 0.00 25 ARG A N 10
ATOM 5672 C CA . ARG A 1 25 ? -4.525 3.971 0.781 1.00 0.00 25 ARG A CA 10
ATOM 5673 C C . ARG A 1 25 ? -3.271 3.736 -0.056 1.00 0.00 25 ARG A C 10
ATOM 5674 O O . ARG A 1 25 ? -2.162 4.071 0.361 1.00 0.00 25 ARG A O 10
ATOM 5695 N N . LEU A 1 26 ? -3.455 3.157 -1.238 1.00 0.00 26 LEU A N 10
ATOM 5696 C CA . LEU A 1 26 ? -2.339 2.876 -2.134 1.00 0.00 26 LEU A CA 10
ATOM 5697 C C . LEU A 1 26 ? -1.611 4.161 -2.518 1.00 0.00 26 LEU A C 10
ATOM 5698 O O . LEU A 1 26 ? -0.382 4.219 -2.500 1.00 0.00 26 LEU A O 10
ATOM 5714 N N . VAL A 1 27 ? -2.380 5.189 -2.862 1.00 0.00 27 VAL A N 10
ATOM 5715 C CA . VAL A 1 27 ? -1.809 6.475 -3.246 1.00 0.00 27 VAL A CA 10
ATOM 5716 C C . VAL A 1 27 ? -0.897 7.020 -2.153 1.00 0.00 27 VAL A C 10
ATOM 5717 O O . VAL A 1 27 ? 0.281 7.286 -2.391 1.00 0.00 27 VAL A O 10
ATOM 5730 N N . GLN A 1 28 ? -1.449 7.183 -0.956 1.00 0.00 28 GLN A N 10
ATOM 5731 C CA . GLN A 1 28 ? -0.684 7.697 0.174 1.00 0.00 28 GLN A CA 10
ATOM 5732 C C . GLN A 1 28 ? 0.468 6.760 0.523 1.00 0.00 28 GLN A C 10
ATOM 5733 O O . GLN A 1 28 ? 1.581 7.206 0.803 1.00 0.00 28 GLN A O 10
ATOM 5747 N N . HIS A 1 29 ? 0.193 5.460 0.505 1.00 0.00 29 HIS A N 10
ATOM 5748 C CA . HIS A 1 29 ? 1.207 4.460 0.819 1.00 0.00 29 HIS A CA 10
ATOM 5749 C C . HIS A 1 29 ? 2.429 4.624 -0.079 1.00 0.00 29 HIS A C 10
ATOM 5750 O O . HIS A 1 29 ? 3.553 4.752 0.405 1.00 0.00 29 HIS A O 10
ATOM 5764 N N . GLN A 1 30 ? 2.201 4.619 -1.389 1.00 0.00 30 GLN A N 10
ATOM 5765 C CA . GLN A 1 30 ? 3.284 4.766 -2.353 1.00 0.00 30 GLN A CA 10
ATOM 5766 C C . GLN A 1 30 ? 4.290 5.813 -1.886 1.00 0.00 30 GLN A C 10
ATOM 5767 O O . GLN A 1 30 ? 5.501 5.600 -1.954 1.00 0.00 30 GLN A O 10
ATOM 5781 N N . LYS A 1 31 ? 3.782 6.945 -1.412 1.00 0.00 31 LYS A N 10
ATOM 5782 C CA . LYS A 1 31 ? 4.635 8.026 -0.933 1.00 0.00 31 LYS A CA 10
ATOM 5783 C C . LYS A 1 31 ? 5.449 7.580 0.278 1.00 0.00 31 LYS A C 10
ATOM 5784 O O . LYS A 1 31 ? 6.626 7.916 0.404 1.00 0.00 31 LYS A O 10
ATOM 5803 N N . MET A 1 32 ? 4.814 6.821 1.165 1.00 0.00 32 MET A N 10
ATOM 5804 C CA . MET A 1 32 ? 5.481 6.328 2.364 1.00 0.00 32 MET A CA 10
ATOM 5805 C C . MET A 1 32 ? 6.852 5.752 2.026 1.00 0.00 32 MET A C 10
ATOM 5806 O O . MET A 1 32 ? 7.784 5.830 2.827 1.00 0.00 32 MET A O 10
ATOM 5820 N N . HIS A 1 33 ? 6.969 5.174 0.834 1.00 0.00 33 HIS A N 10
ATOM 5821 C CA . HIS A 1 33 ? 8.227 4.585 0.390 1.00 0.00 33 HIS A CA 10
ATOM 5822 C C . HIS A 1 33 ? 9.295 5.660 0.206 1.00 0.00 33 HIS A C 10
ATOM 5823 O O . HIS A 1 33 ? 10.476 5.428 0.464 1.00 0.00 33 HIS A O 10
ATOM 5837 N N . THR A 1 34 ? 8.871 6.837 -0.244 1.00 0.00 34 THR A N 10
ATOM 5838 C CA . THR A 1 34 ? 9.790 7.947 -0.465 1.00 0.00 34 THR A CA 10
ATOM 5839 C C . THR A 1 34 ? 9.977 8.767 0.806 1.00 0.00 34 THR A C 10
ATOM 5840 O O . THR A 1 34 ? 9.246 9.727 1.051 1.00 0.00 34 THR A O 10
ATOM 5851 N N . VAL A 1 35 ? 10.961 8.383 1.613 1.00 0.00 35 VAL A N 10
ATOM 5852 C CA . VAL A 1 35 ? 11.245 9.085 2.859 1.00 0.00 35 VAL A CA 10
ATOM 5853 C C . VAL A 1 35 ? 11.402 10.583 2.623 1.00 0.00 35 VAL A C 10
ATOM 5854 O O . VAL A 1 35 ? 12.000 11.008 1.634 1.00 0.00 35 VAL A O 10
ATOM 5867 N N . LYS A 1 36 ? 10.860 11.380 3.538 1.00 0.00 36 LYS A N 10
ATOM 5868 C CA . LYS A 1 36 ? 10.940 12.832 3.432 1.00 0.00 36 LYS A CA 10
ATOM 5869 C C . LYS A 1 36 ? 10.772 13.487 4.799 1.00 0.00 36 LYS A C 10
ATOM 5870 O O . LYS A 1 36 ? 9.980 13.031 5.624 1.00 0.00 36 LYS A O 10
ATOM 5889 N N . SER A 1 37 ? 11.521 14.561 5.032 1.00 0.00 37 SER A N 10
ATOM 5890 C CA . SER A 1 37 ? 11.456 15.277 6.301 1.00 0.00 37 SER A CA 10
ATOM 5891 C C . SER A 1 37 ? 10.192 16.128 6.380 1.00 0.00 37 SER A C 10
ATOM 5892 O O . SER A 1 37 ? 9.890 16.898 5.469 1.00 0.00 37 SER A O 10
ATOM 5900 N N . GLY A 1 38 ? 9.455 15.982 7.477 1.00 0.00 38 GLY A N 10
ATOM 5901 C CA . GLY A 1 38 ? 8.232 16.742 7.657 1.00 0.00 38 GLY A CA 10
ATOM 5902 C C . GLY A 1 38 ? 8.391 18.197 7.263 1.00 0.00 38 GLY A C 10
ATOM 5903 O O . GLY A 1 38 ? 9.454 18.795 7.430 1.00 0.00 38 GLY A O 10
ATOM 5907 N N . PRO A 1 39 ? 7.314 18.789 6.725 1.00 0.00 39 PRO A N 10
ATOM 5908 C CA . PRO A 1 39 ? 7.314 20.190 6.294 1.00 0.00 39 PRO A CA 10
ATOM 5909 C C . PRO A 1 39 ? 7.380 21.158 7.470 1.00 0.00 39 PRO A C 10
ATOM 5910 O O . PRO A 1 39 ? 7.462 22.372 7.282 1.00 0.00 39 PRO A O 10
ATOM 5921 N N . SER A 1 40 ? 7.345 20.614 8.682 1.00 0.00 40 SER A N 10
ATOM 5922 C CA . SER A 1 40 ? 7.397 21.430 9.889 1.00 0.00 40 SER A CA 10
ATOM 5923 C C . SER A 1 40 ? 8.296 22.646 9.683 1.00 0.00 40 SER A C 10
ATOM 5924 O O . SER A 1 40 ? 9.425 22.524 9.209 1.00 0.00 40 SER A O 10
ATOM 5932 N N . SER A 1 41 ? 7.785 23.819 10.043 1.00 0.00 41 SER A N 10
ATOM 5933 C CA . SER A 1 41 ? 8.539 25.059 9.895 1.00 0.00 41 SER A CA 10
ATOM 5934 C C . SER A 1 41 ? 7.993 26.140 10.822 1.00 0.00 41 SER A C 10
ATOM 5935 O O . SER A 1 41 ? 6.781 26.299 10.963 1.00 0.00 41 SER A O 10
ATOM 5943 N N . GLY A 1 42 ? 8.898 26.883 11.453 1.00 0.00 42 GLY A N 10
ATOM 5944 C CA . GLY A 1 42 ? 8.488 27.940 12.359 1.00 0.00 42 GLY A CA 10
ATOM 5945 C C . GLY A 1 42 ? 7.232 28.649 11.893 1.00 0.00 42 GLY A C 10
ATOM 5946 O O . GLY A 1 42 ? 7.231 29.876 11.815 1.00 0.00 42 GLY A O 10
ATOM 5951 N N . GLY A 1 1 ? 2.002 -27.679 2.536 1.00 0.00 1 GLY A N 11
ATOM 5952 C CA . GLY A 1 1 ? 2.684 -26.605 3.234 1.00 0.00 1 GLY A CA 11
ATOM 5953 C C . GLY A 1 1 ? 2.504 -25.264 2.552 1.00 0.00 1 GLY A C 11
ATOM 5954 O O . GLY A 1 1 ? 3.477 -24.642 2.124 1.00 0.00 1 GLY A O 11
ATOM 5958 N N . SER A 1 2 ? 1.257 -24.817 2.448 1.00 0.00 2 SER A N 11
ATOM 5959 C CA . SER A 1 2 ? 0.952 -23.542 1.807 1.00 0.00 2 SER A CA 11
ATOM 5960 C C . SER A 1 2 ? -0.512 -23.167 2.014 1.00 0.00 2 SER A C 11
ATOM 5961 O O . SER A 1 2 ? -1.393 -24.027 1.998 1.00 0.00 2 SER A O 11
ATOM 5969 N N . SER A 1 3 ? -0.764 -21.876 2.207 1.00 0.00 3 SER A N 11
ATOM 5970 C CA . SER A 1 3 ? -2.120 -21.386 2.420 1.00 0.00 3 SER A CA 11
ATOM 5971 C C . SER A 1 3 ? -2.675 -20.751 1.149 1.00 0.00 3 SER A C 11
ATOM 5972 O O . SER A 1 3 ? -3.828 -20.974 0.782 1.00 0.00 3 SER A O 11
ATOM 5980 N N . GLY A 1 4 ? -1.844 -19.957 0.480 1.00 0.00 4 GLY A N 11
ATOM 5981 C CA . GLY A 1 4 ? -2.268 -19.302 -0.744 1.00 0.00 4 GLY A CA 11
ATOM 5982 C C . GLY A 1 4 ? -2.889 -17.943 -0.488 1.00 0.00 4 GLY A C 11
ATOM 5983 O O . GLY A 1 4 ? -2.802 -17.412 0.619 1.00 0.00 4 GLY A O 11
ATOM 5987 N N . SER A 1 5 ? -3.515 -17.377 -1.515 1.00 0.00 5 SER A N 11
ATOM 5988 C CA . SER A 1 5 ? -4.148 -16.069 -1.398 1.00 0.00 5 SER A CA 11
ATOM 5989 C C . SER A 1 5 ? -5.634 -16.210 -1.081 1.00 0.00 5 SER A C 11
ATOM 5990 O O . SER A 1 5 ? -6.273 -17.186 -1.473 1.00 0.00 5 SER A O 11
ATOM 5998 N N . SER A 1 6 ? -6.176 -15.228 -0.368 1.00 0.00 6 SER A N 11
ATOM 5999 C CA . SER A 1 6 ? -7.585 -15.244 0.006 1.00 0.00 6 SER A CA 11
ATOM 6000 C C . SER A 1 6 ? -8.446 -14.631 -1.094 1.00 0.00 6 SER A C 11
ATOM 6001 O O . SER A 1 6 ? -9.394 -15.251 -1.574 1.00 0.00 6 SER A O 11
ATOM 6009 N N . GLY A 1 7 ? -8.108 -13.407 -1.489 1.00 0.00 7 GLY A N 11
ATOM 6010 C CA . GLY A 1 7 ? -8.859 -12.730 -2.530 1.00 0.00 7 GLY A CA 11
ATOM 6011 C C . GLY A 1 7 ? -8.144 -11.500 -3.054 1.00 0.00 7 GLY A C 11
ATOM 6012 O O . GLY A 1 7 ? -8.388 -10.388 -2.588 1.00 0.00 7 GLY A O 11
ATOM 6016 N N . GLU A 1 8 ? -7.257 -11.701 -4.024 1.00 0.00 8 GLU A N 11
ATOM 6017 C CA . GLU A 1 8 ? -6.503 -10.598 -4.608 1.00 0.00 8 GLU A CA 11
ATOM 6018 C C . GLU A 1 8 ? -7.355 -9.334 -4.679 1.00 0.00 8 GLU A C 11
ATOM 6019 O O . GLU A 1 8 ? -8.580 -9.401 -4.775 1.00 0.00 8 GLU A O 11
ATOM 6031 N N . LYS A 1 9 ? -6.696 -8.181 -4.630 1.00 0.00 9 LYS A N 11
ATOM 6032 C CA . LYS A 1 9 ? -7.390 -6.900 -4.689 1.00 0.00 9 LYS A CA 11
ATOM 6033 C C . LYS A 1 9 ? -7.015 -6.136 -5.955 1.00 0.00 9 LYS A C 11
ATOM 6034 O O . LYS A 1 9 ? -5.992 -6.398 -6.587 1.00 0.00 9 LYS A O 11
ATOM 6053 N N . PRO A 1 10 ? -7.861 -5.167 -6.335 1.00 0.00 10 PRO A N 11
ATOM 6054 C CA . PRO A 1 10 ? -7.638 -4.344 -7.527 1.00 0.00 10 PRO A CA 11
ATOM 6055 C C . PRO A 1 10 ? -6.463 -3.387 -7.360 1.00 0.00 10 PRO A C 11
ATOM 6056 O O . PRO A 1 10 ? -6.042 -2.733 -8.314 1.00 0.00 10 PRO A O 11
ATOM 6067 N N . TYR A 1 11 ? -5.937 -3.310 -6.142 1.00 0.00 11 TYR A N 11
ATOM 6068 C CA . TYR A 1 11 ? -4.811 -2.432 -5.850 1.00 0.00 11 TYR A CA 11
ATOM 6069 C C . TYR A 1 11 ? -3.643 -3.219 -5.265 1.00 0.00 11 TYR A C 11
ATOM 6070 O O . TYR A 1 11 ? -3.770 -3.855 -4.219 1.00 0.00 11 TYR A O 11
ATOM 6088 N N . SER A 1 12 ? -2.504 -3.172 -5.950 1.00 0.00 12 SER A N 11
ATOM 6089 C CA . SER A 1 12 ? -1.313 -3.883 -5.501 1.00 0.00 12 SER A CA 11
ATOM 6090 C C . SER A 1 12 ? -0.079 -2.990 -5.596 1.00 0.00 12 SER A C 11
ATOM 6091 O O . SER A 1 12 ? -0.036 -2.054 -6.395 1.00 0.00 12 SER A O 11
ATOM 6099 N N . CYS A 1 13 ? 0.922 -3.287 -4.775 1.00 0.00 13 CYS A N 11
ATOM 6100 C CA . CYS A 1 13 ? 2.157 -2.512 -4.764 1.00 0.00 13 CYS A CA 11
ATOM 6101 C C . CYS A 1 13 ? 3.320 -3.334 -5.313 1.00 0.00 13 CYS A C 11
ATOM 6102 O O . CYS A 1 13 ? 3.456 -4.518 -5.007 1.00 0.00 13 CYS A O 11
ATOM 6109 N N . ALA A 1 14 ? 4.155 -2.697 -6.127 1.00 0.00 14 ALA A N 11
ATOM 6110 C CA . ALA A 1 14 ? 5.307 -3.368 -6.717 1.00 0.00 14 ALA A CA 11
ATOM 6111 C C . ALA A 1 14 ? 6.589 -3.019 -5.969 1.00 0.00 14 ALA A C 11
ATOM 6112 O O . ALA A 1 14 ? 7.668 -2.973 -6.557 1.00 0.00 14 ALA A O 11
ATOM 6119 N N . GLU A 1 15 ? 6.461 -2.774 -4.668 1.00 0.00 15 GLU A N 11
ATOM 6120 C CA . GLU A 1 15 ? 7.611 -2.428 -3.840 1.00 0.00 15 GLU A CA 11
ATOM 6121 C C . GLU A 1 15 ? 7.656 -3.293 -2.584 1.00 0.00 15 GLU A C 11
ATOM 6122 O O . GLU A 1 15 ? 8.716 -3.784 -2.193 1.00 0.00 15 GLU A O 11
ATOM 6134 N N . CYS A 1 16 ? 6.500 -3.474 -1.955 1.00 0.00 16 CYS A N 11
ATOM 6135 C CA . CYS A 1 16 ? 6.406 -4.278 -0.743 1.00 0.00 16 CYS A CA 11
ATOM 6136 C C . CYS A 1 16 ? 5.393 -5.407 -0.915 1.00 0.00 16 CYS A C 11
ATOM 6137 O O . CYS A 1 16 ? 5.222 -6.243 -0.029 1.00 0.00 16 CYS A O 11
ATOM 6144 N N . LYS A 1 17 ? 4.725 -5.423 -2.063 1.00 0.00 17 LYS A N 11
ATOM 6145 C CA . LYS A 1 17 ? 3.730 -6.448 -2.355 1.00 0.00 17 LYS A CA 11
ATOM 6146 C C . LYS A 1 17 ? 2.568 -6.375 -1.369 1.00 0.00 17 LYS A C 11
ATOM 6147 O O . LYS A 1 17 ? 2.120 -7.396 -0.849 1.00 0.00 17 LYS A O 11
ATOM 6166 N N . GLU A 1 18 ? 2.085 -5.162 -1.120 1.00 0.00 18 GLU A N 11
ATOM 6167 C CA . GLU A 1 18 ? 0.974 -4.958 -0.198 1.00 0.00 18 GLU A CA 11
ATOM 6168 C C . GLU A 1 18 ? -0.321 -4.685 -0.957 1.00 0.00 18 GLU A C 11
ATOM 6169 O O . GLU A 1 18 ? -0.373 -3.816 -1.828 1.00 0.00 18 GLU A O 11
ATOM 6181 N N . THR A 1 19 ? -1.366 -5.435 -0.621 1.00 0.00 19 THR A N 11
ATOM 6182 C CA . THR A 1 19 ? -2.661 -5.277 -1.271 1.00 0.00 19 THR A CA 11
ATOM 6183 C C . THR A 1 19 ? -3.524 -4.257 -0.537 1.00 0.00 19 THR A C 11
ATOM 6184 O O . THR A 1 19 ? -3.609 -4.271 0.691 1.00 0.00 19 THR A O 11
ATOM 6195 N N . PHE A 1 20 ? -4.164 -3.374 -1.296 1.00 0.00 20 PHE A N 11
ATOM 6196 C CA . PHE A 1 20 ? -5.021 -2.347 -0.717 1.00 0.00 20 PHE A CA 11
ATOM 6197 C C . PHE A 1 20 ? -6.449 -2.471 -1.239 1.00 0.00 20 PHE A C 11
ATOM 6198 O O . PHE A 1 20 ? -6.670 -2.852 -2.389 1.00 0.00 20 PHE A O 11
ATOM 6215 N N . SER A 1 21 ? -7.416 -2.148 -0.386 1.00 0.00 21 SER A N 11
ATOM 6216 C CA . SER A 1 21 ? -8.823 -2.228 -0.759 1.00 0.00 21 SER A CA 11
ATOM 6217 C C . SER A 1 21 ? -9.272 -0.950 -1.460 1.00 0.00 21 SER A C 11
ATOM 6218 O O . SER A 1 21 ? -10.107 -0.985 -2.364 1.00 0.00 21 SER A O 11
ATOM 6226 N N . ASP A 1 22 ? -8.712 0.178 -1.037 1.00 0.00 22 ASP A N 11
ATOM 6227 C CA . ASP A 1 22 ? -9.054 1.468 -1.624 1.00 0.00 22 ASP A CA 11
ATOM 6228 C C . ASP A 1 22 ? -7.826 2.122 -2.249 1.00 0.00 22 ASP A C 11
ATOM 6229 O O . ASP A 1 22 ? -6.729 2.064 -1.695 1.00 0.00 22 ASP A O 11
ATOM 6238 N N . ASN A 1 23 ? -8.018 2.744 -3.408 1.00 0.00 23 ASN A N 11
ATOM 6239 C CA . ASN A 1 23 ? -6.926 3.408 -4.110 1.00 0.00 23 ASN A CA 11
ATOM 6240 C C . ASN A 1 23 ? -6.270 4.462 -3.224 1.00 0.00 23 ASN A C 11
ATOM 6241 O O . ASN A 1 23 ? -5.047 4.510 -3.100 1.00 0.00 23 ASN A O 11
ATOM 6252 N N . ASN A 1 24 ? -7.093 5.305 -2.608 1.00 0.00 24 ASN A N 11
ATOM 6253 C CA . ASN A 1 24 ? -6.593 6.358 -1.733 1.00 0.00 24 ASN A CA 11
ATOM 6254 C C . ASN A 1 24 ? -5.486 5.832 -0.825 1.00 0.00 24 ASN A C 11
ATOM 6255 O O . ASN A 1 24 ? -4.408 6.420 -0.739 1.00 0.00 24 ASN A O 11
ATOM 6266 N N . ARG A 1 25 ? -5.759 4.720 -0.151 1.00 0.00 25 ARG A N 11
ATOM 6267 C CA . ARG A 1 25 ? -4.787 4.114 0.750 1.00 0.00 25 ARG A CA 11
ATOM 6268 C C . ARG A 1 25 ? -3.486 3.801 0.016 1.00 0.00 25 ARG A C 11
ATOM 6269 O O . ARG A 1 25 ? -2.396 4.086 0.513 1.00 0.00 25 ARG A O 11
ATOM 6290 N N . LEU A 1 26 ? -3.609 3.212 -1.168 1.00 0.00 26 LEU A N 11
ATOM 6291 C CA . LEU A 1 26 ? -2.444 2.858 -1.972 1.00 0.00 26 LEU A CA 11
ATOM 6292 C C . LEU A 1 26 ? -1.641 4.101 -2.342 1.00 0.00 26 LEU A C 11
ATOM 6293 O O . LEU A 1 26 ? -0.436 4.169 -2.099 1.00 0.00 26 LEU A O 11
ATOM 6309 N N . VAL A 1 27 ? -2.317 5.084 -2.928 1.00 0.00 27 VAL A N 11
ATOM 6310 C CA . VAL A 1 27 ? -1.667 6.326 -3.329 1.00 0.00 27 VAL A CA 11
ATOM 6311 C C . VAL A 1 27 ? -0.848 6.912 -2.184 1.00 0.00 27 VAL A C 11
ATOM 6312 O O . VAL A 1 27 ? 0.343 7.180 -2.335 1.00 0.00 27 VAL A O 11
ATOM 6325 N N . GLN A 1 28 ? -1.496 7.107 -1.040 1.00 0.00 28 GLN A N 11
ATOM 6326 C CA . GLN A 1 28 ? -0.827 7.661 0.131 1.00 0.00 28 GLN A CA 11
ATOM 6327 C C . GLN A 1 28 ? 0.317 6.759 0.583 1.00 0.00 28 GLN A C 11
ATOM 6328 O O . GLN A 1 28 ? 1.412 7.233 0.888 1.00 0.00 28 GLN A O 11
ATOM 6342 N N . HIS A 1 29 ? 0.056 5.456 0.623 1.00 0.00 29 HIS A N 11
ATOM 6343 C CA . HIS A 1 29 ? 1.064 4.487 1.037 1.00 0.00 29 HIS A CA 11
ATOM 6344 C C . HIS A 1 29 ? 2.345 4.656 0.227 1.00 0.00 29 HIS A C 11
ATOM 6345 O O . HIS A 1 29 ? 3.442 4.688 0.783 1.00 0.00 29 HIS A O 11
ATOM 6359 N N . GLN A 1 30 ? 2.197 4.761 -1.090 1.00 0.00 30 GLN A N 11
ATOM 6360 C CA . GLN A 1 30 ? 3.344 4.925 -1.976 1.00 0.00 30 GLN A CA 11
ATOM 6361 C C . GLN A 1 30 ? 4.264 6.033 -1.477 1.00 0.00 30 GLN A C 11
ATOM 6362 O O . GLN A 1 30 ? 5.486 5.940 -1.594 1.00 0.00 30 GLN A O 11
ATOM 6376 N N . LYS A 1 31 ? 3.670 7.083 -0.919 1.00 0.00 31 LYS A N 11
ATOM 6377 C CA . LYS A 1 31 ? 4.435 8.210 -0.400 1.00 0.00 31 LYS A CA 11
ATOM 6378 C C . LYS A 1 31 ? 5.551 7.731 0.523 1.00 0.00 31 LYS A C 11
ATOM 6379 O O . LYS A 1 31 ? 6.685 8.201 0.437 1.00 0.00 31 LYS A O 11
ATOM 6398 N N . MET A 1 32 ? 5.222 6.792 1.404 1.00 0.00 32 MET A N 11
ATOM 6399 C CA . MET A 1 32 ? 6.197 6.248 2.341 1.00 0.00 32 MET A CA 11
ATOM 6400 C C . MET A 1 32 ? 7.381 5.636 1.599 1.00 0.00 32 MET A C 11
ATOM 6401 O O . MET A 1 32 ? 8.522 5.717 2.056 1.00 0.00 32 MET A O 11
ATOM 6415 N N . HIS A 1 33 ? 7.103 5.023 0.453 1.00 0.00 33 HIS A N 11
ATOM 6416 C CA . HIS A 1 33 ? 8.145 4.397 -0.352 1.00 0.00 33 HIS A CA 11
ATOM 6417 C C . HIS A 1 33 ? 9.065 5.450 -0.963 1.00 0.00 33 HIS A C 11
ATOM 6418 O O . HIS A 1 33 ? 10.273 5.239 -1.086 1.00 0.00 33 HIS A O 11
ATOM 6432 N N . THR A 1 34 ? 8.487 6.584 -1.346 1.00 0.00 34 THR A N 11
ATOM 6433 C CA . THR A 1 34 ? 9.254 7.669 -1.946 1.00 0.00 34 THR A CA 11
ATOM 6434 C C . THR A 1 34 ? 10.029 8.445 -0.887 1.00 0.00 34 THR A C 11
ATOM 6435 O O . THR A 1 34 ? 9.492 9.351 -0.250 1.00 0.00 34 THR A O 11
ATOM 6446 N N . VAL A 1 35 ? 11.295 8.084 -0.704 1.00 0.00 35 VAL A N 11
ATOM 6447 C CA . VAL A 1 35 ? 12.145 8.748 0.277 1.00 0.00 35 VAL A CA 11
ATOM 6448 C C . VAL A 1 35 ? 12.625 10.101 -0.238 1.00 0.00 35 VAL A C 11
ATOM 6449 O O . VAL A 1 35 ? 12.823 10.286 -1.439 1.00 0.00 35 VAL A O 11
ATOM 6462 N N . LYS A 1 36 ? 12.810 11.044 0.679 1.00 0.00 36 LYS A N 11
ATOM 6463 C CA . LYS A 1 36 ? 13.268 12.381 0.320 1.00 0.00 36 LYS A CA 11
ATOM 6464 C C . LYS A 1 36 ? 14.676 12.634 0.849 1.00 0.00 36 LYS A C 11
ATOM 6465 O O . LYS A 1 36 ? 14.858 13.328 1.849 1.00 0.00 36 LYS A O 11
ATOM 6484 N N . SER A 1 37 ? 15.669 12.068 0.170 1.00 0.00 37 SER A N 11
ATOM 6485 C CA . SER A 1 37 ? 17.061 12.230 0.574 1.00 0.00 37 SER A CA 11
ATOM 6486 C C . SER A 1 37 ? 17.361 13.687 0.915 1.00 0.00 37 SER A C 11
ATOM 6487 O O . SER A 1 37 ? 16.758 14.604 0.360 1.00 0.00 37 SER A O 11
ATOM 6495 N N . GLY A 1 38 ? 18.299 13.891 1.835 1.00 0.00 38 GLY A N 11
ATOM 6496 C CA . GLY A 1 38 ? 18.664 15.237 2.236 1.00 0.00 38 GLY A CA 11
ATOM 6497 C C . GLY A 1 38 ? 20.164 15.454 2.242 1.00 0.00 38 GLY A C 11
ATOM 6498 O O . GLY A 1 38 ? 20.744 15.958 1.279 1.00 0.00 38 GLY A O 11
ATOM 6502 N N . PRO A 1 39 ? 20.818 15.070 3.348 1.00 0.00 39 PRO A N 11
ATOM 6503 C CA . PRO A 1 39 ? 22.268 15.217 3.502 1.00 0.00 39 PRO A CA 11
ATOM 6504 C C . PRO A 1 39 ? 23.046 14.269 2.595 1.00 0.00 39 PRO A C 11
ATOM 6505 O O . PRO A 1 39 ? 24.274 14.323 2.533 1.00 0.00 39 PRO A O 11
ATOM 6516 N N . SER A 1 40 ? 22.323 13.402 1.893 1.00 0.00 40 SER A N 11
ATOM 6517 C CA . SER A 1 40 ? 22.946 12.440 0.992 1.00 0.00 40 SER A CA 11
ATOM 6518 C C . SER A 1 40 ? 22.883 12.929 -0.452 1.00 0.00 40 SER A C 11
ATOM 6519 O O . SER A 1 40 ? 21.848 13.412 -0.911 1.00 0.00 40 SER A O 11
ATOM 6527 N N . SER A 1 41 ? 23.998 12.798 -1.164 1.00 0.00 41 SER A N 11
ATOM 6528 C CA . SER A 1 41 ? 24.072 13.230 -2.555 1.00 0.00 41 SER A CA 11
ATOM 6529 C C . SER A 1 41 ? 22.740 13.005 -3.265 1.00 0.00 41 SER A C 11
ATOM 6530 O O . SER A 1 41 ? 22.302 11.869 -3.441 1.00 0.00 41 SER A O 11
ATOM 6538 N N . GLY A 1 42 ? 22.101 14.098 -3.670 1.00 0.00 42 GLY A N 11
ATOM 6539 C CA . GLY A 1 42 ? 20.826 14.000 -4.356 1.00 0.00 42 GLY A CA 11
ATOM 6540 C C . GLY A 1 42 ? 20.530 15.218 -5.208 1.00 0.00 42 GLY A C 11
ATOM 6541 O O . GLY A 1 42 ? 21.190 15.409 -6.229 1.00 0.00 42 GLY A O 11
ATOM 6546 N N . GLY A 1 1 ? 1.727 -22.057 2.319 1.00 0.00 1 GLY A N 12
ATOM 6547 C CA . GLY A 1 1 ? 2.098 -20.892 3.100 1.00 0.00 1 GLY A CA 12
ATOM 6548 C C . GLY A 1 1 ? 0.936 -19.942 3.311 1.00 0.00 1 GLY A C 12
ATOM 6549 O O . GLY A 1 1 ? 0.975 -18.794 2.866 1.00 0.00 1 GLY A O 12
ATOM 6553 N N . SER A 1 2 ? -0.102 -20.420 3.989 1.00 0.00 2 SER A N 12
ATOM 6554 C CA . SER A 1 2 ? -1.283 -19.607 4.253 1.00 0.00 2 SER A CA 12
ATOM 6555 C C . SER A 1 2 ? -1.226 -19.003 5.653 1.00 0.00 2 SER A C 12
ATOM 6556 O O . SER A 1 2 ? -1.607 -19.644 6.633 1.00 0.00 2 SER A O 12
ATOM 6564 N N . SER A 1 3 ? -0.746 -17.767 5.739 1.00 0.00 3 SER A N 12
ATOM 6565 C CA . SER A 1 3 ? -0.634 -17.077 7.019 1.00 0.00 3 SER A CA 12
ATOM 6566 C C . SER A 1 3 ? -1.810 -16.128 7.229 1.00 0.00 3 SER A C 12
ATOM 6567 O O . SER A 1 3 ? -1.735 -14.946 6.895 1.00 0.00 3 SER A O 12
ATOM 6575 N N . GLY A 1 4 ? -2.897 -16.655 7.785 1.00 0.00 4 GLY A N 12
ATOM 6576 C CA . GLY A 1 4 ? -4.073 -15.842 8.030 1.00 0.00 4 GLY A CA 12
ATOM 6577 C C . GLY A 1 4 ? -4.796 -15.468 6.751 1.00 0.00 4 GLY A C 12
ATOM 6578 O O . GLY A 1 4 ? -4.363 -14.573 6.025 1.00 0.00 4 GLY A O 12
ATOM 6582 N N . SER A 1 5 ? -5.899 -16.155 6.474 1.00 0.00 5 SER A N 12
ATOM 6583 C CA . SER A 1 5 ? -6.681 -15.893 5.271 1.00 0.00 5 SER A CA 12
ATOM 6584 C C . SER A 1 5 ? -7.423 -14.565 5.383 1.00 0.00 5 SER A C 12
ATOM 6585 O O . SER A 1 5 ? -8.518 -14.498 5.943 1.00 0.00 5 SER A O 12
ATOM 6593 N N . SER A 1 6 ? -6.819 -13.509 4.848 1.00 0.00 6 SER A N 12
ATOM 6594 C CA . SER A 1 6 ? -7.419 -12.181 4.891 1.00 0.00 6 SER A CA 12
ATOM 6595 C C . SER A 1 6 ? -8.210 -11.900 3.616 1.00 0.00 6 SER A C 12
ATOM 6596 O O . SER A 1 6 ? -9.415 -11.657 3.661 1.00 0.00 6 SER A O 12
ATOM 6604 N N . GLY A 1 7 ? -7.520 -11.936 2.480 1.00 0.00 7 GLY A N 12
ATOM 6605 C CA . GLY A 1 7 ? -8.173 -11.684 1.208 1.00 0.00 7 GLY A CA 12
ATOM 6606 C C . GLY A 1 7 ? -7.265 -10.979 0.221 1.00 0.00 7 GLY A C 12
ATOM 6607 O O . GLY A 1 7 ? -6.159 -10.567 0.570 1.00 0.00 7 GLY A O 12
ATOM 6611 N N . GLU A 1 8 ? -7.732 -10.841 -1.016 1.00 0.00 8 GLU A N 12
ATOM 6612 C CA . GLU A 1 8 ? -6.952 -10.183 -2.058 1.00 0.00 8 GLU A CA 12
ATOM 6613 C C . GLU A 1 8 ? -7.696 -8.970 -2.610 1.00 0.00 8 GLU A C 12
ATOM 6614 O O . GLU A 1 8 ? -8.924 -8.965 -2.693 1.00 0.00 8 GLU A O 12
ATOM 6626 N N . LYS A 1 9 ? -6.943 -7.942 -2.986 1.00 0.00 9 LYS A N 12
ATOM 6627 C CA . LYS A 1 9 ? -7.528 -6.723 -3.531 1.00 0.00 9 LYS A CA 12
ATOM 6628 C C . LYS A 1 9 ? -6.954 -6.414 -4.910 1.00 0.00 9 LYS A C 12
ATOM 6629 O O . LYS A 1 9 ? -5.880 -6.886 -5.283 1.00 0.00 9 LYS A O 12
ATOM 6648 N N . PRO A 1 10 ? -7.685 -5.600 -5.687 1.00 0.00 10 PRO A N 12
ATOM 6649 C CA . PRO A 1 10 ? -7.267 -5.208 -7.036 1.00 0.00 10 PRO A CA 12
ATOM 6650 C C . PRO A 1 10 ? -6.063 -4.273 -7.022 1.00 0.00 10 PRO A C 12
ATOM 6651 O O . PRO A 1 10 ? -5.390 -4.096 -8.037 1.00 0.00 10 PRO A O 12
ATOM 6662 N N . TYR A 1 11 ? -5.796 -3.678 -5.865 1.00 0.00 11 TYR A N 12
ATOM 6663 C CA . TYR A 1 11 ? -4.673 -2.759 -5.718 1.00 0.00 11 TYR A CA 12
ATOM 6664 C C . TYR A 1 11 ? -3.501 -3.439 -5.018 1.00 0.00 11 TYR A C 12
ATOM 6665 O O . TYR A 1 11 ? -3.597 -3.822 -3.852 1.00 0.00 11 TYR A O 12
ATOM 6683 N N . SER A 1 12 ? -2.393 -3.584 -5.738 1.00 0.00 12 SER A N 12
ATOM 6684 C CA . SER A 1 12 ? -1.202 -4.220 -5.188 1.00 0.00 12 SER A CA 12
ATOM 6685 C C . SER A 1 12 ? 0.037 -3.368 -5.446 1.00 0.00 12 SER A C 12
ATOM 6686 O O . SER A 1 12 ? 0.357 -3.046 -6.591 1.00 0.00 12 SER A O 12
ATOM 6694 N N . CYS A 1 13 ? 0.731 -3.004 -4.373 1.00 0.00 13 CYS A N 12
ATOM 6695 C CA . CYS A 1 13 ? 1.935 -2.189 -4.480 1.00 0.00 13 CYS A CA 12
ATOM 6696 C C . CYS A 1 13 ? 3.054 -2.960 -5.175 1.00 0.00 13 CYS A C 12
ATOM 6697 O O . CYS A 1 13 ? 3.415 -4.060 -4.758 1.00 0.00 13 CYS A O 12
ATOM 6704 N N . ALA A 1 14 ? 3.599 -2.373 -6.236 1.00 0.00 14 ALA A N 12
ATOM 6705 C CA . ALA A 1 14 ? 4.678 -3.003 -6.987 1.00 0.00 14 ALA A CA 12
ATOM 6706 C C . ALA A 1 14 ? 6.033 -2.708 -6.353 1.00 0.00 14 ALA A C 12
ATOM 6707 O O . ALA A 1 14 ? 7.064 -2.755 -7.022 1.00 0.00 14 ALA A O 12
ATOM 6714 N N . GLU A 1 15 ? 6.022 -2.403 -5.059 1.00 0.00 15 GLU A N 12
ATOM 6715 C CA . GLU A 1 15 ? 7.251 -2.099 -4.336 1.00 0.00 15 GLU A CA 12
ATOM 6716 C C . GLU A 1 15 ? 7.409 -3.011 -3.123 1.00 0.00 15 GLU A C 12
ATOM 6717 O O . GLU A 1 15 ? 8.482 -3.567 -2.885 1.00 0.00 15 GLU A O 12
ATOM 6729 N N . CYS A 1 16 ? 6.333 -3.160 -2.359 1.00 0.00 16 CYS A N 12
ATOM 6730 C CA . CYS A 1 16 ? 6.350 -4.003 -1.169 1.00 0.00 16 CYS A CA 12
ATOM 6731 C C . CYS A 1 16 ? 5.383 -5.174 -1.319 1.00 0.00 16 CYS A C 12
ATOM 6732 O O . CYS A 1 16 ? 5.302 -6.042 -0.449 1.00 0.00 16 CYS A O 12
ATOM 6739 N N . LYS A 1 17 ? 4.651 -5.192 -2.427 1.00 0.00 17 LYS A N 12
ATOM 6740 C CA . LYS A 1 17 ? 3.690 -6.256 -2.694 1.00 0.00 17 LYS A CA 12
ATOM 6741 C C . LYS A 1 17 ? 2.590 -6.272 -1.637 1.00 0.00 17 LYS A C 12
ATOM 6742 O O . LYS A 1 17 ? 2.242 -7.327 -1.107 1.00 0.00 17 LYS A O 12
ATOM 6761 N N . GLU A 1 18 ? 2.046 -5.097 -1.337 1.00 0.00 18 GLU A N 12
ATOM 6762 C CA . GLU A 1 18 ? 0.985 -4.978 -0.344 1.00 0.00 18 GLU A CA 12
ATOM 6763 C C . GLU A 1 18 ? -0.366 -4.751 -1.017 1.00 0.00 18 GLU A C 12
ATOM 6764 O O . GLU A 1 18 ? -0.442 -4.204 -2.117 1.00 0.00 18 GLU A O 12
ATOM 6776 N N . THR A 1 19 ? -1.433 -5.176 -0.346 1.00 0.00 19 THR A N 12
ATOM 6777 C CA . THR A 1 19 ? -2.781 -5.022 -0.878 1.00 0.00 19 THR A CA 12
ATOM 6778 C C . THR A 1 19 ? -3.519 -3.883 -0.184 1.00 0.00 19 THR A C 12
ATOM 6779 O O . THR A 1 19 ? -3.251 -3.573 0.977 1.00 0.00 19 THR A O 12
ATOM 6790 N N . PHE A 1 20 ? -4.450 -3.263 -0.901 1.00 0.00 20 PHE A N 12
ATOM 6791 C CA . PHE A 1 20 ? -5.227 -2.157 -0.353 1.00 0.00 20 PHE A CA 12
ATOM 6792 C C . PHE A 1 20 ? -6.666 -2.201 -0.858 1.00 0.00 20 PHE A C 12
ATOM 6793 O O . PHE A 1 20 ? -6.935 -2.678 -1.961 1.00 0.00 20 PHE A O 12
ATOM 6810 N N . SER A 1 21 ? -7.589 -1.702 -0.042 1.00 0.00 21 SER A N 12
ATOM 6811 C CA . SER A 1 21 ? -9.002 -1.687 -0.403 1.00 0.00 21 SER A CA 12
ATOM 6812 C C . SER A 1 21 ? -9.233 -0.854 -1.660 1.00 0.00 21 SER A C 12
ATOM 6813 O O . SER A 1 21 ? -9.809 -1.332 -2.637 1.00 0.00 21 SER A O 12
ATOM 6821 N N . ASP A 1 22 ? -8.780 0.394 -1.626 1.00 0.00 22 ASP A N 12
ATOM 6822 C CA . ASP A 1 22 ? -8.936 1.295 -2.762 1.00 0.00 22 ASP A CA 12
ATOM 6823 C C . ASP A 1 22 ? -7.605 1.945 -3.126 1.00 0.00 22 ASP A C 12
ATOM 6824 O O . ASP A 1 22 ? -6.584 1.694 -2.487 1.00 0.00 22 ASP A O 12
ATOM 6833 N N . ASN A 1 23 ? -7.624 2.782 -4.159 1.00 0.00 23 ASN A N 12
ATOM 6834 C CA . ASN A 1 23 ? -6.418 3.468 -4.609 1.00 0.00 23 ASN A CA 12
ATOM 6835 C C . ASN A 1 23 ? -5.934 4.463 -3.560 1.00 0.00 23 ASN A C 12
ATOM 6836 O O . ASN A 1 23 ? -4.799 4.385 -3.092 1.00 0.00 23 ASN A O 12
ATOM 6847 N N . ASN A 1 24 ? -6.804 5.399 -3.194 1.00 0.00 24 ASN A N 12
ATOM 6848 C CA . ASN A 1 24 ? -6.465 6.411 -2.200 1.00 0.00 24 ASN A CA 12
ATOM 6849 C C . ASN A 1 24 ? -5.543 5.835 -1.130 1.00 0.00 24 ASN A C 12
ATOM 6850 O O . ASN A 1 24 ? -4.490 6.400 -0.834 1.00 0.00 24 ASN A O 12
ATOM 6861 N N . ARG A 1 25 ? -5.945 4.707 -0.554 1.00 0.00 25 ARG A N 12
ATOM 6862 C CA . ARG A 1 25 ? -5.155 4.054 0.483 1.00 0.00 25 ARG A CA 12
ATOM 6863 C C . ARG A 1 25 ? -3.767 3.693 -0.037 1.00 0.00 25 ARG A C 12
ATOM 6864 O O . ARG A 1 25 ? -2.759 3.952 0.621 1.00 0.00 25 ARG A O 12
ATOM 6885 N N . LEU A 1 26 ? -3.723 3.093 -1.222 1.00 0.00 26 LEU A N 12
ATOM 6886 C CA . LEU A 1 26 ? -2.459 2.695 -1.831 1.00 0.00 26 LEU A CA 12
ATOM 6887 C C . LEU A 1 26 ? -1.572 3.909 -2.088 1.00 0.00 26 LEU A C 12
ATOM 6888 O O . LEU A 1 26 ? -0.416 3.947 -1.666 1.00 0.00 26 LEU A O 12
ATOM 6904 N N . VAL A 1 27 ? -2.122 4.901 -2.781 1.00 0.00 27 VAL A N 12
ATOM 6905 C CA . VAL A 1 27 ? -1.383 6.119 -3.091 1.00 0.00 27 VAL A CA 12
ATOM 6906 C C . VAL A 1 27 ? -0.738 6.704 -1.839 1.00 0.00 27 VAL A C 12
ATOM 6907 O O . VAL A 1 27 ? 0.470 6.935 -1.803 1.00 0.00 27 VAL A O 12
ATOM 6920 N N . GLN A 1 28 ? -1.552 6.941 -0.816 1.00 0.00 28 GLN A N 12
ATOM 6921 C CA . GLN A 1 28 ? -1.061 7.499 0.438 1.00 0.00 28 GLN A CA 12
ATOM 6922 C C . GLN A 1 28 ? 0.099 6.673 0.984 1.00 0.00 28 GLN A C 12
ATOM 6923 O O . GLN A 1 28 ? 1.030 7.212 1.583 1.00 0.00 28 GLN A O 12
ATOM 6937 N N . HIS A 1 29 ? 0.037 5.362 0.773 1.00 0.00 29 HIS A N 12
ATOM 6938 C CA . HIS A 1 29 ? 1.083 4.462 1.244 1.00 0.00 29 HIS A CA 12
ATOM 6939 C C . HIS A 1 29 ? 2.375 4.673 0.461 1.00 0.00 29 HIS A C 12
ATOM 6940 O O . HIS A 1 29 ? 3.442 4.859 1.045 1.00 0.00 29 HIS A O 12
ATOM 6954 N N . GLN A 1 30 ? 2.271 4.641 -0.864 1.00 0.00 30 GLN A N 12
ATOM 6955 C CA . GLN A 1 30 ? 3.432 4.827 -1.726 1.00 0.00 30 GLN A CA 12
ATOM 6956 C C . GLN A 1 30 ? 4.368 5.888 -1.157 1.00 0.00 30 GLN A C 12
ATOM 6957 O O . GLN A 1 30 ? 5.588 5.726 -1.168 1.00 0.00 30 GLN A O 12
ATOM 6971 N N . LYS A 1 31 ? 3.788 6.975 -0.659 1.00 0.00 31 LYS A N 12
ATOM 6972 C CA . LYS A 1 31 ? 4.569 8.064 -0.084 1.00 0.00 31 LYS A CA 12
ATOM 6973 C C . LYS A 1 31 ? 5.710 7.522 0.771 1.00 0.00 31 LYS A C 12
ATOM 6974 O O . LYS A 1 31 ? 6.848 7.981 0.668 1.00 0.00 31 LYS A O 12
ATOM 6993 N N . MET A 1 32 ? 5.399 6.543 1.614 1.00 0.00 32 MET A N 12
ATOM 6994 C CA . MET A 1 32 ? 6.400 5.938 2.485 1.00 0.00 32 MET A CA 12
ATOM 6995 C C . MET A 1 32 ? 7.638 5.535 1.692 1.00 0.00 32 MET A C 12
ATOM 6996 O O . MET A 1 32 ? 8.766 5.689 2.162 1.00 0.00 32 MET A O 12
ATOM 7010 N N . HIS A 1 33 ? 7.421 5.017 0.486 1.00 0.00 33 HIS A N 12
ATOM 7011 C CA . HIS A 1 33 ? 8.521 4.592 -0.372 1.00 0.00 33 HIS A CA 12
ATOM 7012 C C . HIS A 1 33 ? 9.337 5.792 -0.843 1.00 0.00 33 HIS A C 12
ATOM 7013 O O . HIS A 1 33 ? 10.560 5.714 -0.971 1.00 0.00 33 HIS A O 12
ATOM 7027 N N . THR A 1 34 ? 8.654 6.903 -1.101 1.00 0.00 34 THR A N 12
ATOM 7028 C CA . THR A 1 34 ? 9.315 8.118 -1.560 1.00 0.00 34 THR A CA 12
ATOM 7029 C C . THR A 1 34 ? 9.394 9.155 -0.446 1.00 0.00 34 THR A C 12
ATOM 7030 O O . THR A 1 34 ? 8.378 9.714 -0.030 1.00 0.00 34 THR A O 12
ATOM 7041 N N . VAL A 1 35 ? 10.607 9.409 0.035 1.00 0.00 35 VAL A N 12
ATOM 7042 C CA . VAL A 1 35 ? 10.819 10.381 1.101 1.00 0.00 35 VAL A CA 12
ATOM 7043 C C . VAL A 1 35 ? 10.731 11.807 0.569 1.00 0.00 35 VAL A C 12
ATOM 7044 O O . VAL A 1 35 ? 11.417 12.169 -0.387 1.00 0.00 35 VAL A O 12
ATOM 7057 N N . LYS A 1 36 ? 9.883 12.615 1.196 1.00 0.00 36 LYS A N 12
ATOM 7058 C CA . LYS A 1 36 ? 9.705 14.004 0.788 1.00 0.00 36 LYS A CA 12
ATOM 7059 C C . LYS A 1 36 ? 8.797 14.746 1.764 1.00 0.00 36 LYS A C 12
ATOM 7060 O O . LYS A 1 36 ? 8.258 14.152 2.698 1.00 0.00 36 LYS A O 12
ATOM 7079 N N . SER A 1 37 ? 8.631 16.045 1.540 1.00 0.00 37 SER A N 12
ATOM 7080 C CA . SER A 1 37 ? 7.78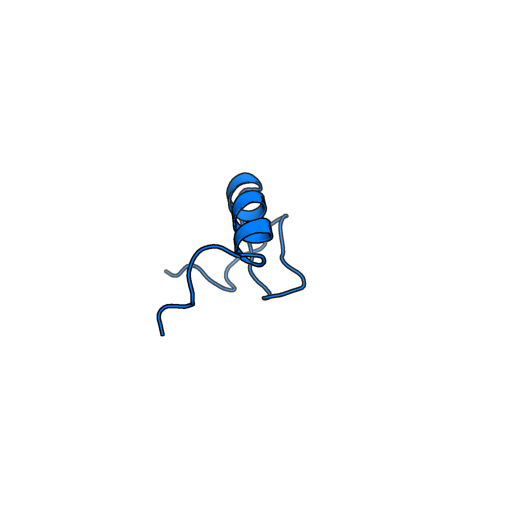9 16.868 2.400 1.00 0.00 37 SER A CA 12
ATOM 7081 C C . SER A 1 37 ? 8.050 16.559 3.871 1.00 0.00 37 SER A C 12
ATOM 7082 O O . SER A 1 37 ? 7.120 16.453 4.670 1.00 0.00 37 SER A O 12
ATOM 7090 N N . GLY A 1 38 ? 9.325 16.415 4.222 1.00 0.00 38 GLY A N 12
ATOM 7091 C CA . GLY A 1 38 ? 9.687 16.119 5.596 1.00 0.00 38 GLY A CA 12
ATOM 7092 C C . GLY A 1 38 ? 9.986 14.649 5.813 1.00 0.00 38 GLY A C 12
ATOM 7093 O O . GLY A 1 38 ? 9.544 13.785 5.055 1.00 0.00 38 GLY A O 12
ATOM 7097 N N . PRO A 1 39 ? 10.755 14.347 6.870 1.00 0.00 39 PRO A N 12
ATOM 7098 C CA . PRO A 1 39 ? 11.131 12.971 7.208 1.00 0.00 39 PRO A CA 12
ATOM 7099 C C . PRO A 1 39 ? 9.947 12.154 7.713 1.00 0.00 39 PRO A C 12
ATOM 7100 O O . PRO A 1 39 ? 9.859 10.952 7.465 1.00 0.00 39 PRO A O 12
ATOM 7111 N N . SER A 1 40 ? 9.037 12.815 8.423 1.00 0.00 40 SER A N 12
ATOM 7112 C CA . SER A 1 40 ? 7.860 12.148 8.966 1.00 0.00 40 SER A CA 12
ATOM 7113 C C . SER A 1 40 ? 6.913 13.157 9.610 1.00 0.00 40 SER A C 12
ATOM 7114 O O . SER A 1 40 ? 7.215 14.348 9.686 1.00 0.00 40 SER A O 12
ATOM 7122 N N . SER A 1 41 ? 5.766 12.671 10.073 1.00 0.00 41 SER A N 12
ATOM 7123 C CA . SER A 1 41 ? 4.773 13.529 10.708 1.00 0.00 41 SER A CA 12
ATOM 7124 C C . SER A 1 41 ? 5.446 14.605 11.555 1.00 0.00 41 SER A C 12
ATOM 7125 O O . SER A 1 41 ? 5.239 15.799 11.343 1.00 0.00 41 SER A O 12
ATOM 7133 N N . GLY A 1 42 ? 6.254 14.171 12.519 1.00 0.00 42 GLY A N 12
ATOM 7134 C CA . GLY A 1 42 ? 6.945 15.108 13.385 1.00 0.00 42 GLY A CA 12
ATOM 7135 C C . GLY A 1 42 ? 8.097 14.465 14.131 1.00 0.00 42 GLY A C 12
ATOM 7136 O O . GLY A 1 42 ? 8.070 13.255 14.347 1.00 0.00 42 GLY A O 12
ATOM 7141 N N . GLY A 1 1 ? 2.443 -23.460 -5.506 1.00 0.00 1 GLY A N 13
ATOM 7142 C CA . GLY A 1 1 ? 1.130 -23.694 -4.934 1.00 0.00 1 GLY A CA 13
ATOM 7143 C C . GLY A 1 1 ? 0.035 -22.949 -5.671 1.00 0.00 1 GLY A C 13
ATOM 7144 O O . GLY A 1 1 ? 0.207 -21.788 -6.041 1.00 0.00 1 GLY A O 13
ATOM 7148 N N . SER A 1 2 ? -1.093 -23.618 -5.886 1.00 0.00 2 SER A N 13
ATOM 7149 C CA . SER A 1 2 ? -2.219 -23.013 -6.588 1.00 0.00 2 SER A CA 13
ATOM 7150 C C . SER A 1 2 ? -2.811 -21.865 -5.778 1.00 0.00 2 SER A C 13
ATOM 7151 O O . SER A 1 2 ? -2.824 -20.718 -6.223 1.00 0.00 2 SER A O 13
ATOM 7159 N N . SER A 1 3 ? -3.301 -22.183 -4.584 1.00 0.00 3 SER A N 13
ATOM 7160 C CA . SER A 1 3 ? -3.900 -21.179 -3.711 1.00 0.00 3 SER A CA 13
ATOM 7161 C C . SER A 1 3 ? -2.978 -20.861 -2.538 1.00 0.00 3 SER A C 13
ATOM 7162 O O . SER A 1 3 ? -2.389 -21.758 -1.935 1.00 0.00 3 SER A O 13
ATOM 7170 N N . GLY A 1 4 ? -2.857 -19.576 -2.219 1.00 0.00 4 GLY A N 13
ATOM 7171 C CA . GLY A 1 4 ? -2.006 -19.160 -1.120 1.00 0.00 4 GLY A CA 13
ATOM 7172 C C . GLY A 1 4 ? -1.816 -17.657 -1.070 1.00 0.00 4 GLY A C 13
ATOM 7173 O O . GLY A 1 4 ? -0.725 -17.153 -1.337 1.00 0.00 4 GLY A O 13
ATOM 7177 N N . SER A 1 5 ? -2.881 -16.938 -0.729 1.00 0.00 5 SER A N 13
ATOM 7178 C CA . SER A 1 5 ? -2.828 -15.483 -0.650 1.00 0.00 5 SER A CA 13
ATOM 7179 C C . SER A 1 5 ? -3.734 -14.966 0.463 1.00 0.00 5 SER A C 13
ATOM 7180 O O . SER A 1 5 ? -4.554 -15.706 1.005 1.00 0.00 5 SER A O 13
ATOM 7188 N N . SER A 1 6 ? -3.578 -13.689 0.798 1.00 0.00 6 SER A N 13
ATOM 7189 C CA . SER A 1 6 ? -4.379 -13.072 1.849 1.00 0.00 6 SER A CA 13
ATOM 7190 C C . SER A 1 6 ? -5.441 -12.152 1.254 1.00 0.00 6 SER A C 13
ATOM 7191 O O . SER A 1 6 ? -6.584 -12.130 1.708 1.00 0.00 6 SER A O 13
ATOM 7199 N N . GLY A 1 7 ? -5.053 -11.394 0.233 1.00 0.00 7 GLY A N 13
ATOM 7200 C CA . GLY A 1 7 ? -5.982 -10.482 -0.409 1.00 0.00 7 GLY A CA 13
ATOM 7201 C C . GLY A 1 7 ? -5.683 -10.291 -1.882 1.00 0.00 7 GLY A C 13
ATOM 7202 O O . GLY A 1 7 ? -4.526 -10.139 -2.272 1.00 0.00 7 GLY A O 13
ATOM 7206 N N . GLU A 1 8 ? -6.728 -10.301 -2.703 1.00 0.00 8 GLU A N 13
ATOM 7207 C CA . GLU A 1 8 ? -6.570 -10.130 -4.143 1.00 0.00 8 GLU A CA 13
ATOM 7208 C C . GLU A 1 8 ? -7.230 -8.837 -4.613 1.00 0.00 8 GLU A C 13
ATOM 7209 O O . GLU A 1 8 ? -7.983 -8.828 -5.587 1.00 0.00 8 GLU A O 13
ATOM 7221 N N . LYS A 1 9 ? -6.943 -7.745 -3.912 1.00 0.00 9 LYS A N 13
ATOM 7222 C CA . LYS A 1 9 ? -7.506 -6.444 -4.256 1.00 0.00 9 LYS A CA 13
ATOM 7223 C C . LYS A 1 9 ? -6.918 -5.926 -5.565 1.00 0.00 9 LYS A C 13
ATOM 7224 O O . LYS A 1 9 ? -5.823 -6.309 -5.977 1.00 0.00 9 LYS A O 13
ATOM 7243 N N . PRO A 1 10 ? -7.661 -5.033 -6.235 1.00 0.00 10 PRO A N 13
ATOM 7244 C CA . PRO A 1 10 ? -7.233 -4.441 -7.506 1.00 0.00 10 PRO A CA 13
ATOM 7245 C C . PRO A 1 10 ? -6.060 -3.482 -7.333 1.00 0.00 10 PRO A C 13
ATOM 7246 O O . PRO A 1 10 ? -5.448 -3.052 -8.311 1.00 0.00 10 PRO A O 13
ATOM 7257 N N . TYR A 1 11 ? -5.752 -3.152 -6.084 1.00 0.00 11 TYR A N 13
ATOM 7258 C CA . TYR A 1 11 ? -4.653 -2.242 -5.783 1.00 0.00 11 TYR A CA 13
ATOM 7259 C C . TYR A 1 11 ? -3.516 -2.975 -5.079 1.00 0.00 11 TYR A C 13
ATOM 7260 O O . TYR A 1 11 ? -3.647 -3.388 -3.927 1.00 0.00 11 TYR A O 13
ATOM 7278 N N . SER A 1 12 ? -2.398 -3.132 -5.781 1.00 0.00 12 SER A N 13
ATOM 7279 C CA . SER A 1 12 ? -1.237 -3.818 -5.226 1.00 0.00 12 SER A CA 13
ATOM 7280 C C . SER A 1 12 ? 0.009 -2.943 -5.324 1.00 0.00 12 SER A C 13
ATOM 7281 O O . SER A 1 12 ? 0.098 -2.062 -6.180 1.00 0.00 12 SER A O 13
ATOM 7289 N N . CYS A 1 13 ? 0.970 -3.191 -4.440 1.00 0.00 13 CYS A N 13
ATOM 7290 C CA . CYS A 1 13 ? 2.211 -2.427 -4.424 1.00 0.00 13 CYS A CA 13
ATOM 7291 C C . CYS A 1 13 ? 3.377 -3.273 -4.928 1.00 0.00 13 CYS A C 13
ATOM 7292 O O . CYS A 1 13 ? 3.781 -4.240 -4.282 1.00 0.00 13 CYS A O 13
ATOM 7299 N N . ALA A 1 14 ? 3.913 -2.902 -6.086 1.00 0.00 14 ALA A N 13
ATOM 7300 C CA . ALA A 1 14 ? 5.033 -3.624 -6.676 1.00 0.00 14 ALA A CA 13
ATOM 7301 C C . ALA A 1 14 ? 6.338 -3.293 -5.960 1.00 0.00 14 ALA A C 13
ATOM 7302 O O . ALA A 1 14 ? 7.414 -3.705 -6.391 1.00 0.00 14 ALA A O 13
ATOM 7309 N N . GLU A 1 15 ? 6.234 -2.547 -4.865 1.00 0.00 15 GLU A N 13
ATOM 7310 C CA . GLU A 1 15 ? 7.408 -2.160 -4.091 1.00 0.00 15 GLU A CA 13
ATOM 7311 C C . GLU A 1 15 ? 7.596 -3.083 -2.890 1.00 0.00 15 GLU A C 13
ATOM 7312 O O . GLU A 1 15 ? 8.688 -3.599 -2.654 1.00 0.00 15 GLU A O 13
ATOM 7324 N N . CYS A 1 16 ? 6.522 -3.286 -2.133 1.00 0.00 16 CYS A N 13
ATOM 7325 C CA . CYS A 1 16 ? 6.567 -4.145 -0.956 1.00 0.00 16 CYS A CA 13
ATOM 7326 C C . CYS A 1 16 ? 5.626 -5.336 -1.116 1.00 0.00 16 CYS A C 13
ATOM 7327 O O . CYS A 1 16 ? 5.588 -6.230 -0.270 1.00 0.00 16 CYS A O 13
ATOM 7334 N N . LYS A 1 17 ? 4.867 -5.341 -2.207 1.00 0.00 17 LYS A N 13
ATOM 7335 C CA . LYS A 1 17 ? 3.926 -6.421 -2.480 1.00 0.00 17 LYS A CA 13
ATOM 7336 C C . LYS A 1 17 ? 2.779 -6.411 -1.474 1.00 0.00 17 LYS A C 13
ATOM 7337 O O . LYS A 1 17 ? 2.442 -7.443 -0.895 1.00 0.00 17 LYS A O 13
ATOM 7356 N N . GLU A 1 18 ? 2.184 -5.240 -1.274 1.00 0.00 18 GLU A N 13
ATOM 7357 C CA . GLU A 1 18 ? 1.075 -5.098 -0.338 1.00 0.00 18 GLU A CA 13
ATOM 7358 C C . GLU A 1 18 ? -0.235 -4.851 -1.081 1.00 0.00 18 GLU A C 13
ATOM 7359 O O . GLU A 1 18 ? -0.241 -4.332 -2.198 1.00 0.00 18 GLU A O 13
ATOM 7371 N N . THR A 1 19 ? -1.345 -5.228 -0.454 1.00 0.00 19 THR A N 13
ATOM 7372 C CA . THR A 1 19 ? -2.661 -5.049 -1.054 1.00 0.00 19 THR A CA 13
ATOM 7373 C C . THR A 1 19 ? -3.456 -3.971 -0.328 1.00 0.00 19 THR A C 13
ATOM 7374 O O . THR A 1 19 ? -3.264 -3.743 0.867 1.00 0.00 19 THR A O 13
ATOM 7385 N N . PHE A 1 20 ? -4.350 -3.310 -1.055 1.00 0.00 20 PHE A N 13
ATOM 7386 C CA . PHE A 1 20 ? -5.175 -2.254 -0.479 1.00 0.00 20 PHE A CA 13
ATOM 7387 C C . PHE A 1 20 ? -6.614 -2.357 -0.974 1.00 0.00 20 PHE A C 13
ATOM 7388 O O . PHE A 1 20 ? -6.868 -2.818 -2.087 1.00 0.00 20 PHE A O 13
ATOM 7405 N N . SER A 1 21 ? -7.553 -1.924 -0.139 1.00 0.00 21 SER A N 13
ATOM 7406 C CA . SER A 1 21 ? -8.968 -1.971 -0.489 1.00 0.00 21 SER A CA 13
ATOM 7407 C C . SER A 1 21 ? -9.297 -0.939 -1.563 1.00 0.00 21 SER A C 13
ATOM 7408 O O . SER A 1 21 ? -9.921 -1.257 -2.575 1.00 0.00 21 SER A O 13
ATOM 7416 N N . ASP A 1 22 ? -8.872 0.299 -1.334 1.00 0.00 22 ASP A N 13
ATOM 7417 C CA . ASP A 1 22 ? -9.119 1.380 -2.282 1.00 0.00 22 ASP A CA 13
ATOM 7418 C C . ASP A 1 22 ? -7.808 2.010 -2.741 1.00 0.00 22 ASP A C 13
ATOM 7419 O O . ASP A 1 22 ? -6.767 1.828 -2.112 1.00 0.00 22 ASP A O 13
ATOM 7428 N N . ASN A 1 23 ? -7.868 2.753 -3.841 1.00 0.00 23 ASN A N 13
ATOM 7429 C CA . ASN A 1 23 ? -6.685 3.409 -4.386 1.00 0.00 23 ASN A CA 13
ATOM 7430 C C . ASN A 1 23 ? -6.112 4.412 -3.389 1.00 0.00 23 ASN A C 13
ATOM 7431 O O . ASN A 1 23 ? -4.929 4.365 -3.056 1.00 0.00 23 ASN A O 13
ATOM 7442 N N . ASN A 1 24 ? -6.961 5.318 -2.915 1.00 0.00 24 ASN A N 13
ATOM 7443 C CA . 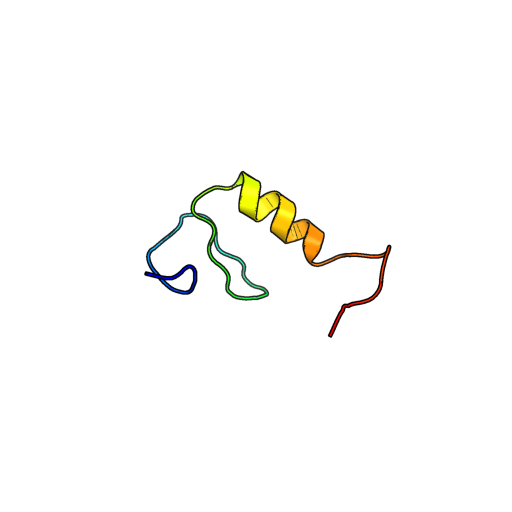ASN A 1 24 ? -6.540 6.333 -1.956 1.00 0.00 24 ASN A CA 13
ATOM 7444 C C . ASN A 1 24 ? -5.540 5.756 -0.959 1.00 0.00 24 ASN A C 13
ATOM 7445 O O . ASN A 1 24 ? -4.417 6.247 -0.836 1.00 0.00 24 ASN A O 13
ATOM 7456 N N . ARG A 1 25 ? -5.955 4.712 -0.249 1.00 0.00 25 ARG A N 13
ATOM 7457 C CA . ARG A 1 25 ? -5.096 4.069 0.738 1.00 0.00 25 ARG A CA 13
ATOM 7458 C C . ARG A 1 25 ? -3.733 3.737 0.138 1.00 0.00 25 ARG A C 13
ATOM 7459 O O . ARG A 1 25 ? -2.699 3.920 0.782 1.00 0.00 25 ARG A O 13
ATOM 7480 N N . LEU A 1 26 ? -3.739 3.248 -1.097 1.00 0.00 26 LEU A N 13
ATOM 7481 C CA . LEU A 1 26 ? -2.503 2.890 -1.784 1.00 0.00 26 LEU A CA 13
ATOM 7482 C C . LEU A 1 26 ? -1.675 4.132 -2.099 1.00 0.00 26 LEU A C 13
ATOM 7483 O O . LEU A 1 26 ? -0.501 4.216 -1.740 1.00 0.00 26 LEU A O 13
ATOM 7499 N N . VAL A 1 27 ? -2.297 5.096 -2.771 1.00 0.00 27 VAL A N 13
ATOM 7500 C CA . VAL A 1 27 ? -1.620 6.335 -3.132 1.00 0.00 27 VAL A CA 13
ATOM 7501 C C . VAL A 1 27 ? -0.880 6.925 -1.937 1.00 0.00 27 VAL A C 13
ATOM 7502 O O . VAL A 1 27 ? 0.278 7.328 -2.049 1.00 0.00 27 VAL A O 13
ATOM 7515 N N . GLN A 1 28 ? -1.556 6.973 -0.794 1.00 0.00 28 GLN A N 13
ATOM 7516 C CA . GLN A 1 28 ? -0.962 7.514 0.423 1.00 0.00 28 GLN A CA 13
ATOM 7517 C C . GLN A 1 28 ? 0.215 6.659 0.881 1.00 0.00 28 GLN A C 13
ATOM 7518 O O . GLN A 1 28 ? 1.238 7.181 1.326 1.00 0.00 28 GLN A O 13
ATOM 7532 N N . HIS A 1 29 ? 0.064 5.344 0.768 1.00 0.00 29 HIS A N 13
ATOM 7533 C CA . HIS A 1 29 ? 1.115 4.416 1.171 1.00 0.00 29 HIS A CA 13
ATOM 7534 C C . HIS A 1 29 ? 2.328 4.539 0.254 1.00 0.00 29 HIS A C 13
ATOM 7535 O O . HIS A 1 29 ? 3.470 4.436 0.703 1.00 0.00 29 HIS A O 13
ATOM 7549 N N . GLN A 1 30 ? 2.073 4.758 -1.032 1.00 0.00 30 GLN A N 13
ATOM 7550 C CA . GLN A 1 30 ? 3.144 4.893 -2.011 1.00 0.00 30 GLN A CA 13
ATOM 7551 C C . GLN A 1 30 ? 4.136 5.972 -1.588 1.00 0.00 30 GLN A C 13
ATOM 7552 O O . GLN A 1 30 ? 5.328 5.886 -1.886 1.00 0.00 30 GLN A O 13
ATOM 7566 N N . LYS A 1 31 ? 3.636 6.988 -0.892 1.00 0.00 31 LYS A N 13
ATOM 7567 C CA . LYS A 1 31 ? 4.477 8.084 -0.427 1.00 0.00 31 LYS A CA 13
ATOM 7568 C C . LYS A 1 31 ? 5.525 7.584 0.563 1.00 0.00 31 LYS A C 13
ATOM 7569 O O . LYS A 1 31 ? 6.593 8.178 0.703 1.00 0.00 31 LYS A O 13
ATOM 7588 N N . MET A 1 32 ? 5.212 6.487 1.245 1.00 0.00 32 MET A N 13
ATOM 7589 C CA . MET A 1 32 ? 6.128 5.906 2.219 1.00 0.00 32 MET A CA 13
ATOM 7590 C C . MET A 1 32 ? 7.252 5.146 1.522 1.00 0.00 32 MET A C 13
ATOM 7591 O O . MET A 1 32 ? 8.156 4.620 2.173 1.00 0.00 32 MET A O 13
ATOM 7605 N N . HIS A 1 33 ? 7.190 5.091 0.196 1.00 0.00 33 HIS A N 13
ATOM 7606 C CA . HIS A 1 33 ? 8.204 4.395 -0.589 1.00 0.00 33 HIS A CA 13
ATOM 7607 C C . HIS A 1 33 ? 9.140 5.389 -1.270 1.00 0.00 33 HIS A C 13
ATOM 7608 O O . HIS A 1 33 ? 9.799 5.062 -2.258 1.00 0.00 33 HIS A O 13
ATOM 7622 N N . THR A 1 34 ? 9.195 6.605 -0.736 1.00 0.00 34 THR A N 13
ATOM 7623 C CA . THR A 1 34 ? 10.049 7.647 -1.292 1.00 0.00 34 THR A CA 13
ATOM 7624 C C . THR A 1 34 ? 11.027 8.172 -0.248 1.00 0.00 34 THR A C 13
ATOM 7625 O O . THR A 1 34 ? 10.726 8.190 0.946 1.00 0.00 34 THR A O 13
ATOM 7636 N N . VAL A 1 35 ? 12.200 8.600 -0.705 1.00 0.00 35 VAL A N 13
ATOM 7637 C CA . VAL A 1 35 ? 13.222 9.128 0.190 1.00 0.00 35 VAL A CA 13
ATOM 7638 C C . VAL A 1 35 ? 13.811 10.426 -0.352 1.00 0.00 35 VAL A C 13
ATOM 7639 O O . VAL A 1 35 ? 14.300 10.475 -1.480 1.00 0.00 35 VAL A O 13
ATOM 7652 N N . LYS A 1 36 ? 13.760 11.476 0.460 1.00 0.00 36 LYS A N 13
ATOM 7653 C CA . LYS A 1 36 ? 14.289 12.776 0.065 1.00 0.00 36 LYS A CA 13
ATOM 7654 C C . LYS A 1 36 ? 15.793 12.849 0.309 1.00 0.00 36 LYS A C 13
ATOM 7655 O O . LYS A 1 36 ? 16.560 13.207 -0.584 1.00 0.00 36 LYS A O 13
ATOM 7674 N N . SER A 1 37 ? 16.208 12.505 1.525 1.00 0.00 37 SER A N 13
ATOM 7675 C CA . SER A 1 37 ? 17.620 12.534 1.887 1.00 0.00 37 SER A CA 13
ATOM 7676 C C . SER A 1 37 ? 18.309 11.233 1.488 1.00 0.00 37 SER A C 13
ATOM 7677 O O . SER A 1 37 ? 17.721 10.155 1.568 1.00 0.00 37 SER A O 13
ATOM 7685 N N . GLY A 1 38 ? 19.563 11.342 1.058 1.00 0.00 38 GLY A N 13
ATOM 7686 C CA . GLY A 1 38 ? 20.313 10.168 0.652 1.00 0.00 38 GLY A CA 13
ATOM 7687 C C . GLY A 1 38 ? 19.529 9.276 -0.289 1.00 0.00 38 GLY A C 13
ATOM 7688 O O . GLY A 1 38 ? 19.077 8.192 0.081 1.00 0.00 38 GLY A O 13
ATOM 7692 N N . PRO A 1 39 ? 19.357 9.733 -1.538 1.00 0.00 39 PRO A N 13
ATOM 7693 C CA . PRO A 1 39 ? 18.621 8.984 -2.561 1.00 0.00 39 PRO A CA 13
ATOM 7694 C C . PRO A 1 39 ? 19.368 7.735 -3.016 1.00 0.00 39 PRO A C 13
ATOM 7695 O O . PRO A 1 39 ? 20.559 7.791 -3.325 1.00 0.00 39 PRO A O 13
ATOM 7706 N N . SER A 1 40 ? 18.662 6.610 -3.056 1.00 0.00 40 SER A N 13
ATOM 7707 C CA . SER A 1 40 ? 19.261 5.346 -3.471 1.00 0.00 40 SER A CA 13
ATOM 7708 C C . SER A 1 40 ? 18.190 4.367 -3.941 1.00 0.00 40 SER A C 13
ATOM 7709 O O . SER A 1 40 ? 17.196 4.139 -3.252 1.00 0.00 40 SER A O 13
ATOM 7717 N N . SER A 1 41 ? 18.401 3.790 -5.120 1.00 0.00 41 SER A N 13
ATOM 7718 C CA . SER A 1 41 ? 17.453 2.838 -5.686 1.00 0.00 41 SER A CA 13
ATOM 7719 C C . SER A 1 41 ? 18.100 2.027 -6.805 1.00 0.00 41 SER A C 13
ATOM 7720 O O . SER A 1 41 ? 18.573 2.582 -7.796 1.00 0.00 41 SER A O 13
ATOM 7728 N N . GLY A 1 42 ? 18.118 0.708 -6.638 1.00 0.00 42 GLY A N 13
ATOM 7729 C CA . GLY A 1 42 ? 18.709 -0.159 -7.640 1.00 0.00 42 GLY A CA 13
ATOM 7730 C C . GLY A 1 42 ? 19.992 0.409 -8.214 1.00 0.00 42 GLY A C 13
ATOM 7731 O O . GLY A 1 42 ? 20.921 -0.355 -8.474 1.00 0.00 42 GLY A O 13
ATOM 7736 N N . GLY A 1 1 ? -11.951 -8.940 -15.847 1.00 0.00 1 GLY A N 14
ATOM 7737 C CA . GLY A 1 1 ? -12.941 -10.000 -15.861 1.00 0.00 1 GLY A CA 14
ATOM 7738 C C . GLY A 1 1 ? -12.332 -11.358 -16.147 1.00 0.00 1 GLY A C 14
ATOM 7739 O O . GLY A 1 1 ? -12.620 -11.971 -17.175 1.00 0.00 1 GLY A O 14
ATOM 7743 N N . SER A 1 2 ? -11.488 -11.830 -15.235 1.00 0.00 2 SER A N 14
ATOM 7744 C CA . SER A 1 2 ? -10.832 -13.123 -15.397 1.00 0.00 2 SER A CA 14
ATOM 7745 C C . SER A 1 2 ? -11.093 -14.019 -14.191 1.00 0.00 2 SER A C 14
ATOM 7746 O O . SER A 1 2 ? -11.175 -13.546 -13.058 1.00 0.00 2 SER A O 14
ATOM 7754 N N . SER A 1 3 ? -11.223 -15.318 -14.443 1.00 0.00 3 SER A N 14
ATOM 7755 C CA . SER A 1 3 ? -11.479 -16.282 -13.380 1.00 0.00 3 SER A CA 14
ATOM 7756 C C . SER A 1 3 ? -10.257 -17.164 -13.140 1.00 0.00 3 SER A C 14
ATOM 7757 O O . SER A 1 3 ? -9.658 -17.683 -14.081 1.00 0.00 3 SER A O 14
ATOM 7765 N N . GLY A 1 4 ? -9.892 -17.327 -11.872 1.00 0.00 4 GLY A N 14
ATOM 7766 C CA . GLY A 1 4 ? -8.744 -18.146 -11.530 1.00 0.00 4 GLY A CA 14
ATOM 7767 C C . GLY A 1 4 ? -8.621 -18.378 -10.037 1.00 0.00 4 GLY A C 14
ATOM 7768 O O . GLY A 1 4 ? -9.467 -17.934 -9.261 1.00 0.00 4 GLY A O 14
ATOM 7772 N N . SER A 1 5 ? -7.564 -19.076 -9.633 1.00 0.00 5 SER A N 14
ATOM 7773 C CA . SER A 1 5 ? -7.336 -19.371 -8.224 1.00 0.00 5 SER A CA 14
ATOM 7774 C C . SER A 1 5 ? -6.677 -18.188 -7.521 1.00 0.00 5 SER A C 14
ATOM 7775 O O . SER A 1 5 ? -5.781 -18.363 -6.695 1.00 0.00 5 SER A O 14
ATOM 7783 N N . SER A 1 6 ? -7.127 -16.983 -7.856 1.00 0.00 6 SER A N 14
ATOM 7784 C CA . SER A 1 6 ? -6.579 -15.770 -7.260 1.00 0.00 6 SER A CA 14
ATOM 7785 C C . SER A 1 6 ? -7.419 -14.553 -7.636 1.00 0.00 6 SER A C 14
ATOM 7786 O O . SER A 1 6 ? -7.764 -14.359 -8.801 1.00 0.00 6 SER A O 14
ATOM 7794 N N . GLY A 1 7 ? -7.745 -13.736 -6.640 1.00 0.00 7 GLY A N 14
ATOM 7795 C CA . GLY A 1 7 ? -8.542 -12.548 -6.885 1.00 0.00 7 GLY A CA 14
ATOM 7796 C C . GLY A 1 7 ? -8.168 -11.399 -5.969 1.00 0.00 7 GLY A C 14
ATOM 7797 O O . GLY A 1 7 ? -9.035 -10.783 -5.351 1.00 0.00 7 GLY A O 14
ATOM 7801 N N . GLU A 1 8 ? -6.873 -11.113 -5.881 1.00 0.00 8 GLU A N 14
ATOM 7802 C CA . GLU A 1 8 ? -6.387 -10.032 -5.031 1.00 0.00 8 GLU A CA 14
ATOM 7803 C C . GLU A 1 8 ? -7.071 -8.714 -5.382 1.00 0.00 8 GLU A C 14
ATOM 7804 O O . GLU A 1 8 ? -7.573 -8.538 -6.492 1.00 0.00 8 GLU A O 14
ATOM 7816 N N . LYS A 1 9 ? -7.089 -7.791 -4.427 1.00 0.00 9 LYS A N 14
ATOM 7817 C CA . LYS A 1 9 ? -7.710 -6.488 -4.632 1.00 0.00 9 LYS A CA 14
ATOM 7818 C C . LYS A 1 9 ? -7.177 -5.825 -5.898 1.00 0.00 9 LYS A C 14
ATOM 7819 O O . LYS A 1 9 ? -6.094 -6.146 -6.387 1.00 0.00 9 LYS A O 14
ATOM 7838 N N . PRO A 1 10 ? -7.953 -4.875 -6.441 1.00 0.00 10 PRO A N 14
ATOM 7839 C CA . PRO A 1 10 ? -7.578 -4.145 -7.656 1.00 0.00 10 PRO A CA 14
ATOM 7840 C C . PRO A 1 10 ? -6.409 -3.194 -7.422 1.00 0.00 10 PRO A C 14
ATOM 7841 O O . PRO A 1 10 ? -5.933 -2.540 -8.351 1.00 0.00 10 PRO A O 14
ATOM 7852 N N . TYR A 1 11 ? -5.950 -3.122 -6.178 1.00 0.00 11 TYR A N 14
ATOM 7853 C CA . TYR A 1 11 ? -4.838 -2.249 -5.823 1.00 0.00 11 TYR A CA 14
ATOM 7854 C C . TYR A 1 11 ? -3.729 -3.035 -5.129 1.00 0.00 11 TYR A C 14
ATOM 7855 O O . TYR A 1 11 ? -3.945 -3.641 -4.080 1.00 0.00 11 TYR A O 14
ATOM 7873 N N . SER A 1 12 ? -2.540 -3.018 -5.724 1.00 0.00 12 SER A N 14
ATOM 7874 C CA . SER A 1 12 ? -1.397 -3.731 -5.166 1.00 0.00 12 SER A CA 14
ATOM 7875 C C . SER A 1 12 ? -0.117 -2.917 -5.330 1.00 0.00 12 SER A C 14
ATOM 7876 O O . SER A 1 12 ? -0.002 -2.095 -6.239 1.00 0.00 12 SER A O 14
ATOM 7884 N N . CYS A 1 13 ? 0.844 -3.153 -4.443 1.00 0.00 13 CYS A N 14
ATOM 7885 C CA . CYS A 1 13 ? 2.117 -2.443 -4.488 1.00 0.00 13 CYS A CA 14
ATOM 7886 C C . CYS A 1 13 ? 3.154 -3.235 -5.279 1.00 0.00 13 CYS A C 14
ATOM 7887 O O . CYS A 1 13 ? 2.982 -4.428 -5.528 1.00 0.00 13 CYS A O 14
ATOM 7894 N N . ALA A 1 14 ? 4.232 -2.562 -5.669 1.00 0.00 14 ALA A N 14
ATOM 7895 C CA . ALA A 1 14 ? 5.298 -3.203 -6.430 1.00 0.00 14 ALA A CA 14
ATOM 7896 C C . ALA A 1 14 ? 6.571 -3.320 -5.598 1.00 0.00 14 ALA A C 14
ATOM 7897 O O . ALA A 1 14 ? 7.365 -4.240 -5.790 1.00 0.00 14 ALA A O 14
ATOM 7904 N N . GLU A 1 15 ? 6.758 -2.381 -4.676 1.00 0.00 15 GLU A N 14
ATOM 7905 C CA . GLU A 1 15 ? 7.937 -2.380 -3.817 1.00 0.00 15 GLU A CA 14
ATOM 7906 C C . GLU A 1 15 ? 7.786 -3.392 -2.684 1.00 0.00 15 GLU A C 14
ATOM 7907 O O . GLU A 1 15 ? 8.643 -4.254 -2.488 1.00 0.00 15 GLU A O 14
ATOM 7919 N N . CYS A 1 16 ? 6.690 -3.280 -1.941 1.00 0.00 16 CYS A N 14
ATOM 7920 C CA . CYS A 1 16 ? 6.425 -4.182 -0.827 1.00 0.00 16 CYS A CA 14
ATOM 7921 C C . CYS A 1 16 ? 5.474 -5.300 -1.247 1.00 0.00 16 CYS A C 14
ATOM 7922 O O . CYS A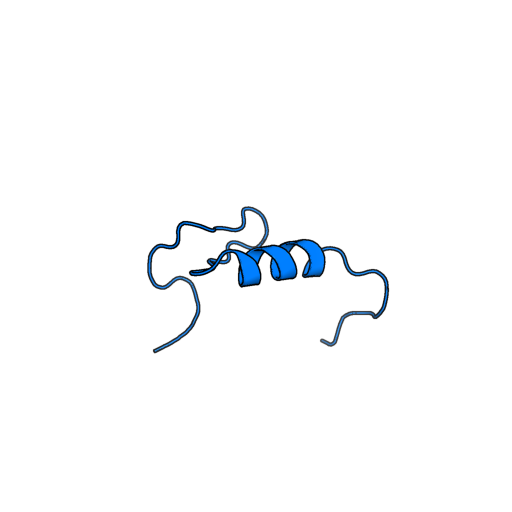 1 16 ? 5.417 -6.353 -0.613 1.00 0.00 16 CYS A O 14
ATOM 7929 N N . LYS A 1 17 ? 4.729 -5.062 -2.321 1.00 0.00 17 LYS A N 14
ATOM 7930 C CA . LYS A 1 17 ? 3.781 -6.048 -2.828 1.00 0.00 17 LYS A CA 14
ATOM 7931 C C . LYS A 1 17 ? 2.642 -6.267 -1.838 1.00 0.00 17 LYS A C 14
ATOM 7932 O O . LYS A 1 17 ? 2.278 -7.404 -1.541 1.00 0.00 17 LYS A O 14
ATOM 7951 N N . GLU A 1 18 ? 2.084 -5.172 -1.331 1.00 0.00 18 GLU A N 14
ATOM 7952 C CA . GLU A 1 18 ? 0.986 -5.247 -0.375 1.00 0.00 18 GLU A CA 14
ATOM 7953 C C . GLU A 1 18 ? -0.351 -4.980 -1.059 1.00 0.00 18 GLU A C 14
ATOM 7954 O O . GLU A 1 18 ? -0.404 -4.376 -2.131 1.00 0.00 18 GLU A O 14
ATOM 7966 N N . THR A 1 19 ? -1.431 -5.436 -0.432 1.00 0.00 19 THR A N 14
ATOM 7967 C CA . THR A 1 19 ? -2.769 -5.249 -0.981 1.00 0.00 19 THR A CA 14
ATOM 7968 C C . THR A 1 19 ? -3.477 -4.075 -0.314 1.00 0.00 19 THR A C 14
ATOM 7969 O O . THR A 1 19 ? -3.188 -3.733 0.833 1.00 0.00 19 THR A O 14
ATOM 7980 N N . PHE A 1 20 ? -4.407 -3.463 -1.038 1.00 0.00 20 PHE A N 14
ATOM 7981 C CA . PHE A 1 20 ? -5.158 -2.326 -0.516 1.00 0.00 20 PHE A CA 14
ATOM 7982 C C . PHE A 1 20 ? -6.619 -2.394 -0.949 1.00 0.00 20 PHE A C 14
ATOM 7983 O O . PHE A 1 20 ? -6.928 -2.810 -2.065 1.00 0.00 20 PHE A O 14
ATOM 8000 N N . SER A 1 21 ? -7.514 -1.984 -0.056 1.00 0.00 21 SER A N 14
ATOM 8001 C CA . SER A 1 21 ? -8.944 -2.002 -0.343 1.00 0.00 21 SER A CA 14
ATOM 8002 C C . SER A 1 21 ? -9.296 -0.977 -1.417 1.00 0.00 21 SER A C 14
ATOM 8003 O O . SER A 1 21 ? -9.964 -1.297 -2.400 1.00 0.00 21 SER A O 14
ATOM 8011 N N . ASP A 1 22 ? -8.841 0.255 -1.221 1.00 0.00 22 ASP A N 14
ATOM 8012 C CA . ASP A 1 22 ? -9.106 1.328 -2.172 1.00 0.00 22 ASP A CA 14
ATOM 8013 C C . ASP A 1 22 ? -7.803 1.947 -2.670 1.00 0.00 22 ASP A C 14
ATOM 8014 O O . ASP A 1 22 ? -6.732 1.684 -2.125 1.00 0.00 22 ASP A O 14
ATOM 8023 N N . ASN A 1 23 ? -7.904 2.770 -3.708 1.00 0.00 23 ASN A N 14
ATOM 8024 C CA . ASN A 1 23 ? -6.733 3.426 -4.280 1.00 0.00 23 ASN A CA 14
ATOM 8025 C C . ASN A 1 23 ? -6.132 4.423 -3.294 1.00 0.00 23 ASN A C 14
ATOM 8026 O O . ASN A 1 23 ? -4.948 4.351 -2.968 1.00 0.00 23 ASN A O 14
ATOM 8037 N N . ASN A 1 24 ? -6.957 5.352 -2.823 1.00 0.00 24 ASN A N 14
ATOM 8038 C CA . ASN A 1 24 ? -6.507 6.364 -1.874 1.00 0.00 24 ASN A CA 14
ATOM 8039 C C . ASN A 1 24 ? -5.501 5.777 -0.889 1.00 0.00 24 ASN A C 14
ATOM 8040 O O . ASN A 1 24 ? -4.440 6.355 -0.651 1.00 0.00 24 ASN A O 14
ATOM 8051 N N . ARG A 1 25 ? -5.841 4.624 -0.321 1.00 0.00 25 ARG A N 14
ATOM 8052 C CA . ARG A 1 25 ? -4.968 3.959 0.639 1.00 0.00 25 ARG A CA 14
ATOM 8053 C C . ARG A 1 25 ? -3.630 3.600 -0.002 1.00 0.00 25 ARG A C 14
ATOM 8054 O O . ARG A 1 25 ? -2.569 3.828 0.581 1.00 0.00 25 ARG A O 14
ATOM 8075 N N . LEU A 1 26 ? -3.687 3.037 -1.204 1.00 0.00 26 LEU A N 14
ATOM 8076 C CA . LEU A 1 26 ? -2.481 2.646 -1.924 1.00 0.00 26 LEU A CA 14
ATOM 8077 C C . LEU A 1 26 ? -1.630 3.866 -2.264 1.00 0.00 26 LEU A C 14
ATOM 8078 O O . LEU A 1 26 ? -0.438 3.910 -1.956 1.00 0.00 26 LEU A O 14
ATOM 8094 N N . VAL A 1 27 ? -2.250 4.855 -2.898 1.00 0.00 27 VAL A N 14
ATOM 8095 C CA . VAL A 1 27 ? -1.550 6.077 -3.277 1.00 0.00 27 VAL A CA 14
ATOM 8096 C C . VAL A 1 27 ? -0.788 6.663 -2.094 1.00 0.00 27 VAL A C 14
ATOM 8097 O O . VAL A 1 27 ? 0.421 6.881 -2.169 1.00 0.00 27 VAL A O 14
ATOM 8110 N N . GLN A 1 28 ? -1.503 6.915 -1.002 1.00 0.00 28 GLN A N 14
ATOM 8111 C CA . GLN A 1 28 ? -0.893 7.476 0.198 1.00 0.00 28 GLN A CA 14
ATOM 8112 C C . GLN A 1 28 ? 0.252 6.597 0.688 1.00 0.00 28 GLN A C 14
ATOM 8113 O O . GLN A 1 28 ? 1.324 7.094 1.038 1.00 0.00 28 GLN A O 14
ATOM 8127 N N . HIS A 1 29 ? 0.020 5.289 0.710 1.00 0.00 29 HIS A N 14
ATOM 8128 C CA . HIS A 1 29 ? 1.034 4.340 1.157 1.00 0.00 29 HIS A CA 14
ATOM 8129 C C . HIS A 1 29 ? 2.330 4.520 0.374 1.00 0.00 29 HIS A C 14
ATOM 8130 O O . HIS A 1 29 ? 3.405 4.655 0.958 1.00 0.00 29 HIS A O 14
ATOM 8144 N N . GLN A 1 30 ? 2.220 4.520 -0.951 1.00 0.00 30 GLN A N 14
ATOM 8145 C CA . GLN A 1 30 ? 3.384 4.681 -1.814 1.00 0.00 30 GLN A CA 14
ATOM 8146 C C . GLN A 1 30 ? 4.240 5.859 -1.358 1.00 0.00 30 GLN A C 14
ATOM 8147 O O . GLN A 1 30 ? 5.469 5.796 -1.389 1.00 0.00 30 GLN A O 14
ATOM 8161 N N . LYS A 1 31 ? 3.583 6.933 -0.935 1.00 0.00 31 LYS A N 14
ATOM 8162 C CA . LYS A 1 31 ? 4.282 8.125 -0.471 1.00 0.00 31 LYS A CA 14
ATOM 8163 C C . LYS A 1 31 ? 5.493 7.751 0.377 1.00 0.00 31 LYS A C 14
ATOM 8164 O O . LYS A 1 31 ? 6.583 8.293 0.193 1.00 0.00 31 LYS A O 14
ATOM 8183 N N . MET A 1 32 ? 5.296 6.820 1.304 1.00 0.00 32 MET A N 14
ATOM 8184 C CA . MET A 1 32 ? 6.374 6.371 2.178 1.00 0.00 32 MET A CA 14
ATOM 8185 C C . MET A 1 32 ? 7.532 5.801 1.365 1.00 0.00 32 MET A C 14
ATOM 8186 O O . MET A 1 32 ? 8.698 6.058 1.663 1.00 0.00 32 MET A O 14
ATOM 8200 N N . HIS A 1 33 ? 7.202 5.026 0.336 1.00 0.00 33 HIS A N 14
ATOM 8201 C CA . HIS A 1 33 ? 8.215 4.421 -0.521 1.00 0.00 33 HIS A CA 14
ATOM 8202 C C . HIS A 1 33 ? 9.009 5.491 -1.263 1.00 0.00 33 HIS A C 14
ATOM 8203 O O . HIS A 1 33 ? 10.216 5.354 -1.467 1.00 0.00 33 HIS A O 14
ATOM 8217 N N . THR A 1 34 ? 8.324 6.557 -1.666 1.00 0.00 34 THR A N 14
ATOM 8218 C CA . THR A 1 34 ? 8.965 7.649 -2.388 1.00 0.00 34 THR A CA 14
ATOM 8219 C C . THR A 1 34 ? 9.784 8.524 -1.446 1.00 0.00 34 THR A C 14
ATOM 8220 O O . THR A 1 34 ? 9.258 9.072 -0.476 1.00 0.00 34 THR A O 14
ATOM 8231 N N . VAL A 1 35 ? 11.074 8.653 -1.737 1.00 0.00 35 VAL A N 14
ATOM 8232 C CA . VAL A 1 35 ? 11.966 9.464 -0.916 1.00 0.00 35 VAL A CA 14
ATOM 8233 C C . VAL A 1 35 ? 12.138 10.859 -1.506 1.00 0.00 35 VAL A C 14
ATOM 8234 O O . VAL A 1 35 ? 12.115 11.858 -0.785 1.00 0.00 35 VAL A O 14
ATOM 8247 N N . LYS A 1 36 ? 12.310 10.922 -2.822 1.00 0.00 36 LYS A N 14
ATOM 8248 C CA . LYS A 1 36 ? 12.485 12.195 -3.511 1.00 0.00 36 LYS A CA 14
ATOM 8249 C C . LYS A 1 36 ? 13.338 13.150 -2.682 1.00 0.00 36 LYS A C 14
ATOM 8250 O O . LYS A 1 36 ? 13.108 14.359 -2.678 1.00 0.00 36 LYS A O 14
ATOM 8269 N N . SER A 1 37 ? 14.326 12.599 -1.983 1.00 0.00 37 SER A N 14
ATOM 8270 C CA . SER A 1 37 ? 15.213 13.402 -1.150 1.00 0.00 37 SER A CA 14
ATOM 8271 C C . SER A 1 37 ? 16.669 13.202 -1.556 1.00 0.00 37 SER A C 14
ATOM 8272 O O . SER A 1 37 ? 17.550 13.070 -0.707 1.00 0.00 37 SER A O 14
ATOM 8280 N N . GLY A 1 38 ? 16.915 13.182 -2.863 1.00 0.00 38 GLY A N 14
ATOM 8281 C CA . GLY A 1 38 ? 18.266 12.997 -3.361 1.00 0.00 38 GLY A CA 14
ATOM 8282 C C . GLY A 1 38 ? 18.323 12.944 -4.874 1.00 0.00 38 GLY A C 14
ATOM 8283 O O . GLY A 1 38 ? 17.301 12.996 -5.558 1.00 0.00 38 GLY A O 14
ATOM 8287 N N . PRO A 1 39 ? 19.544 12.840 -5.421 1.00 0.00 39 PRO A N 14
ATOM 8288 C CA . PRO A 1 39 ? 19.760 12.779 -6.869 1.00 0.00 39 PRO A CA 14
ATOM 8289 C C . PRO A 1 39 ? 19.271 11.468 -7.474 1.00 0.00 39 PRO A C 14
ATOM 8290 O O . PRO A 1 39 ? 19.422 11.232 -8.673 1.00 0.00 39 PRO A O 14
ATOM 8301 N N . SER A 1 40 ? 18.683 10.619 -6.637 1.00 0.00 40 SER A N 14
ATOM 8302 C CA . SER A 1 40 ? 18.174 9.330 -7.089 1.00 0.00 40 SER A CA 14
ATOM 8303 C C . SER A 1 40 ? 16.725 9.134 -6.653 1.00 0.00 40 SER A C 14
ATOM 8304 O O . SER A 1 40 ? 16.420 9.127 -5.460 1.00 0.00 40 SER A O 14
ATOM 8312 N N . SER A 1 41 ? 15.836 8.976 -7.628 1.00 0.00 41 SER A N 14
ATOM 8313 C CA . SER A 1 41 ? 14.418 8.784 -7.347 1.00 0.00 41 SER A CA 14
ATOM 8314 C C . SER A 1 41 ? 13.932 7.444 -7.891 1.00 0.00 41 SER A C 14
ATOM 8315 O O . SER A 1 41 ? 13.208 6.714 -7.216 1.00 0.00 41 SER A O 14
ATOM 8323 N N . GLY A 1 42 ? 14.338 7.129 -9.117 1.00 0.00 42 GLY A N 14
ATOM 8324 C CA . GLY A 1 42 ? 13.935 5.878 -9.732 1.00 0.00 42 GLY A CA 14
ATOM 8325 C C . GLY A 1 42 ? 14.085 4.696 -8.795 1.00 0.00 42 GLY A C 14
ATOM 8326 O O . GLY A 1 42 ? 15.029 4.673 -8.007 1.00 0.00 42 GLY A O 14
ATOM 8331 N N . GLY A 1 1 ? -0.776 -23.281 1.255 1.00 0.00 1 GLY A N 15
ATOM 8332 C CA . GLY A 1 1 ? -1.818 -23.931 0.482 1.00 0.00 1 GLY A CA 15
ATOM 8333 C C . GLY A 1 1 ? -2.920 -22.974 0.074 1.00 0.00 1 GLY A C 15
ATOM 8334 O O . GLY A 1 1 ? -2.840 -21.775 0.341 1.00 0.00 1 GLY A O 15
ATOM 8338 N N . SER A 1 2 ? -3.951 -23.503 -0.578 1.00 0.00 2 SER A N 15
ATOM 8339 C CA . SER A 1 2 ? -5.071 -22.686 -1.029 1.00 0.00 2 SER A CA 15
ATOM 8340 C C . SER A 1 2 ? -6.335 -23.014 -0.240 1.00 0.00 2 SER A C 15
ATOM 8341 O O . SER A 1 2 ? -7.414 -23.169 -0.811 1.00 0.00 2 SER A O 15
ATOM 8349 N N . SER A 1 3 ? -6.192 -23.118 1.078 1.00 0.00 3 SER A N 15
ATOM 8350 C CA . SER A 1 3 ? -7.321 -23.431 1.946 1.00 0.00 3 SER A CA 15
ATOM 8351 C C . SER A 1 3 ? -8.138 -22.178 2.248 1.00 0.00 3 SER A C 15
ATOM 8352 O O . SER A 1 3 ? -8.519 -21.933 3.392 1.00 0.00 3 SER A O 15
ATOM 8360 N N . GLY A 1 4 ? -8.403 -21.388 1.212 1.00 0.00 4 GLY A N 15
ATOM 8361 C CA . GLY A 1 4 ? -9.173 -20.170 1.386 1.00 0.00 4 GLY A CA 15
ATOM 8362 C C . GLY A 1 4 ? -9.538 -19.522 0.065 1.00 0.00 4 GLY A C 15
ATOM 8363 O O . GLY A 1 4 ? -8.765 -18.736 -0.483 1.00 0.00 4 GLY A O 15
ATOM 8367 N N . SER A 1 5 ? -10.718 -19.853 -0.448 1.00 0.00 5 SER A N 15
ATOM 8368 C CA . SER A 1 5 ? -11.182 -19.301 -1.716 1.00 0.00 5 SER A CA 15
ATOM 8369 C C . SER A 1 5 ? -11.802 -17.922 -1.514 1.00 0.00 5 SER A C 15
ATOM 8370 O O . SER A 1 5 ? -12.995 -17.800 -1.235 1.00 0.00 5 SER A O 15
ATOM 8378 N N . SER A 1 6 ? -10.983 -16.885 -1.657 1.00 0.00 6 SER A N 15
ATOM 8379 C CA . SER A 1 6 ? -11.449 -15.514 -1.487 1.00 0.00 6 SER A CA 15
ATOM 8380 C C . SER A 1 6 ? -11.186 -14.690 -2.744 1.00 0.00 6 SER A C 15
ATOM 8381 O O . SER A 1 6 ? -12.115 -14.203 -3.386 1.00 0.00 6 SER A O 15
ATOM 8389 N N . GLY A 1 7 ? -9.911 -14.541 -3.090 1.00 0.00 7 GLY A N 15
ATOM 8390 C CA . GLY A 1 7 ? -9.547 -13.776 -4.269 1.00 0.00 7 GLY A CA 15
ATOM 8391 C C . GLY A 1 7 ? -8.370 -12.853 -4.021 1.00 0.00 7 GLY A C 15
ATOM 8392 O O . GLY A 1 7 ? -7.317 -13.291 -3.558 1.00 0.00 7 GLY A O 15
ATOM 8396 N N . GLU A 1 8 ? -8.548 -11.573 -4.330 1.00 0.00 8 GLU A N 15
ATOM 8397 C CA . GLU A 1 8 ? -7.491 -10.587 -4.140 1.00 0.00 8 GLU A CA 15
ATOM 8398 C C . GLU A 1 8 ? -8.019 -9.173 -4.362 1.00 0.00 8 GLU A C 15
ATOM 8399 O O . GLU A 1 8 ? -9.158 -8.983 -4.789 1.00 0.00 8 GLU A O 15
ATOM 8411 N N . LYS A 1 9 ? -7.183 -8.183 -4.070 1.00 0.00 9 LYS A N 15
ATOM 8412 C CA . LYS A 1 9 ? -7.563 -6.785 -4.238 1.00 0.00 9 LYS A CA 15
ATOM 8413 C C . LYS A 1 9 ? -7.042 -6.235 -5.562 1.00 0.00 9 LYS A C 15
ATOM 8414 O O . LYS A 1 9 ? -5.951 -6.579 -6.018 1.00 0.00 9 LYS A O 15
ATOM 8433 N N . PRO A 1 10 ? -7.837 -5.358 -6.193 1.00 0.00 10 PRO A N 15
ATOM 8434 C CA . PRO A 1 10 ? -7.475 -4.741 -7.472 1.00 0.00 10 PRO A CA 15
ATOM 8435 C C . PRO A 1 10 ? -6.326 -3.747 -7.332 1.00 0.00 10 PRO A C 15
ATOM 8436 O O . PRO A 1 10 ? -5.816 -3.230 -8.326 1.00 0.00 10 PRO A O 15
ATOM 8447 N N . TYR A 1 11 ? -5.925 -3.486 -6.094 1.00 0.00 11 TYR A N 15
ATOM 8448 C CA . TYR A 1 11 ? -4.837 -2.553 -5.824 1.00 0.00 11 TYR A CA 15
ATOM 8449 C C . TYR A 1 11 ? -3.619 -3.282 -5.265 1.00 0.00 11 TYR A C 15
ATOM 8450 O O . TYR A 1 11 ? -3.733 -4.080 -4.335 1.00 0.00 11 TYR A O 15
ATOM 8468 N N . SER A 1 12 ? -2.454 -3.001 -5.839 1.00 0.00 12 SER A N 15
ATOM 8469 C CA . SER A 1 12 ? -1.214 -3.632 -5.402 1.00 0.00 12 SER A CA 15
ATOM 8470 C C . SER A 1 12 ? -0.062 -2.632 -5.416 1.00 0.00 12 SER A C 15
ATOM 8471 O O . SER A 1 12 ? -0.072 -1.666 -6.179 1.00 0.00 12 SER A O 15
ATOM 8479 N N . CYS A 1 13 ? 0.930 -2.871 -4.565 1.00 0.00 13 CYS A N 15
ATOM 8480 C CA . CYS A 1 13 ? 2.091 -1.993 -4.477 1.00 0.00 13 CYS A CA 15
ATOM 8481 C C . CYS A 1 13 ? 3.315 -2.644 -5.114 1.00 0.00 13 CYS A C 15
ATOM 8482 O O . CYS A 1 13 ? 3.665 -3.779 -4.793 1.00 0.00 13 CYS A O 15
ATOM 8489 N N . ALA A 1 14 ? 3.962 -1.916 -6.018 1.00 0.00 14 ALA A N 15
ATOM 8490 C CA . ALA A 1 14 ? 5.148 -2.421 -6.699 1.00 0.00 14 ALA A CA 15
ATOM 8491 C C . ALA A 1 14 ? 6.406 -2.152 -5.881 1.00 0.00 14 ALA A C 15
ATOM 8492 O O . ALA A 1 14 ? 7.483 -1.933 -6.436 1.00 0.00 14 ALA A O 15
ATOM 8499 N N . GLU A 1 15 ? 6.263 -2.171 -4.560 1.00 0.00 15 GLU A N 15
ATOM 8500 C CA . GLU A 1 15 ? 7.389 -1.928 -3.666 1.00 0.00 15 GLU A CA 15
ATOM 8501 C C . GLU A 1 15 ? 7.439 -2.974 -2.556 1.00 0.00 15 GLU A C 15
ATOM 8502 O O . GLU A 1 15 ? 8.443 -3.666 -2.384 1.00 0.00 15 GLU A O 15
ATOM 8514 N N . CYS A 1 16 ? 6.349 -3.083 -1.805 1.00 0.00 16 CYS A N 15
ATOM 8515 C CA . CYS A 1 16 ? 6.266 -4.043 -0.711 1.00 0.00 16 CYS A CA 15
ATOM 8516 C C . CYS A 1 16 ? 5.306 -5.178 -1.054 1.00 0.00 16 CYS A C 15
ATOM 8517 O O . CYS A 1 16 ? 5.158 -6.133 -0.292 1.00 0.00 16 CYS A O 15
ATOM 8524 N N . LYS A 1 17 ? 4.655 -5.067 -2.207 1.00 0.00 17 LYS A N 15
ATOM 8525 C CA . LYS A 1 17 ? 3.710 -6.083 -2.654 1.00 0.00 17 LYS A CA 15
ATOM 8526 C C . LYS A 1 17 ? 2.545 -6.210 -1.677 1.00 0.00 17 LYS A C 15
ATOM 8527 O O . LYS A 1 17 ? 2.108 -7.316 -1.361 1.00 0.00 17 LYS A O 15
ATOM 8546 N N . GLU A 1 18 ? 2.048 -5.072 -1.205 1.00 0.00 18 GLU A N 15
ATOM 8547 C CA . GLU A 1 18 ? 0.933 -5.057 -0.265 1.00 0.00 18 GLU A CA 15
ATOM 8548 C C . GLU A 1 18 ? -0.391 -4.855 -0.995 1.00 0.00 18 GLU A C 15
ATOM 8549 O O . GLU A 1 18 ? -0.447 -4.200 -2.036 1.00 0.00 18 GLU A O 15
ATOM 8561 N N . THR A 1 19 ? -1.458 -5.422 -0.440 1.00 0.00 19 THR A N 15
ATOM 8562 C CA . THR A 1 19 ? -2.783 -5.306 -1.038 1.00 0.00 19 THR A CA 15
ATOM 8563 C C . THR A 1 19 ? -3.648 -4.315 -0.268 1.00 0.00 19 THR A C 15
ATOM 8564 O O . THR A 1 19 ? -3.642 -4.296 0.963 1.00 0.00 19 THR A O 15
ATOM 8575 N N . PHE A 1 20 ? -4.393 -3.494 -1.001 1.00 0.00 20 PHE A N 15
ATOM 8576 C CA . PHE A 1 20 ? -5.264 -2.499 -0.386 1.00 0.00 20 PHE A CA 15
ATOM 8577 C C . PHE A 1 20 ? -6.687 -2.614 -0.926 1.00 0.00 20 PHE A C 15
ATOM 8578 O O . PHE A 1 20 ? -6.909 -3.153 -2.011 1.00 0.00 20 PHE A O 15
ATOM 8595 N N . SER A 1 21 ? -7.647 -2.105 -0.161 1.00 0.00 21 SER A N 15
ATOM 8596 C CA . SER A 1 21 ? -9.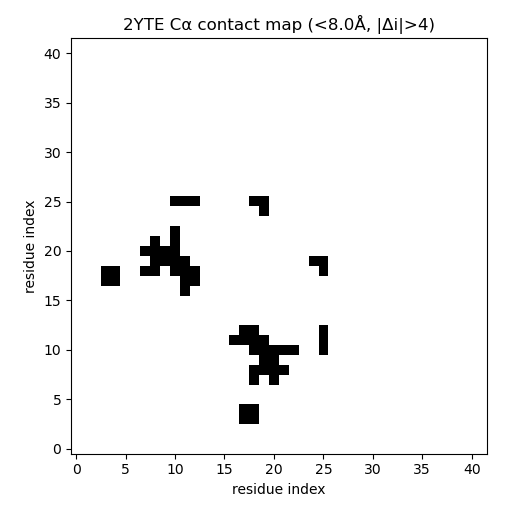049 -2.154 -0.560 1.00 0.00 21 SER A CA 15
ATOM 8597 C C . SER A 1 21 ? -9.407 -0.957 -1.436 1.00 0.00 21 SER A C 15
ATOM 8598 O O . SER A 1 21 ? -10.152 -1.085 -2.407 1.00 0.00 21 SER A O 15
ATOM 8606 N N . ASP A 1 22 ? -8.870 0.206 -1.084 1.00 0.00 22 ASP A N 15
ATOM 8607 C CA . ASP A 1 22 ? -9.131 1.427 -1.838 1.00 0.00 22 ASP A CA 15
ATOM 8608 C C . ASP A 1 22 ? -7.855 1.945 -2.492 1.00 0.00 22 ASP A C 15
ATOM 8609 O O . ASP A 1 22 ? -6.749 1.616 -2.065 1.00 0.00 22 ASP A O 15
ATOM 8618 N N . ASN A 1 23 ? -8.016 2.757 -3.532 1.00 0.00 23 ASN A N 15
ATOM 8619 C CA . ASN A 1 23 ? -6.876 3.319 -4.247 1.00 0.00 23 ASN A CA 15
ATOM 8620 C C . ASN A 1 23 ? -6.167 4.371 -3.399 1.00 0.00 23 ASN A C 15
ATOM 8621 O O . ASN A 1 23 ? -4.944 4.353 -3.264 1.00 0.00 23 ASN A O 15
ATOM 8632 N N . ASN A 1 24 ? -6.944 5.286 -2.829 1.00 0.00 24 ASN A N 15
ATOM 8633 C CA . ASN A 1 24 ? -6.391 6.346 -1.994 1.00 0.00 24 ASN A CA 15
ATOM 8634 C C . ASN A 1 24 ? -5.298 5.803 -1.079 1.00 0.00 24 ASN A C 15
ATOM 8635 O O . ASN A 1 24 ? -4.160 6.273 -1.107 1.00 0.00 24 ASN A O 15
ATOM 8646 N N . ARG A 1 25 ? -5.650 4.810 -0.270 1.00 0.00 25 ARG A N 15
ATOM 8647 C CA . ARG A 1 25 ? -4.700 4.202 0.654 1.00 0.00 25 ARG A CA 15
ATOM 8648 C C . ARG A 1 25 ? -3.419 3.799 -0.071 1.00 0.00 25 ARG A C 15
ATOM 8649 O O . ARG A 1 25 ? -2.315 4.099 0.385 1.00 0.00 25 ARG A O 15
ATOM 8670 N N . LEU A 1 26 ? -3.575 3.118 -1.200 1.00 0.00 26 LEU A N 15
ATOM 8671 C CA . LEU A 1 26 ? -2.431 2.673 -1.989 1.00 0.00 26 LEU A CA 15
ATOM 8672 C C . LEU A 1 26 ? -1.537 3.850 -2.364 1.00 0.00 26 LEU A C 15
ATOM 8673 O O . LEU A 1 26 ? -0.329 3.828 -2.124 1.00 0.00 26 LEU A O 15
ATOM 8689 N N . VAL A 1 27 ? -2.138 4.879 -2.953 1.00 0.00 27 VAL A N 15
ATOM 8690 C CA . VAL A 1 27 ? -1.397 6.068 -3.358 1.00 0.00 27 VAL A CA 15
ATOM 8691 C C . VAL A 1 27 ? -0.617 6.655 -2.188 1.00 0.00 27 VAL A C 15
ATOM 8692 O O . VAL A 1 27 ? 0.610 6.741 -2.227 1.00 0.00 27 VAL A O 15
ATOM 8705 N N . GLN A 1 28 ? -1.338 7.058 -1.146 1.00 0.00 28 GLN A N 15
ATOM 8706 C CA . GLN A 1 28 ? -0.714 7.638 0.037 1.00 0.00 28 GLN A CA 15
ATOM 8707 C C . GLN A 1 28 ? 0.375 6.721 0.583 1.00 0.00 28 GLN A C 15
ATOM 8708 O O . GLN A 1 28 ? 1.422 7.184 1.038 1.00 0.00 28 GLN A O 15
ATOM 8722 N N . HIS A 1 29 ? 0.122 5.416 0.534 1.00 0.00 29 HIS A N 15
ATOM 8723 C CA . HIS A 1 29 ? 1.081 4.433 1.024 1.00 0.00 29 HIS A CA 15
ATOM 8724 C C . HIS A 1 29 ? 2.355 4.451 0.184 1.00 0.00 29 HIS A C 15
ATOM 8725 O O . HIS A 1 29 ? 3.462 4.490 0.720 1.00 0.00 29 HIS A O 15
ATOM 8739 N N . GLN A 1 30 ? 2.189 4.421 -1.134 1.00 0.00 30 GLN A N 15
ATOM 8740 C CA . GLN A 1 30 ? 3.325 4.432 -2.047 1.00 0.00 30 GLN A CA 15
ATOM 8741 C C . GLN A 1 30 ? 4.337 5.499 -1.644 1.00 0.00 30 GLN A C 15
ATOM 8742 O O . GLN A 1 30 ? 5.545 5.317 -1.804 1.00 0.00 30 GLN A O 15
ATOM 8756 N N . LYS A 1 31 ? 3.838 6.613 -1.119 1.00 0.00 31 LYS A N 15
ATOM 8757 C CA . LYS A 1 31 ? 4.698 7.710 -0.691 1.00 0.00 31 LYS A CA 15
ATOM 8758 C C . LYS A 1 31 ? 5.684 7.244 0.375 1.00 0.00 31 LYS A C 15
ATOM 8759 O O . LYS A 1 31 ? 6.845 7.654 0.381 1.00 0.00 31 LYS A O 15
ATOM 8778 N N . MET A 1 32 ? 5.215 6.385 1.273 1.00 0.00 32 MET A N 15
ATOM 8779 C CA . MET A 1 32 ? 6.058 5.861 2.342 1.00 0.00 32 MET A CA 15
ATOM 8780 C C . MET A 1 32 ? 7.301 5.186 1.773 1.00 0.00 32 MET A C 15
ATOM 8781 O O . MET A 1 32 ? 8.255 4.903 2.499 1.00 0.00 32 MET A O 15
ATOM 8795 N N . HIS A 1 33 ? 7.285 4.929 0.469 1.00 0.00 33 HIS A N 15
ATOM 8796 C CA . HIS A 1 33 ? 8.412 4.286 -0.198 1.00 0.00 33 HIS A CA 15
ATOM 8797 C C . HIS A 1 33 ? 9.299 5.320 -0.884 1.00 0.00 33 HIS A C 15
ATOM 8798 O O . HIS A 1 33 ? 10.519 5.166 -0.945 1.00 0.00 33 HIS A O 15
ATOM 8812 N N . THR A 1 34 ? 8.678 6.376 -1.402 1.00 0.00 34 THR A N 15
ATOM 8813 C CA . THR A 1 34 ? 9.410 7.434 -2.086 1.00 0.00 34 THR A CA 15
ATOM 8814 C C . THR A 1 34 ? 9.896 8.491 -1.101 1.00 0.00 34 THR A C 15
ATOM 8815 O O . THR A 1 34 ? 10.103 9.648 -1.468 1.00 0.00 34 THR A O 15
ATOM 8826 N N . VAL A 1 35 ? 10.077 8.087 0.153 1.00 0.00 35 VAL A N 15
ATOM 8827 C CA . VAL A 1 35 ? 10.541 9.000 1.191 1.00 0.00 35 VAL A CA 15
ATOM 8828 C C . VAL A 1 35 ? 12.059 8.959 1.320 1.00 0.00 35 VAL A C 15
ATOM 8829 O O . VAL A 1 35 ? 12.701 7.985 0.926 1.00 0.00 35 VAL A O 15
ATOM 8842 N N . LYS A 1 36 ? 12.629 10.023 1.875 1.00 0.00 36 LYS A N 15
ATOM 8843 C CA . LYS A 1 36 ? 14.073 10.110 2.059 1.00 0.00 36 LYS A CA 15
ATOM 8844 C C . LYS A 1 36 ? 14.421 10.352 3.525 1.00 0.00 36 LYS A C 15
ATOM 8845 O O . LYS A 1 36 ? 15.258 11.197 3.842 1.00 0.00 36 LYS A O 15
ATOM 8864 N N . SER A 1 37 ? 13.774 9.604 4.413 1.00 0.00 37 SER A N 15
ATOM 8865 C CA . SER A 1 37 ? 14.014 9.740 5.845 1.00 0.00 37 SER A CA 15
ATOM 8866 C C . SER A 1 37 ? 14.901 8.608 6.357 1.00 0.00 37 SER A C 15
ATOM 8867 O O . SER A 1 37 ? 14.699 8.096 7.457 1.00 0.00 37 SER A O 15
ATOM 8875 N N . GLY A 1 38 ? 15.884 8.223 5.549 1.00 0.00 38 GLY A N 15
ATOM 8876 C CA . GLY A 1 38 ? 16.786 7.155 5.936 1.00 0.00 38 GLY A CA 15
ATOM 8877 C C . GLY A 1 38 ? 17.402 6.454 4.741 1.00 0.00 38 GLY A C 15
ATOM 8878 O O . GLY A 1 38 ? 18.415 6.891 4.192 1.00 0.00 38 GLY A O 15
ATOM 8882 N N . PRO A 1 39 ? 16.785 5.340 4.320 1.00 0.00 39 PRO A N 15
ATOM 8883 C CA . PRO A 1 39 ? 17.263 4.554 3.179 1.00 0.00 39 PRO A CA 15
ATOM 8884 C C . PRO A 1 39 ? 17.067 5.280 1.852 1.00 0.00 39 PRO A C 15
ATOM 8885 O O . PRO A 1 39 ? 16.345 6.274 1.779 1.00 0.00 39 PRO A O 15
ATOM 8896 N N . SER A 1 40 ? 17.714 4.776 0.806 1.00 0.00 40 SER A N 15
ATOM 8897 C CA . SER A 1 40 ? 17.614 5.379 -0.518 1.00 0.00 40 SER A CA 15
ATOM 8898 C C . SER A 1 40 ? 16.463 4.764 -1.309 1.00 0.00 40 SER A C 15
ATOM 8899 O O . SER A 1 40 ? 16.118 3.598 -1.118 1.00 0.00 40 SER A O 15
ATOM 8907 N N . SER A 1 41 ? 15.874 5.557 -2.198 1.00 0.00 41 SER A N 15
ATOM 8908 C CA . SER A 1 41 ? 14.760 5.093 -3.017 1.00 0.00 41 SER A CA 15
ATOM 8909 C C . SER A 1 41 ? 14.931 5.533 -4.467 1.00 0.00 41 SER A C 15
ATOM 8910 O O . SER A 1 41 ? 14.904 6.725 -4.773 1.00 0.00 41 SER A O 15
ATOM 8918 N N . GLY A 1 42 ? 15.108 4.562 -5.357 1.00 0.00 42 GLY A N 15
ATOM 8919 C CA . GLY A 1 42 ? 15.282 4.868 -6.765 1.00 0.00 42 GLY A CA 15
ATOM 8920 C C . GLY A 1 42 ? 16.063 6.147 -6.988 1.00 0.00 42 GLY A C 15
ATOM 8921 O O . GLY A 1 42 ? 15.456 7.215 -7.057 1.00 0.00 42 GLY A O 15
ATOM 8926 N N . GLY A 1 1 ? -6.374 -26.901 5.049 1.00 0.00 1 GLY A N 16
ATOM 8927 C CA . GLY A 1 1 ? -6.885 -26.155 3.913 1.00 0.00 1 GLY A CA 16
ATOM 8928 C C . GLY A 1 1 ? -7.579 -24.873 4.327 1.00 0.00 1 GLY A C 16
ATOM 8929 O O . GLY A 1 1 ? -8.649 -24.906 4.934 1.00 0.00 1 GLY A O 16
ATOM 8933 N N . SER A 1 2 ? -6.968 -23.739 3.999 1.00 0.00 2 SER A N 16
ATOM 8934 C CA . SER A 1 2 ? -7.531 -22.439 4.345 1.00 0.00 2 SER A CA 16
ATOM 8935 C C . SER A 1 2 ? -8.512 -21.970 3.275 1.00 0.00 2 SER A C 16
ATOM 8936 O O . SER A 1 2 ? -8.123 -21.683 2.143 1.00 0.00 2 SER A O 16
ATOM 8944 N N . SER A 1 3 ? -9.787 -21.894 3.642 1.00 0.00 3 SER A N 16
ATOM 8945 C CA . SER A 1 3 ? -10.826 -21.463 2.714 1.00 0.00 3 SER A CA 16
ATOM 8946 C C . SER A 1 3 ? -11.405 -20.115 3.134 1.00 0.00 3 SER A C 16
ATOM 8947 O O . SER A 1 3 ? -12.218 -20.036 4.054 1.00 0.00 3 SER A O 16
ATOM 8955 N N . GLY A 1 4 ? -10.979 -19.057 2.451 1.00 0.00 4 GLY A N 16
ATOM 8956 C CA . GLY A 1 4 ? -11.464 -17.726 2.767 1.00 0.00 4 GLY A CA 16
ATOM 8957 C C . GLY A 1 4 ? -11.163 -16.724 1.670 1.00 0.00 4 GLY A C 16
ATOM 8958 O O . GLY A 1 4 ? -11.646 -16.860 0.546 1.00 0.00 4 GLY A O 16
ATOM 8962 N N . SER A 1 5 ? -10.364 -15.713 1.997 1.00 0.00 5 SER A N 16
ATOM 8963 C CA . SER A 1 5 ? -10.004 -14.681 1.033 1.00 0.00 5 SER A CA 16
ATOM 8964 C C . SER A 1 5 ? -8.800 -15.111 0.200 1.00 0.00 5 SER A C 16
ATOM 8965 O O . SER A 1 5 ? -7.725 -15.381 0.737 1.00 0.00 5 SER A O 16
ATOM 8973 N N . SER A 1 6 ? -8.988 -15.173 -1.114 1.00 0.00 6 SER A N 16
ATOM 8974 C CA . SER A 1 6 ? -7.920 -15.574 -2.021 1.00 0.00 6 SER A CA 16
ATOM 8975 C C . SER A 1 6 ? -6.766 -14.577 -1.977 1.00 0.00 6 SER A C 16
ATOM 8976 O O . SER A 1 6 ? -5.628 -14.940 -1.682 1.00 0.00 6 SER A O 16
ATOM 8984 N N . GLY A 1 7 ? -7.070 -13.316 -2.272 1.00 0.00 7 GLY A N 16
ATOM 8985 C CA . GLY A 1 7 ? -6.049 -12.285 -2.261 1.00 0.00 7 GLY A CA 16
ATOM 8986 C C . GLY A 1 7 ? -5.785 -11.715 -3.640 1.00 0.00 7 GLY A C 16
ATOM 8987 O O . GLY A 1 7 ? -4.646 -11.706 -4.107 1.00 0.00 7 GLY A O 16
ATOM 8991 N N . GLU A 1 8 ? -6.840 -11.240 -4.295 1.00 0.00 8 GLU A N 16
ATOM 8992 C CA . GLU A 1 8 ? -6.716 -10.668 -5.630 1.00 0.00 8 GLU A CA 16
ATOM 8993 C C . GLU A 1 8 ? -7.180 -9.214 -5.645 1.00 0.00 8 GLU A C 16
ATOM 8994 O O . GLU A 1 8 ? -7.860 -8.777 -6.573 1.00 0.00 8 GLU A O 16
ATOM 9006 N N . LYS A 1 9 ? -6.808 -8.470 -4.609 1.00 0.00 9 LYS A N 16
ATOM 9007 C CA . LYS A 1 9 ? -7.185 -7.066 -4.501 1.00 0.00 9 LYS A CA 16
ATOM 9008 C C . LYS A 1 9 ? -6.835 -6.309 -5.778 1.00 0.00 9 LYS A C 16
ATOM 9009 O O . LYS A 1 9 ? -5.864 -6.621 -6.468 1.00 0.00 9 LYS A O 16
ATOM 9028 N N . PRO A 1 10 ? -7.643 -5.288 -6.102 1.00 0.00 10 PRO A N 16
ATOM 9029 C CA . PRO A 1 10 ? -7.438 -4.465 -7.298 1.00 0.00 10 PRO A CA 16
ATOM 9030 C C . PRO A 1 10 ? -6.202 -3.579 -7.186 1.00 0.00 10 PRO A C 16
ATOM 9031 O O . PRO A 1 10 ? -5.694 -3.077 -8.188 1.00 0.00 10 PRO A O 16
ATOM 9042 N N . TYR A 1 11 ? -5.723 -3.392 -5.961 1.00 0.00 11 TYR A N 16
ATOM 9043 C CA . TYR A 1 11 ? -4.547 -2.565 -5.719 1.00 0.00 11 TYR A CA 16
ATOM 9044 C C . TYR A 1 11 ? -3.417 -3.389 -5.111 1.00 0.00 11 TYR A C 16
ATOM 9045 O O . TYR A 1 11 ? -3.586 -4.022 -4.069 1.00 0.00 11 TYR A O 16
ATOM 9063 N N . SER A 1 12 ? -2.263 -3.376 -5.770 1.00 0.00 12 SER A N 16
ATOM 9064 C CA . SER A 1 12 ? -1.104 -4.125 -5.298 1.00 0.00 12 SER A CA 16
ATOM 9065 C C . SER A 1 12 ? 0.180 -3.328 -5.507 1.00 0.00 12 SER A C 16
ATOM 9066 O O . SER A 1 12 ? 0.522 -2.964 -6.633 1.00 0.00 12 SER A O 16
ATOM 9074 N N . CYS A 1 13 ? 0.887 -3.059 -4.415 1.00 0.00 13 CYS A N 16
ATOM 9075 C CA . CYS A 1 13 ? 2.133 -2.305 -4.475 1.00 0.00 13 CYS A CA 16
ATOM 9076 C C . CYS A 1 13 ? 3.219 -3.106 -5.187 1.00 0.00 13 CYS A C 16
ATOM 9077 O O . CYS A 1 13 ? 3.494 -4.252 -4.832 1.00 0.00 13 CYS A O 16
ATOM 9084 N N . ALA A 1 14 ? 3.834 -2.493 -6.194 1.00 0.00 14 ALA A N 16
ATOM 9085 C CA . ALA A 1 14 ? 4.892 -3.147 -6.954 1.00 0.00 14 ALA A CA 16
ATOM 9086 C C . ALA A 1 14 ? 6.241 -2.998 -6.259 1.00 0.00 14 ALA A C 16
ATOM 9087 O O . ALA A 1 14 ? 7.290 -3.084 -6.896 1.00 0.00 14 ALA A O 16
ATOM 9094 N N . GLU A 1 15 ? 6.205 -2.772 -4.949 1.00 0.00 15 GLU A N 16
ATOM 9095 C CA . GLU A 1 15 ? 7.426 -2.609 -4.169 1.00 0.00 15 GLU A CA 16
ATOM 9096 C C . GLU A 1 15 ? 7.444 -3.567 -2.981 1.00 0.00 15 GLU A C 16
ATOM 9097 O O . GLU A 1 15 ? 8.336 -4.406 -2.859 1.00 0.00 15 GLU A O 16
ATOM 9109 N N . CYS A 1 16 ? 6.452 -3.434 -2.106 1.00 0.00 16 CYS A N 16
ATOM 9110 C CA . CYS A 1 16 ? 6.353 -4.285 -0.927 1.00 0.00 16 CYS A CA 16
ATOM 9111 C C . CYS A 1 16 ? 5.329 -5.396 -1.142 1.00 0.00 16 CYS A C 16
ATOM 9112 O O . CYS A 1 16 ? 5.150 -6.265 -0.289 1.00 0.00 16 CYS A O 16
ATOM 9119 N N . LYS A 1 17 ? 4.660 -5.362 -2.290 1.00 0.00 17 LYS A N 16
ATOM 9120 C CA . LYS A 1 17 ? 3.655 -6.365 -2.620 1.00 0.00 17 LYS A CA 16
ATOM 9121 C C . LYS A 1 17 ? 2.507 -6.336 -1.617 1.00 0.00 17 LYS A C 16
ATOM 9122 O O . LYS A 1 17 ? 2.034 -7.381 -1.171 1.00 0.00 17 LYS A O 16
ATOM 9141 N N . GLU A 1 18 ? 2.062 -5.133 -1.267 1.00 0.00 18 GLU A N 16
ATOM 9142 C CA . GLU A 1 18 ? 0.969 -4.970 -0.316 1.00 0.00 18 GLU A CA 16
ATOM 9143 C C . GLU A 1 18 ? -0.351 -4.726 -1.042 1.00 0.00 18 GLU A C 16
ATOM 9144 O O . GLU A 1 18 ? -0.413 -3.954 -2.000 1.00 0.00 18 GLU A O 16
ATOM 9156 N N . THR A 1 19 ? -1.406 -5.389 -0.580 1.00 0.00 19 THR A N 16
ATOM 9157 C CA . THR A 1 19 ? -2.725 -5.246 -1.185 1.00 0.00 19 THR A CA 16
ATOM 9158 C C . THR A 1 19 ? -3.560 -4.209 -0.443 1.00 0.00 19 THR A C 16
ATOM 9159 O O . THR A 1 19 ? -3.515 -4.123 0.784 1.00 0.00 19 THR A O 16
ATOM 9170 N N . PHE A 1 20 ? -4.324 -3.424 -1.195 1.00 0.00 20 PHE A N 16
ATOM 9171 C CA . PHE A 1 20 ? -5.171 -2.392 -0.608 1.00 0.00 20 PHE A CA 16
ATOM 9172 C C . PHE A 1 20 ? -6.592 -2.478 -1.156 1.00 0.00 20 PHE A C 16
ATOM 9173 O O . PHE A 1 20 ? -6.801 -2.822 -2.319 1.00 0.00 20 PHE A O 16
ATOM 9190 N N . SER A 1 21 ? -7.567 -2.165 -0.308 1.00 0.00 21 SER A N 16
ATOM 9191 C CA . SER A 1 21 ? -8.969 -2.211 -0.704 1.00 0.00 21 SER A CA 16
ATOM 9192 C C . SER A 1 21 ? -9.342 -0.982 -1.528 1.00 0.00 21 SER A C 16
ATOM 9193 O O . SER A 1 21 ? -10.110 -1.073 -2.485 1.00 0.00 21 SER A O 16
ATOM 9201 N N . ASP A 1 22 ? -8.792 0.166 -1.147 1.00 0.00 22 ASP A N 16
ATOM 9202 C CA . ASP A 1 22 ? -9.065 1.414 -1.850 1.00 0.00 22 ASP A CA 16
ATOM 9203 C C . ASP A 1 22 ? -7.794 1.970 -2.483 1.00 0.00 22 ASP A C 16
ATOM 9204 O O . ASP A 1 22 ? -6.688 1.538 -2.161 1.00 0.00 22 ASP A O 16
ATOM 9213 N N . ASN A 1 23 ? -7.960 2.930 -3.387 1.00 0.00 23 ASN A N 16
ATOM 9214 C CA . ASN A 1 23 ? -6.825 3.544 -4.068 1.00 0.00 23 ASN A CA 16
ATOM 9215 C C . ASN A 1 23 ? -6.107 4.527 -3.148 1.00 0.00 23 ASN A C 16
ATOM 9216 O O . ASN A 1 23 ? -4.887 4.474 -2.998 1.00 0.00 23 ASN A O 16
ATOM 9227 N N . ASN A 1 24 ? -6.873 5.424 -2.535 1.00 0.00 24 ASN A N 16
ATOM 9228 C CA . ASN A 1 24 ? -6.310 6.419 -1.630 1.00 0.00 24 ASN A CA 16
ATOM 9229 C C . ASN A 1 24 ? -5.195 5.814 -0.782 1.00 0.00 24 ASN A C 16
ATOM 9230 O O . ASN A 1 24 ? -4.057 6.283 -0.809 1.00 0.00 24 ASN A O 16
ATOM 9241 N N . ARG A 1 25 ? -5.530 4.770 -0.031 1.00 0.00 25 ARG A N 16
ATOM 9242 C CA . ARG A 1 25 ? -4.558 4.102 0.825 1.00 0.00 25 ARG A CA 16
ATOM 9243 C C . ARG A 1 25 ? -3.290 3.763 0.047 1.00 0.00 25 ARG A C 16
ATOM 9244 O O . ARG A 1 25 ? -2.177 3.992 0.523 1.00 0.00 25 ARG A O 16
ATOM 9265 N N . LEU A 1 26 ? -3.465 3.217 -1.151 1.00 0.00 26 LEU A N 16
ATOM 9266 C CA . LEU A 1 26 ? -2.335 2.846 -1.996 1.00 0.00 26 LEU A CA 16
ATOM 9267 C C . LEU A 1 26 ? -1.529 4.077 -2.397 1.00 0.00 26 LEU A C 16
ATOM 9268 O O . LEU A 1 26 ? -0.327 4.155 -2.142 1.00 0.00 26 LEU A O 16
ATOM 9284 N N . VAL A 1 27 ? -2.198 5.038 -3.026 1.00 0.00 27 VAL A N 16
ATOM 9285 C CA . VAL A 1 27 ? -1.545 6.267 -3.460 1.00 0.00 27 VAL A CA 16
ATOM 9286 C C . VAL A 1 27 ? -0.739 6.890 -2.326 1.00 0.00 27 VAL A C 16
ATOM 9287 O O . VAL A 1 27 ? 0.451 7.165 -2.476 1.00 0.00 27 VAL A O 16
ATOM 9300 N N . GLN A 1 28 ? -1.396 7.110 -1.192 1.00 0.00 28 GLN A N 16
ATOM 9301 C CA . GLN A 1 28 ? -0.740 7.702 -0.032 1.00 0.00 28 GLN A CA 16
ATOM 9302 C C . GLN A 1 28 ? 0.375 6.798 0.483 1.00 0.00 28 GLN A C 16
ATOM 9303 O O . GLN A 1 28 ? 1.435 7.273 0.892 1.00 0.00 28 GLN A O 16
ATOM 9317 N N . HIS A 1 29 ? 0.129 5.492 0.461 1.00 0.00 29 HIS A N 16
ATOM 9318 C CA . HIS A 1 29 ? 1.113 4.521 0.925 1.00 0.00 29 HIS A CA 16
ATOM 9319 C C . HIS A 1 29 ? 2.404 4.626 0.118 1.00 0.00 29 HIS A C 16
ATOM 9320 O O . HIS A 1 29 ? 3.497 4.662 0.682 1.00 0.00 29 HIS A O 16
ATOM 9334 N N . GLN A 1 30 ? 2.268 4.676 -1.203 1.00 0.00 30 GLN A N 16
ATOM 9335 C CA . GLN A 1 30 ? 3.424 4.776 -2.086 1.00 0.00 30 GLN A CA 16
ATOM 9336 C C . GLN A 1 30 ? 4.306 5.957 -1.696 1.00 0.00 30 GLN A C 16
ATOM 9337 O O . GLN A 1 30 ? 5.526 5.914 -1.856 1.00 0.00 30 GLN A O 16
ATOM 9351 N N . LYS A 1 31 ? 3.681 7.012 -1.184 1.00 0.00 31 LYS A N 16
ATOM 9352 C CA . LYS A 1 31 ? 4.409 8.206 -0.770 1.00 0.00 31 LYS A CA 16
ATOM 9353 C C . LYS A 1 31 ? 5.287 7.915 0.443 1.00 0.00 31 LYS A C 16
ATOM 9354 O O . LYS A 1 31 ? 6.313 8.563 0.647 1.00 0.00 31 LYS A O 16
ATOM 9373 N N . MET A 1 32 ? 4.878 6.936 1.243 1.00 0.00 32 MET A N 16
ATOM 9374 C CA . MET A 1 32 ? 5.630 6.557 2.434 1.00 0.00 32 MET A CA 16
ATOM 9375 C C . MET A 1 32 ? 6.904 5.808 2.057 1.00 0.00 32 MET A C 16
ATOM 9376 O O . MET A 1 32 ? 7.884 5.815 2.802 1.00 0.00 32 MET A O 16
ATOM 9390 N N . HIS A 1 33 ? 6.883 5.161 0.896 1.00 0.00 33 HIS A N 16
ATOM 9391 C CA . HIS A 1 33 ? 8.037 4.406 0.420 1.00 0.00 33 HIS A CA 16
ATOM 9392 C C . HIS A 1 33 ? 9.209 5.336 0.123 1.00 0.00 33 HIS A C 16
ATOM 9393 O O . HIS A 1 33 ? 10.367 4.987 0.356 1.00 0.00 33 HIS A O 16
ATOM 9407 N N . THR A 1 34 ? 8.902 6.522 -0.392 1.00 0.00 34 THR A N 16
ATOM 9408 C CA . THR A 1 34 ? 9.930 7.501 -0.723 1.00 0.00 34 THR A CA 16
ATOM 9409 C C . THR A 1 34 ? 10.896 7.698 0.439 1.00 0.00 34 THR A C 16
ATOM 9410 O O . THR A 1 34 ? 10.535 8.262 1.472 1.00 0.00 34 THR A O 16
ATOM 9421 N N . VAL A 1 35 ? 12.127 7.228 0.265 1.00 0.00 35 VAL A N 16
ATOM 9422 C CA . VAL A 1 35 ? 13.147 7.354 1.299 1.00 0.00 35 VAL A CA 16
ATOM 9423 C C . VAL A 1 35 ? 14.400 8.031 0.756 1.00 0.00 35 VAL A C 16
ATOM 9424 O O . VAL A 1 35 ? 15.025 7.544 -0.186 1.00 0.00 35 VAL A O 16
ATOM 9437 N N . LYS A 1 36 ? 14.764 9.159 1.357 1.00 0.00 36 LYS A N 16
ATOM 9438 C CA . LYS A 1 36 ? 15.944 9.905 0.936 1.00 0.00 36 LYS A CA 16
ATOM 9439 C C . LYS A 1 36 ? 17.030 9.855 2.006 1.00 0.00 36 LYS A C 16
ATOM 9440 O O . LYS A 1 36 ? 16.736 9.816 3.201 1.00 0.00 36 LYS A O 16
ATOM 9459 N N . SER A 1 37 ? 18.285 9.858 1.570 1.00 0.00 37 SER A N 16
ATOM 9460 C CA . SER A 1 37 ? 19.415 9.810 2.491 1.00 0.00 37 SER A CA 16
ATOM 9461 C C . SER A 1 37 ? 19.813 11.214 2.935 1.00 0.00 37 SER A C 16
ATOM 9462 O O . SER A 1 37 ? 19.922 11.492 4.129 1.00 0.00 37 SER A O 16
ATOM 9470 N N . GLY A 1 38 ? 20.028 12.097 1.965 1.00 0.00 38 GLY A N 16
ATOM 9471 C CA . GLY A 1 38 ? 20.412 13.462 2.275 1.00 0.00 38 GLY A CA 16
ATOM 9472 C C . GLY A 1 38 ? 19.906 14.454 1.247 1.00 0.00 38 GLY A C 16
ATOM 9473 O O . GLY A 1 38 ? 18.949 14.192 0.518 1.00 0.00 38 GLY A O 16
ATOM 9477 N N . PRO A 1 39 ? 20.555 15.626 1.181 1.00 0.00 39 PRO A N 16
ATOM 9478 C CA . PRO A 1 39 ? 20.181 16.686 0.239 1.00 0.00 39 PRO A CA 16
ATOM 9479 C C . PRO A 1 39 ? 20.499 16.316 -1.206 1.00 0.00 39 PRO A C 16
ATOM 9480 O O . PRO A 1 39 ? 21.638 15.987 -1.536 1.00 0.00 39 PRO A O 16
ATOM 9491 N N . SER A 1 40 ? 19.485 16.371 -2.063 1.00 0.00 40 SER A N 16
ATOM 9492 C CA . SER A 1 40 ? 19.656 16.039 -3.473 1.00 0.00 40 SER A CA 16
ATOM 9493 C C . SER A 1 40 ? 18.530 16.635 -4.312 1.00 0.00 40 SER A C 16
ATOM 9494 O O . SER A 1 40 ? 17.415 16.826 -3.829 1.00 0.00 40 SER A O 16
ATOM 9502 N N . SER A 1 41 ? 18.833 16.928 -5.573 1.00 0.00 41 SER A N 16
ATOM 9503 C CA . SER A 1 41 ? 17.849 17.507 -6.480 1.00 0.00 41 SER A CA 16
ATOM 9504 C C . SER A 1 41 ? 18.133 17.098 -7.923 1.00 0.00 41 SER A C 16
ATOM 9505 O O . SER A 1 41 ? 19.270 16.791 -8.280 1.00 0.00 41 SER A O 16
ATOM 9513 N N . GLY A 1 42 ? 17.091 17.098 -8.748 1.00 0.00 42 GLY A N 16
ATOM 9514 C CA . GLY A 1 42 ? 17.248 16.726 -10.142 1.00 0.00 42 GLY A CA 16
ATOM 9515 C C . GLY A 1 42 ? 17.858 17.838 -10.973 1.00 0.00 42 GLY A C 16
ATOM 9516 O O . GLY A 1 42 ? 19.082 17.958 -11.007 1.00 0.00 42 GLY A O 16
ATOM 9521 N N . GLY A 1 1 ? 2.930 -24.741 6.941 1.00 0.00 1 GLY A N 17
ATOM 9522 C CA . GLY A 1 1 ? 3.002 -23.637 7.880 1.00 0.00 1 GLY A CA 17
ATOM 9523 C C . GLY A 1 1 ? 2.033 -22.523 7.540 1.00 0.00 1 GLY A C 17
ATOM 9524 O O . GLY A 1 1 ? 1.026 -22.749 6.870 1.00 0.00 1 GLY A O 17
ATOM 9528 N N . SER A 1 2 ? 2.336 -21.315 8.005 1.00 0.00 2 SER A N 17
ATOM 9529 C CA . SER A 1 2 ? 1.481 -20.161 7.751 1.00 0.00 2 SER A CA 17
ATOM 9530 C C . SER A 1 2 ? 2.189 -19.146 6.860 1.00 0.00 2 SER A C 17
ATOM 9531 O O . SER A 1 2 ? 3.384 -18.895 7.013 1.00 0.00 2 SER A O 17
ATOM 9539 N N . SER A 1 3 ? 1.441 -18.564 5.927 1.00 0.00 3 SER A N 17
ATOM 9540 C CA . SER A 1 3 ? 1.997 -17.578 5.007 1.00 0.00 3 SER A CA 17
ATOM 9541 C C . SER A 1 3 ? 1.548 -16.170 5.384 1.00 0.00 3 SER A C 17
ATOM 9542 O O . SER A 1 3 ? 2.349 -15.236 5.410 1.00 0.00 3 SER A O 17
ATOM 9550 N N . GLY A 1 4 ? 0.259 -16.024 5.676 1.00 0.00 4 GLY A N 17
ATOM 9551 C CA . GLY A 1 4 ? -0.276 -14.727 6.048 1.00 0.00 4 GLY A CA 17
ATOM 9552 C C . GLY A 1 4 ? -0.900 -14.000 4.874 1.00 0.00 4 GLY A C 17
ATOM 9553 O O . GLY A 1 4 ? -0.620 -12.823 4.644 1.00 0.00 4 GLY A O 17
ATOM 9557 N N . SER A 1 5 ? -1.747 -14.701 4.127 1.00 0.00 5 SER A N 17
ATOM 9558 C CA . SER A 1 5 ? -2.409 -14.116 2.967 1.00 0.00 5 SER A CA 17
ATOM 9559 C C . SER A 1 5 ? -3.880 -13.842 3.261 1.00 0.00 5 SER A C 17
ATOM 9560 O O . SER A 1 5 ? -4.657 -14.763 3.510 1.00 0.00 5 SER A O 17
ATOM 9568 N N . SER A 1 6 ? -4.256 -12.567 3.231 1.00 0.00 6 SER A N 17
ATOM 9569 C CA . SER A 1 6 ? -5.633 -12.169 3.498 1.00 0.00 6 SER A CA 17
ATOM 9570 C C . SER A 1 6 ? -6.351 -11.793 2.205 1.00 0.00 6 SER A C 17
ATOM 9571 O O . SER A 1 6 ? -6.425 -10.620 1.842 1.00 0.00 6 SER A O 17
ATOM 9579 N N . GLY A 1 7 ? -6.878 -12.800 1.514 1.00 0.00 7 GLY A N 17
ATOM 9580 C CA . GLY A 1 7 ? -7.583 -12.556 0.269 1.00 0.00 7 GLY A CA 17
ATOM 9581 C C . GLY A 1 7 ? -6.755 -11.758 -0.719 1.00 0.00 7 GLY A C 17
ATOM 9582 O O . GLY A 1 7 ? -5.541 -11.634 -0.562 1.00 0.00 7 GLY A O 17
ATOM 9586 N N . GLU A 1 8 ? -7.413 -11.219 -1.741 1.00 0.00 8 GLU A N 17
ATOM 9587 C CA . GLU A 1 8 ? -6.728 -10.432 -2.760 1.00 0.00 8 GLU A CA 17
ATOM 9588 C C . GLU A 1 8 ? -7.419 -9.087 -2.964 1.00 0.00 8 GLU A C 17
ATOM 9589 O O . GLU A 1 8 ? -8.573 -8.904 -2.577 1.00 0.00 8 GLU A O 17
ATOM 9601 N N . LYS A 1 9 ? -6.705 -8.149 -3.576 1.00 0.00 9 LYS A N 17
ATOM 9602 C CA . LYS A 1 9 ? -7.248 -6.820 -3.834 1.00 0.00 9 LYS A CA 17
ATOM 9603 C C . LYS A 1 9 ? -6.786 -6.298 -5.191 1.00 0.00 9 LYS A C 17
ATOM 9604 O O . LYS A 1 9 ? -5.717 -6.651 -5.688 1.00 0.00 9 LYS A O 17
ATOM 9623 N N . PRO A 1 10 ? -7.610 -5.437 -5.806 1.00 0.00 10 PRO A N 17
ATOM 9624 C CA . PRO A 1 10 ? -7.306 -4.846 -7.113 1.00 0.00 10 PRO A CA 17
ATOM 9625 C C . PRO A 1 10 ? -6.155 -3.849 -7.045 1.00 0.00 10 PRO A C 17
ATOM 9626 O O . PRO A 1 10 ? -5.655 -3.391 -8.073 1.00 0.00 10 PRO A O 17
ATOM 9637 N N . TYR A 1 11 ? -5.737 -3.517 -5.828 1.00 0.00 11 TYR A N 17
ATOM 9638 C CA . TYR A 1 11 ? -4.645 -2.572 -5.626 1.00 0.00 11 TYR A CA 17
ATOM 9639 C C . TYR A 1 11 ? -3.457 -3.249 -4.950 1.00 0.00 11 TYR A C 17
ATOM 9640 O O . TYR A 1 11 ? -3.488 -3.531 -3.753 1.00 0.00 11 TYR A O 17
ATOM 9658 N N . SER A 1 12 ? -2.410 -3.506 -5.727 1.00 0.00 12 SER A N 17
ATOM 9659 C CA . SER A 1 12 ? -1.211 -4.152 -5.206 1.00 0.00 12 SER A CA 17
ATOM 9660 C C . SER A 1 12 ? 0.030 -3.317 -5.504 1.00 0.00 12 SER A C 17
ATOM 9661 O O . SER A 1 12 ? 0.252 -2.896 -6.640 1.00 0.00 12 SER A O 17
ATOM 9669 N N . CYS A 1 13 ? 0.837 -3.080 -4.475 1.00 0.00 13 CYS A N 17
ATOM 9670 C CA . CYS A 1 13 ? 2.056 -2.294 -4.623 1.00 0.00 13 CYS A CA 17
ATOM 9671 C C . CYS A 1 13 ? 3.168 -3.130 -5.250 1.00 0.00 13 CYS A C 17
ATOM 9672 O O . CYS A 1 13 ? 3.480 -4.222 -4.776 1.00 0.00 13 CYS A O 17
ATOM 9679 N N . ALA A 1 14 ? 3.763 -2.609 -6.318 1.00 0.00 14 ALA A N 17
ATOM 9680 C CA . ALA A 1 14 ? 4.841 -3.305 -7.008 1.00 0.00 14 ALA A CA 17
ATOM 9681 C C . ALA A 1 14 ? 6.185 -3.035 -6.340 1.00 0.00 14 ALA A C 17
ATOM 9682 O O . ALA A 1 14 ? 7.236 -3.155 -6.969 1.00 0.00 14 ALA A O 17
ATOM 9689 N N . GLU A 1 15 ? 6.143 -2.668 -5.063 1.00 0.00 15 GLU A N 17
ATOM 9690 C CA . GLU A 1 15 ? 7.359 -2.379 -4.312 1.00 0.00 15 GLU A CA 17
ATOM 9691 C C . GLU A 1 15 ? 7.452 -3.259 -3.069 1.00 0.00 15 GLU A C 17
ATOM 9692 O O . GLU A 1 15 ? 8.444 -3.959 -2.862 1.00 0.00 15 GLU A O 17
ATOM 9704 N N . CYS A 1 16 ? 6.412 -3.219 -2.243 1.00 0.00 16 CYS A N 17
ATOM 9705 C CA . CYS A 1 16 ? 6.375 -4.010 -1.019 1.00 0.00 16 CYS A CA 17
ATOM 9706 C C . CYS A 1 16 ? 5.383 -5.163 -1.147 1.00 0.00 16 CYS A C 17
ATOM 9707 O O . CYS A 1 16 ? 5.272 -6.004 -0.254 1.00 0.00 16 CYS A O 17
ATOM 9714 N N . LYS A 1 17 ? 4.665 -5.197 -2.265 1.00 0.00 17 LYS A N 17
ATOM 9715 C CA . LYS A 1 17 ? 3.683 -6.247 -2.512 1.00 0.00 17 LYS A CA 17
ATOM 9716 C C . LYS A 1 17 ? 2.572 -6.210 -1.468 1.00 0.00 17 LYS A C 17
ATOM 9717 O O . LYS A 1 17 ? 2.209 -7.238 -0.899 1.00 0.00 17 LYS A O 17
ATOM 9736 N N . GLU A 1 18 ? 2.035 -5.018 -1.224 1.00 0.00 18 GLU A N 17
ATOM 9737 C CA . GLU A 1 18 ? 0.964 -4.849 -0.249 1.00 0.00 18 GLU A CA 17
ATOM 9738 C C . GLU A 1 18 ? -0.381 -4.665 -0.945 1.00 0.00 18 GLU A C 17
ATOM 9739 O O . GLU A 1 18 ? -0.486 -3.945 -1.939 1.00 0.00 18 GLU A O 17
ATOM 9751 N N . THR A 1 19 ? -1.410 -5.321 -0.416 1.00 0.00 19 THR A N 17
ATOM 9752 C CA . THR A 1 19 ? -2.748 -5.232 -0.986 1.00 0.00 19 THR A CA 17
ATOM 9753 C C . THR A 1 19 ? -3.563 -4.137 -0.306 1.00 0.00 19 THR A C 17
ATOM 9754 O O . THR A 1 19 ? -3.451 -3.924 0.901 1.00 0.00 19 THR A O 17
ATOM 9765 N N . PHE A 1 20 ? -4.384 -3.445 -1.089 1.00 0.00 20 PHE A N 17
ATOM 9766 C CA . PHE A 1 20 ? -5.219 -2.371 -0.562 1.00 0.00 20 PHE A CA 17
ATOM 9767 C C . PHE A 1 20 ? -6.628 -2.443 -1.143 1.00 0.00 20 PHE A C 17
ATOM 9768 O O . PHE A 1 20 ? -6.813 -2.778 -2.313 1.00 0.00 20 PHE A O 17
ATOM 9785 N N . SER A 1 21 ? -7.619 -2.127 -0.316 1.00 0.00 21 SER A N 17
ATOM 9786 C CA . SER A 1 21 ? -9.013 -2.159 -0.744 1.00 0.00 21 SER A CA 17
ATOM 9787 C C . SER A 1 21 ? -9.292 -1.062 -1.766 1.00 0.00 21 SER A C 17
ATOM 9788 O O . SER A 1 21 ? -9.825 -1.324 -2.845 1.00 0.00 21 SER A O 17
ATOM 9796 N N . ASP A 1 22 ? -8.929 0.168 -1.419 1.00 0.00 22 ASP A N 17
ATOM 9797 C CA . ASP A 1 22 ? -9.139 1.306 -2.306 1.00 0.00 22 ASP A CA 17
ATOM 9798 C C . ASP A 1 22 ? -7.808 1.858 -2.807 1.00 0.00 22 ASP A C 17
ATOM 9799 O O . ASP A 1 22 ? -6.742 1.438 -2.358 1.00 0.00 22 ASP A O 17
ATOM 9808 N N . ASN A 1 23 ? -7.877 2.801 -3.741 1.00 0.00 23 ASN A N 17
ATOM 9809 C CA . ASN A 1 23 ? -6.678 3.409 -4.304 1.00 0.00 23 ASN A CA 17
ATOM 9810 C C . ASN A 1 23 ? -6.111 4.468 -3.363 1.00 0.00 23 ASN A C 17
ATOM 9811 O O . ASN A 1 23 ? -4.904 4.524 -3.131 1.00 0.00 23 ASN A O 17
ATOM 9822 N N . ASN A 1 24 ? -6.991 5.305 -2.824 1.00 0.00 24 ASN A N 17
ATOM 9823 C CA . ASN A 1 24 ? -6.579 6.362 -1.908 1.00 0.00 24 ASN A CA 17
ATOM 9824 C C . ASN A 1 24 ? -5.508 5.859 -0.944 1.00 0.00 24 ASN A C 17
ATOM 9825 O O . ASN A 1 24 ? -4.500 6.528 -0.717 1.00 0.00 24 ASN A O 17
ATOM 9836 N N . ARG A 1 25 ? -5.735 4.677 -0.380 1.00 0.00 25 ARG A N 17
ATOM 9837 C CA . ARG A 1 25 ? -4.790 4.085 0.559 1.00 0.00 25 ARG A CA 17
ATOM 9838 C C . ARG A 1 25 ? -3.460 3.784 -0.124 1.00 0.00 25 ARG A C 17
ATOM 9839 O O . ARG A 1 25 ? -2.392 4.007 0.447 1.00 0.00 25 ARG A O 17
ATOM 9860 N N . LEU A 1 26 ? -3.532 3.276 -1.350 1.00 0.00 26 LEU A N 17
ATOM 9861 C CA . LEU A 1 26 ? -2.334 2.943 -2.112 1.00 0.00 26 LEU A CA 17
ATOM 9862 C C . LEU A 1 26 ? -1.538 4.200 -2.451 1.00 0.00 26 LEU A C 17
ATOM 9863 O O . LEU A 1 26 ? -0.314 4.226 -2.320 1.00 0.00 26 LEU A O 17
ATOM 9879 N N . VAL A 1 27 ? -2.241 5.240 -2.886 1.00 0.00 27 VAL A N 17
ATOM 9880 C CA . VAL A 1 27 ? -1.601 6.501 -3.241 1.00 0.00 27 VAL A CA 17
ATOM 9881 C C . VAL A 1 27 ? -0.763 7.036 -2.086 1.00 0.00 27 VAL A C 17
ATOM 9882 O O . VAL A 1 27 ? 0.454 7.177 -2.203 1.00 0.00 27 VAL A O 17
ATOM 9895 N N . GLN A 1 28 ? -1.422 7.332 -0.970 1.00 0.00 28 GLN A N 17
ATOM 9896 C CA . GLN A 1 28 ? -0.737 7.851 0.207 1.00 0.00 28 GLN A CA 17
ATOM 9897 C C . GLN A 1 28 ? 0.318 6.867 0.702 1.00 0.00 28 GLN A C 17
ATOM 9898 O O . GLN A 1 28 ? 1.420 7.261 1.083 1.00 0.00 28 GLN A O 17
ATOM 9912 N N . HIS A 1 29 ? -0.028 5.583 0.694 1.00 0.00 29 HIS A N 17
ATOM 9913 C CA . HIS A 1 29 ? 0.889 4.541 1.142 1.00 0.00 29 HIS A CA 17
ATOM 9914 C C . HIS A 1 29 ? 2.228 4.648 0.418 1.00 0.00 29 HIS A C 17
ATOM 9915 O O . HIS A 1 29 ? 3.284 4.677 1.049 1.00 0.00 29 HIS A O 17
ATOM 9929 N N . GLN A 1 30 ? 2.175 4.705 -0.909 1.00 0.00 30 GLN A N 17
ATOM 9930 C CA . GLN A 1 30 ? 3.384 4.807 -1.718 1.00 0.00 30 GLN A CA 17
ATOM 9931 C C . GLN A 1 30 ? 4.315 5.884 -1.172 1.00 0.00 30 GLN A C 17
ATOM 9932 O O . GLN A 1 30 ? 5.537 5.735 -1.196 1.00 0.00 30 GLN A O 17
ATOM 9946 N N . LYS A 1 31 ? 3.730 6.971 -0.679 1.00 0.00 31 LYS A N 17
ATOM 9947 C CA . LYS A 1 31 ? 4.506 8.074 -0.126 1.00 0.00 31 LYS A CA 17
ATOM 9948 C C . LYS A 1 31 ? 5.582 7.559 0.825 1.00 0.00 31 LYS A C 17
ATOM 9949 O O . LYS A 1 31 ? 6.661 8.143 0.930 1.00 0.00 31 LYS A O 17
ATOM 9968 N N . MET A 1 32 ? 5.282 6.463 1.513 1.00 0.00 32 MET A N 17
ATOM 9969 C CA . MET A 1 32 ? 6.226 5.868 2.452 1.00 0.00 32 MET A CA 17
ATOM 9970 C C . MET A 1 32 ? 7.522 5.481 1.749 1.00 0.00 32 MET A C 17
ATOM 9971 O O . MET A 1 32 ? 8.612 5.651 2.296 1.00 0.00 32 MET A O 17
ATOM 9985 N N . HIS A 1 33 ? 7.397 4.958 0.533 1.00 0.00 33 HIS A N 17
ATOM 9986 C CA . HIS A 1 33 ? 8.560 4.547 -0.246 1.00 0.00 33 HIS A CA 17
ATOM 9987 C C . HIS A 1 33 ? 9.345 5.761 -0.733 1.00 0.00 33 HIS A C 17
ATOM 9988 O O . HIS A 1 33 ? 10.574 5.727 -0.816 1.00 0.00 33 HIS A O 17
ATOM 10002 N N . THR A 1 34 ? 8.628 6.833 -1.055 1.00 0.00 34 THR A N 17
ATOM 10003 C CA . THR A 1 34 ? 9.257 8.057 -1.536 1.00 0.00 34 THR A CA 17
ATOM 10004 C C . THR A 1 34 ? 10.031 8.752 -0.421 1.00 0.00 34 THR A C 17
ATOM 10005 O O . THR A 1 34 ? 9.441 9.371 0.465 1.00 0.00 34 THR A O 17
ATOM 10016 N N . VAL A 1 35 ? 11.355 8.646 -0.471 1.00 0.00 35 VAL A N 17
ATOM 10017 C CA . VAL A 1 35 ? 12.210 9.267 0.534 1.00 0.00 35 VAL A CA 17
ATOM 10018 C C . VAL A 1 35 ? 12.689 10.640 0.077 1.00 0.00 35 VAL A C 17
ATOM 10019 O O . VAL A 1 35 ? 13.026 11.497 0.894 1.00 0.00 35 VAL A O 17
ATOM 10032 N N . LYS A 1 36 ? 12.717 10.843 -1.236 1.00 0.00 36 LYS A N 17
ATOM 10033 C CA . LYS A 1 36 ? 13.153 12.113 -1.805 1.00 0.00 36 LYS A CA 17
ATOM 10034 C C . LYS A 1 36 ? 14.261 12.735 -0.962 1.00 0.00 36 LYS A C 17
ATOM 10035 O O . LYS A 1 36 ? 14.188 13.905 -0.589 1.00 0.00 36 LYS A O 17
ATOM 10054 N N . SER A 1 37 ? 15.288 11.944 -0.666 1.00 0.00 37 SER A N 17
ATOM 10055 C CA . SER A 1 37 ? 16.411 12.417 0.135 1.00 0.00 37 SER A CA 17
ATOM 10056 C C . SER A 1 37 ? 16.003 12.587 1.596 1.00 0.00 37 SER A C 17
ATOM 10057 O O . SER A 1 37 ? 16.334 13.587 2.232 1.00 0.00 37 SER A O 17
ATOM 10065 N N . GLY A 1 38 ? 15.280 11.602 2.120 1.00 0.00 38 GLY A N 17
ATOM 10066 C CA . GLY A 1 38 ? 14.837 11.661 3.501 1.00 0.00 38 GLY A CA 17
ATOM 10067 C C . GLY A 1 38 ? 15.966 11.413 4.483 1.00 0.00 38 GLY A C 17
ATOM 10068 O O . GLY A 1 38 ? 16.706 12.324 4.853 1.00 0.00 38 GLY A O 17
ATOM 10072 N N . PRO A 1 39 ? 16.107 10.154 4.922 1.00 0.00 39 PRO A N 17
ATOM 10073 C CA . PRO A 1 39 ? 17.150 9.760 5.873 1.00 0.00 39 PRO A CA 17
ATOM 10074 C C . PRO A 1 39 ? 18.544 9.805 5.257 1.00 0.00 39 PRO A C 17
ATOM 10075 O O . PRO A 1 39 ? 19.463 10.401 5.819 1.00 0.00 39 PRO A O 17
ATOM 10086 N N . SER A 1 40 ? 18.695 9.172 4.098 1.00 0.00 40 SER A N 17
ATOM 10087 C CA . SER A 1 40 ? 19.979 9.138 3.407 1.00 0.00 40 SER A CA 17
ATOM 10088 C C . SER A 1 40 ? 19.799 8.730 1.947 1.00 0.00 40 SER A C 17
ATOM 10089 O O . SER A 1 40 ? 19.299 7.645 1.652 1.00 0.00 40 SER A O 17
ATOM 10097 N N . SER A 1 41 ? 20.212 9.609 1.039 1.00 0.00 41 SER A N 17
ATOM 10098 C CA . SER A 1 41 ? 20.094 9.343 -0.390 1.00 0.00 41 SER A CA 17
ATOM 10099 C C . SER A 1 41 ? 21.081 8.265 -0.825 1.00 0.00 41 SER A C 17
ATOM 10100 O O . SER A 1 41 ? 22.166 8.135 -0.259 1.00 0.00 41 SER A O 17
ATOM 10108 N N . GLY A 1 42 ? 20.697 7.493 -1.838 1.00 0.00 42 GLY A N 17
ATOM 10109 C CA . GLY A 1 42 ? 21.559 6.436 -2.333 1.00 0.00 42 GLY A CA 17
ATOM 10110 C C . GLY A 1 42 ? 22.164 5.609 -1.215 1.00 0.00 42 GLY A C 17
ATOM 10111 O O . GLY A 1 42 ? 23.180 4.953 -1.438 1.00 0.00 42 GLY A O 17
ATOM 10116 N N . GLY A 1 1 ? -0.980 -9.828 1.970 1.00 0.00 1 GLY A N 18
ATOM 10117 C CA . GLY A 1 1 ? -1.470 -10.160 3.295 1.00 0.00 1 GLY A CA 18
ATOM 10118 C C . GLY A 1 1 ? -1.358 -8.998 4.262 1.00 0.00 1 GLY A C 18
ATOM 10119 O O . GLY A 1 1 ? -0.300 -8.381 4.381 1.00 0.00 1 GLY A O 18
ATOM 10123 N N . SER A 1 2 ? -2.452 -8.699 4.954 1.00 0.00 2 SER A N 18
ATOM 10124 C CA . SER A 1 2 ? -2.474 -7.599 5.912 1.00 0.00 2 SER A CA 18
ATOM 10125 C C . SER A 1 2 ? -3.773 -7.601 6.712 1.00 0.00 2 SER A C 18
ATOM 10126 O O . SER A 1 2 ? -4.701 -8.351 6.408 1.00 0.00 2 SER A O 18
ATOM 10134 N N . SER A 1 3 ? -3.831 -6.756 7.736 1.00 0.00 3 SER A N 18
ATOM 10135 C CA . SER A 1 3 ? -5.015 -6.662 8.583 1.00 0.00 3 SER A CA 18
ATOM 10136 C C . SER A 1 3 ? -6.274 -6.485 7.740 1.00 0.00 3 SER A C 18
ATOM 10137 O O . SER A 1 3 ? -6.554 -5.395 7.243 1.00 0.00 3 SER A O 18
ATOM 10145 N N . GLY A 1 4 ? -7.030 -7.568 7.582 1.00 0.00 4 GLY A N 18
ATOM 10146 C CA . GLY A 1 4 ? -8.250 -7.513 6.799 1.00 0.00 4 GLY A CA 18
ATOM 10147 C C . GLY A 1 4 ? -8.816 -8.889 6.510 1.00 0.00 4 GLY A C 18
ATOM 10148 O O . GLY A 1 4 ? -8.175 -9.902 6.788 1.00 0.00 4 GLY A O 18
ATOM 10152 N N . SER A 1 5 ? -10.022 -8.926 5.952 1.00 0.00 5 SER A N 18
ATOM 10153 C CA . SER A 1 5 ? -10.677 -10.188 5.631 1.00 0.00 5 SER A CA 18
ATOM 10154 C C . SER A 1 5 ? -10.534 -10.512 4.147 1.00 0.00 5 SER A C 18
ATOM 10155 O O . SER A 1 5 ? -10.527 -11.679 3.753 1.00 0.00 5 SER A O 18
ATOM 10163 N N . SER A 1 6 ? -10.420 -9.471 3.328 1.00 0.00 6 SER A N 18
ATOM 10164 C CA . SER A 1 6 ? -10.281 -9.644 1.887 1.00 0.00 6 SER A CA 18
ATOM 10165 C C . SER A 1 6 ? -8.811 -9.745 1.492 1.00 0.00 6 SER A C 18
ATOM 10166 O O . SER A 1 6 ? -8.038 -8.807 1.683 1.00 0.00 6 SER A O 18
ATOM 10174 N N . GLY A 1 7 ? -8.431 -10.893 0.938 1.00 0.00 7 GLY A N 18
ATOM 10175 C CA . GLY A 1 7 ? -7.056 -11.098 0.524 1.00 0.00 7 GLY A CA 18
ATOM 10176 C C . GLY A 1 7 ? -6.779 -10.547 -0.861 1.00 0.00 7 GLY A C 18
ATOM 10177 O O . GLY A 1 7 ? -5.834 -9.782 -1.053 1.00 0.00 7 GLY A O 18
ATOM 10181 N N . GLU A 1 8 ? -7.603 -10.938 -1.827 1.00 0.00 8 GLU A N 18
ATOM 10182 C CA . GLU A 1 8 ? -7.439 -10.480 -3.202 1.00 0.00 8 GLU A CA 18
ATOM 10183 C C . GLU A 1 8 ? -7.948 -9.050 -3.363 1.00 0.00 8 GLU A C 18
ATOM 10184 O O . GLU A 1 8 ? -9.061 -8.725 -2.947 1.00 0.00 8 GLU A O 18
ATOM 10196 N N . LYS A 1 9 ? -7.126 -8.200 -3.968 1.00 0.00 9 LYS A N 18
ATOM 10197 C CA . LYS A 1 9 ? -7.491 -6.805 -4.185 1.00 0.00 9 LYS A CA 18
ATOM 10198 C C . LYS A 1 9 ? -6.908 -6.289 -5.497 1.00 0.00 9 LYS A C 18
ATOM 10199 O O . LYS A 1 9 ? -5.829 -6.695 -5.927 1.00 0.00 9 LYS A O 18
ATOM 10218 N N . PRO A 1 10 ? -7.638 -5.371 -6.149 1.00 0.00 10 PRO A N 18
ATOM 10219 C CA . PRO A 1 10 ? -7.212 -4.778 -7.420 1.00 0.00 10 PRO A CA 18
ATOM 10220 C C . PRO A 1 10 ? -6.013 -3.850 -7.253 1.00 0.00 10 PRO A C 18
ATOM 10221 O O . PRO A 1 10 ? -5.248 -3.634 -8.193 1.00 0.00 10 PRO A O 18
ATOM 10232 N N . TYR A 1 11 ? -5.856 -3.304 -6.053 1.00 0.00 11 TYR A N 18
ATOM 10233 C CA . TYR A 1 11 ? -4.751 -2.397 -5.764 1.00 0.00 11 TYR A CA 18
ATOM 10234 C C . TYR A 1 11 ? -3.603 -3.137 -5.083 1.00 0.00 11 TYR A C 18
ATOM 10235 O O . TYR A 1 11 ? -3.768 -3.701 -4.002 1.00 0.00 11 TYR A O 18
ATOM 10253 N N . SER A 1 12 ? -2.439 -3.129 -5.726 1.00 0.00 12 SER A N 18
ATOM 10254 C CA . SER A 1 12 ? -1.264 -3.801 -5.185 1.00 0.00 12 SER A CA 18
ATOM 10255 C C . SER A 1 12 ? -0.020 -2.932 -5.344 1.00 0.00 12 SER A C 18
ATOM 10256 O O . SER A 1 12 ? 0.093 -2.156 -6.294 1.00 0.00 12 SER A O 18
ATOM 10264 N N . CYS A 1 13 ? 0.913 -3.068 -4.407 1.00 0.00 13 CYS A N 18
ATOM 10265 C CA . CYS A 1 13 ? 2.149 -2.296 -4.441 1.00 0.00 13 CYS A CA 18
ATOM 10266 C C . CYS A 1 13 ? 3.271 -3.094 -5.098 1.00 0.00 13 CYS A C 18
ATOM 10267 O O . CYS A 1 13 ? 3.569 -4.217 -4.690 1.00 0.00 13 CYS A O 18
ATOM 10274 N N . ALA A 1 14 ? 3.891 -2.507 -6.116 1.00 0.00 14 ALA A N 18
ATOM 10275 C CA . ALA A 1 14 ? 4.981 -3.162 -6.828 1.00 0.00 14 ALA A CA 18
ATOM 10276 C C . ALA A 1 14 ? 6.320 -2.894 -6.147 1.00 0.00 14 ALA A C 18
ATOM 10277 O O . ALA A 1 14 ? 7.358 -2.834 -6.804 1.00 0.00 14 ALA A O 18
ATOM 10284 N N . GLU A 1 15 ? 6.286 -2.735 -4.828 1.00 0.00 15 GLU A N 18
ATOM 10285 C CA . GLU A 1 15 ? 7.497 -2.473 -4.060 1.00 0.00 15 GLU A CA 18
ATOM 10286 C C . GLU A 1 15 ? 7.624 -3.448 -2.893 1.00 0.00 15 GLU A C 18
ATOM 10287 O O . GLU A 1 15 ? 8.650 -4.110 -2.731 1.00 0.00 15 GLU A O 18
ATOM 10299 N N . CYS A 1 16 ? 6.574 -3.532 -2.083 1.00 0.00 16 CYS A N 18
ATOM 10300 C CA . CYS A 1 16 ? 6.566 -4.425 -0.930 1.00 0.00 16 CYS A CA 18
ATOM 10301 C C . CYS A 1 16 ? 5.558 -5.554 -1.124 1.00 0.00 16 CYS A C 18
ATOM 10302 O O . CYS A 1 16 ? 5.435 -6.443 -0.281 1.00 0.00 16 CYS A O 18
ATOM 10309 N N . LYS A 1 17 ? 4.838 -5.512 -2.240 1.00 0.00 17 LYS A N 18
ATOM 10310 C CA . LYS A 1 17 ? 3.842 -6.531 -2.547 1.00 0.00 17 LYS A CA 18
ATOM 10311 C C . LYS A 1 17 ? 2.675 -6.463 -1.567 1.00 0.00 17 LYS A C 18
ATOM 10312 O O . LYS A 1 17 ? 2.239 -7.484 -1.037 1.00 0.00 17 LYS A O 18
ATOM 10331 N N . GLU A 1 18 ? 2.174 -5.254 -1.332 1.00 0.00 18 GLU A N 18
ATOM 10332 C CA . GLU A 1 18 ? 1.057 -5.056 -0.416 1.00 0.00 18 GLU A CA 18
ATOM 10333 C C . GLU A 1 18 ? -0.241 -4.820 -1.183 1.00 0.00 18 GLU A C 18
ATOM 10334 O O . GLU A 1 18 ? -0.224 -4.476 -2.366 1.00 0.00 18 GLU A O 18
ATOM 10346 N N . THR A 1 19 ? -1.367 -5.007 -0.502 1.00 0.00 19 THR A N 18
ATOM 10347 C CA . THR A 1 19 ? -2.674 -4.817 -1.118 1.00 0.00 19 THR A CA 18
ATOM 10348 C C . THR A 1 19 ? -3.487 -3.767 -0.370 1.00 0.00 19 THR A C 18
ATOM 10349 O O . THR A 1 19 ? -3.253 -3.512 0.812 1.00 0.00 19 THR A O 18
ATOM 10360 N N . PHE A 1 20 ? -4.443 -3.160 -1.065 1.00 0.00 20 PHE A N 18
ATOM 10361 C CA . PHE A 1 20 ? -5.291 -2.136 -0.466 1.00 0.00 20 PHE A CA 18
ATOM 10362 C C . PHE A 1 20 ? -6.704 -2.195 -1.041 1.00 0.00 20 PHE A C 18
ATOM 10363 O O . PHE A 1 20 ? -6.888 -2.350 -2.248 1.00 0.00 20 PHE A O 18
ATOM 10380 N N . SER A 1 21 ? -7.698 -2.071 -0.167 1.00 0.00 21 SER A N 18
ATOM 10381 C CA . SER A 1 21 ? -9.094 -2.114 -0.587 1.00 0.00 21 SER A CA 18
ATOM 10382 C C . SER A 1 21 ? -9.380 -1.041 -1.632 1.00 0.00 21 SER A C 18
ATOM 10383 O O . SER A 1 21 ? -9.945 -1.323 -2.689 1.00 0.00 21 SER A O 18
ATOM 10391 N N . ASP A 1 22 ? -8.987 0.191 -1.329 1.00 0.00 22 ASP A N 18
ATOM 10392 C CA . ASP A 1 22 ? -9.200 1.308 -2.242 1.00 0.00 22 ASP A CA 18
ATOM 10393 C C . ASP A 1 22 ? -7.869 1.862 -2.743 1.00 0.00 22 ASP A C 18
ATOM 10394 O O . ASP A 1 22 ? -6.803 1.430 -2.308 1.00 0.00 22 ASP A O 18
ATOM 10403 N N . ASN A 1 23 ? -7.941 2.820 -3.661 1.00 0.00 23 ASN A N 18
ATOM 10404 C CA . ASN A 1 23 ? -6.742 3.432 -4.222 1.00 0.00 23 ASN A CA 18
ATOM 10405 C C . ASN A 1 23 ? -6.163 4.471 -3.267 1.00 0.00 23 ASN A C 18
ATOM 10406 O O . ASN A 1 23 ? -4.956 4.510 -3.033 1.00 0.00 23 ASN A O 18
ATOM 10417 N N . ASN A 1 24 ? -7.034 5.312 -2.718 1.00 0.00 24 ASN A N 18
ATOM 10418 C CA . ASN A 1 24 ? -6.610 6.352 -1.788 1.00 0.00 24 ASN A CA 18
ATOM 10419 C C . ASN A 1 24 ? -5.528 5.832 -0.846 1.00 0.00 24 ASN A C 18
ATOM 10420 O O . ASN A 1 24 ? -4.479 6.455 -0.685 1.00 0.00 24 ASN A O 18
ATOM 10431 N N . ARG A 1 25 ? -5.792 4.685 -0.228 1.00 0.00 25 ARG A N 18
ATOM 10432 C CA . ARG A 1 25 ? -4.842 4.081 0.698 1.00 0.00 25 ARG A CA 18
ATOM 10433 C C . ARG A 1 25 ? -3.525 3.763 -0.004 1.00 0.00 25 ARG A C 18
ATOM 10434 O O . ARG A 1 25 ? -2.447 3.952 0.560 1.00 0.00 25 ARG A O 18
ATOM 10455 N N . LEU A 1 26 ? -3.621 3.277 -1.237 1.00 0.00 26 LEU A N 18
ATOM 10456 C CA . LEU A 1 26 ? -2.438 2.932 -2.017 1.00 0.00 26 LEU A CA 18
ATOM 10457 C C . LEU A 1 26 ? -1.577 4.164 -2.276 1.00 0.00 26 LEU A C 18
ATOM 10458 O O . LEU A 1 26 ? -0.368 4.150 -2.042 1.00 0.00 26 LEU A O 18
ATOM 10474 N N . VAL A 1 27 ? -2.208 5.230 -2.757 1.00 0.00 27 VAL A N 18
ATOM 10475 C CA . VAL A 1 27 ? -1.501 6.473 -3.044 1.00 0.00 27 VAL A CA 18
ATOM 10476 C C . VAL A 1 27 ? -0.707 6.946 -1.832 1.00 0.00 27 VAL A C 18
ATOM 10477 O O . VAL A 1 27 ? 0.495 7.195 -1.924 1.00 0.00 27 VAL A O 18
ATOM 10490 N N . GLN A 1 28 ? -1.387 7.066 -0.696 1.00 0.00 28 GLN A N 18
ATOM 10491 C CA . GLN A 1 28 ? -0.744 7.510 0.535 1.00 0.00 28 GLN A CA 18
ATOM 10492 C C . GLN A 1 28 ? 0.427 6.602 0.895 1.00 0.00 28 GLN A C 18
ATOM 10493 O O . GLN A 1 28 ? 1.472 7.069 1.348 1.00 0.00 28 GLN A O 18
ATOM 10507 N N . HIS A 1 29 ? 0.245 5.301 0.692 1.00 0.00 29 HIS A N 18
ATOM 10508 C CA . HIS A 1 29 ? 1.287 4.326 0.996 1.00 0.00 29 HIS A CA 18
ATOM 10509 C C . HIS A 1 29 ? 2.495 4.521 0.084 1.00 0.00 29 HIS A C 18
ATOM 10510 O O . HIS A 1 29 ? 3.610 4.745 0.556 1.00 0.00 29 HIS A O 18
ATOM 10524 N N . GLN A 1 30 ? 2.265 4.433 -1.222 1.00 0.00 30 GLN A N 18
ATOM 10525 C CA . GLN A 1 30 ? 3.335 4.599 -2.198 1.00 0.00 30 GLN A CA 18
ATOM 10526 C C . GLN A 1 30 ? 4.228 5.780 -1.832 1.00 0.00 30 GLN A C 18
ATOM 10527 O O . GLN A 1 30 ? 5.429 5.771 -2.102 1.00 0.00 30 GLN A O 18
ATOM 10541 N N . LYS A 1 31 ? 3.633 6.797 -1.217 1.00 0.00 31 LYS A N 18
ATOM 10542 C CA . LYS A 1 31 ? 4.374 7.986 -0.813 1.00 0.00 31 LYS A CA 18
ATOM 10543 C C . LYS A 1 31 ? 5.391 7.651 0.273 1.00 0.00 31 LYS A C 18
ATOM 10544 O O . LYS A 1 31 ? 6.520 8.139 0.250 1.00 0.00 31 LYS A O 18
ATOM 10563 N N . MET A 1 32 ? 4.982 6.815 1.222 1.00 0.00 32 MET A N 18
ATOM 10564 C CA . MET A 1 32 ? 5.860 6.413 2.315 1.00 0.00 32 MET A CA 18
ATOM 10565 C C . MET A 1 32 ? 7.147 5.795 1.779 1.00 0.00 32 MET A C 18
ATOM 10566 O O . MET A 1 32 ? 8.205 5.903 2.401 1.00 0.00 32 MET A O 18
ATOM 10580 N N . HIS A 1 33 ? 7.051 5.146 0.623 1.00 0.00 33 HIS A N 18
ATOM 10581 C CA . HIS A 1 33 ? 8.208 4.510 0.004 1.00 0.00 33 HIS A CA 18
ATOM 10582 C C . HIS A 1 33 ? 9.234 5.553 -0.428 1.00 0.00 33 HIS A C 18
ATOM 10583 O O . HIS A 1 33 ? 10.430 5.269 -0.507 1.00 0.00 33 HIS A O 18
ATOM 10597 N N . THR A 1 34 ? 8.759 6.763 -0.709 1.00 0.00 34 THR A N 18
ATOM 10598 C CA . THR A 1 34 ? 9.634 7.848 -1.135 1.00 0.00 34 THR A CA 18
ATOM 10599 C C . THR A 1 34 ? 10.886 7.918 -0.267 1.00 0.00 34 THR A C 18
ATOM 10600 O O . THR A 1 34 ? 10.882 7.476 0.882 1.00 0.00 34 THR A O 18
ATOM 10611 N N . VAL A 1 35 ? 11.955 8.478 -0.823 1.00 0.00 35 VAL A N 18
ATOM 10612 C CA . VAL A 1 35 ? 13.214 8.608 -0.099 1.00 0.00 35 VAL A CA 18
ATOM 10613 C C . VAL A 1 35 ? 13.942 9.890 -0.488 1.00 0.00 35 VAL A C 18
ATOM 10614 O O . VAL A 1 35 ? 14.499 9.994 -1.581 1.00 0.00 35 VAL A O 18
ATOM 10627 N N . LYS A 1 36 ? 13.933 10.866 0.414 1.00 0.00 36 LYS A N 18
ATOM 10628 C CA . LYS A 1 36 ? 14.594 12.142 0.168 1.00 0.00 36 LYS A CA 18
ATOM 10629 C C . LYS A 1 36 ? 15.456 12.547 1.359 1.00 0.00 36 LYS A C 18
ATOM 10630 O O . LYS A 1 36 ? 15.001 13.262 2.252 1.00 0.00 36 LYS A O 18
ATOM 10649 N N . SER A 1 37 ? 16.703 12.087 1.366 1.00 0.00 37 SER A N 18
ATOM 10650 C CA . SER A 1 37 ? 17.628 12.400 2.449 1.00 0.00 37 SER A CA 18
ATOM 10651 C C . SER A 1 37 ? 18.149 13.829 2.322 1.00 0.00 37 SER A C 18
ATOM 10652 O O . SER A 1 37 ? 18.144 14.591 3.287 1.00 0.00 37 SER A O 18
ATOM 10660 N N . GLY A 1 38 ? 18.600 14.183 1.122 1.00 0.00 38 GLY A N 18
ATOM 10661 C CA . GLY A 1 38 ? 19.119 15.518 0.890 1.00 0.00 38 GLY A CA 18
ATOM 10662 C C . GLY A 1 38 ? 19.401 15.783 -0.576 1.00 0.00 38 GLY A C 18
ATOM 10663 O O . GLY A 1 38 ? 19.832 14.900 -1.317 1.00 0.00 38 GLY A O 18
ATOM 10667 N N . PRO A 1 39 ? 19.152 17.026 -1.014 1.00 0.00 39 PRO A N 18
ATOM 10668 C CA . PRO A 1 39 ? 19.374 17.434 -2.405 1.00 0.00 39 PRO A CA 18
ATOM 10669 C C . PRO A 1 39 ? 20.855 17.499 -2.761 1.00 0.00 39 PRO A C 18
ATOM 10670 O O . PRO A 1 39 ? 21.232 17.327 -3.920 1.00 0.00 39 PRO A O 18
ATOM 10681 N N . SER A 1 40 ? 21.690 17.747 -1.758 1.00 0.00 40 SER A N 18
ATOM 10682 C CA . SER A 1 40 ? 23.131 17.837 -1.966 1.00 0.00 40 SER A CA 18
ATOM 10683 C C . SER A 1 40 ? 23.747 16.449 -2.106 1.00 0.00 40 SER A C 18
ATOM 10684 O O . SER A 1 40 ? 23.938 15.740 -1.118 1.00 0.00 40 SER A O 18
ATOM 10692 N N . SER A 1 41 ? 24.058 16.068 -3.341 1.00 0.00 41 SER A N 18
ATOM 10693 C CA . SER A 1 41 ? 24.650 14.763 -3.612 1.00 0.00 41 SER A CA 18
ATOM 10694 C C . SER A 1 41 ? 26.070 14.912 -4.149 1.00 0.00 41 SER A C 18
ATOM 10695 O O . SER A 1 41 ? 26.287 15.502 -5.206 1.00 0.00 41 SER A O 18
ATOM 10703 N N . GLY A 1 42 ? 27.035 14.371 -3.411 1.00 0.00 42 GLY A N 18
ATOM 10704 C CA . GLY A 1 42 ? 28.423 14.454 -3.828 1.00 0.00 42 GLY A CA 18
ATOM 10705 C C . GLY A 1 42 ? 28.841 15.870 -4.173 1.00 0.00 42 GLY A C 18
ATOM 10706 O O . GLY A 1 42 ? 29.026 16.170 -5.351 1.00 0.00 42 GLY A O 18
ATOM 10711 N N . GLY A 1 1 ? 8.948 -22.059 -4.986 1.00 0.00 1 GLY A N 19
ATOM 10712 C CA . GLY A 1 1 ? 9.649 -21.474 -3.858 1.00 0.00 1 GLY A CA 19
ATOM 10713 C C . GLY A 1 1 ? 8.707 -20.825 -2.864 1.00 0.00 1 GLY A C 19
ATOM 10714 O O . GLY A 1 1 ? 8.335 -21.435 -1.861 1.00 0.00 1 GLY A O 19
ATOM 10718 N N . SER A 1 2 ? 8.321 -19.583 -3.140 1.00 0.00 2 SER A N 19
ATOM 10719 C CA . SER A 1 2 ? 7.421 -18.848 -2.259 1.00 0.00 2 SER A CA 19
ATOM 10720 C C . SER A 1 2 ? 6.206 -18.337 -3.027 1.00 0.00 2 SER A C 19
ATOM 10721 O O . SER A 1 2 ? 6.270 -17.306 -3.696 1.00 0.00 2 SER A O 19
ATOM 10729 N N . SER A 1 3 ? 5.100 -19.067 -2.926 1.00 0.00 3 SER A N 19
ATOM 10730 C CA . SER A 1 3 ? 3.871 -18.690 -3.614 1.00 0.00 3 SER A CA 19
ATOM 10731 C C . SER A 1 3 ? 2.830 -18.174 -2.625 1.00 0.00 3 SER A C 19
ATOM 10732 O O . SER A 1 3 ? 2.987 -18.314 -1.412 1.00 0.00 3 SER A O 19
ATOM 10740 N N . GLY A 1 4 ? 1.766 -17.576 -3.152 1.00 0.00 4 GLY A N 19
ATOM 10741 C CA . GLY A 1 4 ? 0.715 -17.048 -2.302 1.00 0.00 4 GLY A CA 19
ATOM 10742 C C . GLY A 1 4 ? -0.144 -16.021 -3.013 1.00 0.00 4 GLY A C 19
ATOM 10743 O O . GLY A 1 4 ? 0.371 -15.140 -3.701 1.00 0.00 4 GLY A O 19
ATOM 10747 N N . SER A 1 5 ? -1.458 -16.135 -2.848 1.00 0.00 5 SER A N 19
ATOM 10748 C CA . SER A 1 5 ? -2.391 -15.212 -3.484 1.00 0.00 5 SER A CA 19
ATOM 10749 C C . SER A 1 5 ? -3.300 -14.559 -2.447 1.00 0.00 5 SER A C 19
ATOM 10750 O O . SER A 1 5 ? -3.492 -13.343 -2.451 1.00 0.00 5 SER A O 19
ATOM 10758 N N . SER A 1 6 ? -3.859 -15.376 -1.561 1.00 0.00 6 SER A N 19
ATOM 10759 C CA . SER A 1 6 ? -4.752 -14.880 -0.520 1.00 0.00 6 SER A CA 19
ATOM 10760 C C . SER A 1 6 ? -5.688 -13.809 -1.072 1.00 0.00 6 SER A C 19
ATOM 10761 O O . SER A 1 6 ? -5.911 -12.778 -0.440 1.00 0.00 6 SER A O 19
ATOM 10769 N N . GLY A 1 7 ? -6.233 -14.063 -2.258 1.00 0.00 7 GLY A N 19
ATOM 10770 C CA . GLY A 1 7 ? -7.138 -13.112 -2.877 1.00 0.00 7 GLY A CA 19
ATOM 10771 C C . GLY A 1 7 ? -6.405 -12.005 -3.609 1.00 0.00 7 GLY A C 19
ATOM 10772 O O . GLY A 1 7 ? -5.312 -11.607 -3.209 1.00 0.00 7 GLY A O 19
ATOM 10776 N N . GLU A 1 8 ? -7.007 -11.510 -4.685 1.00 0.00 8 GLU A N 19
ATOM 10777 C CA . GLU A 1 8 ? -6.402 -10.444 -5.476 1.00 0.00 8 GLU A CA 19
ATOM 10778 C C . GLU A 1 8 ? -7.030 -9.094 -5.141 1.00 0.00 8 GLU A C 19
ATOM 10779 O O . GLU A 1 8 ? -8.051 -9.024 -4.456 1.00 0.00 8 GLU A O 19
ATOM 10791 N N . LYS A 1 9 ? -6.412 -8.024 -5.628 1.00 0.00 9 LYS A N 19
ATOM 10792 C CA . LYS A 1 9 ? -6.909 -6.675 -5.382 1.00 0.00 9 LYS A CA 19
ATOM 10793 C C . LYS A 1 9 ? -6.446 -5.717 -6.475 1.00 0.00 9 LYS A C 19
ATOM 10794 O O . LYS A 1 9 ? -5.316 -5.788 -6.958 1.00 0.00 9 LYS A O 19
ATOM 10813 N N . PRO A 1 10 ? -7.338 -4.798 -6.875 1.00 0.00 10 PRO A N 19
ATOM 10814 C CA . PRO A 1 10 ? -7.041 -3.807 -7.914 1.00 0.00 10 PRO A CA 19
ATOM 10815 C C . PRO A 1 10 ? -6.029 -2.765 -7.449 1.00 0.00 10 PRO A C 19
ATOM 10816 O O . PRO A 1 10 ? -5.564 -1.943 -8.238 1.00 0.00 10 PRO A O 19
ATOM 10827 N N . TYR A 1 11 ? -5.691 -2.807 -6.165 1.00 0.00 11 TYR A N 19
ATOM 10828 C CA . TYR A 1 11 ? -4.735 -1.865 -5.596 1.00 0.00 11 TYR A CA 19
ATOM 10829 C C . TYR A 1 11 ? -3.580 -2.601 -4.924 1.00 0.00 11 TYR A C 19
ATOM 10830 O O . TYR A 1 11 ? -3.603 -2.848 -3.719 1.00 0.00 11 TYR A O 19
ATOM 10848 N N . SER A 1 12 ? -2.569 -2.947 -5.715 1.00 0.00 12 SER A N 19
ATOM 10849 C CA . SER A 1 12 ? -1.404 -3.658 -5.200 1.00 0.00 12 SER A CA 19
ATOM 10850 C C . SER A 1 12 ? -0.136 -2.831 -5.389 1.00 0.00 12 SER A C 19
ATOM 10851 O O . SER A 1 12 ? -0.090 -1.925 -6.221 1.00 0.00 12 SER A O 19
ATOM 10859 N N . CYS A 1 13 ? 0.893 -3.151 -4.611 1.00 0.00 13 CYS A N 19
ATOM 10860 C CA . CYS A 1 13 ? 2.163 -2.440 -4.690 1.00 0.00 13 CYS A CA 19
ATOM 10861 C C . CYS A 1 13 ? 3.214 -3.282 -5.408 1.00 0.00 13 CYS A C 19
ATOM 10862 O O . CYS A 1 13 ? 3.050 -4.490 -5.571 1.00 0.00 13 CYS A O 19
ATOM 10869 N N . ALA A 1 14 ? 4.293 -2.633 -5.834 1.00 0.00 14 ALA A N 19
ATOM 10870 C CA . ALA A 1 14 ? 5.372 -3.322 -6.532 1.00 0.00 14 ALA A CA 19
ATOM 10871 C C . ALA A 1 14 ? 6.611 -3.436 -5.650 1.00 0.00 14 ALA A C 19
ATOM 10872 O O . ALA A 1 14 ? 7.415 -4.354 -5.811 1.00 0.00 14 ALA A O 19
ATOM 10879 N N . GLU A 1 15 ? 6.758 -2.499 -4.719 1.00 0.00 15 GLU A N 19
ATOM 10880 C CA . GLU A 1 15 ? 7.901 -2.495 -3.813 1.00 0.00 15 GLU A CA 19
ATOM 10881 C C . GLU A 1 15 ? 7.703 -3.501 -2.684 1.00 0.00 15 GLU A C 19
ATOM 10882 O O . GLU A 1 15 ? 8.449 -4.473 -2.564 1.00 0.00 15 GLU A O 19
ATOM 10894 N N . CYS A 1 16 ? 6.692 -3.261 -1.855 1.00 0.00 16 CYS A N 19
ATOM 10895 C CA . CYS A 1 16 ? 6.394 -4.144 -0.734 1.00 0.00 16 CYS A CA 19
ATOM 10896 C C . CYS A 1 16 ? 5.389 -5.218 -1.139 1.00 0.00 16 CYS A C 19
ATOM 10897 O O . CYS A 1 16 ? 5.268 -6.251 -0.480 1.00 0.00 16 CYS A O 19
ATOM 10904 N N . LYS A 1 17 ? 4.670 -4.967 -2.228 1.00 0.00 17 LYS A N 19
ATOM 10905 C CA . LYS A 1 17 ? 3.677 -5.912 -2.724 1.00 0.00 17 LYS A CA 19
ATOM 10906 C C . LYS A 1 17 ? 2.550 -6.097 -1.712 1.00 0.00 17 LYS A C 19
ATOM 10907 O O . LYS A 1 17 ? 2.192 -7.223 -1.369 1.00 0.00 17 LYS A O 19
ATOM 10926 N N . GLU A 1 18 ? 1.995 -4.985 -1.241 1.00 0.00 18 GLU A N 19
ATOM 10927 C CA . GLU A 1 18 ? 0.908 -5.027 -0.270 1.00 0.00 18 GLU A CA 19
ATOM 10928 C C . GLU A 1 18 ? -0.430 -4.726 -0.938 1.00 0.00 18 GLU A C 19
ATOM 10929 O O . GLU A 1 18 ? -0.524 -3.856 -1.805 1.00 0.00 18 GLU A O 19
ATOM 10941 N N . THR A 1 19 ? -1.466 -5.451 -0.528 1.00 0.00 19 THR A N 19
ATOM 10942 C CA . THR A 1 19 ? -2.799 -5.265 -1.086 1.00 0.00 19 THR A CA 19
ATOM 10943 C C . THR A 1 19 ? -3.578 -4.210 -0.309 1.00 0.00 19 THR A C 19
ATOM 10944 O O . THR A 1 19 ? -3.473 -4.121 0.914 1.00 0.00 19 THR A O 19
ATOM 10955 N N . PHE A 1 20 ? -4.361 -3.411 -1.027 1.00 0.00 20 PHE A N 19
ATOM 10956 C CA . PHE A 1 20 ? -5.159 -2.361 -0.404 1.00 0.00 20 PHE A CA 19
ATOM 10957 C C . PHE A 1 20 ? -6.593 -2.386 -0.924 1.00 0.00 20 PHE A C 19
ATOM 10958 O O . PHE A 1 20 ? -6.827 -2.504 -2.127 1.00 0.00 20 PHE A O 19
ATOM 10975 N N . SER A 1 21 ? -7.550 -2.277 -0.008 1.00 0.00 21 SER A N 19
ATOM 10976 C CA . SER A 1 21 ? -8.962 -2.291 -0.372 1.00 0.00 21 SER A CA 19
ATOM 10977 C C . SER A 1 21 ? -9.467 -0.878 -0.647 1.00 0.00 21 SER A C 19
ATOM 10978 O O . SER A 1 21 ? -10.632 -0.565 -0.404 1.00 0.00 21 SER A O 19
ATOM 10986 N N . ASP A 1 22 ? -8.581 -0.029 -1.156 1.00 0.00 22 ASP A N 19
ATOM 10987 C CA . ASP A 1 22 ? -8.935 1.351 -1.466 1.00 0.00 22 ASP A CA 19
ATOM 10988 C C . ASP A 1 22 ? -7.786 2.061 -2.175 1.00 0.00 22 ASP A C 19
ATOM 10989 O O . ASP A 1 22 ? -6.667 2.112 -1.667 1.00 0.00 22 ASP A O 19
ATOM 10998 N N . ASN A 1 23 ? -8.071 2.607 -3.353 1.00 0.00 23 ASN A N 19
ATOM 10999 C CA . ASN A 1 23 ? -7.061 3.312 -4.133 1.00 0.00 23 ASN A CA 19
ATOM 11000 C C . ASN A 1 23 ? -6.337 4.347 -3.276 1.00 0.00 23 ASN A C 19
ATOM 11001 O O . ASN A 1 23 ? -5.111 4.444 -3.306 1.00 0.00 23 ASN A O 19
ATOM 11012 N N . ASN A 1 24 ? -7.106 5.118 -2.514 1.00 0.00 24 ASN A N 19
ATOM 11013 C CA . ASN A 1 24 ? -6.538 6.146 -1.648 1.00 0.00 24 ASN A CA 19
ATOM 11014 C C . ASN A 1 24 ? -5.371 5.590 -0.838 1.00 0.00 24 ASN A C 19
ATOM 11015 O O . ASN A 1 24 ? -4.255 6.107 -0.904 1.00 0.00 24 ASN A O 19
ATOM 11026 N N . ARG A 1 25 ? -5.636 4.535 -0.075 1.00 0.00 25 ARG A N 19
ATOM 11027 C CA . ARG A 1 25 ? -4.608 3.910 0.748 1.00 0.00 25 ARG A CA 19
ATOM 11028 C C . ARG A 1 25 ? -3.358 3.613 -0.075 1.00 0.00 25 ARG A C 19
ATOM 11029 O O . ARG A 1 25 ? -2.238 3.898 0.352 1.00 0.00 25 ARG A O 19
ATOM 11050 N N . LEU A 1 26 ? -3.556 3.039 -1.256 1.00 0.00 26 LEU A N 19
ATOM 11051 C CA . LEU A 1 26 ? -2.445 2.702 -2.140 1.00 0.00 26 LEU A CA 19
ATOM 11052 C C . LEU A 1 26 ? -1.692 3.957 -2.570 1.00 0.00 26 LEU A C 19
ATOM 11053 O O . LEU A 1 26 ? -0.462 3.990 -2.561 1.00 0.00 26 LEU A O 19
ATOM 11069 N N . VAL A 1 27 ? -2.440 4.991 -2.944 1.00 0.00 27 VAL A N 19
ATOM 11070 C CA . VAL A 1 27 ? -1.843 6.250 -3.373 1.00 0.00 27 VAL A CA 19
ATOM 11071 C C . VAL A 1 27 ? -0.937 6.826 -2.292 1.00 0.00 27 VAL A C 19
ATOM 11072 O O . VAL A 1 27 ? 0.278 6.915 -2.469 1.00 0.00 27 VAL A O 19
ATOM 11085 N N . GLN A 1 28 ? -1.536 7.216 -1.171 1.00 0.00 28 GLN A N 19
ATOM 11086 C CA . GLN A 1 28 ? -0.781 7.784 -0.060 1.00 0.00 28 GLN A CA 19
ATOM 11087 C C . GLN A 1 28 ? 0.290 6.812 0.424 1.00 0.00 28 GLN A C 19
ATOM 11088 O O . GLN A 1 28 ? 1.339 7.225 0.920 1.00 0.00 28 GLN A O 19
ATOM 11102 N N . HIS A 1 29 ? 0.020 5.519 0.277 1.00 0.00 29 HIS A N 19
ATOM 11103 C CA . HIS A 1 29 ? 0.961 4.488 0.699 1.00 0.00 29 HIS A CA 19
ATOM 11104 C C . HIS A 1 29 ? 2.248 4.561 -0.117 1.00 0.00 29 HIS A C 19
ATOM 11105 O O . HIS A 1 29 ? 3.337 4.714 0.436 1.00 0.00 29 HIS A O 19
ATOM 11119 N N . GLN A 1 30 ? 2.115 4.451 -1.435 1.00 0.00 30 GLN A N 19
ATOM 11120 C CA . GLN A 1 30 ? 3.268 4.503 -2.326 1.00 0.00 30 GLN A CA 19
ATOM 11121 C C . GLN A 1 30 ? 4.281 5.537 -1.846 1.00 0.00 30 GLN A C 19
ATOM 11122 O O . GLN A 1 30 ? 5.488 5.296 -1.867 1.00 0.00 30 GLN A O 19
ATOM 11136 N N . LYS A 1 31 ? 3.782 6.690 -1.413 1.00 0.00 31 LYS A N 19
ATOM 11137 C CA . LYS A 1 31 ? 4.642 7.762 -0.926 1.00 0.00 31 LYS A CA 19
ATOM 11138 C C . LYS A 1 31 ? 5.496 7.285 0.244 1.00 0.00 31 LYS A C 19
ATOM 11139 O O . LYS A 1 31 ? 6.682 7.602 0.329 1.00 0.00 31 LYS A O 19
ATOM 11158 N N . MET A 1 32 ? 4.885 6.521 1.144 1.00 0.00 32 MET A N 19
ATOM 11159 C CA . MET A 1 32 ? 5.591 5.999 2.308 1.00 0.00 32 MET A CA 19
ATOM 11160 C C . MET A 1 32 ? 6.929 5.387 1.904 1.00 0.00 32 MET A C 19
ATOM 11161 O O . MET A 1 32 ? 7.832 5.245 2.728 1.00 0.00 32 MET A O 19
ATOM 11175 N N . HIS A 1 33 ? 7.048 5.027 0.630 1.00 0.00 33 HIS A N 19
ATOM 11176 C CA . HIS A 1 33 ? 8.277 4.431 0.116 1.00 0.00 33 HIS A CA 19
ATOM 11177 C C . HIS A 1 33 ? 9.284 5.510 -0.270 1.00 0.00 33 HIS A C 19
ATOM 11178 O O . HIS A 1 33 ? 10.181 5.276 -1.081 1.00 0.00 33 HIS A O 19
ATOM 11192 N N . THR A 1 34 ? 9.130 6.693 0.316 1.00 0.00 34 THR A N 19
ATOM 11193 C CA . THR A 1 34 ? 10.024 7.809 0.032 1.00 0.00 34 THR A CA 19
ATOM 11194 C C . THR A 1 34 ? 11.121 7.916 1.085 1.00 0.00 34 THR A C 19
ATOM 11195 O O . THR A 1 34 ? 10.874 8.345 2.212 1.00 0.00 34 THR A O 19
ATOM 11206 N N . VAL A 1 35 ? 12.335 7.524 0.711 1.00 0.00 35 VAL A N 19
ATOM 11207 C CA . VAL A 1 35 ? 13.471 7.578 1.623 1.00 0.00 35 VAL A CA 19
ATOM 11208 C C . VAL A 1 35 ? 14.712 8.120 0.923 1.00 0.00 35 VAL A C 19
ATOM 11209 O O . VAL A 1 35 ? 14.919 7.888 -0.268 1.00 0.00 35 VAL A O 19
ATOM 11222 N N . LYS A 1 36 ? 15.538 8.843 1.672 1.00 0.00 36 LYS A N 19
ATOM 11223 C CA . LYS A 1 36 ? 16.762 9.418 1.126 1.00 0.00 36 LYS A CA 19
ATOM 11224 C C . LYS A 1 36 ? 17.848 9.500 2.193 1.00 0.00 36 LYS A C 19
ATOM 11225 O O . LYS A 1 36 ? 17.738 10.273 3.145 1.00 0.00 36 LYS A O 19
ATOM 11244 N N . SER A 1 37 ? 18.896 8.700 2.028 1.00 0.00 37 SER A N 19
ATOM 11245 C CA . SER A 1 37 ? 20.001 8.682 2.979 1.00 0.00 37 SER A CA 19
ATOM 11246 C C . SER A 1 37 ? 21.298 8.258 2.297 1.00 0.00 37 SER A C 19
ATOM 11247 O O . SER A 1 37 ? 21.284 7.510 1.320 1.00 0.00 37 SER A O 19
ATOM 11255 N N . GLY A 1 38 ? 22.421 8.742 2.820 1.00 0.00 38 GLY A N 19
ATOM 11256 C CA . GLY A 1 38 ? 23.712 8.404 2.249 1.00 0.00 38 GLY A CA 19
ATOM 11257 C C . GLY A 1 38 ? 24.065 6.943 2.442 1.00 0.00 38 GLY A C 19
ATOM 11258 O O . GLY A 1 38 ? 23.725 6.086 1.626 1.00 0.00 38 GLY A O 19
ATOM 11262 N N . PRO A 1 39 ? 24.767 6.640 3.544 1.00 0.00 39 PRO A N 19
ATOM 11263 C CA . PRO A 1 39 ? 25.184 5.272 3.866 1.00 0.00 39 PRO A CA 19
ATOM 11264 C C . PRO A 1 39 ? 24.007 4.383 4.253 1.00 0.00 39 PRO A C 19
ATOM 11265 O O . PRO A 1 39 ? 23.019 4.856 4.814 1.00 0.00 39 PRO A O 19
ATOM 11276 N N . SER A 1 40 ? 24.120 3.094 3.951 1.00 0.00 40 SER A N 19
ATOM 11277 C CA . SER A 1 40 ? 23.063 2.140 4.264 1.00 0.00 40 SER A CA 19
ATOM 11278 C C . SER A 1 40 ? 23.222 1.599 5.682 1.00 0.00 40 SER A C 19
ATOM 11279 O O . SER A 1 40 ? 24.254 1.801 6.323 1.00 0.00 40 SER A O 19
ATOM 11287 N N . SER A 1 41 ? 22.192 0.912 6.166 1.00 0.00 41 SER A N 19
ATOM 11288 C CA . SER A 1 41 ? 22.215 0.346 7.509 1.00 0.00 41 SER A CA 19
ATOM 11289 C C . SER A 1 41 ? 21.878 -1.142 7.477 1.00 0.00 41 SER A C 19
ATOM 11290 O O . SER A 1 41 ? 21.083 -1.592 6.654 1.00 0.00 41 SER A O 19
ATOM 11298 N N . GLY A 1 42 ? 22.492 -1.901 8.381 1.00 0.00 42 GLY A N 19
ATOM 11299 C CA . GLY A 1 42 ? 22.245 -3.330 8.439 1.00 0.00 42 GLY A CA 19
ATOM 11300 C C . GLY A 1 42 ? 20.904 -3.662 9.062 1.00 0.00 42 GLY A C 19
ATOM 11301 O O . GLY A 1 42 ? 20.051 -2.780 9.153 1.00 0.00 42 GLY A O 19
ATOM 11306 N N . GLY A 1 1 ? 1.377 -15.967 10.592 1.00 0.00 1 GLY A N 20
ATOM 11307 C CA . GLY A 1 1 ? 0.928 -15.615 9.258 1.00 0.00 1 GLY A CA 20
ATOM 11308 C C . GLY A 1 1 ? 1.816 -14.577 8.602 1.00 0.00 1 GLY A C 20
ATOM 11309 O O . GLY A 1 1 ? 2.081 -13.522 9.179 1.00 0.00 1 GLY A O 20
ATOM 11313 N N . SER A 1 2 ? 2.280 -14.876 7.392 1.00 0.00 2 SER A N 20
ATOM 11314 C CA . SER A 1 2 ? 3.149 -13.963 6.659 1.00 0.00 2 SER A CA 20
ATOM 11315 C C . SER A 1 2 ? 2.530 -13.584 5.318 1.00 0.00 2 SER A C 20
ATOM 11316 O O . SER A 1 2 ? 1.500 -14.129 4.920 1.00 0.00 2 SER A O 20
ATOM 11324 N N . SER A 1 3 ? 3.165 -12.645 4.624 1.00 0.00 3 SER A N 20
ATOM 11325 C CA . SER A 1 3 ? 2.676 -12.189 3.328 1.00 0.00 3 SER A CA 20
ATOM 11326 C C . SER A 1 3 ? 2.568 -13.353 2.348 1.00 0.00 3 SER A C 20
ATOM 11327 O O . SER A 1 3 ? 3.569 -13.812 1.799 1.00 0.00 3 SER A O 20
ATOM 11335 N N . GLY A 1 4 ? 1.344 -13.826 2.133 1.00 0.00 4 GLY A N 20
ATOM 11336 C CA . GLY A 1 4 ? 1.126 -14.932 1.219 1.00 0.00 4 GLY A CA 20
ATOM 11337 C C . GLY A 1 4 ? -0.309 -15.012 0.738 1.00 0.00 4 GLY A C 20
ATOM 11338 O O . GLY A 1 4 ? -0.573 -14.956 -0.463 1.00 0.00 4 GLY A O 20
ATOM 11342 N N . SER A 1 5 ? -1.240 -15.147 1.678 1.00 0.00 5 SER A N 20
ATOM 11343 C CA . SER A 1 5 ? -2.656 -15.241 1.343 1.00 0.00 5 SER A CA 20
ATOM 11344 C C . SER A 1 5 ? -3.255 -13.856 1.120 1.00 0.00 5 SER A C 20
ATOM 11345 O O . SER A 1 5 ? -4.324 -13.539 1.642 1.00 0.00 5 SER A O 20
ATOM 11353 N N . SER A 1 6 ? -2.558 -13.034 0.342 1.00 0.00 6 SER A N 20
ATOM 11354 C CA . SER A 1 6 ? -3.017 -11.681 0.053 1.00 0.00 6 SER A CA 20
ATOM 11355 C C . SER A 1 6 ? -4.339 -11.708 -0.710 1.00 0.00 6 SER A C 20
ATOM 11356 O O . SER A 1 6 ? -4.470 -12.394 -1.722 1.00 0.00 6 SER A O 20
ATOM 11364 N N . GLY A 1 7 ? -5.316 -10.954 -0.215 1.00 0.00 7 GLY A N 20
ATOM 11365 C CA . GLY A 1 7 ? -6.615 -10.905 -0.860 1.00 0.00 7 GLY A CA 20
ATOM 11366 C C . GLY A 1 7 ? -6.536 -10.387 -2.283 1.00 0.00 7 GLY A C 20
ATOM 11367 O O . GLY A 1 7 ? -5.621 -9.639 -2.627 1.00 0.00 7 GLY A O 20
ATOM 11371 N N . GLU A 1 8 ? -7.496 -10.786 -3.111 1.00 0.00 8 GLU A N 20
ATOM 11372 C CA . GLU A 1 8 ? -7.528 -10.358 -4.504 1.00 0.00 8 GLU A CA 20
ATOM 11373 C C . GLU A 1 8 ? -8.018 -8.917 -4.620 1.00 0.00 8 GLU A C 20
ATOM 11374 O O . GLU A 1 8 ? -9.185 -8.668 -4.921 1.00 0.00 8 GLU A O 20
ATOM 11386 N N . LYS A 1 9 ? -7.116 -7.972 -4.377 1.00 0.00 9 LYS A N 20
ATOM 11387 C CA . LYS A 1 9 ? -7.453 -6.555 -4.453 1.00 0.00 9 LYS A CA 20
ATOM 11388 C C . LYS A 1 9 ? -6.946 -5.945 -5.756 1.00 0.00 9 LYS A C 20
ATOM 11389 O O . LYS A 1 9 ? -5.879 -6.296 -6.260 1.00 0.00 9 LYS A O 20
ATOM 11408 N N . PRO A 1 10 ? -7.727 -5.008 -6.315 1.00 0.00 10 PRO A N 20
ATOM 11409 C CA . PRO A 1 10 ? -7.375 -4.328 -7.565 1.00 0.00 10 PRO A CA 20
ATOM 11410 C C . PRO A 1 10 ? -6.191 -3.382 -7.397 1.00 0.00 10 PRO A C 20
ATOM 11411 O O . PRO A 1 10 ? -5.696 -2.813 -8.371 1.00 0.00 10 PRO A O 20
ATOM 11422 N N . TYR A 1 11 ? -5.742 -3.218 -6.158 1.00 0.00 11 TYR A N 20
ATOM 11423 C CA . TYR A 1 11 ? -4.617 -2.339 -5.863 1.00 0.00 11 TYR A CA 20
ATOM 11424 C C . TYR A 1 11 ? -3.470 -3.117 -5.225 1.00 0.00 11 TYR A C 20
ATOM 11425 O O . TYR A 1 11 ? -3.599 -3.638 -4.118 1.00 0.00 11 TYR A O 20
ATOM 11443 N N . SER A 1 12 ? -2.348 -3.190 -5.933 1.00 0.00 12 SER A N 20
ATOM 11444 C CA . SER A 1 12 ? -1.178 -3.906 -5.440 1.00 0.00 12 SER A CA 20
ATOM 11445 C C . SER A 1 12 ? 0.079 -3.052 -5.574 1.00 0.00 12 SER A C 20
ATOM 11446 O O . SER A 1 12 ? 0.268 -2.357 -6.573 1.00 0.00 12 SER A O 20
ATOM 11454 N N . CYS A 1 13 ? 0.937 -3.109 -4.560 1.00 0.00 13 CYS A N 20
ATOM 11455 C CA . CYS A 1 13 ? 2.176 -2.341 -4.563 1.00 0.00 13 CYS A CA 20
ATOM 11456 C C . CYS A 1 13 ? 3.312 -3.144 -5.190 1.00 0.00 13 CYS A C 20
ATOM 11457 O O . CYS A 1 13 ? 3.534 -4.302 -4.840 1.00 0.00 13 CYS A O 20
ATOM 11464 N N . ALA A 1 14 ? 4.028 -2.519 -6.120 1.00 0.00 14 ALA A N 20
ATOM 11465 C CA . ALA A 1 14 ? 5.141 -3.173 -6.794 1.00 0.00 14 ALA A CA 20
ATOM 11466 C C . ALA A 1 14 ? 6.460 -2.884 -6.085 1.00 0.00 14 ALA A C 20
ATOM 11467 O O . ALA A 1 14 ? 7.525 -2.914 -6.700 1.00 0.00 14 ALA A O 20
ATOM 11474 N N . GLU A 1 15 ? 6.380 -2.602 -4.788 1.00 0.00 15 GLU A N 20
ATOM 11475 C CA . GLU A 1 15 ? 7.568 -2.305 -3.997 1.00 0.00 15 GLU A CA 20
ATOM 11476 C C . GLU A 1 15 ? 7.665 -3.236 -2.791 1.00 0.00 15 GLU A C 20
ATOM 11477 O O . GLU A 1 15 ? 8.713 -3.827 -2.532 1.00 0.00 15 GLU A O 20
ATOM 11489 N N . CYS A 1 16 ? 6.564 -3.360 -2.057 1.00 0.00 16 CYS A N 20
ATOM 11490 C CA . CYS A 1 16 ? 6.523 -4.217 -0.878 1.00 0.00 16 CYS A CA 20
ATOM 11491 C C . CYS A 1 16 ? 5.530 -5.359 -1.070 1.00 0.00 16 CYS A C 20
ATOM 11492 O O . CYS A 1 16 ? 5.398 -6.233 -0.213 1.00 0.00 16 CYS A O 20
ATOM 11499 N N . LYS A 1 17 ? 4.834 -5.347 -2.202 1.00 0.00 17 LYS A N 20
ATOM 11500 C CA . LYS A 1 17 ? 3.854 -6.381 -2.509 1.00 0.00 17 LYS A CA 20
ATOM 11501 C C . LYS A 1 17 ? 2.730 -6.390 -1.478 1.00 0.00 17 LYS A C 20
ATOM 11502 O O . LYS A 1 17 ? 2.442 -7.420 -0.870 1.00 0.00 17 LYS A O 20
ATOM 11521 N N . GLU A 1 18 ? 2.098 -5.236 -1.288 1.00 0.00 18 GLU A N 20
ATOM 11522 C CA . GLU A 1 18 ? 1.005 -5.113 -0.331 1.00 0.00 18 GLU A CA 20
ATOM 11523 C C . GLU A 1 18 ? -0.337 -5.003 -1.048 1.00 0.00 18 GLU A C 20
ATOM 11524 O O . GLU A 1 18 ? -0.391 -4.800 -2.262 1.00 0.00 18 GLU A O 20
ATOM 11536 N N . THR A 1 19 ? -1.420 -5.138 -0.289 1.00 0.00 19 THR A N 20
ATOM 11537 C CA . THR A 1 19 ? -2.763 -5.055 -0.851 1.00 0.00 19 THR A CA 20
ATOM 11538 C C . THR A 1 19 ? -3.553 -3.914 -0.221 1.00 0.00 19 THR A C 20
ATOM 11539 O O . THR A 1 19 ? -3.253 -3.477 0.889 1.00 0.00 19 THR A O 20
ATOM 11550 N N . PHE A 1 20 ? -4.566 -3.437 -0.937 1.00 0.00 20 PHE A N 20
ATOM 11551 C CA . PHE A 1 20 ? -5.400 -2.345 -0.448 1.00 0.00 20 PHE A CA 20
ATOM 11552 C C . PHE A 1 20 ? -6.828 -2.477 -0.970 1.00 0.00 20 PHE A C 20
ATOM 11553 O O . PHE A 1 20 ? -7.052 -2.937 -2.089 1.00 0.00 20 PHE A O 20
ATOM 11570 N N . SER A 1 21 ? -7.791 -2.069 -0.149 1.00 0.00 21 SER A N 20
ATOM 11571 C CA . SER A 1 21 ? -9.198 -2.145 -0.525 1.00 0.00 21 SER A CA 20
ATOM 11572 C C . SER A 1 21 ? -9.605 -0.931 -1.354 1.00 0.00 21 SER A C 20
ATOM 11573 O O . SER A 1 21 ? -10.668 -0.917 -1.975 1.00 0.00 21 SER A O 20
ATOM 11581 N N . ASP A 1 22 ? -8.752 0.088 -1.358 1.00 0.00 22 ASP A N 20
ATOM 11582 C CA . ASP A 1 22 ? -9.021 1.307 -2.111 1.00 0.00 22 ASP A CA 20
ATOM 11583 C C . ASP A 1 22 ? -7.722 1.944 -2.596 1.00 0.00 22 ASP A C 20
ATOM 11584 O O . ASP A 1 22 ? -6.636 1.578 -2.150 1.00 0.00 22 ASP A O 20
ATOM 11593 N N . ASN A 1 23 ? -7.843 2.897 -3.514 1.00 0.00 23 ASN A N 20
ATOM 11594 C CA . ASN A 1 23 ? -6.678 3.584 -4.061 1.00 0.00 23 ASN A CA 20
ATOM 11595 C C . ASN A 1 23 ? -6.098 4.564 -3.046 1.00 0.00 23 ASN A C 20
ATOM 11596 O O . ASN A 1 23 ? -4.916 4.500 -2.712 1.00 0.00 23 ASN A O 20
ATOM 11607 N N . ASN A 1 24 ? -6.940 5.470 -2.559 1.00 0.00 24 ASN A N 20
ATOM 11608 C CA . ASN A 1 24 ? -6.511 6.465 -1.582 1.00 0.00 24 ASN A CA 20
ATOM 11609 C C . ASN A 1 24 ? -5.520 5.861 -0.591 1.00 0.00 24 ASN A C 20
ATOM 11610 O O . ASN A 1 24 ? -4.527 6.493 -0.228 1.00 0.00 24 ASN A O 20
ATOM 11621 N N . ARG A 1 25 ? -5.796 4.635 -0.158 1.00 0.00 25 ARG A N 20
ATOM 11622 C CA . ARG A 1 25 ? -4.930 3.947 0.791 1.00 0.00 25 ARG A CA 20
ATOM 11623 C C . ARG A 1 25 ? -3.583 3.614 0.155 1.00 0.00 25 ARG A C 20
ATOM 11624 O O . ARG A 1 25 ? -2.535 3.751 0.788 1.00 0.00 25 ARG A O 20
ATOM 11645 N N . LEU A 1 26 ? -3.618 3.177 -1.099 1.00 0.00 26 LEU A N 20
ATOM 11646 C CA . LEU A 1 26 ? -2.401 2.824 -1.820 1.00 0.00 26 LEU A CA 20
ATOM 11647 C C . LEU A 1 26 ? -1.612 4.073 -2.201 1.00 0.00 26 LEU A C 20
ATOM 11648 O O . LEU A 1 26 ? -0.439 4.210 -1.852 1.00 0.00 26 LEU A O 20
ATOM 11664 N N . VAL A 1 27 ? -2.264 4.983 -2.917 1.00 0.00 27 VAL A N 20
ATOM 11665 C CA . VAL A 1 27 ? -1.626 6.223 -3.342 1.00 0.00 27 VAL A CA 20
ATOM 11666 C C . VAL A 1 27 ? -0.931 6.913 -2.173 1.00 0.00 27 VAL A C 20
ATOM 11667 O O . VAL A 1 27 ? 0.150 7.479 -2.328 1.00 0.00 27 VAL A O 20
ATOM 11680 N N . GLN A 1 28 ? -1.561 6.860 -1.004 1.00 0.00 28 GLN A N 20
ATOM 11681 C CA . GLN A 1 28 ? -1.003 7.480 0.192 1.00 0.00 28 GLN A CA 20
ATOM 11682 C C . GLN A 1 28 ? 0.078 6.598 0.809 1.00 0.00 28 GLN A C 20
ATOM 11683 O O . GLN A 1 28 ? 0.872 7.055 1.632 1.00 0.00 28 GLN A O 20
ATOM 11697 N N . HIS A 1 29 ? 0.103 5.332 0.406 1.00 0.00 29 HIS A N 20
ATOM 11698 C CA . HIS A 1 29 ? 1.087 4.385 0.919 1.00 0.00 29 HIS A CA 20
ATOM 11699 C C . HIS A 1 29 ? 2.336 4.371 0.043 1.00 0.00 29 HIS A C 20
ATOM 11700 O O . HIS A 1 29 ? 3.438 4.110 0.523 1.00 0.00 29 HIS A O 20
ATOM 11714 N N . GLN A 1 30 ? 2.154 4.653 -1.243 1.00 0.00 30 GLN A N 20
ATOM 11715 C CA . GLN A 1 30 ? 3.266 4.671 -2.186 1.00 0.00 30 GLN A CA 20
ATOM 11716 C C . GLN A 1 30 ? 4.335 5.666 -1.748 1.00 0.00 30 GLN A C 20
ATOM 11717 O O . GLN A 1 30 ? 5.499 5.306 -1.570 1.00 0.00 30 GLN A O 20
ATOM 11731 N N . LYS A 1 31 ? 3.933 6.921 -1.574 1.00 0.00 31 LYS A N 20
ATOM 11732 C CA . LYS A 1 31 ? 4.856 7.969 -1.156 1.00 0.00 31 LYS A CA 20
ATOM 11733 C C . LYS A 1 31 ? 5.656 7.533 0.067 1.00 0.00 31 LYS A C 20
ATOM 11734 O O . LYS A 1 31 ? 6.837 7.854 0.194 1.00 0.00 31 LYS A O 20
ATOM 11753 N N . MET A 1 32 ? 5.005 6.800 0.965 1.00 0.00 32 MET A N 20
ATOM 11754 C CA . MET A 1 32 ? 5.658 6.318 2.176 1.00 0.00 32 MET A CA 20
ATOM 11755 C C . MET A 1 32 ? 7.030 5.733 1.858 1.00 0.00 32 MET A C 20
ATOM 11756 O O . MET A 1 32 ? 7.978 5.893 2.628 1.00 0.00 32 MET A O 20
ATOM 11770 N N . HIS A 1 33 ? 7.130 5.054 0.719 1.00 0.00 33 HIS A N 20
ATOM 11771 C CA . HIS A 1 33 ? 8.388 4.446 0.300 1.00 0.00 33 HIS A CA 20
ATOM 11772 C C . HIS A 1 33 ? 9.414 5.515 -0.062 1.00 0.00 33 HIS A C 20
ATOM 11773 O O . HIS A 1 33 ? 10.608 5.359 0.200 1.00 0.00 33 HIS A O 20
ATOM 11787 N N . THR A 1 34 ? 8.943 6.601 -0.667 1.00 0.00 34 THR A N 20
ATOM 11788 C CA . THR A 1 34 ? 9.819 7.694 -1.067 1.00 0.00 34 THR A CA 20
ATOM 11789 C C . THR A 1 34 ? 10.388 8.416 0.149 1.00 0.00 34 THR A C 20
ATOM 11790 O O . THR A 1 34 ? 9.683 8.650 1.131 1.00 0.00 34 THR A O 20
ATOM 11801 N N . VAL A 1 35 ? 11.668 8.768 0.078 1.00 0.00 35 VAL A N 20
ATOM 11802 C CA . VAL A 1 35 ? 12.331 9.466 1.173 1.00 0.00 35 VAL A CA 20
ATOM 11803 C C . VAL A 1 35 ? 12.177 10.976 1.036 1.00 0.00 35 VAL A C 20
ATOM 11804 O O . VAL A 1 35 ? 12.369 11.536 -0.043 1.00 0.00 35 VAL A O 20
ATOM 11817 N N . LYS A 1 36 ? 11.828 11.632 2.138 1.00 0.00 36 LYS A N 20
ATOM 11818 C CA . LYS A 1 36 ? 11.648 13.079 2.144 1.00 0.00 36 LYS A CA 20
ATOM 11819 C C . LYS A 1 36 ? 12.537 13.733 3.197 1.00 0.00 36 LYS A C 20
ATOM 11820 O O . LYS A 1 36 ? 12.090 14.023 4.307 1.00 0.00 36 LYS A O 20
ATOM 11839 N N . SER A 1 37 ? 13.797 13.964 2.841 1.00 0.00 37 SER A N 20
ATOM 11840 C CA . SER A 1 37 ? 14.749 14.583 3.756 1.00 0.00 37 SER A CA 20
ATOM 11841 C C . SER A 1 37 ? 14.719 16.102 3.626 1.00 0.00 37 SER A C 20
ATOM 11842 O O . SER A 1 37 ? 14.474 16.815 4.598 1.00 0.00 37 SER A O 20
ATOM 11850 N N . GLY A 1 38 ? 14.970 16.592 2.415 1.00 0.00 38 GLY A N 20
ATOM 11851 C CA . GLY A 1 38 ? 14.968 18.023 2.179 1.00 0.00 38 GLY A CA 20
ATOM 11852 C C . GLY A 1 38 ? 13.818 18.463 1.295 1.00 0.00 38 GLY A C 20
ATOM 11853 O O . GLY A 1 38 ? 13.391 17.743 0.392 1.00 0.00 38 GLY A O 20
ATOM 11857 N N . PRO A 1 39 ? 13.296 19.671 1.553 1.00 0.00 39 PRO A N 20
ATOM 11858 C CA . PRO A 1 39 ? 12.180 20.232 0.785 1.00 0.00 39 PRO A CA 20
ATOM 11859 C C . PRO A 1 39 ? 12.584 20.603 -0.638 1.00 0.00 39 PRO A C 20
ATOM 11860 O O . PRO A 1 39 ? 11.751 21.024 -1.440 1.00 0.00 39 PRO A O 20
ATOM 11871 N N . SER A 1 40 ? 13.867 20.442 -0.945 1.00 0.00 40 SER A N 20
ATOM 11872 C CA . SER A 1 40 ? 14.382 20.762 -2.271 1.00 0.00 40 SER A CA 20
ATOM 11873 C C . SER A 1 40 ? 13.929 19.726 -3.295 1.00 0.00 40 SER A C 20
ATOM 11874 O O . SER A 1 40 ? 14.529 18.659 -3.422 1.00 0.00 40 SER A O 20
ATOM 11882 N N . SER A 1 41 ? 12.865 20.049 -4.023 1.00 0.00 41 SER A N 20
ATOM 11883 C CA . SER A 1 41 ? 12.328 19.146 -5.034 1.00 0.00 41 SER A CA 20
ATOM 11884 C C . SER A 1 41 ? 12.562 19.699 -6.437 1.00 0.00 41 SER A C 20
ATOM 11885 O O . SER A 1 41 ? 12.638 20.911 -6.634 1.00 0.00 41 SER A O 20
ATOM 11893 N N . GLY A 1 42 ? 12.674 18.800 -7.410 1.00 0.00 42 GLY A N 20
ATOM 11894 C CA . GLY A 1 42 ? 12.898 19.215 -8.782 1.00 0.00 42 GLY A CA 20
ATOM 11895 C C . GLY A 1 42 ? 11.789 20.105 -9.307 1.00 0.00 42 GLY A C 20
ATOM 11896 O O . GLY A 1 42 ? 10.661 19.637 -9.446 1.00 0.00 42 GLY A O 20
#

Radius of gyration: 11.81 Å; Cα contacts (8 Å, |Δi|>4): 29; chains: 1; bounding box: 24×26×22 Å